Protein AF-0000000087288345 (afdb_homodimer)

Foldseek 3Di:
DVCVPVVLVVLLVLLCPLFDPLLVVLVVLLLQLLLLLLLLVLVLLVLQLQLVLLVVVVVVVVPDPVVVVVSVVSNVVSVVVVVVSVVVNVVSNVSNQVSLLVSLVVSLVSLLVLLVVLVVQAFLLVDVAPPADPVNSVCLNPVLSVLSSCCRNPLVSLLSNLLSLQVSLLVSLCVLPVVLSVVCVVVLCVLAVLLVVLVVVLVVLVVVLVVLVVVLVVLVVVCVVPVVVCVVVVCVVVSVVVSVVSVVVNVVSVVVNVVSVVVSVVSVVVLVVSLVVLVVVLVVCCVPVVRRPSSSVSSSVSNSSSSVSVSVNVVSVVSSSSSSVSSVVSVCSSPDDHPAGLADVQADADPDFQWKKWWAQFWADRPNGNVDILDGGDTDTFDRLDEDEDDDDVSNCQVVVVCVQLPSDDTPDTFMDGPRHGPSRHNNVNQVLQEFEQAPLLPAAQFFLLVRLCVNPVPDDPVLLCVLLVLLVLQVVQCVDPVRRRDGQGHSSPNDDLLNSLSSSSSSRLSSVHQEYEYYPSQPPDDPVSSVSRVSSVVSSSGRHRYYD/DVVVPVVLVVLLVLLCPQADPLLVVLVVLLLQLLLLLLLLVLVLLVLQLQLVLLVVVVVVVVPDPVVVVVSVVSNVVSVVVVVVSVVVNVVSNVSNQPSQLVSLVVSLVSLLVLLVVLVVQAFLLVDVAPPADPVNSVCLNPVLSVLSSCCRNPLVSLLSNLLSLQVSLLVSLCVLPVVLSVVCVVVLCVLAVLLVVLVVVLVVLVVVLVVLVVVLVVLVVVCVVPVVVCVVVVCVVVSVVVSVVSVVVNVVSVVVNVVSVVVSVVSVVVLVVSLVVLVVVLVVCCVPVVRRPSSSVSSSVSNSSSSVSVSVNVVSVVSSSSSSVSSVVSVCSSPDDHPAGLADVQADADPDFQWKKWWAQFWADRPNGNVDILDGGDTDTFDGLDEDEDDDDVSNCQVVVLCVQLPSDDTPDTAMDGPRHGPSRHNNVNQVLQEFEQEPLLPAAQFFLLVRLCVNPVPDDVVLLCVLLVLLVLQVVQCVDPVRRRDGQGHSSPNDDLLNSLSSSSSSRLSSVHQEYEYYPSQPPDDPVSSVSRVSSVVSSSGRHRYYD

Organism: Triticum turgidum subsp. durum (NCBI:txid4567)

Sequence (1098 aa):
MSTGGGGERRSIRGLFKFADRVDVVLMALGTLGAIGDGCSTNLLLIFASDVMNSLGRGHAQQQGSATSVHFMHDIEKSCLNFVYLAFAILVVASMEGYCWSRTSERQVLRIRHLYLEAILRQEVAFFDSQEATTSEIINSISKDASLIQEVLSEKVPLFLMHSTVFVSGLAFSTYFSWRLALVSYPLVLLLIIPGLIYGKYLLYLSRESRREYAKANSLVEQALGSIKTVYSFTAEKGIIQRYTAILDKTINLGIKQGIAKGLAVGFTGLSFAIWAFLAWYGSRLVMYHHESGGRIYASGISFVLGGLSLGMALPELKHFIEASVAATRILERINRVPQINDDDPKGLVLDQVRGEIEFESIHFAYPSRPNMTVLKDFNLQIPAGQTIALVGSSGSGKSTAIALVQRFYDSSEGTVKVDGFDIKKLNLKSIRSKMGLVSQDHALFGTSIKENILFGKPDATMDELYAAAMTANAHNFVMGLPEGYETKIGERGALLSGGQKQRIAIARAVLKNPAILLLDEATSALDSESEKLVQHALDQASMGRTTLSMSTGGGGERRSIRGLFKFADRVDVVLMALGTLGAIGDGCSTNLLLIFASDVMNSLGRGHAQQQGSATSVHFMHDIEKSCLNFVYLAFAILVVASMEGYCWSRTSERQVLRIRHLYLEAILRQEVAFFDSQEATTSEIINSISKDASLIQEVLSEKVPLFLMHSTVFVSGLAFSTYFSWRLALVSYPLVLLLIIPGLIYGKYLLYLSRESRREYAKANSLVEQALGSIKTVYSFTAEKGIIQRYTAILDKTINLGIKQGIAKGLAVGFTGLSFAIWAFLAWYGSRLVMYHHESGGRIYASGISFVLGGLSLGMALPELKHFIEASVAATRILERINRVPQINDDDPKGLVLDQVRGEIEFESIHFAYPSRPNMTVLKDFNLQIPAGQTIALVGSSGSGKSTAIALVQRFYDSSEGTVKVDGFDIKKLNLKSIRSKMGLVSQDHALFGTSIKENILFGKPDATMDELYAAAMTANAHNFVMGLPEGYETKIGERGALLSGGQKQRIAIARAVLKNPAILLLDEATSALDSESEKLVQHALDQASMGRTTLS

Secondary structure (DSSP, 8-state):
--THHHHHHHHHHGGGTT--HHHHHHHHHHHHHHHHHHHHHHHHHHHHHHHHHHHHHHTTT-S-HHHHHHHHHHHHHHHHHHHHHHHHHHHHHHHHHHHHHHHHHHHHHHHHHHHHHHHHTS-HHHHHSTTS-HHHHHHIIIIIHHHHHHIIIIIHHHHHHHHHHHHHHHHHHHHH-HHHHHHHHHHHHHHHHHHHHHHHHHHHHHHHHHHHHHHHHHHHHHHHHTHHHHHHTT-HHHHHHHHHHHHHHHHHHHHHHHHHHHHHHHTHHHHHHHHHHHHHHHHHHHHHH---HHHHHHHHHHHHHHHHHHHHHTTHHHHHHHHHHHHHHHHHHHHPPPSS-TT-TTSBPPS-----EEEEEEEEE-TT-TT-EEEEEEEEEE-TT-EE-----TTSSHHHHHHHHTTSS--SEEEEEETTEEGGGB-HHHHHHTEEEE-TT----SSBHHHHHHTT-TT--HHHHHHHHHHTT-HHHHHHSTTGGG-B--GGGTTS-HHHHHHHHHHHHHHT--SEEEESSTTTT--HHHHHHHHHHHHHHHTTSEEE-/--THHHHHHHHHHHTTTT--HHHHHHHHHHHHHHHHHHHHHHHHHHHHHHHHHHHHHHTTT-S-HHHHHHHHHHHHHHHHHHHHHHHHHHHHHHHHHHHHHHHHHHHHHHHHHHHHHHHHTS-HHHHHSTTS-HHHHHHIIIIIHHHHHHIIIIIHHHHHHHHHHHHHHHHHHHHH-HHHHHHHHHHHHHHHHHHHHHHHHHHHHHHHHHHHHHHHHHHHHHHHHTHHHHHHTT-HHHHHHHHHHHHHHHHHHHHHHHHHHHHHHHTHHHHHHHHHHHHHHHHHHHHHH---HHHHHHHHHHHHHHHHHHHHHTTHHHHHHHHHHHHHHHHHHHHPPPSS-TT-TTSBPPS-----EEEEEEEEE-TT-TT-EEEEEEEEEE-TT-EE-----TTSSHHHHHHHHTTSS--SEEEEEETTEEGGGB-HHHHHHTEEEE-TT----SSBHHHHHHTT-TT--HHHHHHHHHHTT-HHHHHHSTTGGG-B--GGGTTS-HHHHHHHHHHHHHHT--SEEEESSTTTT--HHHHHHHHHHHHHHHTTSEEE-

InterPro domains:
  IPR003439 ABC transporter-like, ATP-binding domain [PF00005] (375-524)
  IPR003439 ABC transporter-like, ATP-binding domain [PS50893] (357-549)
  IPR003593 AAA+ ATPase domain [SM00382] (384-548)
  IPR011527 ABC transporter type 1, transmembrane domain [PF00664] (29-302)
  IPR011527 ABC transporter type 1, transmembrane domain [PS50929] (28-322)
  IPR017871 ABC transporter-like, conserved site [PS00211] (496-510)
  IPR027417 P-loop containing nucleoside triphosphate hydrolase [G3DSA:3.40.50.300] (347-548)
  IPR027417 P-loop containing nucleoside triphosphate hydrolase [SSF52540] (347-548)
  IPR036640 ABC transporter type 1, transmembrane domain superfamily [G3DSA:1.20.1560.10] (15-346)
  IPR036640 ABC transporter type 1, transmembrane domain superfamily [SSF90123] (14-342)
  IPR039421 Type 1 protein exporter [PTHR24222] (10-548)

Structure (mmCIF, N/CA/C/O backbone):
data_AF-0000000087288345-model_v1
#
loop_
_entity.id
_entity.type
_entity.pdbx_description
1 polymer 'Uncharacterized protein'
#
loop_
_atom_site.group_PDB
_atom_site.id
_atom_site.type_symbol
_atom_site.label_atom_id
_atom_site.label_alt_id
_atom_site.label_comp_id
_atom_site.label_asym_id
_atom_site.label_entity_id
_atom_site.label_seq_id
_atom_site.pdbx_PDB_ins_code
_atom_site.Cartn_x
_atom_site.Cartn_y
_atom_site.Cartn_z
_atom_site.occupancy
_atom_site.B_iso_or_equiv
_atom_site.auth_seq_id
_atom_site.auth_comp_id
_atom_site.auth_asym_id
_atom_site.auth_atom_id
_atom_site.pdbx_PDB_model_num
ATOM 1 N N . MET A 1 1 ? -24.375 14.352 -17.234 1 22.89 1 MET A N 1
ATOM 2 C CA . MET A 1 1 ? -23.172 14.828 -16.547 1 22.89 1 MET A CA 1
ATOM 3 C C . MET A 1 1 ? -23.531 15.352 -15.156 1 22.89 1 MET A C 1
ATOM 5 O O . MET A 1 1 ? -22.641 15.672 -14.367 1 22.89 1 MET A O 1
ATOM 9 N N . SER A 1 2 ? -24.703 15.883 -15.094 1 29.23 2 SER A N 1
ATOM 10 C CA . SER A 1 2 ? -25.312 16.547 -13.945 1 29.23 2 SER A CA 1
ATOM 11 C C . SER A 1 2 ? -25.562 15.555 -12.812 1 29.23 2 SER A C 1
ATOM 13 O O . SER A 1 2 ? -26.094 15.922 -11.758 1 29.23 2 SER A O 1
ATOM 15 N N . THR A 1 3 ? -25.844 14.305 -13.305 1 33.81 3 THR A N 1
ATOM 16 C CA . THR A 1 3 ? -26.266 13.289 -12.352 1 33.81 3 THR A CA 1
ATOM 17 C C . THR A 1 3 ? -25.141 12.953 -11.375 1 33.81 3 THR A C 1
ATOM 19 O O . THR A 1 3 ? -25.234 12 -10.609 1 33.81 3 THR A O 1
ATOM 22 N N . GLY A 1 4 ? -23.984 13.641 -11.508 1 36.84 4 GLY A N 1
ATOM 23 C CA . GLY A 1 4 ? -22.766 13.508 -10.727 1 36.84 4 GLY A CA 1
ATOM 24 C C . GLY A 1 4 ? -22.938 13.922 -9.281 1 36.84 4 GLY A C 1
ATOM 25 O O . GLY A 1 4 ? -22.016 13.758 -8.469 1 36.84 4 GLY A O 1
ATOM 26 N N . GLY A 1 5 ? -23.734 14.875 -8.977 1 40.97 5 GLY A N 1
ATOM 27 C CA . GLY A 1 5 ? -23.953 15.469 -7.668 1 40.97 5 GLY A CA 1
ATOM 28 C C . GLY A 1 5 ? -24.656 14.539 -6.695 1 40.97 5 GLY A C 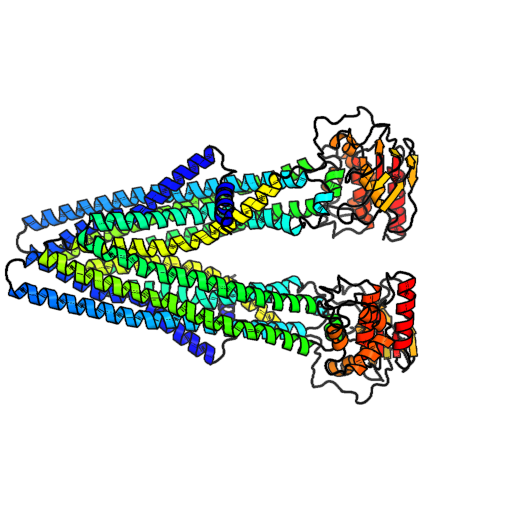1
ATOM 29 O O . GLY A 1 5 ? -24.422 14.602 -5.488 1 40.97 5 GLY A O 1
ATOM 30 N N . GLY A 1 6 ? -25.672 13.836 -7.047 1 43.62 6 GLY A N 1
ATOM 31 C CA . GLY A 1 6 ? -26.5 12.914 -6.277 1 43.62 6 GLY A CA 1
ATOM 32 C C . GLY A 1 6 ? -25.75 11.688 -5.812 1 43.62 6 GLY A C 1
ATOM 33 O O . GLY A 1 6 ? -26.062 11.109 -4.77 1 43.62 6 GLY A O 1
ATOM 34 N N . GLY A 1 7 ? -24.953 11.047 -6.625 1 44.56 7 GLY A N 1
ATOM 35 C CA . GLY A 1 7 ? -24.125 9.883 -6.367 1 44.56 7 GLY A CA 1
ATOM 36 C C . GLY A 1 7 ? -23.094 10.109 -5.285 1 44.56 7 GLY A C 1
ATOM 37 O O . GLY A 1 7 ? -22.828 9.227 -4.469 1 44.56 7 GLY A O 1
ATOM 38 N N . GLU A 1 8 ? -22.594 11.281 -5.32 1 48.5 8 GLU A N 1
ATOM 39 C CA . GLU A 1 8 ? -21.578 11.664 -4.34 1 48.5 8 GLU A CA 1
ATOM 40 C C . GLU A 1 8 ? -22.188 11.812 -2.947 1 48.5 8 GLU A C 1
ATOM 42 O O . GLU A 1 8 ? -21.578 11.391 -1.956 1 48.5 8 GLU A O 1
ATOM 47 N N . ARG A 1 9 ? -23.391 12.617 -2.844 1 47.38 9 ARG A N 1
ATOM 48 C CA . ARG A 1 9 ? -24.031 12.781 -1.548 1 47.38 9 ARG A CA 1
ATOM 49 C C . ARG A 1 9 ? -24.422 11.438 -0.954 1 47.38 9 ARG A C 1
ATOM 51 O O . ARG A 1 9 ? -24.312 11.227 0.256 1 47.38 9 ARG A O 1
ATOM 58 N N . ARG A 1 10 ? -25.016 10.656 -1.762 1 48.97 10 ARG A N 1
ATOM 59 C CA . ARG A 1 10 ? -25.375 9.312 -1.314 1 48.97 10 ARG A CA 1
ATOM 60 C C . ARG A 1 10 ? -24.156 8.555 -0.822 1 48.97 10 ARG A C 1
ATOM 62 O O . ARG A 1 10 ? -24.25 7.742 0.102 1 48.97 10 ARG A O 1
ATOM 69 N N . SER A 1 11 ? -23.031 8.992 -1.312 1 59.16 11 SER A N 1
ATOM 70 C CA . SER A 1 11 ? -21.75 8.336 -1.021 1 59.16 11 SER A CA 1
ATOM 71 C C . SER A 1 11 ? -21.219 8.75 0.35 1 59.16 11 SER A C 1
ATOM 73 O O . SER A 1 11 ? -20.781 7.906 1.133 1 59.16 11 SER A O 1
ATOM 75 N N . ILE A 1 12 ? -21.531 10.008 0.736 1 61.84 12 ILE A N 1
ATOM 76 C CA . ILE A 1 12 ? -21.031 10.445 2.033 1 61.84 12 ILE A CA 1
ATOM 77 C C . ILE A 1 12 ? -21.922 9.891 3.145 1 61.84 12 ILE A C 1
ATOM 79 O O . ILE A 1 12 ? -21.438 9.547 4.227 1 61.84 12 ILE A O 1
ATOM 83 N N . ARG A 1 13 ? -23.172 9.742 2.832 1 62.66 13 ARG A N 1
ATOM 84 C CA . ARG A 1 13 ? -24.109 9.156 3.783 1 62.66 13 ARG A CA 1
ATOM 85 C C . ARG A 1 13 ? -23.797 7.688 4.031 1 62.66 13 ARG A C 1
ATOM 87 O O . ARG A 1 13 ? -24.109 7.156 5.102 1 62.66 13 ARG A O 1
ATOM 94 N N . GLY A 1 14 ? -23.109 7.172 3.129 1 66.19 14 GLY A N 1
ATOM 95 C CA . GLY A 1 14 ? -22.734 5.77 3.262 1 66.19 14 GLY A CA 1
ATOM 96 C C . GLY A 1 14 ? -21.688 5.527 4.328 1 66.19 14 GLY A C 1
ATOM 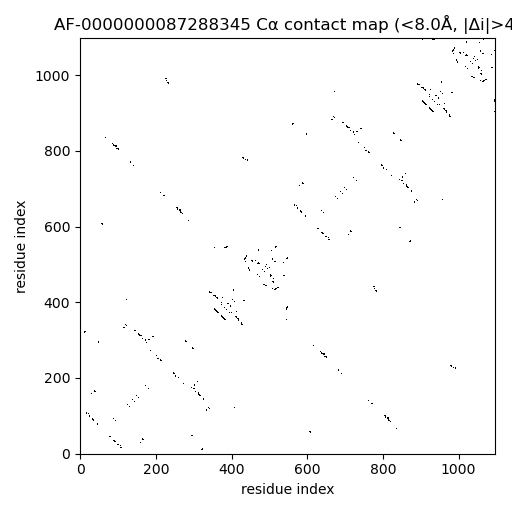97 O O . GLY A 1 14 ? -21.625 4.441 4.906 1 66.19 14 GLY A O 1
ATOM 98 N N . LEU A 1 15 ? -21.047 6.621 4.652 1 73.25 15 LEU A N 1
ATOM 99 C CA . LEU A 1 15 ? -19.969 6.512 5.629 1 73.25 15 LEU A CA 1
ATOM 100 C C . LEU A 1 15 ? -20.531 6.328 7.035 1 73.25 15 LEU A C 1
ATOM 102 O O . LEU A 1 15 ? -19.906 5.684 7.879 1 73.25 15 LEU A O 1
ATOM 106 N N . PHE A 1 16 ? -21.844 6.809 7.273 1 80 16 PHE A N 1
ATOM 107 C CA . PHE A 1 16 ? -22.391 6.797 8.625 1 80 16 PHE A CA 1
ATOM 108 C C . PHE A 1 16 ? -23.516 5.777 8.75 1 80 16 PHE A C 1
ATOM 110 O O . PHE A 1 16 ? -24.25 5.766 9.742 1 80 16 PHE A O 1
ATOM 117 N N . LYS A 1 17 ? -23.641 4.949 7.789 1 81.19 17 LYS A N 1
ATOM 118 C CA . LYS A 1 17 ? -24.719 3.963 7.777 1 81.19 17 LYS A CA 1
ATOM 119 C C . LYS A 1 17 ? -24.484 2.889 8.836 1 81.19 17 LYS A C 1
ATOM 121 O O . LYS A 1 17 ? -25.438 2.227 9.266 1 81.19 17 LYS A O 1
ATOM 126 N N . PHE A 1 18 ? -23.344 2.83 9.352 1 84.56 18 PHE A N 1
ATOM 127 C CA . PHE A 1 18 ? -23.031 1.752 10.281 1 84.56 18 PHE A CA 1
ATOM 128 C C . PHE A 1 18 ? -23.016 2.26 11.719 1 84.56 18 PHE A C 1
ATOM 130 O O . PHE A 1 18 ? -22.641 1.535 12.633 1 84.56 18 PHE A O 1
ATOM 137 N N . ALA A 1 19 ? -23.5 3.469 11.875 1 90.25 19 ALA A N 1
ATOM 138 C CA . ALA A 1 19 ? -23.484 4.094 13.195 1 90.25 19 ALA A CA 1
ATOM 139 C C . ALA A 1 19 ? -24.719 3.686 14 1 90.25 19 ALA A C 1
ATOM 141 O O . ALA A 1 19 ? -25.844 3.689 13.484 1 90.25 19 ALA A O 1
ATOM 142 N N . ASP A 1 20 ? -24.516 3.225 15.18 1 91.5 20 ASP A N 1
ATOM 143 C CA . ASP A 1 20 ? -25.609 2.93 16.094 1 91.5 20 ASP A CA 1
ATOM 144 C C . ASP A 1 20 ? -25.953 4.145 16.953 1 91.5 20 ASP A C 1
ATOM 146 O O . ASP A 1 20 ? -25.406 5.234 16.734 1 91.5 20 ASP A O 1
ATOM 150 N N . ARG A 1 21 ? -26.844 4.016 17.938 1 92.69 21 ARG A N 1
ATOM 151 C CA . ARG A 1 21 ? -27.297 5.113 18.781 1 92.69 21 ARG A CA 1
ATOM 152 C C . ARG A 1 21 ? -26.172 5.656 19.641 1 92.69 21 ARG A C 1
ATOM 154 O O . ARG A 1 21 ? -26.031 6.867 19.828 1 92.69 21 ARG A O 1
ATOM 161 N N . VAL A 1 22 ? -25.344 4.738 20.094 1 93.31 22 VAL A N 1
ATOM 162 C CA . VAL A 1 22 ? -24.219 5.148 20.906 1 93.31 22 VAL A CA 1
ATOM 163 C C . VAL A 1 22 ? -23.219 5.93 20.047 1 93.31 22 VAL A C 1
ATOM 165 O O . VAL A 1 22 ? -22.641 6.918 20.516 1 93.31 22 VAL A O 1
ATOM 168 N N . ASP A 1 23 ? -23.109 5.52 18.828 1 94.25 23 ASP A N 1
ATOM 169 C CA . ASP A 1 23 ? -22.203 6.207 17.922 1 94.25 23 ASP A CA 1
ATOM 170 C C . ASP A 1 23 ? -22.703 7.609 17.594 1 94.25 23 ASP A C 1
ATOM 172 O O . ASP A 1 23 ? -21.906 8.547 17.453 1 94.25 23 ASP A O 1
ATOM 176 N N . VAL A 1 24 ? -24.016 7.746 17.516 1 94.38 24 VAL A N 1
ATOM 177 C CA . VAL A 1 24 ? -24.578 9.055 17.203 1 94.38 24 VAL A CA 1
ATOM 178 C C . VAL A 1 24 ? -24.312 10.016 18.359 1 94.38 24 VAL A C 1
ATOM 180 O O . VAL A 1 24 ? -24 11.195 18.141 1 94.38 24 VAL A O 1
ATOM 183 N N . VAL A 1 25 ? -24.406 9.469 19.562 1 95.38 25 VAL A N 1
ATOM 184 C CA . VAL A 1 25 ? -24.141 10.297 20.734 1 95.38 25 VAL A CA 1
ATOM 185 C C . VAL A 1 25 ? -22.672 10.672 20.781 1 95.38 25 VAL A C 1
ATOM 187 O O . VAL A 1 25 ? -22.328 11.828 21.062 1 95.38 25 VAL A O 1
ATOM 190 N N . LEU A 1 26 ? -21.844 9.742 20.484 1 94.38 26 LEU A N 1
ATOM 191 C CA . LEU A 1 26 ? -20.406 10 20.484 1 94.38 26 LEU A CA 1
ATOM 192 C C . LEU A 1 26 ? -20.047 11.008 19.391 1 94.38 26 LEU A C 1
ATOM 194 O O . LEU A 1 26 ? -19.234 11.906 19.625 1 94.38 26 LEU A O 1
ATOM 198 N N . MET A 1 27 ? -20.656 10.859 18.266 1 94.75 27 MET A N 1
ATOM 199 C CA . MET A 1 27 ? -20.391 11.781 17.172 1 94.75 27 MET A CA 1
ATOM 200 C C . MET A 1 27 ? -20.891 13.188 17.5 1 94.75 27 MET A C 1
ATOM 202 O O . MET A 1 27 ? -20.234 14.18 17.172 1 94.75 27 MET A O 1
ATOM 206 N N . ALA A 1 28 ? -22.016 13.281 18.188 1 95.25 28 ALA A N 1
ATOM 207 C CA . ALA A 1 28 ? -22.547 14.578 18.578 1 95.25 28 ALA A CA 1
ATOM 208 C C . ALA A 1 28 ? -21.656 15.258 19.609 1 95.25 28 ALA A C 1
ATOM 210 O O . ALA A 1 28 ? -21.344 16.438 19.5 1 95.25 28 ALA A O 1
ATOM 211 N N . LEU A 1 29 ? -21.234 14.453 20.547 1 95.12 29 LEU A N 1
ATOM 212 C CA . LEU A 1 29 ? -20.344 14.984 21.578 1 95.12 29 LEU A CA 1
ATOM 213 C C . LEU A 1 29 ? -18.984 15.367 20.984 1 95.12 29 LEU A C 1
ATOM 215 O O . LEU A 1 29 ? -18.406 16.391 21.359 1 95.12 29 LEU A O 1
ATOM 219 N N . GLY A 1 30 ? -18.516 14.531 20.109 1 94.31 30 GLY A N 1
ATOM 220 C CA . GLY A 1 30 ? -17.266 14.859 19.422 1 94.31 30 GLY A CA 1
ATOM 221 C C . GLY A 1 30 ? -17.359 16.109 18.578 1 94.31 30 GLY A C 1
ATOM 222 O O . GLY A 1 30 ? -16.438 16.906 18.531 1 94.31 30 GLY A O 1
ATOM 223 N N . THR A 1 31 ? -18.516 16.266 17.953 1 95.25 31 THR A N 1
ATOM 224 C CA . THR A 1 31 ? -18.75 17.438 17.125 1 95.25 31 THR A CA 1
ATOM 225 C C . THR A 1 31 ? -18.844 18.688 17.984 1 95.25 31 THR A C 1
ATOM 227 O O . THR A 1 31 ? -18.312 19.75 17.625 1 95.25 31 THR A O 1
ATOM 230 N N . LEU A 1 32 ? -19.453 18.578 19.109 1 95.12 32 LEU A N 1
ATOM 231 C CA . LEU A 1 32 ? -19.516 19.688 20.062 1 95.12 32 LEU A CA 1
ATOM 232 C C . LEU A 1 32 ? -18.125 20.047 20.562 1 95.12 32 LEU A C 1
ATOM 234 O O . LEU A 1 32 ? -17.797 21.219 20.734 1 95.12 32 LEU A O 1
ATOM 238 N N . GLY A 1 33 ? -17.438 18.984 20.781 1 92.88 33 GLY A N 1
ATOM 239 C CA . GLY A 1 33 ? -16.047 19.203 21.172 1 92.88 33 GLY A CA 1
ATOM 240 C C . GLY A 1 33 ? -15.227 19.875 20.094 1 92.88 33 GLY A C 1
ATOM 241 O O . GLY A 1 33 ? -14.43 20.781 20.391 1 92.88 33 GLY A O 1
ATOM 242 N N . ALA A 1 34 ? -15.43 19.5 18.891 1 93.19 34 ALA A N 1
ATOM 243 C CA . ALA A 1 34 ? -14.688 20.078 17.766 1 93.19 34 ALA A CA 1
ATOM 244 C C . ALA A 1 34 ? -15.078 21.531 17.562 1 93.19 34 ALA A C 1
ATOM 246 O O . ALA A 1 34 ? -14.227 22.375 17.281 1 93.19 34 ALA A O 1
ATOM 247 N N . ILE A 1 35 ? -16.312 21.828 17.719 1 93.62 35 ILE A N 1
ATOM 248 C CA . ILE A 1 35 ? -16.797 23.203 17.594 1 93.62 35 ILE A CA 1
ATOM 249 C C . ILE A 1 35 ? -16.234 24.062 18.719 1 93.62 35 ILE A C 1
ATOM 251 O O . ILE A 1 35 ? -15.773 25.188 18.5 1 93.62 35 ILE A O 1
ATOM 255 N N . GLY A 1 36 ? -16.281 23.484 19.906 1 91.31 36 GLY A N 1
ATOM 256 C CA . GLY A 1 36 ? -15.672 24.188 21.031 1 91.31 36 GLY A CA 1
ATOM 257 C C . GLY A 1 36 ? -14.188 24.453 20.844 1 91.31 36 GLY A C 1
ATOM 258 O O . GLY A 1 36 ? -13.703 25.531 21.172 1 91.31 36 GLY A O 1
ATOM 259 N N . ASP A 1 37 ? -13.547 23.5 20.312 1 89 37 ASP A N 1
ATOM 260 C CA . ASP A 1 37 ? -12.117 23.625 20.031 1 89 37 ASP A CA 1
ATOM 261 C C . ASP A 1 37 ? -11.859 24.672 18.953 1 89 37 ASP A C 1
ATOM 263 O O . ASP A 1 37 ? -10.922 25.469 19.062 1 89 37 ASP A O 1
ATOM 267 N N . GLY A 1 38 ? -12.672 24.734 17.953 1 89.56 38 GLY A N 1
ATOM 268 C CA . GLY A 1 38 ? -12.531 25.688 16.875 1 89.56 38 GLY A CA 1
ATOM 269 C C . GLY A 1 38 ? -12.805 27.125 17.297 1 89.56 38 GLY A C 1
ATOM 270 O O . GLY A 1 38 ? -12.219 28.062 16.766 1 89.56 38 GLY A O 1
ATOM 271 N N . CYS A 1 39 ? -13.602 27.297 18.281 1 91.56 39 CYS A N 1
ATOM 272 C CA . CYS A 1 39 ? -13.945 28.625 18.766 1 91.56 39 CYS A CA 1
ATOM 273 C C . CYS A 1 39 ? -12.977 29.094 19.844 1 91.56 39 CYS A C 1
ATOM 275 O O . CYS A 1 39 ? -13 30.25 20.25 1 91.56 39 CYS A O 1
ATOM 277 N N . SER A 1 40 ? -12.164 28.219 20.234 1 88.19 40 SER A N 1
ATOM 278 C CA . SER A 1 40 ? -11.328 28.469 21.406 1 88.19 40 SER A CA 1
ATOM 279 C C . SER A 1 40 ? -10.383 29.641 21.172 1 88.19 40 SER A C 1
ATOM 281 O O . SER A 1 40 ? -10.273 30.547 22.016 1 88.19 40 SER A O 1
ATOM 283 N N . THR A 1 41 ? -9.766 29.688 20.016 1 83.81 41 THR A N 1
ATOM 284 C CA . THR A 1 41 ? -8.789 30.734 19.75 1 83.81 41 THR A CA 1
ATOM 285 C C . THR A 1 41 ? -9.461 32.094 19.656 1 83.81 41 THR A C 1
ATOM 287 O O . THR A 1 41 ? -8.938 33.094 20.141 1 83.81 41 THR A O 1
ATOM 290 N N . ASN A 1 42 ? -10.562 32.125 19.062 1 88.44 42 ASN A N 1
ATOM 291 C CA . ASN A 1 42 ? -11.281 33.406 18.938 1 88.44 42 ASN A CA 1
ATOM 292 C C . ASN A 1 42 ? -11.836 33.875 20.266 1 88.44 42 ASN A C 1
ATOM 294 O O . ASN A 1 42 ? -11.898 35.062 20.531 1 88.44 42 ASN A O 1
ATOM 298 N N . LEU A 1 43 ? -12.219 32.938 21.078 1 87.69 43 LEU A N 1
ATOM 299 C CA . LEU A 1 43 ? -12.648 33.312 22.422 1 87.69 43 LEU A CA 1
ATOM 300 C C . LEU A 1 43 ? -11.484 33.875 23.234 1 87.69 43 LEU A C 1
ATOM 302 O O . LEU A 1 43 ? -11.664 34.781 24.047 1 87.69 43 LEU A O 1
ATOM 306 N N . LEU A 1 44 ? -10.391 33.312 23 1 85.94 44 LEU A N 1
ATOM 307 C CA . LEU A 1 44 ? -9.188 33.812 23.672 1 85.94 44 LEU A CA 1
ATOM 308 C C . LEU A 1 44 ? -8.875 35.25 23.25 1 85.94 44 LEU A C 1
ATOM 310 O O . LEU A 1 44 ? -8.375 36.031 24.062 1 85.94 44 LEU A O 1
ATOM 314 N N . LEU A 1 45 ? -9.172 35.562 22.062 1 85.75 45 LEU A N 1
ATOM 315 C CA . LEU A 1 45 ? -8.859 36.875 21.531 1 85.75 45 LEU A CA 1
ATOM 316 C C . LEU A 1 45 ? -9.719 37.969 22.188 1 85.75 45 LEU A C 1
ATOM 318 O O . LEU A 1 45 ? -9.328 39.125 22.234 1 85.75 45 LEU A O 1
ATOM 322 N N . ILE A 1 46 ? -10.836 37.562 22.719 1 84.88 46 ILE A N 1
ATOM 323 C CA . ILE A 1 46 ? -11.656 38.531 23.453 1 84.88 46 ILE A CA 1
ATOM 324 C C . ILE A 1 46 ? -10.906 39 24.688 1 84.88 46 ILE A C 1
ATOM 326 O O . ILE A 1 46 ? -10.82 40.219 24.953 1 84.88 46 ILE A O 1
ATOM 330 N N . PHE A 1 47 ? -10.336 38.094 25.344 1 83.88 47 PHE A N 1
ATOM 331 C CA . PHE A 1 47 ? -9.617 38.438 26.578 1 83.88 47 PHE A CA 1
ATOM 332 C C . PHE A 1 47 ? -8.258 39.062 26.25 1 83.88 47 PHE A C 1
ATOM 334 O O . PHE A 1 47 ? -7.789 39.938 26.969 1 83.88 47 PHE A O 1
ATOM 341 N N . ALA A 1 48 ? -7.703 38.562 25.172 1 82.31 48 ALA A N 1
ATOM 342 C CA . ALA A 1 48 ? -6.414 39.125 24.75 1 82.31 48 ALA A CA 1
ATOM 343 C C . ALA A 1 48 ? -6.543 40.594 24.344 1 82.31 48 ALA A C 1
ATOM 345 O O . ALA A 1 48 ? -5.637 41.375 24.578 1 82.31 48 ALA A O 1
ATOM 346 N N . SER A 1 49 ? -7.598 40.906 23.688 1 83.06 49 SER A N 1
ATOM 347 C CA . SER A 1 49 ? -7.832 42.281 23.281 1 83.06 49 SER A CA 1
ATOM 348 C C . SER A 1 49 ? -7.938 43.188 24.5 1 83.06 49 SER A C 1
ATOM 350 O O . SER A 1 49 ? -7.434 44.312 24.469 1 83.06 49 SER A O 1
ATOM 352 N N . ASP A 1 50 ? -8.547 42.719 25.531 1 81.38 50 ASP A N 1
ATOM 353 C CA . ASP A 1 50 ? -8.672 43.5 26.75 1 81.38 50 ASP A CA 1
ATOM 354 C C . ASP A 1 50 ? -7.309 43.719 27.406 1 81.38 50 ASP A C 1
ATOM 356 O O . ASP A 1 50 ? -7.035 44.812 27.906 1 81.38 50 ASP A O 1
ATOM 360 N N . VAL A 1 51 ? -6.57 42.719 27.359 1 79.06 51 VAL A N 1
ATOM 361 C CA . VAL A 1 51 ? -5.234 42.844 27.938 1 79.06 51 VAL A CA 1
ATOM 362 C C . VAL A 1 51 ? -4.402 43.844 27.125 1 79.06 51 VAL A C 1
ATOM 364 O O . VAL A 1 51 ? -3.684 44.656 27.703 1 79.06 51 VAL A O 1
ATOM 367 N N . MET A 1 52 ? -4.535 43.781 25.875 1 78.44 52 MET A N 1
ATOM 368 C CA . MET A 1 52 ? -3.771 44.656 24.984 1 78.44 52 MET A CA 1
ATOM 369 C C . MET A 1 52 ? -4.207 46.125 25.172 1 78.44 52 MET A C 1
ATOM 371 O O . MET A 1 52 ? -3.373 47.031 25.156 1 78.44 52 MET A O 1
ATOM 375 N N . ASN A 1 53 ? -5.438 46.312 25.266 1 76.75 53 ASN A N 1
ATOM 376 C CA . ASN A 1 53 ? -5.941 47.656 25.5 1 76.75 53 ASN A CA 1
ATOM 377 C C . ASN A 1 53 ? -5.453 48.219 26.828 1 76.75 53 ASN A C 1
ATOM 379 O O . ASN A 1 53 ? -5.121 49.406 26.922 1 76.75 53 ASN A O 1
ATOM 383 N N . SER A 1 54 ? -5.449 47.344 27.766 1 74.44 54 SER A N 1
ATOM 384 C CA . SER A 1 54 ? -4.992 47.781 29.078 1 74.44 54 SER A CA 1
ATOM 385 C C . SER A 1 54 ? -3.498 48.094 29.078 1 74.44 54 SER A C 1
ATOM 387 O O . SER A 1 54 ? -3.049 49.031 29.734 1 74.44 54 SER A O 1
ATOM 389 N N . LEU A 1 55 ? -2.771 47.312 28.375 1 73 55 LEU A N 1
ATOM 390 C CA . LEU A 1 55 ? -1.332 47.531 28.266 1 73 55 LEU A CA 1
ATOM 391 C C . LEU A 1 55 ? -1.029 48.844 27.547 1 73 55 LEU A C 1
ATOM 393 O O . LEU A 1 55 ? -0.048 49.531 27.859 1 73 55 LEU A O 1
ATOM 397 N N . GLY A 1 56 ? -1.814 49.156 26.578 1 64.69 56 GLY A N 1
ATOM 398 C CA . GLY A 1 56 ? -1.645 50.406 25.844 1 64.69 56 GLY A CA 1
ATOM 399 C C . GLY A 1 56 ? -1.944 51.625 26.688 1 64.69 56 GLY A C 1
ATOM 400 O O . GLY A 1 56 ? -1.288 52.656 26.547 1 64.69 56 GLY A O 1
ATOM 401 N N . ARG A 1 57 ? -2.859 51.562 27.703 1 63.69 57 ARG A N 1
ATOM 402 C CA . ARG A 1 57 ? -3.238 52.656 28.578 1 63.69 57 ARG A CA 1
ATOM 403 C C . ARG A 1 57 ? -2.232 52.844 29.703 1 63.69 57 ARG A C 1
ATOM 405 O O . ARG A 1 57 ? -2.061 53.969 30.219 1 63.69 57 ARG A O 1
ATOM 412 N N . GLY A 1 58 ? -1.703 51.719 30.109 1 56.41 58 GLY A N 1
ATOM 413 C CA . GLY A 1 58 ? -0.777 51.781 31.219 1 56.41 58 GLY A CA 1
ATOM 414 C C . GLY A 1 58 ? 0.407 52.688 30.953 1 56.41 58 GLY A C 1
ATOM 415 O O . GLY A 1 58 ? 0.88 53.375 31.859 1 56.41 58 GLY A O 1
ATOM 416 N N . HIS A 1 59 ? 0.971 52.594 29.859 1 53.88 59 HIS A N 1
ATOM 417 C CA . HIS A 1 59 ? 2.096 53.5 29.594 1 53.88 59 HIS A CA 1
ATOM 418 C C . HIS A 1 59 ? 1.67 54.969 29.656 1 53.88 59 HIS A C 1
ATOM 420 O O . HIS A 1 59 ? 2.465 55.812 30.047 1 53.88 59 HIS A O 1
ATOM 426 N N . ALA A 1 60 ? 0.443 55.281 29.375 1 52.06 60 ALA A N 1
ATOM 427 C CA . ALA A 1 60 ? 0.001 56.688 29.375 1 52.06 60 ALA A CA 1
ATOM 428 C C . ALA A 1 60 ? -0.274 57.188 30.797 1 52.06 60 ALA A C 1
ATOM 430 O O . ALA A 1 60 ? -0.121 58.375 31.078 1 52.06 60 ALA A O 1
ATOM 431 N N . GLN A 1 61 ? -0.706 56.281 31.625 1 50.59 61 GLN A N 1
ATOM 432 C CA . GLN A 1 61 ? -1.111 56.75 32.938 1 50.59 61 GLN A CA 1
ATOM 433 C C . GLN A 1 61 ? 0.029 56.656 33.938 1 50.59 61 GLN A C 1
ATOM 435 O O . GLN A 1 61 ? -0.074 55.906 34.938 1 50.59 61 GLN A O 1
ATOM 440 N N . GLN A 1 62 ? 1.25 56.5 33.656 1 48.44 62 GLN A N 1
ATOM 441 C CA . GLN A 1 62 ? 2.344 56.406 34.625 1 48.44 62 GLN A CA 1
ATOM 442 C C . GLN A 1 62 ? 2.201 57.438 35.719 1 48.44 62 GLN A C 1
ATOM 444 O O . GLN A 1 62 ? 2.926 57.406 36.719 1 48.44 62 GLN A O 1
ATOM 449 N N . GLN A 1 63 ? 1.471 58.438 35.75 1 47.56 63 GLN A N 1
ATOM 450 C CA . GLN A 1 63 ? 1.787 59.469 36.719 1 47.56 63 GLN A CA 1
ATOM 451 C C . GLN A 1 63 ? 1.081 59.219 38.062 1 47.56 63 GLN A C 1
ATOM 453 O O . GLN A 1 63 ? 1.443 59.781 39.062 1 47.56 63 GLN A O 1
ATOM 458 N N . GLY A 1 64 ? -0.19 58.531 38.312 1 47.78 64 GLY A N 1
ATOM 459 C CA . GLY A 1 64 ? -0.729 58.562 39.656 1 47.78 64 GLY A CA 1
ATOM 460 C C . GLY A 1 64 ? -0.954 57.188 40.25 1 47.78 64 GLY A C 1
ATOM 461 O O . GLY A 1 64 ? -1.122 56.219 39.5 1 47.78 64 GLY A O 1
ATOM 462 N N . SER A 1 65 ? -0.417 56.688 41.562 1 51.47 65 SER A N 1
ATOM 463 C CA . SER A 1 65 ? -0.407 55.5 42.406 1 51.47 65 SER A CA 1
ATOM 464 C C . SER A 1 65 ? -1.723 54.719 42.281 1 51.47 65 SER A C 1
ATOM 466 O O . SER A 1 65 ? -1.729 53.5 42.25 1 51.47 65 SER A O 1
ATOM 468 N N . ALA A 1 66 ? -2.838 55.312 42.406 1 53.62 66 ALA A N 1
ATOM 469 C CA . ALA A 1 66 ? -4.16 54.688 42.469 1 53.62 66 ALA A CA 1
ATOM 470 C C . ALA A 1 66 ? -4.539 54.062 41.156 1 53.62 66 ALA A C 1
ATOM 472 O O . ALA A 1 66 ? -5.188 53.031 41.094 1 53.62 66 ALA A O 1
ATOM 473 N N . THR A 1 67 ? -4.059 54.469 40.125 1 59.31 67 THR A N 1
ATOM 474 C CA . THR A 1 67 ? -4.406 54.062 38.75 1 59.31 67 THR A CA 1
ATOM 475 C C . THR A 1 67 ? -3.652 52.812 38.344 1 59.31 67 THR A C 1
ATOM 477 O O . THR A 1 67 ? -4.195 51.938 37.656 1 59.31 67 THR A O 1
ATOM 480 N N . SER A 1 68 ? -2.584 52.594 39.062 1 65.12 68 SER A N 1
ATOM 481 C CA . SER A 1 68 ? -1.775 51.406 38.812 1 65.12 68 SER A CA 1
ATOM 482 C C . SER A 1 68 ? -2.434 50.156 39.406 1 65.12 68 SER A C 1
ATOM 484 O O . SER A 1 68 ? -2.418 49.094 38.781 1 65.12 68 SER A O 1
ATOM 486 N N . VAL A 1 69 ? -3.027 50.281 40.562 1 66.19 69 VAL A N 1
ATOM 487 C CA . VAL A 1 69 ? -3.658 49.156 41.219 1 66.19 69 VAL A CA 1
ATOM 488 C C . VAL A 1 69 ? -4.883 48.719 40.406 1 66.19 69 VAL A C 1
ATOM 490 O O . VAL A 1 69 ? -5.121 47.5 40.25 1 66.19 69 VAL A O 1
ATOM 493 N N . HIS A 1 70 ? -5.609 49.625 39.906 1 71.5 70 HIS A N 1
ATOM 494 C CA . HIS A 1 70 ? -6.789 49.281 39.125 1 71.5 70 HIS A CA 1
ATOM 495 C C . HIS A 1 70 ? -6.395 48.625 37.812 1 71.5 70 HIS A C 1
ATOM 497 O O . HIS A 1 70 ? -7.062 47.688 37.344 1 71.5 70 HIS A O 1
ATOM 503 N N . PHE A 1 71 ? -5.285 49.031 37.344 1 74 71 PHE A N 1
ATOM 504 C CA . PHE A 1 71 ? -4.727 48.469 36.125 1 74 71 PHE A CA 1
ATOM 505 C C . PHE A 1 71 ? -4.406 47 36.312 1 74 71 PHE A C 1
ATOM 507 O O . PHE A 1 71 ? -4.82 46.156 35.5 1 74 71 PHE A O 1
ATOM 514 N N . MET A 1 72 ? -3.744 46.688 37.406 1 78.44 72 MET A N 1
ATOM 515 C CA . MET A 1 72 ? -3.293 45.344 37.625 1 78.44 72 MET A CA 1
ATOM 516 C C . MET A 1 72 ? -4.469 44.406 37.969 1 78.44 72 MET A C 1
ATOM 518 O O . MET A 1 72 ? -4.473 43.25 37.594 1 78.44 72 MET A O 1
ATOM 522 N N . HIS A 1 73 ? -5.441 45 38.562 1 81.06 73 HIS A N 1
ATOM 523 C CA . HIS A 1 73 ? -6.617 44.188 38.906 1 81.06 73 HIS A CA 1
ATOM 524 C C . HIS A 1 73 ? -7.395 43.812 37.625 1 81.06 73 HIS A C 1
ATOM 526 O O . HIS A 1 73 ? -7.895 42.688 37.531 1 81.06 73 HIS A O 1
ATOM 532 N N . ASP A 1 74 ? -7.492 44.656 36.656 1 78.44 74 ASP A N 1
ATOM 533 C CA . ASP A 1 74 ? -8.18 44.375 35.406 1 78.44 74 ASP A CA 1
ATOM 534 C C . ASP A 1 74 ? -7.445 43.312 34.625 1 78.44 74 ASP A C 1
ATOM 536 O O . ASP A 1 74 ? -8.07 42.438 34 1 78.44 74 ASP A O 1
ATOM 540 N N . ILE A 1 75 ? -6.238 43.375 34.688 1 81.12 75 ILE A N 1
ATOM 541 C CA . ILE A 1 75 ? -5.418 42.406 33.938 1 81.12 75 ILE A CA 1
ATOM 542 C C . ILE A 1 75 ? -5.516 41.062 34.625 1 81.12 75 ILE A C 1
ATOM 544 O O . ILE A 1 75 ? -5.59 40.031 33.938 1 81.12 75 ILE A O 1
ATOM 548 N N . GLU A 1 76 ? -5.484 41.094 35.938 1 84.69 76 GLU A N 1
ATOM 549 C CA . GLU A 1 76 ? -5.59 39.812 36.688 1 84.69 76 GLU A CA 1
ATOM 550 C C . GLU A 1 76 ? -6.922 39.125 36.406 1 84.69 76 GLU A C 1
ATOM 552 O O . GLU A 1 76 ? -6.988 37.906 36.312 1 84.69 76 GLU A O 1
ATOM 557 N N . LYS A 1 77 ? -7.922 39.906 36.25 1 84.44 77 LYS A N 1
ATOM 558 C CA . LYS A 1 77 ? -9.227 39.344 35.906 1 84.44 77 LYS A CA 1
ATOM 559 C C . LYS A 1 77 ? -9.211 38.719 34.531 1 84.44 77 LYS A C 1
ATOM 561 O O . LYS A 1 77 ? -9.758 37.656 34.312 1 84.44 77 LYS A O 1
ATOM 566 N N . SER A 1 78 ? -8.633 39.406 33.594 1 82.31 78 SER A N 1
ATOM 567 C CA . SER A 1 78 ? -8.547 38.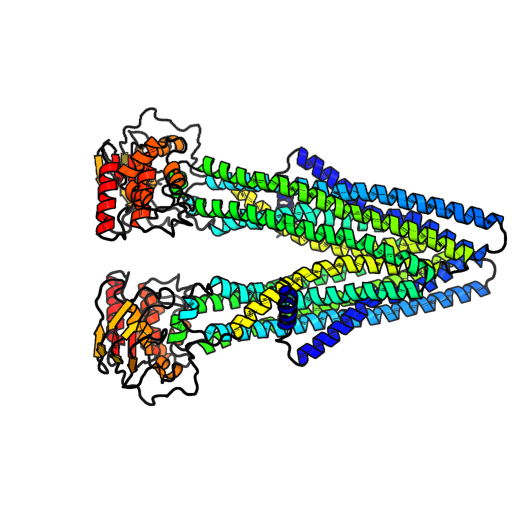906 32.25 1 82.31 78 SER A CA 1
ATOM 568 C C . SER A 1 78 ? -7.691 37.625 32.188 1 82.31 78 SER A C 1
ATOM 570 O O . SER A 1 78 ? -8.008 36.719 31.438 1 82.31 78 SER A O 1
ATOM 572 N N . CYS A 1 79 ? -6.68 37.594 32.938 1 84.44 79 CYS A N 1
ATOM 573 C CA . CYS A 1 79 ? -5.805 36.406 32.969 1 84.44 79 CYS A CA 1
ATOM 574 C C . CYS A 1 79 ? -6.504 35.219 33.594 1 84.44 79 CYS A C 1
ATOM 576 O O . CYS A 1 79 ? -6.297 34.094 33.188 1 84.44 79 CYS A O 1
ATOM 578 N N . LEU A 1 80 ? -7.273 35.469 34.625 1 85.75 80 LEU A N 1
ATOM 579 C CA . LEU A 1 80 ? -8.039 34.406 35.219 1 85.75 80 LEU A CA 1
ATOM 580 C C . LEU A 1 80 ? -9.047 33.812 34.25 1 85.75 80 LEU A C 1
ATOM 582 O O . LEU A 1 80 ? -9.297 32.625 34.219 1 85.75 80 LEU A O 1
ATOM 586 N N . ASN A 1 81 ? -9.617 34.688 33.406 1 85.81 81 ASN A N 1
ATOM 587 C CA . ASN A 1 81 ? -10.516 34.219 32.375 1 85.81 81 ASN A CA 1
ATOM 588 C C . ASN A 1 81 ? -9.789 33.312 31.359 1 85.81 81 ASN A C 1
ATOM 590 O O . ASN A 1 81 ? -10.367 32.375 30.812 1 85.81 81 ASN A O 1
ATOM 594 N N . PHE A 1 82 ? -8.539 33.594 31.125 1 85.25 82 PHE A N 1
ATOM 595 C CA . PHE A 1 82 ? -7.707 32.781 30.266 1 85.25 82 PHE A CA 1
ATOM 596 C C . PHE A 1 82 ? -7.574 31.359 30.844 1 85.25 82 PHE A C 1
ATOM 598 O O . PHE A 1 82 ? -7.645 30.375 30.109 1 85.25 82 PHE A O 1
ATOM 605 N N . VAL A 1 83 ? -7.414 31.328 32.125 1 86 83 VAL A N 1
ATOM 606 C CA . VAL A 1 83 ? -7.191 30.047 32.781 1 86 83 VAL A CA 1
ATOM 607 C C . VAL A 1 83 ? -8.469 29.219 32.75 1 86 83 VAL A C 1
ATOM 609 O O . VAL A 1 83 ? -8.43 28.016 32.5 1 86 83 VAL A O 1
ATOM 612 N N . TYR A 1 84 ? -9.594 29.922 32.969 1 89.19 84 TYR A N 1
ATOM 613 C CA . TYR A 1 84 ? -10.867 29.219 32.875 1 89.19 84 TYR A CA 1
ATOM 614 C C . TYR A 1 84 ? -11.109 28.719 31.469 1 89.19 84 TYR A C 1
ATOM 616 O O . TYR A 1 84 ? -11.617 27.609 31.281 1 89.19 84 TYR A O 1
ATOM 624 N N . LEU A 1 85 ? -10.758 29.484 30.531 1 88 85 LEU A N 1
ATOM 625 C CA . LEU A 1 85 ? -10.906 29.078 29.141 1 88 85 LEU A CA 1
ATOM 626 C C . LEU A 1 85 ? -9.992 27.906 28.812 1 88 85 LEU A C 1
ATOM 628 O O . LEU A 1 85 ? -10.375 27.016 28.062 1 88 85 LEU A O 1
ATOM 632 N N . ALA A 1 86 ? -8.828 27.938 29.391 1 88.19 86 ALA A N 1
ATOM 633 C CA . ALA A 1 86 ? -7.879 26.844 29.188 1 88.19 86 ALA A CA 1
ATOM 634 C C . ALA A 1 86 ? -8.445 25.516 29.688 1 88.19 86 ALA A C 1
ATOM 636 O O . ALA A 1 86 ? -8.312 24.484 29.016 1 88.19 86 ALA A O 1
ATOM 637 N N . PHE A 1 87 ? -9.047 25.594 30.797 1 89.94 87 PHE A N 1
ATOM 638 C CA . PHE A 1 87 ? -9.633 24.391 31.359 1 89.94 87 PHE A CA 1
ATOM 639 C C . PHE A 1 87 ? -10.82 23.922 30.531 1 89.94 87 PHE A C 1
ATOM 641 O O . PHE A 1 87 ? -11.008 22.719 30.328 1 89.94 87 PHE A O 1
ATOM 648 N N . ALA A 1 88 ? -11.633 24.812 30.094 1 90 88 ALA A N 1
ATOM 649 C CA . ALA A 1 88 ? -12.773 24.469 29.25 1 90 88 ALA A CA 1
ATOM 650 C C . ALA A 1 88 ? -12.32 23.828 27.938 1 90 88 ALA A C 1
ATOM 652 O O . ALA A 1 88 ? -12.922 22.859 27.469 1 90 88 ALA A O 1
ATOM 653 N N . ILE A 1 89 ? -11.297 24.312 27.422 1 88.38 89 ILE A N 1
ATOM 654 C CA . ILE A 1 89 ? -10.789 23.812 26.141 1 88.38 89 ILE A CA 1
ATOM 655 C C . ILE A 1 89 ? -10.18 22.422 26.344 1 88.38 89 ILE A C 1
ATOM 657 O O . ILE A 1 89 ? -10.281 21.562 25.469 1 88.38 89 ILE A O 1
ATOM 661 N N . LEU A 1 90 ? -9.5 22.297 27.469 1 88.06 90 LEU A N 1
ATOM 662 C CA . LEU A 1 90 ? -8.945 20.984 27.781 1 88.06 90 LEU A CA 1
ATOM 663 C C . LEU A 1 90 ? -10.031 19.922 27.75 1 88.06 90 LEU A C 1
ATOM 665 O O . LEU A 1 90 ? -9.828 18.844 27.203 1 88.06 90 LEU A O 1
ATOM 669 N N . VAL A 1 91 ? -11.141 20.266 28.25 1 90.38 91 VAL A N 1
ATOM 670 C CA . VAL A 1 91 ? -12.242 19.312 28.344 1 90.38 91 VAL A CA 1
ATOM 671 C C . VAL A 1 91 ? -12.867 19.109 26.969 1 90.38 91 VAL A C 1
ATOM 673 O O . VAL A 1 91 ? -13.062 17.969 26.547 1 90.38 91 VAL A O 1
ATOM 676 N N . VAL A 1 92 ? -13.125 20.141 26.297 1 90.44 92 VAL A N 1
ATOM 677 C CA . VAL A 1 92 ? -13.82 20.062 25.016 1 90.44 92 VAL A CA 1
ATOM 678 C C . VAL A 1 92 ? -12.914 19.406 23.984 1 90.44 92 VAL A C 1
ATOM 680 O O . VAL A 1 92 ? -13.383 18.609 23.172 1 90.44 92 VAL A O 1
ATOM 683 N N . ALA A 1 93 ? -11.703 19.766 24 1 88.25 93 ALA A N 1
ATOM 684 C CA . ALA A 1 93 ? -10.758 19.188 23.047 1 88.25 93 ALA A CA 1
ATOM 685 C C . ALA A 1 93 ? -10.547 17.703 23.328 1 88.25 93 ALA A C 1
ATOM 687 O O . ALA A 1 93 ? -10.406 16.906 22.391 1 88.25 93 ALA A O 1
ATOM 688 N N . SER A 1 94 ? -10.492 17.375 24.625 1 89.88 94 SER A N 1
ATOM 689 C CA . SER A 1 94 ? -10.359 15.969 24.984 1 89.88 94 SER A CA 1
ATOM 690 C C . SER A 1 94 ? -11.586 15.172 24.547 1 89.88 94 SER A C 1
ATOM 692 O O . SER A 1 94 ? -11.469 14.023 24.141 1 89.88 94 SER A O 1
ATOM 694 N N . MET A 1 95 ? -12.688 15.805 24.672 1 91.62 95 MET A N 1
ATOM 695 C CA . MET A 1 95 ? -13.93 15.164 24.25 1 91.62 95 MET A CA 1
ATOM 696 C C . MET A 1 95 ? -13.945 14.938 22.75 1 91.62 95 MET A C 1
ATOM 698 O O . MET A 1 95 ? -14.391 13.883 22.281 1 91.62 95 MET A O 1
ATOM 702 N N . GLU A 1 96 ? -13.469 15.859 22.047 1 92.19 96 GLU A N 1
ATOM 703 C CA . GLU A 1 96 ? -13.375 15.734 20.594 1 92.19 96 GLU A CA 1
ATOM 704 C C . GLU A 1 96 ? -12.492 14.555 20.203 1 92.19 96 GLU A C 1
ATOM 706 O O . GLU A 1 96 ? -12.898 13.703 19.422 1 92.19 96 GLU A O 1
ATOM 711 N N . GLY A 1 97 ? -11.344 14.508 20.812 1 88.56 97 GLY A N 1
ATOM 712 C CA . GLY A 1 97 ? -10.398 13.461 20.469 1 88.56 97 GLY A CA 1
ATOM 713 C C . GLY A 1 97 ? -10.875 12.07 20.859 1 88.56 97 GLY A C 1
ATOM 714 O O . GLY A 1 97 ? -10.797 11.141 20.062 1 88.56 97 GLY A O 1
ATOM 715 N N . TYR A 1 98 ? -11.438 11.977 21.984 1 91.25 98 TYR A N 1
ATOM 716 C CA . TYR A 1 98 ? -11.867 10.68 22.484 1 91.25 98 TYR A CA 1
ATOM 717 C C . TYR A 1 98 ? -13.109 10.188 21.766 1 91.25 98 TYR A C 1
ATOM 719 O O . TYR A 1 98 ? -13.148 9.039 21.297 1 91.25 98 TYR A O 1
ATOM 727 N N . CYS A 1 99 ? -14.102 11.008 21.609 1 94.44 99 CYS A N 1
ATOM 728 C CA . CYS A 1 99 ? -15.391 10.586 21.078 1 94.44 99 CYS A CA 1
ATOM 729 C C . CYS A 1 99 ? -15.266 10.164 19.625 1 94.44 99 CYS A C 1
ATOM 731 O O . CYS A 1 99 ? -15.805 9.133 19.219 1 94.44 99 CYS A O 1
ATOM 733 N N . TRP A 1 100 ? -14.539 10.891 18.844 1 92.94 100 TRP A N 1
ATOM 734 C CA . TRP A 1 100 ? -14.414 10.547 17.422 1 92.94 100 TRP A CA 1
ATOM 735 C C . TRP A 1 100 ? -13.539 9.312 17.25 1 92.94 100 TRP A C 1
ATOM 737 O O . TRP A 1 100 ? -13.773 8.508 16.344 1 92.94 100 TRP A O 1
ATOM 747 N N . SER A 1 101 ? -12.555 9.164 18.078 1 90.31 101 SER A N 1
ATOM 748 C CA . SER A 1 101 ? -11.719 7.969 18 1 90.31 101 SER A CA 1
ATOM 749 C C . SER A 1 101 ? -12.492 6.719 18.391 1 90.31 101 SER A C 1
ATOM 751 O O . SER A 1 101 ? -12.367 5.676 17.75 1 90.31 101 SER A O 1
ATOM 753 N N . ARG A 1 102 ? -13.312 6.887 19.438 1 92.12 102 ARG A N 1
ATOM 754 C CA . ARG A 1 102 ? -14.086 5.746 19.922 1 92.12 102 ARG A CA 1
ATOM 755 C C . ARG A 1 102 ? -15.141 5.332 18.891 1 92.12 102 ARG A C 1
ATOM 757 O O . ARG A 1 102 ? -15.328 4.141 18.641 1 92.12 102 ARG A O 1
ATOM 764 N N . THR A 1 103 ? -15.82 6.242 18.406 1 93.5 103 THR A N 1
ATOM 765 C CA . THR A 1 103 ? -16.859 5.91 17.438 1 93.5 103 THR A CA 1
ATOM 766 C C . THR A 1 103 ? -16.234 5.316 16.172 1 93.5 103 THR A C 1
ATOM 768 O O . THR A 1 103 ? -16.844 4.445 15.539 1 93.5 103 THR A O 1
ATOM 771 N N . SER A 1 104 ? -15.086 5.867 15.742 1 92.62 104 SER A N 1
ATOM 772 C CA . SER A 1 104 ? -14.406 5.336 14.57 1 92.62 104 SER A CA 1
ATOM 773 C C . SER A 1 104 ? -14.055 3.865 14.758 1 92.62 104 SER A C 1
ATOM 775 O O . SER A 1 104 ? -14.258 3.051 13.852 1 92.62 104 SER A O 1
ATOM 777 N N . GLU A 1 105 ? -13.586 3.562 15.922 1 90.25 105 GLU A N 1
ATOM 778 C CA . GLU A 1 105 ? -13.203 2.188 16.219 1 90.25 105 GLU A CA 1
ATOM 779 C C . GLU A 1 105 ? -14.414 1.262 16.234 1 90.25 105 GLU A C 1
ATOM 781 O O . GLU A 1 105 ? -14.359 0.156 15.688 1 90.25 105 GLU A O 1
ATOM 786 N N . ARG A 1 106 ? -15.445 1.695 16.828 1 91.88 106 ARG A N 1
ATOM 787 C CA . ARG A 1 106 ? -16.656 0.884 16.938 1 91.88 106 ARG A CA 1
ATOM 788 C C . ARG A 1 106 ? -17.266 0.638 15.562 1 91.88 106 ARG A C 1
ATOM 790 O O . ARG A 1 106 ? -17.656 -0.488 15.242 1 91.88 106 ARG A O 1
ATOM 797 N N . GLN A 1 107 ? -17.312 1.619 14.828 1 92.56 107 GLN A N 1
ATOM 798 C CA . GLN A 1 107 ? -17.938 1.501 13.516 1 92.56 107 GLN A CA 1
ATOM 799 C C . GLN A 1 107 ? -17.094 0.626 12.586 1 92.56 107 GLN A C 1
ATOM 801 O O . GLN A 1 107 ? -17.641 -0.183 11.836 1 92.56 107 GLN A O 1
ATOM 806 N N . VAL A 1 108 ? -15.797 0.812 12.609 1 92.12 108 VAL A N 1
ATOM 807 C CA . VAL A 1 108 ? -14.93 0.054 11.711 1 92.12 108 VAL A CA 1
ATOM 808 C C . VAL A 1 108 ? -14.961 -1.425 12.094 1 92.12 108 VAL A C 1
ATOM 810 O O . VAL A 1 108 ? -14.898 -2.297 11.227 1 92.12 108 VAL A O 1
ATOM 813 N N . LEU A 1 109 ? -15.031 -1.736 13.398 1 90.81 109 LEU A N 1
ATOM 814 C CA . LEU A 1 109 ? -15.156 -3.123 13.836 1 90.81 109 LEU A CA 1
ATOM 815 C C . LEU A 1 109 ? -16.453 -3.746 13.312 1 90.81 109 LEU A C 1
ATOM 817 O O . LEU A 1 109 ? -16.453 -4.898 12.867 1 90.81 109 LEU A O 1
ATOM 821 N N . ARG A 1 110 ? -17.422 -3.025 13.336 1 91.94 110 ARG A N 1
ATOM 822 C CA . ARG A 1 110 ? -18.703 -3.5 12.828 1 91.94 110 ARG A CA 1
ATOM 823 C C . ARG A 1 110 ? -18.656 -3.703 11.32 1 91.94 110 ARG A C 1
ATOM 825 O O . ARG A 1 110 ? -19.203 -4.68 10.797 1 91.94 110 ARG A O 1
ATOM 832 N N . ILE A 1 111 ? -18.031 -2.818 10.648 1 92.94 111 ILE A N 1
ATOM 833 C CA . ILE A 1 111 ? -17.906 -2.902 9.195 1 92.94 111 ILE A CA 1
ATOM 834 C C . ILE A 1 111 ? -17.125 -4.156 8.82 1 92.94 111 ILE A C 1
ATOM 836 O O . ILE A 1 111 ? -17.531 -4.91 7.93 1 92.94 111 ILE A O 1
ATOM 840 N N . ARG A 1 112 ? -16.047 -4.332 9.5 1 92.56 112 ARG A N 1
ATOM 841 C CA . ARG A 1 112 ? -15.211 -5.496 9.203 1 92.56 112 ARG A CA 1
ATOM 842 C C . ARG A 1 112 ? -15.977 -6.793 9.453 1 92.56 112 ARG A C 1
ATOM 844 O O . ARG A 1 112 ? -15.891 -7.73 8.664 1 92.56 112 ARG A O 1
ATOM 851 N N . HIS A 1 113 ? -16.688 -6.785 10.523 1 92 113 HIS A N 1
ATOM 852 C CA . HIS A 1 113 ? -17.469 -7.961 10.875 1 92 113 HIS A CA 1
ATOM 853 C C . HIS A 1 113 ? -18.547 -8.234 9.836 1 92 113 HIS A C 1
ATOM 855 O O . HIS A 1 113 ? -18.672 -9.352 9.336 1 92 113 HIS A O 1
ATOM 861 N N . LEU A 1 114 ? -19.328 -7.277 9.531 1 92.75 114 LEU A N 1
ATOM 862 C CA . LEU A 1 114 ? -20.422 -7.426 8.586 1 92.75 114 LEU A CA 1
ATOM 863 C C . LEU A 1 114 ? -19.906 -7.746 7.188 1 92.75 114 LEU A C 1
ATOM 865 O O . LEU A 1 114 ? -20.531 -8.508 6.445 1 92.75 114 LEU A O 1
ATOM 869 N N . TYR A 1 115 ? -18.812 -7.117 6.887 1 93.44 115 TYR A N 1
ATOM 870 C CA . TYR A 1 115 ? -18.219 -7.34 5.574 1 93.44 115 TYR A CA 1
ATOM 871 C C . TYR A 1 115 ? -17.781 -8.797 5.414 1 93.44 115 TYR A C 1
ATOM 873 O O . TYR A 1 115 ? -18.094 -9.43 4.406 1 93.44 115 TYR A O 1
ATOM 881 N N . L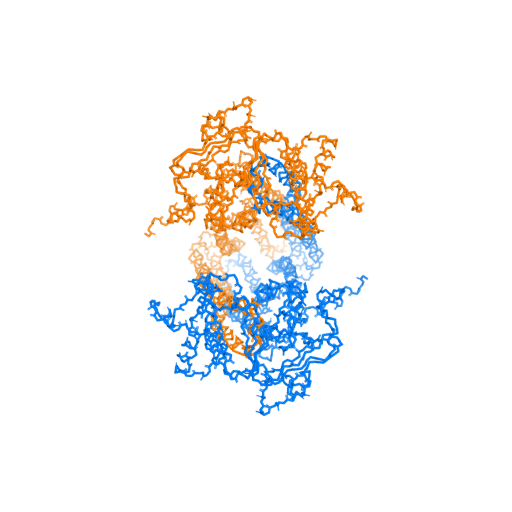EU A 1 116 ? -17.094 -9.266 6.395 1 93.5 116 LEU A N 1
ATOM 882 C CA . LEU A 1 116 ? -16.625 -10.648 6.312 1 93.5 116 LEU A CA 1
ATOM 883 C C . LEU A 1 116 ? -17.812 -11.609 6.301 1 93.5 116 LEU A C 1
ATOM 885 O O . LEU A 1 116 ? -17.812 -12.602 5.562 1 93.5 116 LEU A O 1
ATOM 889 N N . GLU A 1 117 ? -18.75 -11.367 7.082 1 92.75 117 GLU A N 1
ATOM 890 C CA . GLU A 1 117 ? -19.953 -12.195 7.129 1 92.75 117 GLU A CA 1
ATOM 891 C C . GLU A 1 117 ? -20.656 -12.234 5.773 1 92.75 117 GLU A C 1
ATOM 893 O O . GLU A 1 117 ? -21.078 -13.297 5.316 1 92.75 117 GLU A O 1
ATOM 898 N N . ALA A 1 118 ? -20.734 -11.094 5.195 1 92.31 118 ALA A N 1
ATOM 899 C CA . ALA A 1 118 ? -21.391 -11 3.887 1 92.31 118 ALA A CA 1
ATOM 900 C C . ALA A 1 118 ? -20.578 -11.742 2.826 1 92.31 118 ALA A C 1
ATOM 902 O O . ALA A 1 118 ? -21.141 -12.391 1.941 1 92.31 118 ALA A O 1
ATOM 903 N N . ILE A 1 119 ? -19.297 -11.641 2.893 1 92.19 119 ILE A N 1
ATOM 904 C CA . ILE A 1 119 ? -18.422 -12.273 1.908 1 92.19 119 ILE A CA 1
ATOM 905 C C . ILE A 1 119 ? -18.5 -13.797 2.043 1 92.19 119 ILE A C 1
ATOM 907 O O . ILE A 1 119 ? -18.547 -14.508 1.039 1 92.19 119 ILE A O 1
ATOM 911 N N . LEU A 1 120 ? -18.562 -14.297 3.273 1 91.69 120 LEU A N 1
ATOM 912 C CA . LEU A 1 120 ? -18.578 -15.734 3.506 1 91.69 120 LEU A CA 1
ATOM 913 C C . LEU A 1 120 ? -19.953 -16.328 3.188 1 91.69 120 LEU A C 1
ATOM 915 O O . LEU A 1 120 ? -20.094 -17.547 3.076 1 91.69 120 LEU A O 1
ATOM 919 N N . ARG A 1 121 ? -20.875 -15.492 2.941 1 89.88 121 ARG A N 1
ATOM 920 C CA . ARG A 1 121 ? -22.219 -15.953 2.596 1 89.88 121 ARG A CA 1
ATOM 921 C C . ARG A 1 121 ? -22.406 -15.992 1.083 1 89.88 121 ARG A C 1
ATOM 923 O O . ARG A 1 121 ? -23.391 -16.562 0.589 1 89.88 121 ARG A O 1
ATOM 930 N N . GLN A 1 122 ? -21.469 -15.539 0.419 1 89.44 122 GLN A N 1
ATOM 931 C CA . GLN A 1 122 ? -21.578 -15.5 -1.035 1 89.44 122 GLN A CA 1
ATOM 932 C C . GLN A 1 122 ? -21.375 -16.891 -1.638 1 89.44 122 GLN A C 1
ATOM 934 O O . GLN A 1 122 ? -20.906 -17.812 -0.954 1 89.44 122 GLN A O 1
ATOM 939 N N . GLU A 1 123 ? -21.797 -17.031 -2.883 1 89.44 123 GLU A N 1
ATOM 940 C CA . GLU A 1 123 ? -21.641 -18.312 -3.578 1 89.44 123 GLU A CA 1
ATOM 941 C C . GLU A 1 123 ? -20.266 -18.422 -4.227 1 89.44 123 GLU A C 1
ATOM 943 O O . GLU A 1 123 ? -19.578 -17.422 -4.391 1 89.44 123 GLU A O 1
ATOM 948 N N . VAL A 1 124 ? -19.906 -19.578 -4.547 1 87 124 VAL A N 1
ATOM 949 C CA . VAL A 1 124 ? -18.594 -19.859 -5.109 1 87 124 VAL A CA 1
ATOM 950 C C . VAL A 1 124 ? -18.422 -19.125 -6.438 1 87 124 VAL A C 1
ATOM 952 O O . VAL A 1 124 ? -17.328 -18.656 -6.773 1 87 124 VAL A O 1
ATOM 955 N N . ALA A 1 125 ? -19.5 -18.984 -7.195 1 86.12 125 ALA A N 1
ATOM 956 C CA . ALA A 1 125 ? -19.469 -18.312 -8.492 1 86.12 125 ALA A CA 1
ATOM 957 C C . ALA A 1 125 ? -19.016 -16.875 -8.359 1 86.12 125 ALA A C 1
ATOM 959 O O . ALA A 1 125 ? -18.406 -16.312 -9.273 1 86.12 125 ALA A O 1
ATOM 960 N N . PHE A 1 126 ? -19.297 -16.328 -7.25 1 86.19 126 PHE A N 1
ATOM 961 C CA . PHE A 1 126 ? -18.891 -14.969 -6.949 1 86.19 126 PHE A CA 1
ATOM 962 C C . PHE A 1 126 ? -17.375 -14.836 -6.941 1 86.19 126 PHE A C 1
ATOM 964 O O . PHE A 1 126 ? -16.828 -13.852 -7.441 1 86.19 126 PHE A O 1
ATOM 971 N N . PHE A 1 127 ? -16.688 -15.781 -6.418 1 83.62 127 PHE A N 1
ATOM 972 C CA . PHE A 1 127 ? -15.227 -15.75 -6.273 1 83.62 127 PHE A CA 1
ATOM 973 C C . PHE A 1 127 ? -14.547 -16.109 -7.59 1 83.62 127 PHE A C 1
ATOM 975 O O . PHE A 1 127 ? -13.398 -15.734 -7.824 1 83.62 127 PHE A O 1
ATOM 982 N N . ASP A 1 128 ? -15.242 -16.875 -8.352 1 77.12 128 ASP A N 1
ATOM 983 C CA . ASP A 1 128 ? -14.703 -17.25 -9.656 1 77.12 128 ASP A CA 1
ATOM 984 C C . ASP A 1 128 ? -14.852 -16.125 -10.664 1 77.12 128 ASP A C 1
ATOM 986 O O . ASP A 1 128 ? -14.078 -16.031 -11.625 1 77.12 128 ASP A O 1
ATOM 990 N N . SER A 1 129 ? -15.844 -15.398 -10.289 1 70.56 129 SER A N 1
ATOM 991 C CA . SER A 1 129 ? -16.109 -14.312 -11.234 1 70.56 129 SER A CA 1
ATOM 992 C C . SER A 1 129 ? -15.094 -13.18 -11.07 1 70.56 129 SER A C 1
ATOM 994 O O . SER A 1 129 ? -14.5 -13.023 -10 1 70.56 129 SER A O 1
ATOM 996 N N . GLN A 1 130 ? -14.375 -12.789 -12.125 1 59.19 130 GLN A N 1
ATOM 997 C CA . GLN A 1 130 ? -13.422 -11.68 -12.133 1 59.19 130 GLN A CA 1
ATOM 998 C C . GLN A 1 130 ? -14.031 -10.438 -11.492 1 59.19 130 GLN A C 1
ATOM 1000 O O . GLN A 1 130 ? -13.43 -9.359 -11.523 1 59.19 130 GLN A O 1
ATOM 1005 N N . GLU A 1 131 ? -15.195 -10.664 -10.914 1 59.31 131 GLU A N 1
ATOM 1006 C CA . GLU A 1 131 ? -15.805 -9.484 -10.312 1 59.31 131 GLU A CA 1
ATOM 1007 C C . GLU A 1 131 ? -15.039 -9.055 -9.062 1 59.31 131 GLU A C 1
ATOM 1009 O O . GLU A 1 131 ? -14.859 -7.859 -8.82 1 59.31 131 GLU A O 1
ATOM 1014 N N . ALA A 1 132 ? -14.695 -10.023 -8.273 1 64.81 132 ALA A N 1
ATOM 1015 C CA . ALA A 1 132 ? -13.938 -9.672 -7.074 1 64.81 132 ALA A CA 1
ATOM 1016 C C . ALA A 1 132 ? -12.758 -10.617 -6.867 1 64.81 132 ALA A C 1
ATOM 1018 O O . ALA A 1 132 ? -12.945 -11.805 -6.59 1 64.81 132 ALA A O 1
ATOM 1019 N N . THR A 1 133 ? -11.664 -10.102 -7.055 1 72.94 133 THR A N 1
ATOM 1020 C CA . THR A 1 133 ? -10.461 -10.875 -6.793 1 72.94 133 THR A CA 1
ATOM 1021 C C . THR A 1 133 ? -10.195 -10.984 -5.293 1 72.94 133 THR A C 1
ATOM 1023 O O . THR A 1 133 ? -10.672 -10.156 -4.516 1 72.94 133 THR A O 1
ATOM 1026 N N . THR A 1 134 ? -9.688 -12.125 -4.902 1 77.19 134 THR A N 1
ATOM 1027 C CA . THR A 1 134 ? -9.312 -12.328 -3.506 1 77.19 134 THR A CA 1
ATOM 1028 C C . THR A 1 134 ? -8.531 -11.133 -2.969 1 77.19 134 THR A C 1
ATOM 1030 O O . THR A 1 134 ? -8.758 -10.703 -1.837 1 77.19 134 THR A O 1
ATOM 1033 N N . SER A 1 135 ? -7.809 -10.586 -3.822 1 74.56 135 SER A N 1
ATOM 1034 C CA . SER A 1 135 ? -6.992 -9.438 -3.426 1 74.56 135 SER A CA 1
ATOM 1035 C C . SER A 1 135 ? -7.859 -8.211 -3.158 1 74.56 135 SER A C 1
ATOM 1037 O O . SER A 1 135 ? -7.578 -7.438 -2.24 1 74.56 135 SER A O 1
ATOM 1039 N N . GLU A 1 136 ? -8.859 -8.062 -3.924 1 80.62 136 GLU A N 1
ATOM 1040 C CA . GLU A 1 136 ? -9.75 -6.922 -3.748 1 80.62 136 GLU A CA 1
ATOM 1041 C C . GLU A 1 136 ? -10.523 -7.023 -2.436 1 80.62 136 GLU A C 1
ATOM 1043 O O . GLU A 1 136 ? -10.758 -6.016 -1.767 1 80.62 136 GLU A O 1
ATOM 1048 N N . ILE A 1 137 ? -10.906 -8.219 -2.172 1 86.88 137 ILE A N 1
ATOM 1049 C CA . ILE A 1 137 ? -11.641 -8.445 -0.935 1 86.88 137 ILE A CA 1
ATOM 1050 C C . ILE A 1 137 ? -10.742 -8.164 0.266 1 86.88 137 ILE A C 1
ATOM 1052 O O . ILE A 1 137 ? -11.156 -7.504 1.222 1 86.88 137 ILE A O 1
ATOM 1056 N N . ILE A 1 138 ? -9.586 -8.633 0.122 1 85.25 138 ILE A N 1
ATOM 1057 C CA . ILE A 1 138 ? -8.625 -8.43 1.201 1 85.25 138 ILE A CA 1
ATOM 1058 C C . ILE A 1 138 ? -8.305 -6.941 1.328 1 85.25 138 ILE A C 1
ATOM 1060 O O . ILE A 1 138 ? -8.203 -6.414 2.438 1 85.25 138 ILE A O 1
ATOM 1064 N N . ASN A 1 139 ? -8.172 -6.234 0.281 1 82.44 139 ASN A N 1
ATOM 1065 C CA . ASN A 1 139 ? -7.898 -4.805 0.278 1 82.44 139 ASN A CA 1
ATOM 1066 C C . ASN A 1 139 ? -9.055 -4.008 0.88 1 82.44 139 ASN A C 1
ATOM 1068 O O . ASN A 1 139 ? -8.836 -3.004 1.558 1 82.44 139 ASN A O 1
ATOM 1072 N N . SER A 1 140 ? -10.141 -4.445 0.63 1 87.56 140 SER A N 1
ATOM 1073 C CA . SER A 1 140 ? -11.312 -3.746 1.16 1 87.56 140 SER A CA 1
ATOM 1074 C C . SER A 1 140 ? -11.383 -3.859 2.68 1 87.56 140 SER A C 1
ATOM 1076 O O . SER A 1 140 ? -11.641 -2.871 3.369 1 87.56 140 SER A O 1
ATOM 1078 N N . ILE A 1 141 ? -11.102 -5 3.131 1 88.44 141 ILE A N 1
ATOM 1079 C CA . ILE A 1 141 ? -11.234 -5.238 4.562 1 88.44 141 ILE A CA 1
ATOM 1080 C C . ILE A 1 141 ? -10.055 -4.613 5.305 1 88.44 141 ILE A C 1
ATOM 1082 O O . ILE A 1 141 ? -10.18 -4.223 6.465 1 88.44 141 ILE A O 1
ATOM 1086 N N . SER A 1 142 ? -9 -4.469 4.613 1 87.31 142 SER A N 1
ATOM 1087 C CA . SER A 1 142 ? -7.805 -3.949 5.273 1 87.31 142 SER A CA 1
ATOM 1088 C C . SER A 1 142 ? -7.602 -2.469 4.973 1 87.31 142 SER A C 1
ATOM 1090 O O . SER A 1 142 ? -7.875 -1.614 5.816 1 87.31 142 SER A O 1
ATOM 1092 N N . LYS A 1 143 ? -7.43 -2.176 3.756 1 84 143 LYS A N 1
ATOM 1093 C CA . LYS A 1 143 ? -7.062 -0.817 3.367 1 84 143 LYS A CA 1
ATOM 1094 C C . LYS A 1 143 ? -8.273 0.114 3.402 1 84 143 LYS A C 1
ATOM 1096 O O . LYS A 1 143 ? -8.203 1.209 3.965 1 84 143 LYS A O 1
ATOM 1101 N N . ASP A 1 144 ? -9.312 -0.312 2.789 1 89 144 ASP A N 1
ATOM 1102 C CA . ASP A 1 144 ? -10.5 0.532 2.74 1 89 144 ASP A CA 1
ATOM 1103 C C . ASP A 1 144 ? -11.047 0.788 4.141 1 89 144 ASP A C 1
ATOM 1105 O O . ASP A 1 144 ? -11.438 1.913 4.465 1 89 144 ASP A O 1
ATOM 1109 N N . ALA A 1 145 ? -11.094 -0.241 4.906 1 90.38 145 ALA A N 1
ATOM 1110 C CA . ALA A 1 145 ? -11.578 -0.088 6.273 1 90.38 145 ALA A CA 1
ATOM 1111 C C . ALA A 1 145 ? -10.672 0.844 7.074 1 90.38 145 ALA A C 1
ATOM 1113 O O . ALA A 1 145 ? -11.156 1.656 7.867 1 90.38 145 ALA A O 1
ATOM 1114 N N . SER A 1 146 ? -9.453 0.74 6.848 1 88.62 146 SER A N 1
ATOM 1115 C CA . SER A 1 146 ? -8.5 1.605 7.535 1 88.62 146 SER A CA 1
ATOM 1116 C C . SER A 1 146 ? -8.664 3.061 7.109 1 88.62 146 SER A C 1
ATOM 1118 O O . SER A 1 146 ? -8.492 3.975 7.918 1 88.62 146 SER A O 1
ATOM 1120 N N . LEU A 1 147 ? -8.922 3.207 5.91 1 88.62 147 LEU A N 1
ATOM 1121 C CA . LEU A 1 147 ? -9.172 4.551 5.398 1 88.62 147 LEU A CA 1
ATOM 1122 C C . LEU A 1 147 ? -10.391 5.172 6.066 1 88.62 147 LEU A C 1
ATOM 1124 O O . LEU A 1 147 ? -10.359 6.336 6.469 1 88.62 147 LEU A O 1
ATOM 1128 N N . ILE A 1 148 ? -11.406 4.434 6.203 1 91.31 148 ILE A N 1
ATOM 1129 C CA . ILE A 1 148 ? -12.625 4.91 6.855 1 91.31 148 ILE A CA 1
ATOM 1130 C C . ILE A 1 148 ? -12.328 5.238 8.32 1 91.31 148 ILE A C 1
ATOM 1132 O O . ILE A 1 148 ? -12.812 6.246 8.844 1 91.31 148 ILE A O 1
ATOM 1136 N N . GLN A 1 149 ? -11.547 4.422 8.906 1 90.81 149 GLN A N 1
ATOM 1137 C CA . GLN A 1 149 ? -11.156 4.645 10.289 1 90.81 149 GLN A CA 1
ATOM 1138 C C . GLN A 1 149 ? -10.391 5.957 10.445 1 90.81 149 GLN A C 1
ATOM 1140 O O . GLN A 1 149 ? -10.664 6.734 11.367 1 90.81 149 GLN A O 1
ATOM 1145 N N . GLU A 1 150 ? -9.523 6.203 9.617 1 87.38 150 GLU A N 1
ATOM 1146 C CA . GLU A 1 150 ? -8.711 7.414 9.664 1 87.38 150 GLU A CA 1
ATOM 1147 C C . GLU A 1 150 ? -9.555 8.664 9.43 1 87.38 150 GLU A C 1
ATOM 1149 O O . GLU A 1 150 ? -9.367 9.68 10.102 1 87.38 150 GLU A O 1
ATOM 1154 N N . VAL A 1 151 ? -10.438 8.578 8.492 1 90.5 151 VAL A N 1
ATOM 1155 C CA . VAL A 1 151 ? -11.273 9.727 8.164 1 90.5 151 VAL A CA 1
ATOM 1156 C C . VAL A 1 151 ? -12.195 10.055 9.344 1 90.5 151 VAL A C 1
ATOM 1158 O O . VAL A 1 151 ? -12.305 11.211 9.742 1 90.5 151 VAL A O 1
ATOM 1161 N N . LEU A 1 152 ? -12.742 9.07 9.977 1 90.94 152 LEU A N 1
ATOM 1162 C CA . LEU A 1 152 ? -13.672 9.297 11.07 1 90.94 152 LEU A CA 1
ATOM 1163 C C . LEU A 1 152 ? -12.93 9.727 12.336 1 90.94 152 LEU A C 1
ATOM 1165 O O . LEU A 1 152 ? -13.414 10.578 13.078 1 90.94 152 LEU A O 1
ATOM 1169 N N . SER A 1 153 ? -11.797 9.156 12.516 1 89.19 153 SER A N 1
ATOM 1170 C CA . SER A 1 153 ? -11.086 9.406 13.766 1 89.19 153 SER A CA 1
ATOM 1171 C C . SER A 1 153 ? -10.305 10.711 13.711 1 89.19 153 SER A C 1
ATOM 1173 O O . SER A 1 153 ? -10.133 11.383 14.734 1 89.19 153 SER A O 1
ATOM 1175 N N . GLU A 1 154 ? -9.812 11.07 12.531 1 88.06 154 GLU A N 1
ATOM 1176 C CA . GLU A 1 154 ? -8.875 12.188 12.492 1 88.06 154 GLU A CA 1
ATOM 1177 C C . GLU A 1 154 ? -9.359 13.281 11.539 1 88.06 154 GLU A C 1
ATOM 1179 O O . GLU A 1 154 ? -9.383 14.461 11.898 1 88.06 154 GLU A O 1
ATOM 1184 N N . LYS A 1 155 ? -9.75 12.906 10.383 1 89 155 LYS A N 1
ATOM 1185 C CA . LYS A 1 155 ? -9.992 13.898 9.344 1 89 155 LYS A CA 1
ATOM 1186 C C . LYS A 1 155 ? -11.305 14.641 9.586 1 89 155 LYS A C 1
ATOM 1188 O O . LYS A 1 155 ? -11.383 15.852 9.375 1 89 155 LYS A O 1
ATOM 1193 N N . VAL A 1 156 ? -12.32 13.953 10.055 1 90.81 156 VAL A N 1
ATOM 1194 C CA . VAL A 1 156 ? -13.617 14.586 10.289 1 90.81 156 VAL A CA 1
ATOM 1195 C C . VAL A 1 156 ? -13.492 15.625 11.398 1 90.81 156 VAL A C 1
ATOM 1197 O O . VAL A 1 156 ? -13.883 16.781 11.227 1 90.81 156 VAL A O 1
ATOM 1200 N N . PRO A 1 157 ? -12.945 15.18 12.539 1 91.19 157 PRO A N 1
ATOM 1201 C CA . PRO A 1 157 ? -12.805 16.188 13.586 1 91.19 157 PRO A CA 1
ATOM 1202 C C . PRO A 1 157 ? -11.93 17.359 13.164 1 91.19 157 PRO A C 1
ATOM 1204 O O . PRO A 1 157 ? -12.211 18.516 13.523 1 91.19 157 PRO A O 1
ATOM 1207 N N . LEU A 1 158 ? -10.891 17.141 12.422 1 89 158 LEU A N 1
ATOM 1208 C CA . LEU A 1 158 ? -10.023 18.219 11.953 1 89 158 LEU A CA 1
ATOM 1209 C C . LEU A 1 158 ? -10.773 19.141 11.008 1 89 158 LEU A C 1
ATOM 1211 O O . LEU A 1 158 ? -10.602 20.359 11.07 1 89 158 LEU A O 1
ATOM 1215 N N . PHE A 1 159 ? -11.57 18.594 10.203 1 90.81 159 PHE A N 1
ATOM 1216 C CA . PHE A 1 159 ? -12.367 19.391 9.266 1 90.81 159 PHE A CA 1
ATOM 1217 C C . PHE A 1 159 ? -13.367 20.266 10.016 1 90.81 159 PHE A C 1
ATOM 1219 O O . PHE A 1 159 ? -13.523 21.438 9.695 1 90.81 159 PHE A O 1
ATOM 1226 N N . LEU A 1 160 ? -14.008 19.703 10.953 1 93.06 160 LEU A N 1
ATOM 1227 C CA . LEU A 1 160 ? -15 20.422 11.742 1 93.06 160 LEU A CA 1
ATOM 1228 C C . LEU A 1 160 ? -14.344 21.531 12.555 1 93.06 160 LEU A C 1
ATOM 1230 O O . LEU A 1 160 ? -14.867 22.641 12.633 1 93.06 160 LEU A O 1
ATOM 1234 N N . MET A 1 161 ? -13.242 21.156 13.094 1 92.62 161 MET A N 1
ATOM 1235 C CA . MET A 1 161 ? -12.523 22.141 13.898 1 92.62 161 MET A CA 1
ATOM 1236 C C . MET A 1 161 ? -12.062 23.312 13.031 1 92.62 161 MET A C 1
ATOM 1238 O O . MET A 1 161 ? -12.312 24.469 13.367 1 92.62 161 MET A O 1
ATOM 1242 N N . HIS A 1 162 ? -11.453 23.078 11.906 1 90.69 162 HIS A N 1
ATOM 1243 C CA . HIS A 1 162 ? -10.945 24.141 11.047 1 90.69 162 HIS A CA 1
ATOM 1244 C C . HIS A 1 162 ? -12.094 24.938 10.422 1 90.69 162 HIS A C 1
ATOM 1246 O O . HIS A 1 162 ? -11.977 26.156 10.227 1 90.69 162 HIS A O 1
ATOM 1252 N N . SER A 1 163 ? -13.148 24.281 10.109 1 92.69 163 SER A N 1
ATOM 1253 C CA . SER A 1 163 ? -14.32 24.984 9.594 1 92.69 163 SER A CA 1
ATOM 1254 C C . SER A 1 163 ? -14.906 25.922 10.633 1 92.69 163 SER A C 1
ATOM 1256 O O . SER A 1 163 ? -15.336 27.031 10.312 1 92.69 163 SER A O 1
ATOM 1258 N N . THR A 1 164 ? -14.883 25.422 11.812 1 94.25 164 THR A N 1
ATOM 1259 C CA . THR A 1 164 ? -15.398 26.25 12.898 1 94.25 164 THR A CA 1
ATOM 1260 C C . THR A 1 164 ? -14.477 27.438 13.148 1 94.25 164 THR A C 1
ATOM 1262 O O . THR A 1 164 ? -14.938 28.547 13.453 1 94.25 164 THR A O 1
ATOM 1265 N N . VAL A 1 165 ? -13.156 27.203 13.078 1 93.06 165 VAL A N 1
ATOM 1266 C CA . VAL A 1 165 ? -12.211 28.297 13.227 1 93.06 165 VAL A CA 1
ATOM 1267 C C . VAL A 1 165 ? -12.477 29.359 12.148 1 93.06 165 VAL A C 1
ATOM 1269 O O . VAL A 1 165 ? -12.414 30.562 12.422 1 93.06 165 VAL A O 1
ATOM 1272 N N . PHE A 1 166 ? -12.812 28.938 11.062 1 91.19 166 PHE A N 1
ATOM 1273 C CA . PHE A 1 166 ? -13.078 29.844 9.945 1 91.19 166 PHE A CA 1
ATOM 1274 C C . PHE A 1 166 ? -14.336 30.656 10.203 1 91.19 166 PHE A C 1
ATOM 1276 O O . PHE A 1 166 ? -14.297 31.891 10.141 1 91.19 166 PHE A O 1
ATOM 1283 N N . VAL A 1 167 ? -15.383 29.984 10.469 1 93.44 167 VAL A N 1
ATOM 1284 C CA . VAL A 1 167 ? -16.672 30.656 10.672 1 93.44 167 VAL A CA 1
ATOM 1285 C C . VAL A 1 167 ? -16.594 31.578 11.891 1 93.44 167 VAL A C 1
ATOM 1287 O O . VAL A 1 167 ? -17.031 32.719 11.836 1 93.44 167 VAL A O 1
ATOM 1290 N N . SER A 1 168 ? -16.031 31.016 12.906 1 94.12 168 SER A N 1
ATOM 1291 C CA . SER A 1 168 ? -15.906 31.844 14.109 1 94.12 168 SER A CA 1
ATOM 1292 C C . SER A 1 168 ? -14.938 33 13.883 1 94.12 168 SER A C 1
ATOM 1294 O O . SER A 1 168 ? -15.133 34.094 14.422 1 94.12 168 SER A O 1
ATOM 1296 N N . GLY A 1 169 ? -13.867 32.688 13.125 1 92.56 169 GLY A N 1
ATOM 1297 C CA . GLY A 1 169 ? -12.93 33.781 12.805 1 92.56 169 GLY A CA 1
ATOM 1298 C C . GLY A 1 169 ? -13.586 34.938 12.094 1 92.56 169 GLY A C 1
ATOM 1299 O O . GLY A 1 169 ? -13.328 36.094 12.422 1 92.56 169 GLY A O 1
ATOM 1300 N N . LEU A 1 170 ? -14.438 34.688 11.227 1 91.5 170 LEU A N 1
ATOM 1301 C CA . LEU A 1 170 ? -15.148 35.719 10.508 1 91.5 170 LEU A CA 1
ATOM 1302 C C . LEU A 1 170 ? -16.141 36.438 11.43 1 91.5 170 LEU A C 1
ATOM 1304 O O . LEU A 1 170 ? -16.266 37.656 11.398 1 91.5 170 LEU A O 1
ATOM 1308 N N . ALA A 1 171 ? -16.812 35.656 12.227 1 93.75 171 ALA A N 1
ATOM 1309 C CA . ALA A 1 171 ? -17.812 36.219 13.141 1 93.75 171 ALA A CA 1
ATOM 1310 C C . ALA A 1 171 ? -17.156 37.125 14.172 1 93.75 171 ALA A C 1
ATOM 1312 O O . ALA A 1 171 ? -17.641 38.25 14.43 1 93.75 171 ALA A O 1
ATOM 1313 N N . PHE A 1 172 ? -16.047 36.719 14.703 1 93.75 172 PHE A N 1
ATOM 1314 C CA . PHE A 1 172 ? -15.391 37.469 15.742 1 93.75 172 PHE A CA 1
ATOM 1315 C C . PHE A 1 172 ? -14.672 38.688 15.148 1 93.75 172 PHE A C 1
ATOM 1317 O O . PHE A 1 172 ? -14.578 39.75 15.781 1 93.75 172 PHE A O 1
ATOM 1324 N N . SER A 1 173 ? -14.141 38.5 13.953 1 93 173 SER A N 1
ATOM 1325 C CA . SER A 1 173 ? -13.555 39.656 13.289 1 93 173 SER A CA 1
ATOM 1326 C C . SER A 1 173 ? -14.578 40.781 13.125 1 93 173 SER A C 1
ATOM 1328 O O . SER A 1 173 ? -14.258 41.938 13.344 1 93 173 SER A O 1
ATOM 1330 N N . THR A 1 174 ? -15.805 40.438 12.836 1 93.19 174 THR A N 1
ATOM 1331 C CA . THR A 1 174 ? -16.875 41.438 12.695 1 93.19 174 THR A CA 1
ATOM 1332 C C . THR A 1 174 ? -17.297 41.969 14.055 1 93.19 174 THR A C 1
ATOM 1334 O O . THR A 1 174 ? -17.625 43.156 14.172 1 93.19 174 THR A O 1
ATOM 1337 N N . TYR A 1 175 ? -17.25 41.125 15.023 1 92.38 175 TYR A N 1
ATOM 1338 C CA . TYR A 1 175 ? -17.625 41.5 16.375 1 92.38 175 TYR A CA 1
ATOM 1339 C C . TYR A 1 175 ? -16.641 42.562 16.906 1 92.38 175 TYR A C 1
ATOM 1341 O O . TYR A 1 175 ? -17.062 43.531 17.547 1 92.38 175 TYR A O 1
ATOM 1349 N N . PHE A 1 176 ? -15.359 42.469 16.672 1 91.56 176 PHE A N 1
ATOM 1350 C CA . PHE A 1 176 ? -14.359 43.406 17.172 1 91.56 176 PHE A CA 1
ATOM 1351 C C . PHE A 1 176 ? -14.414 44.719 16.406 1 91.56 176 PHE A C 1
ATOM 1353 O O . PHE A 1 176 ? -14.406 45.781 17.016 1 91.56 176 PHE A O 1
ATOM 1360 N N . SER A 1 177 ? -14.398 44.656 15.094 1 92.62 177 SER A N 1
ATOM 1361 C CA . SER A 1 177 ? -14.516 45.844 14.25 1 92.62 177 SER A CA 1
ATOM 1362 C C . SER A 1 177 ? -15.211 45.531 12.93 1 92.62 177 SER A C 1
ATOM 1364 O O . SER A 1 177 ? -14.594 44.969 12.023 1 92.62 177 SER A O 1
ATOM 1366 N N . TRP A 1 178 ? -16.422 45.906 12.797 1 91.5 178 TRP A N 1
ATOM 1367 C CA . TRP A 1 178 ? -17.188 45.562 11.594 1 91.5 178 TRP A CA 1
ATOM 1368 C C . TRP A 1 178 ? -16.656 46.312 10.383 1 91.5 178 TRP A C 1
ATOM 1370 O O . TRP A 1 178 ? -16.75 45.844 9.25 1 91.5 178 TRP A O 1
ATOM 1380 N N . ARG A 1 179 ? -15.992 47.5 10.609 1 93 179 ARG A N 1
ATOM 1381 C CA . ARG A 1 179 ? -15.445 48.281 9.508 1 93 179 ARG A CA 1
ATOM 1382 C C . ARG A 1 179 ? -14.234 47.594 8.891 1 93 179 ARG A C 1
ATOM 1384 O O . ARG A 1 179 ? -14.109 47.531 7.664 1 93 179 ARG A O 1
ATOM 1391 N N . LEU A 1 180 ? -13.422 47.094 9.797 1 92.38 180 LEU A N 1
ATOM 1392 C CA . LEU A 1 180 ? -12.25 46.344 9.305 1 92.38 180 LEU A CA 1
ATOM 1393 C C . LEU A 1 180 ? -12.672 45.031 8.641 1 92.38 180 LEU A C 1
ATOM 1395 O O . LEU A 1 180 ? -12.078 44.625 7.637 1 92.38 180 LEU A O 1
ATOM 1399 N N . ALA A 1 181 ? -13.648 44.375 9.18 1 92.38 181 ALA A N 1
ATOM 1400 C CA . ALA A 1 181 ? -14.125 43.094 8.664 1 92.38 181 ALA A CA 1
ATOM 1401 C C . ALA A 1 181 ? -14.664 43.25 7.242 1 92.38 181 ALA A C 1
ATOM 1403 O O . ALA A 1 181 ? -14.438 42.375 6.395 1 92.38 181 ALA A O 1
ATOM 1404 N N . LEU A 1 182 ? -15.305 44.312 6.98 1 91.25 182 LEU A N 1
ATOM 1405 C CA . LEU A 1 182 ? -15.898 44.531 5.672 1 91.25 182 LEU A CA 1
ATOM 1406 C C . LEU A 1 182 ? -14.828 44.656 4.598 1 91.25 182 LEU A C 1
ATOM 1408 O O . LEU A 1 182 ? -15.008 44.188 3.471 1 91.25 182 LEU A O 1
ATOM 1412 N N . VAL A 1 183 ? -13.758 45.219 4.953 1 90.25 183 VAL A N 1
ATOM 1413 C CA . VAL A 1 183 ? -12.68 45.438 3.99 1 90.25 183 VAL A CA 1
ATOM 1414 C C . VAL A 1 183 ? -11.867 44.156 3.852 1 90.25 183 VAL A C 1
ATOM 1416 O O . VAL A 1 183 ? -11.281 43.875 2.799 1 90.25 183 VAL A O 1
ATOM 1419 N N . SER A 1 184 ? -11.891 43.344 4.91 1 90.56 184 SER A N 1
ATOM 1420 C CA . SER A 1 184 ? -11.055 42.156 4.934 1 90.56 184 SER A CA 1
ATOM 1421 C C . SER A 1 184 ? -11.734 41 4.219 1 90.56 184 SER A C 1
ATOM 1423 O O . SER A 1 184 ? -11.062 40.094 3.715 1 90.56 184 SER A O 1
ATOM 1425 N N . TYR A 1 185 ? -12.984 40.938 4.051 1 88.94 185 TYR A N 1
ATOM 1426 C CA . TYR A 1 185 ? -13.727 39.781 3.553 1 88.94 185 TYR A CA 1
ATOM 1427 C C . TYR A 1 185 ? -13.328 39.438 2.117 1 88.94 185 TYR A C 1
ATOM 1429 O O . TYR A 1 185 ? -13.062 38.281 1.787 1 88.94 185 TYR A O 1
ATOM 1437 N N . PRO A 1 186 ? -13.133 40.438 1.268 1 87.81 186 PRO A N 1
ATOM 1438 C CA . PRO A 1 186 ? -12.695 40.094 -0.089 1 87.81 186 PRO A CA 1
ATOM 1439 C C . PRO A 1 186 ? -11.289 39.5 -0.125 1 87.81 186 PRO A C 1
ATOM 1441 O O . PRO A 1 186 ? -10.945 38.781 -1.055 1 87.81 186 PRO A O 1
ATOM 1444 N N . LEU A 1 187 ? -10.516 39.844 0.877 1 88 187 LEU A N 1
ATOM 1445 C CA . LEU A 1 187 ? -9.133 39.375 0.921 1 88 187 LEU A CA 1
ATOM 1446 C C . LEU A 1 187 ? -9.07 37.906 1.267 1 88 187 LEU A C 1
ATOM 1448 O O . LEU A 1 187 ? -8.055 37.219 1.012 1 88 187 LEU A O 1
ATOM 1452 N N . VAL A 1 188 ? -10.172 37.438 1.81 1 83.62 188 VAL A N 1
ATOM 1453 C CA . VAL A 1 188 ? -10.25 36 2.092 1 83.62 188 VAL A CA 1
ATOM 1454 C C . VAL A 1 188 ? -10.164 35.219 0.788 1 83.62 188 VAL A C 1
ATOM 1456 O O . VAL A 1 188 ? -9.523 34.156 0.73 1 83.62 188 VAL A O 1
ATOM 1459 N N . LEU A 1 189 ? -10.75 35.656 -0.233 1 81.69 189 LEU A N 1
ATOM 1460 C CA . LEU A 1 189 ? -10.727 35.031 -1.541 1 81.69 189 LEU A CA 1
ATOM 1461 C C . LEU A 1 189 ? -9.312 34.969 -2.098 1 81.69 189 LEU A C 1
ATOM 1463 O O . LEU A 1 189 ? -8.922 34 -2.742 1 81.69 189 LEU A O 1
ATOM 1467 N N . LEU A 1 190 ? -8.602 36.031 -1.775 1 81.12 190 LEU A N 1
ATOM 1468 C CA . LEU A 1 190 ? -7.223 36.094 -2.25 1 81.12 190 LEU A CA 1
ATOM 1469 C C . LEU A 1 190 ? -6.34 35.094 -1.505 1 81.12 190 LEU A C 1
ATOM 1471 O O . LEU A 1 190 ? -5.312 34.656 -2.027 1 81.12 190 LEU A O 1
ATOM 1475 N N . LEU A 1 191 ? -6.793 34.75 -0.347 1 77.5 191 LEU A N 1
ATOM 1476 C CA . LEU A 1 191 ? -6.027 33.812 0.454 1 77.5 191 LEU A CA 1
ATOM 1477 C C . LEU A 1 191 ? -6.363 32.375 0.064 1 77.5 191 LEU A C 1
ATOM 1479 O O . LEU A 1 191 ? -5.488 31.5 0.081 1 77.5 191 LEU A O 1
ATOM 1483 N N . ILE A 1 192 ? -7.543 32.094 -0.421 1 75.94 192 ILE A N 1
ATOM 1484 C CA . ILE A 1 192 ? -8.031 30.719 -0.597 1 75.94 192 ILE A CA 1
ATOM 1485 C C . ILE A 1 192 ? -7.84 30.297 -2.049 1 75.94 192 ILE A C 1
ATOM 1487 O O . ILE A 1 192 ? -7.484 29.141 -2.316 1 75.94 192 ILE A O 1
ATOM 1491 N N . ILE A 1 193 ? -8 31.156 -2.988 1 77 193 ILE A N 1
ATOM 1492 C CA . ILE A 1 193 ? -8.07 30.828 -4.406 1 77 193 ILE A CA 1
ATOM 1493 C C . ILE A 1 193 ? -6.734 30.25 -4.875 1 77 193 ILE A C 1
ATOM 1495 O O . ILE A 1 193 ? -6.688 29.203 -5.508 1 77 193 ILE A O 1
ATOM 1499 N N . PRO A 1 194 ? -5.645 30.891 -4.477 1 75.56 194 PRO A N 1
ATOM 1500 C CA . PRO A 1 194 ? -4.383 30.297 -4.91 1 75.56 194 PRO A CA 1
ATOM 1501 C C . PRO A 1 194 ? -4.168 28.891 -4.336 1 75.56 194 PRO A C 1
ATOM 1503 O O . PRO A 1 194 ? -3.645 28.016 -5.023 1 75.56 194 PRO A O 1
ATOM 1506 N N . GLY A 1 195 ? -4.582 28.672 -3.139 1 73.75 195 GLY A N 1
ATOM 1507 C CA . GLY A 1 195 ? -4.469 27.359 -2.533 1 73.75 195 GLY A CA 1
ATOM 1508 C C . GLY A 1 195 ? -5.312 26.312 -3.229 1 73.75 195 GLY A C 1
ATOM 1509 O O . GLY A 1 195 ? -4.859 25.188 -3.434 1 73.75 195 GLY A O 1
ATOM 1510 N N . LEU A 1 196 ? -6.441 26.719 -3.689 1 75.06 196 LEU A N 1
ATOM 1511 C CA . LEU A 1 196 ? -7.34 25.797 -4.371 1 75.06 196 LEU A CA 1
ATOM 1512 C C . LEU A 1 196 ? -6.816 25.453 -5.766 1 75.06 196 LEU A C 1
ATOM 1514 O O . LEU A 1 196 ? -6.875 24.297 -6.195 1 75.06 196 LEU A O 1
ATOM 1518 N N . ILE A 1 197 ? -6.281 26.422 -6.367 1 77.62 197 ILE A N 1
ATOM 1519 C CA . ILE A 1 197 ? -5.746 26.234 -7.711 1 77.62 197 ILE A CA 1
ATOM 1520 C C . ILE A 1 197 ? -4.516 25.328 -7.652 1 77.62 197 ILE A C 1
ATOM 1522 O O . ILE A 1 197 ? -4.383 24.406 -8.453 1 77.62 197 ILE A O 1
ATOM 1526 N N . TYR A 1 198 ? -3.746 25.547 -6.691 1 79.19 198 TYR A N 1
ATOM 1527 C CA . TYR A 1 198 ? -2.566 24.719 -6.516 1 79.19 198 TYR A CA 1
ATOM 1528 C C . TYR A 1 198 ? -2.963 23.281 -6.191 1 79.19 198 TYR A C 1
ATOM 1530 O O . TYR A 1 198 ? -2.412 22.328 -6.766 1 79.19 198 TYR A O 1
ATOM 1538 N N . GLY A 1 199 ? -3.887 23.188 -5.316 1 75.62 199 GLY A N 1
ATOM 1539 C CA . GLY A 1 199 ? -4.324 21.844 -4.938 1 75.62 199 GLY A CA 1
ATOM 1540 C C . GLY A 1 199 ? -4.848 21.031 -6.109 1 75.62 199 GLY A C 1
ATOM 1541 O O . GLY A 1 199 ? -4.473 19.875 -6.285 1 75.62 199 GLY A O 1
ATOM 1542 N N . LYS A 1 200 ? -5.562 21.641 -6.945 1 79.31 200 LYS A N 1
ATOM 1543 C CA . LYS A 1 200 ? -6.129 20.969 -8.109 1 79.31 200 LYS A CA 1
ATOM 1544 C C . LYS A 1 200 ? -5.043 20.641 -9.133 1 79.31 200 LYS A C 1
ATOM 1546 O O . LYS A 1 200 ? -5.039 19.547 -9.711 1 79.31 200 LYS A O 1
ATOM 1551 N N . TYR A 1 201 ? -4.203 21.594 -9.305 1 83.62 201 TYR A N 1
ATOM 1552 C CA . TYR A 1 201 ? -3.125 21.391 -10.266 1 83.62 201 TYR A CA 1
ATOM 1553 C C . TYR A 1 201 ? -2.148 20.328 -9.773 1 83.62 201 TYR A C 1
ATOM 1555 O O . TYR A 1 201 ? -1.664 19.516 -10.57 1 83.62 201 TYR A O 1
ATOM 1563 N N . LEU A 1 202 ? -1.882 20.328 -8.586 1 79.5 202 LEU A N 1
ATOM 1564 C CA . LEU A 1 202 ? -0.982 19.328 -8.016 1 79.5 202 LEU A CA 1
ATOM 1565 C C . LEU A 1 202 ? -1.568 17.922 -8.141 1 79.5 202 LEU A C 1
ATOM 1567 O O . LEU A 1 202 ? -0.843 16.969 -8.414 1 79.5 202 LEU A O 1
ATOM 1571 N N . LEU A 1 203 ? -2.812 17.828 -7.977 1 76.69 203 LEU A N 1
ATOM 1572 C CA . LEU A 1 203 ? -3.469 16.531 -8.109 1 76.69 203 LEU A CA 1
ATOM 1573 C C . LEU A 1 203 ? -3.373 16.016 -9.539 1 76.69 203 LEU A C 1
ATOM 1575 O O . LEU A 1 203 ? -3.16 14.828 -9.766 1 76.69 203 LEU A O 1
ATOM 1579 N N . TYR A 1 204 ? -3.57 16.969 -10.43 1 84.31 204 TYR A N 1
ATOM 1580 C CA . TYR A 1 204 ? -3.453 16.609 -11.844 1 84.31 204 TYR A CA 1
ATOM 1581 C C . TYR A 1 204 ? -2.045 16.125 -12.164 1 84.31 204 TYR A C 1
ATOM 1583 O O . TYR A 1 204 ? -1.874 15.062 -12.766 1 84.31 204 TYR A O 1
ATOM 1591 N N . LEU A 1 205 ? -1.043 16.844 -11.75 1 84.62 205 LEU A N 1
ATOM 1592 C CA . LEU A 1 205 ? 0.343 16.5 -12.039 1 84.62 205 LEU A CA 1
ATOM 1593 C C . LEU A 1 205 ? 0.73 15.195 -11.336 1 84.62 205 LEU A C 1
ATOM 1595 O O . LEU A 1 205 ? 1.475 14.383 -11.898 1 84.62 205 LEU A O 1
ATOM 1599 N N . SER A 1 206 ? 0.224 14.984 -10.188 1 80.5 206 SER A N 1
ATOM 1600 C CA . SER A 1 206 ? 0.515 13.766 -9.43 1 80.5 206 SER A CA 1
ATOM 1601 C C . SER A 1 206 ? -0.093 12.539 -10.102 1 80.5 206 SER A C 1
ATOM 1603 O O . SER A 1 206 ? 0.521 11.469 -10.125 1 80.5 206 SER A O 1
ATOM 1605 N N . ARG A 1 207 ? -1.257 12.711 -10.641 1 81.94 207 ARG A N 1
ATOM 1606 C CA . ARG A 1 207 ? -1.909 11.609 -11.344 1 81.94 207 ARG A CA 1
ATOM 1607 C C . ARG A 1 207 ? -1.136 11.227 -12.602 1 81.94 207 ARG A C 1
ATOM 1609 O O . ARG A 1 207 ? -0.963 10.039 -12.898 1 81.94 207 ARG A O 1
ATOM 1616 N N . GLU A 1 208 ? -0.746 12.242 -13.258 1 87.88 208 GLU A N 1
ATOM 1617 C CA . GLU A 1 208 ? 0.031 12 -14.469 1 87.88 208 GLU A CA 1
ATOM 1618 C C . GLU A 1 208 ? 1.358 11.32 -14.141 1 87.88 208 GLU A C 1
ATOM 1620 O O . GLU A 1 208 ? 1.791 10.414 -14.859 1 87.88 208 GLU A O 1
ATOM 1625 N N . SER A 1 209 ? 2.004 11.75 -13.117 1 86.12 209 SER A N 1
ATOM 1626 C CA . SER A 1 209 ? 3.264 11.148 -12.688 1 86.12 209 SER A CA 1
ATOM 1627 C C . SER A 1 209 ? 3.066 9.695 -12.266 1 86.12 209 SER A C 1
ATOM 1629 O O . SER A 1 209 ? 3.873 8.828 -12.609 1 86.12 209 SER A O 1
ATOM 1631 N N . ARG A 1 210 ? 2.018 9.461 -11.609 1 82.06 210 ARG A N 1
ATOM 1632 C CA . ARG A 1 210 ? 1.729 8.102 -11.156 1 82.06 210 ARG A CA 1
ATOM 1633 C C . ARG A 1 210 ? 1.47 7.176 -12.336 1 82.06 210 ARG A C 1
ATOM 1635 O O . ARG A 1 210 ? 1.857 6.004 -12.312 1 82.06 210 ARG A O 1
ATOM 1642 N N . ARG A 1 211 ? 0.834 7.672 -13.273 1 87 211 ARG A N 1
ATOM 1643 C CA . ARG A 1 211 ? 0.571 6.883 -14.477 1 87 211 ARG A CA 1
ATOM 1644 C C . ARG A 1 211 ? 1.871 6.496 -15.172 1 87 211 ARG A C 1
ATOM 1646 O O . ARG A 1 211 ? 2.035 5.355 -15.602 1 87 211 ARG A O 1
ATOM 1653 N N . GLU A 1 212 ? 2.689 7.445 -15.266 1 89.25 212 GLU A N 1
ATOM 1654 C CA . GLU A 1 212 ? 3.971 7.176 -15.914 1 89.25 212 GLU A CA 1
ATOM 1655 C C . GLU A 1 212 ? 4.809 6.203 -15.094 1 89.25 212 GLU A C 1
ATOM 1657 O O . GLU A 1 212 ? 5.457 5.312 -15.648 1 89.25 212 GLU A O 1
ATOM 1662 N N . TYR A 1 213 ? 4.781 6.32 -13.844 1 85.88 213 TYR A N 1
ATOM 1663 C CA . TYR A 1 213 ? 5.527 5.406 -12.984 1 85.88 213 TYR A CA 1
ATOM 1664 C C . TYR A 1 213 ? 4.926 4.008 -13.023 1 85.88 213 TYR A C 1
ATOM 1666 O O . TYR A 1 213 ? 5.645 3.01 -12.914 1 85.88 213 TYR A O 1
ATOM 1674 N N . ALA A 1 214 ? 3.67 3.992 -13.164 1 83.25 214 ALA A N 1
ATOM 1675 C CA . ALA A 1 214 ? 3.012 2.693 -13.289 1 83.25 214 ALA A CA 1
ATOM 1676 C C . ALA A 1 214 ? 3.514 1.938 -14.516 1 83.25 214 ALA A C 1
ATOM 1678 O O . ALA A 1 214 ? 3.703 0.72 -14.469 1 83.25 214 ALA A O 1
ATOM 1679 N N . LYS A 1 215 ? 3.678 2.658 -15.602 1 87.5 215 LYS A N 1
ATOM 1680 C CA . LYS A 1 215 ? 4.238 2.051 -16.797 1 87.5 215 LYS A CA 1
ATOM 1681 C C . LYS A 1 215 ? 5.652 1.538 -16.547 1 87.5 215 LYS A C 1
ATOM 1683 O O . LYS A 1 215 ? 6.012 0.445 -17 1 87.5 215 LYS A O 1
ATOM 1688 N N . ALA A 1 216 ? 6.398 2.357 -15.898 1 89.69 216 ALA A N 1
ATOM 1689 C CA . ALA A 1 216 ? 7.77 1.971 -15.578 1 89.69 216 ALA A CA 1
ATOM 1690 C C . ALA A 1 216 ? 7.797 0.733 -14.688 1 89.69 216 ALA A C 1
ATOM 1692 O O . ALA A 1 216 ? 8.609 -0.175 -14.898 1 89.69 216 ALA A O 1
ATOM 1693 N N . ASN A 1 217 ? 6.93 0.738 -13.742 1 86.81 217 ASN A N 1
ATOM 1694 C CA . ASN A 1 217 ? 6.859 -0.395 -12.828 1 86.81 217 ASN A CA 1
ATOM 1695 C C . ASN A 1 217 ? 6.422 -1.669 -13.547 1 86.81 217 ASN A C 1
ATOM 1697 O O . ASN A 1 217 ? 6.898 -2.76 -13.227 1 86.81 217 ASN A O 1
ATOM 1701 N N . SER A 1 218 ? 5.57 -1.533 -14.438 1 85.25 218 SER A N 1
ATOM 1702 C CA . SER A 1 218 ? 5.125 -2.682 -15.219 1 85.25 218 SER A CA 1
ATOM 1703 C C . SER A 1 218 ? 6.27 -3.268 -16.047 1 85.25 218 SER A C 1
ATOM 1705 O O . SER A 1 218 ? 6.391 -4.488 -16.156 1 85.25 218 SER A O 1
ATOM 1707 N N . LEU A 1 219 ? 7.023 -2.449 -16.594 1 87.75 219 LEU A N 1
ATOM 1708 C CA . LEU A 1 219 ? 8.188 -2.887 -17.359 1 87.75 219 LEU A CA 1
ATOM 1709 C C . LEU A 1 219 ? 9.156 -3.668 -16.484 1 87.75 219 LEU A C 1
ATOM 1711 O O . LEU A 1 219 ? 9.672 -4.707 -16.891 1 87.75 219 LEU A O 1
ATOM 1715 N N . VAL A 1 220 ? 9.367 -3.188 -15.328 1 89.81 220 VAL A N 1
ATOM 1716 C CA . VAL A 1 220 ? 10.281 -3.842 -14.398 1 89.81 220 VAL A CA 1
ATOM 1717 C C . VAL A 1 220 ? 9.703 -5.188 -13.969 1 89.81 220 VAL A C 1
ATOM 1719 O O . VAL A 1 220 ? 10.43 -6.18 -13.859 1 89.81 220 VAL A O 1
ATOM 1722 N N . GLU A 1 221 ? 8.461 -5.188 -13.68 1 87.25 221 GLU A N 1
ATOM 1723 C CA . GLU A 1 221 ? 7.793 -6.422 -13.281 1 87.25 221 GLU A CA 1
ATOM 1724 C C . GLU A 1 221 ? 7.902 -7.488 -14.359 1 87.25 221 GLU A C 1
ATOM 1726 O O . GLU A 1 221 ? 8.156 -8.656 -14.07 1 87.25 221 GLU A O 1
ATOM 1731 N N . GLN A 1 222 ? 7.762 -7.109 -15.57 1 84.12 222 GLN A N 1
ATOM 1732 C CA . GLN A 1 222 ? 7.875 -8.031 -16.688 1 84.12 222 GLN A CA 1
ATOM 1733 C C . GLN A 1 222 ? 9.312 -8.516 -16.859 1 84.12 222 GLN A C 1
ATOM 1735 O O . GLN A 1 222 ? 9.547 -9.703 -17.125 1 84.12 222 GLN A O 1
ATOM 1740 N N . ALA A 1 223 ? 10.211 -7.633 -16.781 1 88.25 223 ALA A N 1
ATOM 1741 C CA . ALA A 1 223 ? 11.625 -7.98 -16.922 1 88.25 223 ALA A CA 1
ATOM 1742 C C . ALA A 1 223 ? 12.07 -8.945 -15.836 1 88.25 223 ALA A C 1
ATOM 1744 O O . ALA A 1 223 ? 12.766 -9.93 -16.109 1 88.25 223 ALA A O 1
ATOM 1745 N N . LEU A 1 224 ? 11.602 -8.703 -14.672 1 87.31 224 LEU A N 1
ATOM 1746 C CA . LEU A 1 224 ? 12.016 -9.547 -13.555 1 87.31 224 LEU A CA 1
ATOM 1747 C C . LEU A 1 224 ? 11.289 -10.891 -13.594 1 87.31 224 LEU A C 1
ATOM 1749 O O . LEU A 1 224 ? 11.844 -11.914 -13.172 1 87.31 224 LEU A O 1
ATOM 1753 N N . GLY A 1 225 ? 10.141 -10.836 -14.055 1 82.25 225 GLY A N 1
ATOM 1754 C CA . GLY A 1 225 ? 9.406 -12.086 -14.211 1 82.25 225 GLY A CA 1
ATOM 1755 C C . GLY A 1 225 ? 10.031 -13.016 -15.234 1 82.25 225 GLY A C 1
ATOM 1756 O O . GLY A 1 225 ? 9.859 -14.234 -15.156 1 82.25 225 GLY A O 1
ATOM 1757 N N . SER A 1 226 ? 10.695 -12.391 -16.172 1 85.19 226 SER A N 1
ATOM 1758 C CA . SER A 1 226 ? 11.391 -13.156 -17.203 1 85.19 226 SER A CA 1
ATOM 1759 C C . SER A 1 226 ? 12.883 -12.852 -17.219 1 85.19 226 SER A C 1
ATOM 1761 O O . SER A 1 226 ? 13.469 -12.594 -18.266 1 85.19 226 SER A O 1
ATOM 1763 N N . ILE A 1 227 ? 13.492 -12.945 -16.109 1 87.25 227 ILE A N 1
ATOM 1764 C CA . ILE A 1 227 ? 14.867 -12.484 -15.953 1 87.25 227 ILE A CA 1
ATOM 1765 C C . ILE A 1 227 ? 15.812 -13.406 -16.734 1 87.25 227 ILE A C 1
ATOM 1767 O O . ILE A 1 227 ? 16.797 -12.945 -17.297 1 87.25 227 ILE A O 1
ATOM 1771 N N . LYS A 1 228 ? 15.555 -14.727 -16.734 1 87.31 228 LYS A N 1
ATOM 1772 C CA . LYS A 1 228 ? 16.391 -15.664 -17.453 1 87.31 228 LYS A CA 1
ATOM 1773 C C . LYS A 1 228 ? 16.375 -15.375 -18.953 1 87.31 228 LYS A C 1
ATOM 1775 O O . LYS A 1 228 ? 17.422 -15.461 -19.625 1 87.31 228 LYS A O 1
ATOM 1780 N N . THR A 1 229 ? 15.211 -15.016 -19.391 1 87.31 229 THR A N 1
ATOM 1781 C CA . THR A 1 229 ? 15.086 -14.664 -20.797 1 87.31 229 THR A CA 1
ATOM 1782 C C . THR A 1 229 ? 15.836 -13.367 -21.094 1 87.31 229 THR A C 1
ATOM 1784 O O . THR A 1 229 ? 16.469 -13.234 -22.156 1 87.31 229 THR A O 1
ATOM 1787 N N . VAL A 1 230 ? 15.781 -12.484 -20.25 1 89.38 230 VAL A N 1
ATOM 1788 C CA . VAL A 1 230 ? 16.453 -11.203 -20.422 1 89.38 230 VAL A CA 1
ATOM 1789 C C . VAL A 1 230 ? 17.969 -11.422 -20.516 1 89.38 230 VAL A C 1
ATOM 1791 O O . VAL A 1 230 ? 18.625 -10.836 -21.375 1 89.38 230 VAL A O 1
ATOM 1794 N N . TYR A 1 231 ? 18.469 -12.32 -19.719 1 89.62 231 TYR A N 1
ATOM 1795 C CA . TYR A 1 231 ? 19.891 -12.609 -19.734 1 89.62 231 TYR A CA 1
ATOM 1796 C C . TYR A 1 231 ? 20.281 -13.391 -20.984 1 89.62 231 TYR A C 1
ATOM 1798 O O . TYR A 1 231 ? 21.328 -13.125 -21.594 1 89.62 231 TYR A O 1
ATOM 1806 N N . SER A 1 232 ? 19.469 -14.305 -21.281 1 88.94 232 SER A N 1
ATOM 1807 C CA . SER A 1 232 ? 19.766 -15.164 -22.422 1 88.94 232 SER A CA 1
ATOM 1808 C C . SER A 1 232 ? 19.828 -14.359 -23.703 1 88.94 232 SER A C 1
ATOM 1810 O O . SER A 1 232 ? 20.562 -14.727 -24.641 1 88.94 232 SER A O 1
ATOM 1812 N N . PHE A 1 233 ? 19.141 -13.258 -23.703 1 87.62 233 PHE A N 1
ATOM 1813 C CA . PHE A 1 233 ? 19.125 -12.461 -24.922 1 87.62 233 PHE A CA 1
ATOM 1814 C C . PHE A 1 233 ? 19.922 -11.172 -24.734 1 87.62 233 PHE A C 1
ATOM 1816 O O . PHE A 1 233 ? 19.891 -10.289 -25.594 1 87.62 233 PHE A O 1
ATOM 1823 N N . THR A 1 234 ? 20.578 -11.016 -23.641 1 86.5 234 THR A N 1
ATOM 1824 C CA . THR A 1 234 ? 21.422 -9.859 -23.344 1 86.5 234 THR A CA 1
ATOM 1825 C C . THR A 1 234 ? 20.641 -8.562 -23.562 1 86.5 234 THR A C 1
ATOM 1827 O O . THR A 1 234 ? 21.125 -7.645 -24.219 1 86.5 234 THR A O 1
ATOM 1830 N N . ALA A 1 235 ? 19.422 -8.586 -23.078 1 86.81 235 ALA A N 1
ATOM 1831 C CA . ALA A 1 235 ? 18.516 -7.465 -23.344 1 86.81 235 ALA A CA 1
ATOM 1832 C C . ALA A 1 235 ? 18.547 -6.465 -22.188 1 86.81 235 ALA A C 1
ATOM 1834 O O . ALA A 1 235 ? 17.688 -5.578 -22.109 1 86.81 235 ALA A O 1
ATOM 1835 N N . GLU A 1 236 ? 19.484 -6.551 -21.328 1 89.69 236 GLU A N 1
ATOM 1836 C CA . GLU A 1 236 ? 19.547 -5.695 -20.141 1 89.69 236 GLU A CA 1
ATOM 1837 C C . GLU A 1 236 ? 19.625 -4.223 -20.531 1 89.69 236 GLU A C 1
ATOM 1839 O O . GLU A 1 236 ? 18.875 -3.393 -20.016 1 89.69 236 GLU A O 1
ATOM 1844 N N . LYS A 1 237 ? 20.484 -3.9 -21.469 1 88.06 237 LYS A N 1
ATOM 1845 C CA . LYS A 1 237 ? 20.672 -2.514 -21.875 1 88.06 237 LYS A CA 1
ATOM 1846 C C . LYS A 1 237 ? 19.422 -1.951 -22.531 1 88.06 237 LYS A C 1
ATOM 1848 O O . LYS A 1 237 ? 19.078 -0.784 -22.328 1 88.06 237 LYS A O 1
ATOM 1853 N N . GLY A 1 238 ? 18.781 -2.791 -23.281 1 87.69 238 GLY A N 1
ATOM 1854 C CA . GLY A 1 238 ? 17.531 -2.354 -23.906 1 87.69 238 GLY A CA 1
ATOM 1855 C C . GLY A 1 238 ? 16.453 -2.029 -22.906 1 87.69 238 GLY A C 1
ATOM 1856 O O . GLY A 1 238 ? 15.711 -1.052 -23.062 1 87.69 238 GLY A O 1
ATOM 1857 N N . ILE A 1 239 ? 16.359 -2.84 -21.953 1 90.25 239 ILE A N 1
ATOM 1858 C CA . ILE A 1 239 ? 15.352 -2.641 -20.922 1 90.25 239 ILE A CA 1
ATOM 1859 C C . ILE A 1 239 ? 15.656 -1.366 -20.141 1 90.25 239 ILE A C 1
ATOM 1861 O O . ILE A 1 239 ? 14.758 -0.583 -19.844 1 90.25 239 ILE A O 1
ATOM 1865 N N . ILE A 1 240 ? 16.922 -1.138 -19.859 1 92.12 240 ILE A N 1
ATOM 1866 C CA . ILE A 1 240 ? 17.328 0.056 -19.125 1 92.12 240 ILE A CA 1
ATOM 1867 C C . ILE A 1 240 ? 17.031 1.301 -19.969 1 92.12 240 ILE A C 1
ATOM 1869 O O . ILE A 1 240 ? 16.594 2.32 -19.422 1 92.12 240 ILE A O 1
ATOM 1873 N N . GLN A 1 241 ? 17.25 1.203 -21.219 1 91.25 241 GLN A N 1
ATOM 1874 C CA . GLN A 1 241 ? 17 2.338 -22.094 1 91.25 241 GLN A CA 1
ATOM 1875 C C . GLN A 1 241 ? 15.5 2.645 -22.172 1 91.25 241 GLN A C 1
ATOM 1877 O O . GLN A 1 241 ? 15.102 3.809 -22.141 1 91.25 241 GLN A O 1
ATOM 1882 N N . ARG A 1 242 ? 14.75 1.637 -22.25 1 88.94 242 ARG A N 1
ATOM 1883 C CA . ARG A 1 242 ? 13.305 1.832 -22.266 1 88.94 242 ARG A CA 1
ATOM 1884 C C . ARG A 1 242 ? 12.805 2.406 -20.938 1 88.94 242 ARG A C 1
ATOM 1886 O O . ARG A 1 242 ? 11.922 3.266 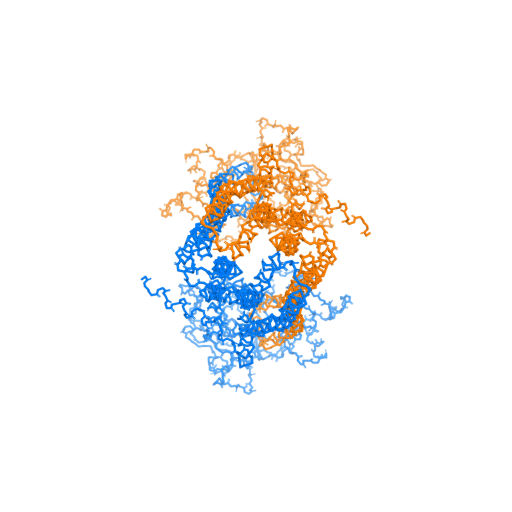-20.922 1 88.94 242 ARG A O 1
ATOM 1893 N N . TYR A 1 243 ? 13.375 1.925 -19.906 1 92.44 243 TYR A N 1
ATOM 1894 C CA . TYR A 1 243 ? 13.031 2.418 -18.578 1 92.44 243 TYR A CA 1
ATOM 1895 C C . TYR A 1 243 ? 13.398 3.889 -18.422 1 92.44 243 TYR A C 1
ATOM 1897 O O . TYR A 1 243 ? 12.609 4.684 -17.922 1 92.44 243 TYR A O 1
ATOM 1905 N N . THR A 1 244 ? 14.547 4.227 -18.891 1 91.38 244 THR A N 1
ATOM 1906 C CA . THR A 1 244 ? 15.023 5.598 -18.812 1 91.38 244 THR A CA 1
ATOM 1907 C C . THR A 1 244 ? 14.172 6.527 -19.672 1 91.38 244 THR A C 1
ATOM 1909 O O . THR A 1 244 ? 13.938 7.68 -19.312 1 91.38 244 THR A O 1
ATOM 1912 N N . ALA A 1 245 ? 13.742 5.977 -20.719 1 91 245 ALA A N 1
ATOM 1913 C CA . ALA A 1 245 ? 12.891 6.773 -21.594 1 91 245 ALA A CA 1
ATOM 1914 C C . ALA A 1 245 ? 11.57 7.109 -20.906 1 91 245 ALA A C 1
ATOM 1916 O O . ALA A 1 245 ? 11.047 8.219 -21.062 1 91 245 ALA A O 1
ATOM 1917 N N . ILE A 1 246 ? 11.078 6.238 -20.156 1 90.12 246 ILE A N 1
ATOM 1918 C CA . ILE A 1 246 ? 9.836 6.473 -19.422 1 90.12 246 ILE A CA 1
ATOM 1919 C C . ILE A 1 246 ? 10.094 7.477 -18.297 1 90.12 246 ILE A C 1
ATOM 1921 O O . ILE A 1 246 ? 9.281 8.383 -18.078 1 90.12 246 ILE A O 1
ATOM 1925 N N . LEU A 1 247 ? 11.227 7.316 -17.688 1 89.81 247 LEU A N 1
ATOM 1926 C CA . LEU A 1 247 ? 11.57 8.203 -16.578 1 89.81 247 LEU A CA 1
ATOM 1927 C C . LEU A 1 247 ? 11.789 9.633 -17.078 1 89.81 247 LEU A C 1
ATOM 1929 O O . LEU A 1 247 ? 11.508 10.586 -16.359 1 89.81 247 LEU A O 1
ATOM 1933 N N . ASP A 1 248 ? 12.266 9.742 -18.281 1 90.31 248 ASP A N 1
ATOM 1934 C CA . ASP A 1 248 ? 12.516 11.062 -18.844 1 90.31 248 ASP A CA 1
ATOM 1935 C C . ASP A 1 248 ? 11.219 11.844 -19.016 1 90.31 248 ASP A C 1
ATOM 1937 O O . ASP A 1 248 ? 11.203 13.07 -18.875 1 90.31 248 ASP A O 1
ATOM 1941 N N . LYS A 1 249 ? 10.188 11.172 -19.234 1 88.81 249 LYS A N 1
ATOM 1942 C CA . LYS A 1 249 ? 8.891 11.844 -19.344 1 88.81 249 LYS A CA 1
ATOM 1943 C C . LYS A 1 249 ? 8.43 12.391 -18 1 88.81 249 LYS A C 1
ATOM 1945 O O . LYS A 1 249 ? 7.68 13.359 -17.938 1 88.81 249 LYS A O 1
ATOM 1950 N N . THR A 1 250 ? 8.906 11.836 -16.953 1 87.88 250 THR A N 1
ATOM 1951 C CA . THR A 1 250 ? 8.5 12.258 -15.617 1 87.88 250 THR A CA 1
ATOM 1952 C C . THR A 1 250 ? 9.273 13.508 -15.18 1 87.88 250 THR A C 1
ATOM 1954 O O . THR A 1 250 ? 8.828 14.242 -14.297 1 87.88 250 THR A O 1
ATOM 1957 N N . ILE A 1 251 ? 10.367 13.789 -15.922 1 88.19 251 ILE A N 1
ATOM 1958 C CA . ILE A 1 251 ? 11.18 14.945 -15.57 1 88.19 251 ILE A CA 1
ATOM 1959 C C . ILE A 1 251 ? 10.391 16.234 -15.797 1 88.19 251 ILE A C 1
ATOM 1961 O O . ILE A 1 251 ? 10.367 17.109 -14.93 1 88.19 251 ILE A O 1
ATOM 1965 N N . ASN A 1 252 ? 9.727 16.312 -16.844 1 88.88 252 ASN A N 1
ATOM 1966 C CA . ASN A 1 252 ? 8.953 17.516 -17.141 1 88.88 252 ASN A CA 1
ATOM 1967 C C . ASN A 1 252 ? 7.809 17.688 -16.156 1 88.88 252 ASN A C 1
ATOM 1969 O O . ASN A 1 252 ? 7.5 18.828 -15.758 1 88.88 252 ASN A O 1
ATOM 1973 N N . LEU A 1 253 ? 7.25 16.641 -15.789 1 87.62 253 LEU A N 1
ATOM 1974 C CA . LEU A 1 253 ? 6.18 16.688 -14.797 1 87.62 253 LEU A CA 1
ATOM 1975 C C . LEU A 1 253 ? 6.723 17.125 -13.438 1 87.62 253 LEU A C 1
ATOM 1977 O O . LEU A 1 253 ? 6.07 17.875 -12.719 1 87.62 253 LEU A O 1
ATOM 1981 N N . GLY A 1 254 ? 7.887 16.688 -13.18 1 85 254 GLY A N 1
ATOM 1982 C CA . GLY A 1 254 ? 8.531 17.062 -11.938 1 85 254 GLY A CA 1
ATOM 1983 C C . GLY A 1 254 ? 8.883 18.531 -11.859 1 85 254 GLY A C 1
ATOM 1984 O O . GLY A 1 254 ? 8.711 19.172 -10.82 1 85 254 GLY A O 1
ATOM 1985 N N . ILE A 1 255 ? 9.289 19.078 -12.953 1 88.19 255 ILE A N 1
ATOM 1986 C CA . ILE A 1 255 ? 9.617 20.5 -13.016 1 88.19 255 ILE A CA 1
ATOM 1987 C C . ILE A 1 255 ? 8.359 21.328 -12.812 1 88.19 255 ILE A C 1
ATOM 1989 O O . ILE A 1 255 ? 8.352 22.297 -12.047 1 88.19 255 ILE A O 1
ATOM 1993 N N . LYS A 1 256 ? 7.336 20.922 -13.453 1 89.81 256 LYS A N 1
ATOM 1994 C CA . LYS A 1 256 ? 6.07 21.625 -13.305 1 89.81 256 LYS A CA 1
ATOM 1995 C C . LYS A 1 256 ? 5.559 21.531 -11.867 1 89.81 256 LYS A C 1
ATOM 1997 O O . LYS A 1 256 ? 5.027 22.516 -11.336 1 89.81 256 LYS A O 1
ATOM 2002 N N . GLN A 1 257 ? 5.773 20.422 -11.281 1 85.69 257 GLN A N 1
ATOM 2003 C CA . GLN A 1 257 ? 5.375 20.25 -9.883 1 85.69 257 GLN A CA 1
ATOM 2004 C C . GLN A 1 257 ? 6.199 21.141 -8.961 1 85.69 257 GLN A C 1
ATOM 2006 O O . GLN A 1 257 ? 5.668 21.688 -7.996 1 85.69 257 GLN A O 1
ATOM 2011 N N . GLY A 1 258 ? 7.484 21.203 -9.328 1 84.69 258 GLY A N 1
ATOM 2012 C CA . GLY A 1 258 ? 8.344 22.062 -8.531 1 84.69 258 GLY A CA 1
ATOM 2013 C C . GLY A 1 258 ? 7.977 23.531 -8.625 1 84.69 258 GLY A C 1
ATOM 2014 O O . GLY A 1 258 ? 7.926 24.234 -7.605 1 84.69 258 GLY A O 1
ATOM 2015 N N . ILE A 1 259 ? 7.629 23.984 -9.742 1 87.5 259 ILE A N 1
ATOM 2016 C CA . ILE A 1 259 ? 7.234 25.375 -9.953 1 87.5 259 ILE A CA 1
ATOM 2017 C C . ILE A 1 259 ? 5.906 25.641 -9.242 1 87.5 259 ILE A C 1
ATOM 2019 O O . ILE A 1 259 ? 5.754 26.672 -8.57 1 87.5 259 ILE A O 1
ATOM 2023 N N . ALA A 1 260 ? 5.055 24.719 -9.414 1 85.19 260 ALA A N 1
ATOM 2024 C CA . ALA A 1 260 ? 3.754 24.875 -8.766 1 85.19 260 ALA A CA 1
ATOM 2025 C C . ALA A 1 260 ? 3.898 24.922 -7.246 1 85.19 260 ALA A C 1
ATOM 2027 O O . ALA A 1 260 ? 3.264 25.734 -6.578 1 85.19 260 ALA A O 1
ATOM 2028 N N . LYS A 1 261 ? 4.684 24.062 -6.754 1 82.81 261 LYS A N 1
ATOM 2029 C CA . LYS A 1 261 ? 4.91 24.047 -5.312 1 82.81 261 LYS A CA 1
ATOM 2030 C C . LYS A 1 261 ? 5.602 25.312 -4.844 1 82.81 261 LYS A C 1
ATOM 2032 O O . LYS A 1 261 ? 5.246 25.875 -3.807 1 82.81 261 LYS A O 1
ATOM 2037 N N . GLY A 1 262 ? 6.602 25.703 -5.594 1 83.12 262 GLY A N 1
ATOM 2038 C CA . GLY A 1 262 ? 7.281 26.938 -5.262 1 83.12 262 GLY A CA 1
ATOM 2039 C C . GLY A 1 262 ? 6.348 28.141 -5.227 1 83.12 262 GLY A C 1
ATOM 2040 O O . GLY A 1 262 ? 6.398 28.938 -4.293 1 83.12 262 GLY A O 1
ATOM 2041 N N . LEU A 1 263 ? 5.434 28.219 -6.125 1 82.62 263 LEU A N 1
ATOM 2042 C CA . LEU A 1 263 ? 4.48 29.312 -6.176 1 82.62 263 LEU A CA 1
ATOM 2043 C C . LEU A 1 263 ? 3.477 29.219 -5.031 1 82.62 263 LEU A C 1
ATOM 2045 O O . LEU A 1 263 ? 3.068 30.25 -4.473 1 82.62 263 LEU A O 1
ATOM 2049 N N . ALA A 1 264 ? 3.104 28.031 -4.758 1 79.88 264 ALA A N 1
ATOM 2050 C CA . ALA A 1 264 ? 2.152 27.844 -3.666 1 79.88 264 ALA A CA 1
ATOM 2051 C C . ALA A 1 264 ? 2.748 28.281 -2.332 1 79.88 264 ALA A C 1
ATOM 2053 O O . ALA A 1 264 ? 2.094 28.984 -1.553 1 79.88 264 ALA A O 1
ATOM 2054 N N . VAL A 1 265 ? 3.951 27.891 -2.119 1 77.88 265 VAL A N 1
ATOM 2055 C CA . VAL A 1 265 ? 4.625 28.266 -0.879 1 77.88 265 VAL A CA 1
ATOM 2056 C C . VAL A 1 265 ? 4.918 29.766 -0.882 1 77.88 265 VAL A C 1
ATOM 2058 O O . VAL A 1 265 ? 4.793 30.438 0.148 1 77.88 265 VAL A O 1
ATOM 2061 N N . GLY A 1 266 ? 5.23 30.297 -2.082 1 77.75 266 GLY A N 1
ATOM 2062 C CA . GLY A 1 266 ? 5.465 31.719 -2.215 1 77.75 266 GLY A CA 1
ATOM 2063 C C . GLY A 1 266 ? 4.23 32.562 -1.943 1 77.75 266 GLY A C 1
ATOM 2064 O O . GLY A 1 266 ? 4.328 33.656 -1.411 1 77.75 266 GLY A O 1
ATOM 2065 N N . PHE A 1 267 ? 3.078 32.062 -2.127 1 77.62 267 PHE A N 1
ATOM 2066 C CA . PHE A 1 267 ? 1.827 32.781 -1.918 1 77.62 267 PHE A CA 1
ATOM 2067 C C . PHE A 1 267 ? 1.582 33 -0.433 1 77.62 267 PHE A C 1
ATOM 2069 O O . PHE A 1 267 ? 0.755 33.844 -0.062 1 77.62 267 PHE A O 1
ATOM 2076 N N . THR A 1 268 ? 2.359 32.344 0.338 1 75 268 THR A N 1
ATOM 2077 C CA . THR A 1 268 ? 2.299 32.688 1.757 1 75 268 THR A CA 1
ATOM 2078 C C . THR A 1 268 ? 2.73 34.125 1.988 1 75 268 THR A C 1
ATOM 2080 O O . THR A 1 268 ? 2.289 34.75 2.945 1 75 268 THR A O 1
ATOM 2083 N N . GLY A 1 269 ? 3.529 34.656 1.025 1 76.88 269 GLY A N 1
ATOM 2084 C CA . GLY A 1 269 ? 3.906 36.062 1.084 1 76.88 269 GLY A CA 1
ATOM 2085 C C . GLY A 1 269 ? 2.725 37 0.953 1 76.88 269 GLY A C 1
ATOM 2086 O O . GLY A 1 269 ? 2.73 38.094 1.524 1 76.88 269 GLY A O 1
ATOM 2087 N N . LEU A 1 270 ? 1.706 36.531 0.336 1 80.06 270 LEU A N 1
ATOM 2088 C CA . LEU A 1 270 ? 0.498 37.344 0.175 1 80.06 270 LEU A CA 1
ATOM 2089 C C . LEU A 1 270 ? -0.191 37.562 1.518 1 80.06 270 LEU A C 1
ATOM 2091 O O . LEU A 1 270 ? -0.81 38.594 1.739 1 80.06 270 LEU A O 1
ATOM 2095 N N . SER A 1 271 ? -0.063 36.625 2.426 1 79.81 271 SER A N 1
ATOM 2096 C CA . SER A 1 271 ? -0.638 36.781 3.758 1 79.81 271 SER A CA 1
ATOM 2097 C C . SER A 1 271 ? 0.003 37.969 4.5 1 79.81 271 SER A C 1
ATOM 2099 O O . SER A 1 271 ? -0.672 38.656 5.246 1 79.81 271 SER A O 1
ATOM 2101 N N . PHE A 1 272 ? 1.254 38.219 4.223 1 81.5 272 PHE A N 1
ATOM 2102 C CA . PHE A 1 272 ? 1.948 39.312 4.871 1 81.5 272 PHE A CA 1
ATOM 2103 C C . PHE A 1 272 ? 1.493 40.656 4.293 1 81.5 272 PHE A C 1
ATOM 2105 O O . PHE A 1 272 ? 1.382 41.656 5.02 1 81.5 272 PHE A O 1
ATOM 2112 N N . ALA A 1 273 ? 1.224 40.562 2.988 1 83.62 273 ALA A N 1
ATOM 2113 C CA . ALA A 1 273 ? 0.696 41.781 2.365 1 83.62 273 ALA A CA 1
ATOM 2114 C C . ALA A 1 273 ? -0.695 42.125 2.9 1 83.62 273 ALA A C 1
ATOM 2116 O O . ALA A 1 273 ? -1.024 43.281 3.109 1 83.62 273 ALA A O 1
ATOM 2117 N N . ILE A 1 274 ? -1.405 41.125 3.127 1 85.62 274 ILE A N 1
ATOM 2118 C CA . ILE A 1 274 ? -2.744 41.312 3.672 1 85.62 274 ILE A CA 1
ATOM 2119 C C . ILE A 1 274 ? -2.648 41.844 5.105 1 85.62 274 ILE A C 1
ATOM 2121 O O . ILE A 1 274 ? -3.391 42.75 5.492 1 85.62 274 ILE A O 1
ATOM 2125 N N . TRP A 1 275 ? -1.703 41.375 5.852 1 83.62 275 TRP A N 1
ATOM 2126 C CA . TRP A 1 275 ? -1.482 41.844 7.211 1 83.62 275 TRP A CA 1
ATOM 2127 C C . TRP A 1 275 ? -1.101 43.312 7.211 1 83.62 275 TRP A C 1
ATOM 2129 O O . TRP A 1 275 ? -1.539 44.094 8.078 1 83.62 275 TRP A O 1
ATOM 2139 N N . ALA A 1 276 ? -0.283 43.625 6.23 1 84.56 276 ALA A N 1
ATOM 2140 C CA . ALA A 1 276 ? 0.138 45.031 6.117 1 84.56 276 ALA A CA 1
ATOM 2141 C C . ALA A 1 276 ? -1.053 45.938 5.828 1 84.56 276 ALA A C 1
ATOM 2143 O O . ALA A 1 276 ? -1.172 47.031 6.41 1 84.56 276 ALA A O 1
ATOM 2144 N N . PHE A 1 277 ? -1.818 45.469 4.992 1 88.94 277 PHE A N 1
ATOM 2145 C CA . PHE A 1 277 ? -2.994 46.25 4.621 1 88.94 277 PHE A CA 1
ATOM 2146 C C . PHE A 1 277 ? -3.949 46.406 5.801 1 88.94 277 PHE A C 1
ATOM 2148 O O . PHE A 1 277 ? -4.477 47.469 6.055 1 88.94 277 PHE A O 1
ATOM 2155 N N . LEU A 1 278 ? -4.184 45.344 6.516 1 88.44 278 LEU A N 1
ATOM 2156 C CA . LEU A 1 278 ? -5.086 45.375 7.66 1 88.44 278 LEU A CA 1
ATOM 2157 C C . LEU A 1 278 ? -4.543 46.281 8.766 1 88.44 278 LEU A C 1
ATOM 2159 O O . LEU A 1 278 ? -5.305 46.969 9.438 1 88.44 278 LEU A O 1
ATOM 2163 N N . ALA A 1 279 ? -3.238 46.188 8.938 1 85.69 279 ALA A N 1
ATOM 2164 C CA . ALA A 1 279 ? -2.617 47.031 9.953 1 85.69 279 ALA A CA 1
ATOM 2165 C C . ALA A 1 279 ? -2.734 48.5 9.586 1 85.69 279 ALA A C 1
ATOM 2167 O O . ALA A 1 279 ? -3.008 49.344 10.445 1 85.69 279 ALA A O 1
ATOM 2168 N N . TRP A 1 280 ? -2.514 48.781 8.289 1 86.94 280 TRP A N 1
ATOM 2169 C CA . TRP A 1 280 ? -2.604 50.156 7.812 1 86.94 280 TRP A CA 1
ATOM 2170 C C . TRP A 1 280 ? -4.023 50.688 7.957 1 86.94 280 TRP A C 1
ATOM 2172 O O . TRP A 1 280 ? -4.234 51.75 8.523 1 86.94 280 TRP A O 1
ATOM 2182 N N . TYR A 1 281 ? -4.938 49.938 7.469 1 88.88 281 TYR A N 1
ATOM 2183 C CA . TYR A 1 281 ? -6.328 50.375 7.543 1 88.88 281 TYR A CA 1
ATOM 2184 C C . TYR A 1 281 ? -6.816 50.375 8.984 1 88.88 281 TYR A C 1
ATOM 2186 O O . TYR A 1 281 ? -7.602 51.25 9.375 1 88.88 281 TYR A O 1
ATOM 2194 N N . GLY A 1 282 ? -6.457 49.406 9.75 1 87.19 282 GLY A N 1
ATOM 2195 C CA . GLY A 1 282 ? -6.82 49.375 11.156 1 87.19 282 GLY A CA 1
ATOM 2196 C C . GLY A 1 282 ? -6.316 50.594 11.922 1 87.19 282 GLY A C 1
ATOM 2197 O O . GLY A 1 282 ? -7.02 51.125 12.781 1 87.19 282 GLY A O 1
ATOM 2198 N N . SER A 1 283 ? -5.125 51.062 11.602 1 84.75 283 SER A N 1
ATOM 2199 C CA . SER A 1 283 ? -4.566 52.25 12.25 1 84.75 283 SER A CA 1
ATOM 2200 C C . SER A 1 283 ? -5.352 53.5 11.883 1 84.75 283 SER A C 1
ATOM 2202 O O . SER A 1 283 ? -5.504 54.406 12.703 1 84.75 283 SER A O 1
ATOM 2204 N N . ARG A 1 284 ? -5.824 53.5 10.68 1 85.12 284 ARG A N 1
ATOM 2205 C CA . ARG A 1 284 ? -6.648 54.625 10.266 1 85.12 284 ARG A CA 1
ATOM 2206 C C . ARG A 1 284 ? -7.969 54.656 11.031 1 85.12 284 ARG A C 1
ATOM 2208 O O . ARG A 1 284 ? -8.5 55.719 11.336 1 85.12 284 ARG A O 1
ATOM 2215 N N . LEU A 1 285 ? -8.453 53.531 11.328 1 87.19 285 LEU A N 1
ATOM 2216 C CA . LEU A 1 285 ? -9.711 53.438 12.07 1 87.19 285 LEU A CA 1
ATOM 2217 C C . LEU A 1 285 ? -9.516 53.875 13.523 1 87.19 285 LEU A C 1
ATOM 2219 O O . LEU A 1 285 ? -10.414 54.438 14.133 1 87.19 285 LEU A O 1
ATOM 2223 N N . VAL A 1 286 ? -8.398 53.594 14.086 1 82.5 286 VAL A N 1
ATOM 2224 C CA . VAL A 1 286 ? -8.102 53.969 15.461 1 82.5 286 VAL A CA 1
ATOM 2225 C C . VAL A 1 286 ? -7.945 55.5 15.539 1 82.5 286 VAL A C 1
ATOM 2227 O O . VAL A 1 286 ? -8.422 56.125 16.484 1 82.5 286 VAL A O 1
ATOM 2230 N N . MET A 1 287 ? -7.359 56.062 14.547 1 79.38 287 MET A N 1
ATOM 2231 C CA . MET A 1 287 ? -7.059 57.5 14.562 1 79.38 287 MET A CA 1
ATOM 2232 C C . MET A 1 287 ? -8.297 58.312 14.242 1 79.38 287 MET A C 1
ATOM 2234 O O . MET A 1 287 ? -8.578 59.312 14.906 1 79.38 287 MET A O 1
ATOM 2238 N N . TYR A 1 288 ? -9 57.812 13.266 1 80 288 TYR A N 1
ATOM 2239 C CA . TYR A 1 288 ? -10.078 58.688 12.781 1 80 288 TYR A CA 1
ATOM 2240 C C . TYR A 1 288 ? -11.422 58.25 13.352 1 80 288 TYR A C 1
ATOM 2242 O O . TYR A 1 288 ? -12.344 59.062 13.469 1 80 288 TYR A O 1
ATOM 2250 N N . HIS A 1 289 ? -11.594 57.062 13.758 1 82.38 289 HIS A N 1
ATOM 2251 C CA . HIS A 1 289 ? -12.898 56.594 14.211 1 82.38 289 HIS A CA 1
ATOM 2252 C C . HIS A 1 289 ? -12.859 56.188 15.672 1 82.38 289 HIS A C 1
ATOM 2254 O O . HIS A 1 289 ? -13.797 55.531 16.172 1 82.38 289 HIS A O 1
ATOM 2260 N N . HIS A 1 290 ? -11.883 56.375 16.406 1 79.31 290 HIS A N 1
ATOM 2261 C CA . HIS A 1 290 ? -11.703 56.188 17.844 1 79.31 290 HIS A CA 1
ATOM 2262 C C . HIS A 1 290 ? -11.938 54.719 18.234 1 79.31 290 HIS A C 1
ATOM 2264 O O . HIS A 1 290 ? -12.609 54.438 19.234 1 79.31 290 HIS A O 1
ATOM 2270 N N . GLU A 1 291 ? -11.555 53.844 17.344 1 82.81 291 GLU A N 1
ATOM 2271 C CA . GLU A 1 291 ? -11.609 52.438 17.719 1 82.81 291 GLU A CA 1
ATOM 2272 C C . GLU A 1 291 ? -10.406 52.031 18.578 1 82.81 291 GLU A C 1
ATOM 2274 O O . GLU A 1 291 ? -9.383 52.719 18.562 1 82.81 291 GLU A O 1
ATOM 2279 N N . SER A 1 292 ? -10.656 51.031 19.469 1 82.69 292 SER A N 1
ATOM 2280 C CA . SER A 1 292 ? -9.586 50.594 20.344 1 82.69 292 SER A CA 1
ATOM 2281 C C . SER A 1 292 ? -8.539 49.781 19.578 1 82.69 292 SER A C 1
ATOM 2283 O O . SER A 1 292 ? -8.883 49.031 18.672 1 82.69 292 SER A O 1
ATOM 2285 N N . GLY A 1 293 ? -7.258 50.094 19.844 1 78.88 293 GLY A N 1
ATOM 2286 C CA . GLY A 1 293 ? -6.168 49.375 19.203 1 78.88 293 GLY A CA 1
ATOM 2287 C C . GLY A 1 293 ? -6.227 47.875 19.438 1 78.88 293 GLY A C 1
ATOM 2288 O O . GLY A 1 293 ? -5.988 47.094 18.516 1 78.88 293 GLY A O 1
ATOM 2289 N N . GLY A 1 294 ? -6.582 47.469 20.672 1 80.31 294 GLY A N 1
ATOM 2290 C CA . GLY A 1 294 ? -6.68 46.062 20.984 1 80.31 294 GLY A CA 1
ATOM 2291 C C . GLY A 1 294 ? -7.75 45.344 20.188 1 80.31 294 GLY A C 1
ATOM 2292 O O . GLY A 1 294 ? -7.539 44.219 19.719 1 80.31 294 GLY A O 1
ATOM 2293 N N . ARG A 1 295 ? -8.812 45.969 19.938 1 85.88 295 ARG A N 1
ATOM 2294 C CA . ARG A 1 295 ? -9.906 45.375 19.188 1 85.88 295 ARG A CA 1
ATOM 2295 C C . ARG A 1 295 ? -9.539 45.25 17.703 1 85.88 295 ARG A C 1
ATOM 2297 O O . ARG A 1 295 ? -9.906 44.25 17.062 1 85.88 295 ARG A O 1
ATOM 2304 N N . ILE A 1 296 ? -8.875 46.188 17.203 1 86.5 296 ILE A N 1
ATOM 2305 C CA . ILE A 1 296 ? -8.461 46.156 15.812 1 86.5 296 ILE A CA 1
ATOM 2306 C C . ILE A 1 296 ? -7.461 45.031 15.602 1 86.5 296 ILE A C 1
ATOM 2308 O O . ILE A 1 296 ? -7.551 44.281 14.617 1 86.5 296 ILE A O 1
ATOM 2312 N N . TYR A 1 297 ? -6.57 44.844 16.531 1 83.25 297 TYR A N 1
ATOM 2313 C CA . TYR A 1 297 ? -5.602 43.75 16.453 1 83.25 297 TYR A CA 1
ATOM 2314 C C . TYR A 1 297 ? -6.293 42.406 16.531 1 83.25 297 TYR A C 1
ATOM 2316 O O . TYR A 1 297 ? -5.98 41.5 15.758 1 83.25 297 TYR A O 1
ATOM 2324 N N . ALA A 1 298 ? -7.16 42.312 17.422 1 86.88 298 ALA A N 1
ATOM 2325 C CA . ALA A 1 298 ? -7.898 41.062 17.578 1 86.88 298 ALA A CA 1
ATOM 2326 C C . ALA A 1 298 ? -8.711 40.75 16.328 1 86.88 298 ALA A C 1
ATOM 2328 O O . ALA A 1 298 ? -8.805 39.594 15.922 1 86.88 298 ALA A O 1
ATOM 2329 N N . SER A 1 299 ? -9.297 41.781 15.805 1 89.69 299 SER A N 1
ATOM 2330 C CA . SER A 1 299 ? -10.055 41.594 14.57 1 89.69 299 SER A CA 1
ATOM 2331 C C . SER A 1 299 ? -9.164 41.125 13.438 1 89.69 299 SER A C 1
ATOM 2333 O O . SER A 1 299 ? -9.539 40.219 12.688 1 89.69 299 SER A O 1
ATOM 2335 N N . GLY A 1 300 ? -7.996 41.656 13.352 1 85.88 300 GLY A N 1
ATOM 2336 C CA . GLY A 1 300 ? -7.059 41.25 12.32 1 85.88 300 GLY A CA 1
ATOM 2337 C C . GLY A 1 300 ? -6.574 39.844 12.469 1 85.88 300 GLY A C 1
ATOM 2338 O O . GLY A 1 300 ? -6.566 39.062 11.5 1 85.88 300 GLY A O 1
ATOM 2339 N N . ILE A 1 301 ? -6.238 39.406 13.633 1 84.5 301 ILE A N 1
ATOM 2340 C CA . ILE A 1 301 ? -5.738 38.062 13.898 1 84.5 301 ILE A CA 1
ATOM 2341 C C . ILE A 1 301 ? -6.848 37.062 13.656 1 84.5 301 ILE A C 1
ATOM 2343 O O . ILE A 1 301 ? -6.609 36 13.047 1 84.5 301 ILE A O 1
ATOM 2347 N N . SER A 1 302 ? -7.988 37.406 14.141 1 89.94 302 SER A N 1
ATOM 2348 C CA . SER A 1 302 ? -9.125 36.5 13.93 1 89.94 302 SER A CA 1
ATOM 2349 C C . SER A 1 302 ? -9.375 36.281 12.445 1 89.94 302 SER A C 1
ATOM 2351 O O . SER A 1 302 ? -9.68 35.156 12.039 1 89.94 302 SER A O 1
ATOM 2353 N N . PHE A 1 303 ? -9.211 37.281 11.703 1 88.88 303 PHE A N 1
ATOM 2354 C CA . PHE A 1 303 ? -9.438 37.188 10.266 1 88.88 303 PHE A CA 1
ATOM 2355 C C . PHE A 1 303 ? -8.367 36.312 9.609 1 88.88 303 PHE A C 1
ATOM 2357 O O . PHE A 1 303 ? -8.695 35.406 8.82 1 88.88 303 PHE A O 1
ATOM 2364 N N . VAL A 1 304 ? -7.215 36.562 9.945 1 81.06 304 VAL A N 1
ATOM 2365 C CA . VAL A 1 304 ? -6.113 35.844 9.312 1 81.06 304 VAL A CA 1
ATOM 2366 C C . VAL A 1 304 ? -6.156 34.375 9.711 1 81.06 304 VAL A C 1
ATOM 2368 O O . VAL A 1 304 ? -6.023 33.5 8.859 1 81.06 304 VAL A O 1
ATOM 2371 N N . LEU A 1 305 ? -6.32 34.125 10.953 1 83.06 305 LEU A N 1
ATOM 2372 C CA . LEU A 1 305 ? -6.395 32.75 11.43 1 83.06 305 LEU A CA 1
ATOM 2373 C C . LEU A 1 305 ? -7.582 32 10.805 1 83.06 305 LEU A C 1
ATOM 2375 O O . LEU A 1 305 ? -7.477 30.828 10.445 1 83.06 305 LEU A O 1
ATOM 2379 N N . GLY A 1 306 ? -8.703 32.75 10.719 1 84.69 306 GLY A N 1
ATOM 2380 C CA . GLY A 1 306 ? -9.859 32.156 10.039 1 84.69 306 GLY A CA 1
ATOM 2381 C C . GLY A 1 306 ? -9.586 31.828 8.586 1 84.69 306 GLY A C 1
ATOM 2382 O O . GLY A 1 306 ? -9.938 30.75 8.117 1 84.69 306 GLY A O 1
ATOM 2383 N N . GLY A 1 307 ? -8.961 32.719 7.93 1 79.31 307 GLY A N 1
ATOM 2384 C CA . GLY A 1 307 ? -8.625 32.469 6.535 1 79.31 307 GLY A CA 1
ATOM 2385 C C . GLY A 1 307 ? -7.676 31.312 6.336 1 79.31 307 GLY A C 1
ATOM 2386 O O . GLY A 1 307 ? -7.859 30.5 5.43 1 79.31 307 GLY A O 1
ATOM 2387 N N . LEU A 1 308 ? -6.691 31.141 7.172 1 75.56 308 LEU A N 1
ATOM 2388 C CA . LEU A 1 308 ? -5.719 30.062 7.086 1 75.56 308 LEU A CA 1
ATOM 2389 C C . LEU A 1 308 ? -6.375 28.719 7.398 1 75.56 308 LEU A C 1
ATOM 2391 O O . LEU A 1 308 ? -6.016 27.688 6.809 1 75.56 308 LEU A O 1
ATOM 2395 N N . SER A 1 309 ? -7.277 28.766 8.297 1 85.25 309 SER A N 1
ATOM 2396 C CA . SER A 1 309 ? -7.965 27.547 8.695 1 85.25 309 SER A CA 1
ATOM 2397 C C . SER A 1 309 ? -8.742 26.953 7.531 1 85.25 309 SER A C 1
ATOM 2399 O O . SER A 1 309 ? -8.867 25.719 7.426 1 85.25 309 SER A O 1
ATOM 2401 N N . LEU A 1 310 ? -9.266 27.797 6.738 1 80.38 310 LEU A N 1
ATOM 2402 C CA . LEU A 1 310 ? -9.977 27.297 5.57 1 80.38 310 LEU A CA 1
ATOM 2403 C C . LEU A 1 310 ? -9.031 26.547 4.641 1 80.38 310 LEU A C 1
ATOM 2405 O O . LEU A 1 310 ? -9.422 25.547 4.031 1 80.38 310 LEU A O 1
ATOM 2409 N N . GLY A 1 311 ? -7.844 27.016 4.484 1 73.31 311 GLY A N 1
ATOM 2410 C CA . GLY A 1 311 ? -6.836 26.344 3.686 1 73.31 311 GLY A CA 1
ATOM 2411 C C . GLY A 1 311 ? -6.484 24.969 4.219 1 73.31 311 GLY A C 1
ATOM 2412 O O . GLY A 1 311 ? -6.133 24.062 3.447 1 73.31 311 GLY A O 1
ATOM 2413 N N . MET A 1 312 ? -6.617 24.766 5.461 1 77.56 312 MET A N 1
ATOM 2414 C CA . MET A 1 312 ? -6.305 23.484 6.086 1 77.56 312 MET A CA 1
ATOM 2415 C C . MET A 1 312 ? -7.516 22.562 6.055 1 77.56 312 MET A C 1
ATOM 2417 O O . MET A 1 312 ? -7.371 21.344 6.156 1 77.56 312 MET A O 1
ATOM 2421 N N . ALA A 1 313 ? -8.688 23.125 5.926 1 82.25 313 ALA A N 1
ATOM 2422 C CA . ALA A 1 313 ? -9.922 22.344 5.945 1 82.25 313 ALA A CA 1
ATOM 2423 C C . ALA A 1 313 ? -10.211 21.734 4.574 1 82.25 313 ALA A C 1
ATOM 2425 O O . ALA A 1 313 ? -10.617 20.578 4.477 1 82.25 313 ALA A O 1
ATOM 2426 N N . LEU A 1 314 ? -9.844 22.391 3.58 1 74.44 314 LEU A N 1
ATOM 2427 C CA . LEU A 1 314 ? -10.289 22.031 2.234 1 74.44 314 LEU A CA 1
ATOM 2428 C C . LEU A 1 314 ? -9.594 20.766 1.751 1 74.44 314 LEU A C 1
ATOM 2430 O O . LEU A 1 314 ? -10.234 19.906 1.138 1 74.44 314 LEU A O 1
ATOM 2434 N N . PRO A 1 315 ? -8.312 20.641 2.057 1 71.38 315 PRO A N 1
ATOM 2435 C CA . PRO A 1 315 ? -7.66 19.406 1.611 1 71.38 315 PRO A CA 1
ATOM 2436 C C . PRO A 1 315 ? -8.266 18.156 2.24 1 71.38 315 PRO A C 1
ATOM 2438 O O . PRO A 1 315 ? -8.164 17.062 1.674 1 71.38 315 PRO A O 1
ATOM 2441 N N . GLU A 1 316 ? -8.898 18.266 3.373 1 78.88 316 GLU A N 1
ATOM 2442 C CA . GLU A 1 316 ? -9.492 17.125 4.055 1 78.88 316 GLU A CA 1
ATOM 2443 C C . GLU A 1 316 ? -10.672 16.562 3.268 1 78.88 316 GLU A C 1
ATOM 2445 O O . GLU A 1 316 ? -11.055 15.406 3.455 1 78.88 316 GLU A O 1
ATOM 2450 N N . LEU A 1 317 ? -11.18 17.359 2.346 1 78 317 LEU A N 1
ATOM 2451 C CA . LEU A 1 317 ? -12.328 16.922 1.557 1 78 317 LEU A CA 1
ATOM 2452 C C . LEU A 1 317 ? -11.945 15.789 0.617 1 78 317 LEU A C 1
ATOM 2454 O O . LEU A 1 317 ? -12.773 14.922 0.319 1 78 317 LEU A O 1
ATOM 2458 N N . LYS A 1 318 ? -10.727 15.781 0.237 1 74.62 318 LYS A N 1
ATOM 2459 C CA . LYS A 1 318 ? -10.242 14.695 -0.614 1 74.62 318 LYS A CA 1
ATOM 2460 C C . LYS A 1 318 ? -10.328 13.352 0.104 1 74.62 318 LYS A C 1
ATOM 2462 O O . LYS A 1 318 ? -10.734 12.352 -0.488 1 74.62 318 LYS A O 1
ATOM 2467 N N . HIS A 1 319 ? -10 13.344 1.323 1 81.5 319 HIS A N 1
ATOM 2468 C CA . HIS A 1 319 ? -10.047 12.117 2.115 1 81.5 319 HIS A CA 1
ATOM 2469 C C . HIS A 1 319 ? -11.484 11.641 2.309 1 81.5 319 HIS A C 1
ATOM 2471 O O . HIS A 1 319 ? -11.75 10.438 2.354 1 81.5 319 HIS A O 1
ATOM 2477 N N . PHE A 1 320 ? -12.383 12.617 2.33 1 84.06 320 PHE A N 1
ATOM 2478 C CA . PHE A 1 320 ? -13.789 12.266 2.465 1 84.06 320 PHE A CA 1
ATOM 2479 C C . PHE A 1 320 ? -14.297 11.57 1.207 1 84.06 320 PHE A C 1
ATOM 2481 O O . PHE A 1 320 ? -15.047 10.594 1.29 1 84.06 320 PHE A O 1
ATOM 2488 N N . ILE A 1 321 ? -13.867 12.039 0.169 1 80.38 321 ILE A N 1
ATOM 2489 C CA . ILE A 1 321 ? -14.297 11.469 -1.102 1 80.38 321 ILE A CA 1
ATOM 2490 C C . ILE A 1 321 ? -13.742 10.055 -1.241 1 80.38 321 ILE A C 1
ATOM 2492 O O . ILE A 1 321 ? -14.477 9.125 -1.594 1 80.38 321 ILE A O 1
ATOM 2496 N N . GLU A 1 322 ? -12.523 9.914 -0.912 1 82 322 GLU A N 1
ATOM 2497 C CA . GLU A 1 322 ? -11.898 8.602 -0.995 1 82 322 GLU A CA 1
ATOM 2498 C C . GLU A 1 322 ? -12.578 7.605 -0.055 1 82 322 GLU A C 1
ATOM 2500 O O . GLU A 1 322 ? -12.812 6.453 -0.426 1 82 322 GLU A O 1
ATOM 2505 N N . ALA A 1 323 ? -12.82 8.062 1.105 1 87.06 323 ALA A N 1
ATOM 2506 C CA . ALA A 1 323 ? -13.477 7.211 2.088 1 87.06 323 ALA A CA 1
ATOM 2507 C C . ALA A 1 323 ? -14.906 6.875 1.657 1 87.06 323 ALA A C 1
ATOM 2509 O O . ALA A 1 323 ? -15.398 5.773 1.921 1 87.06 323 ALA A O 1
ATOM 2510 N N . SER A 1 324 ? -15.586 7.789 1.011 1 86.25 324 SER A N 1
ATOM 2511 C CA . SER A 1 324 ? -16.938 7.562 0.539 1 86.25 324 SER A CA 1
ATOM 2512 C C . SER A 1 324 ? -16.984 6.508 -0.562 1 86.25 324 SER A C 1
ATOM 2514 O O . SER A 1 324 ? -17.891 5.684 -0.611 1 86.25 324 SER A O 1
ATOM 2516 N N . VAL A 1 325 ? -16.062 6.555 -1.405 1 83.62 325 VAL A N 1
ATOM 2517 C CA . VAL A 1 325 ? -15.961 5.555 -2.463 1 83.62 325 VAL A CA 1
ATOM 2518 C C . VAL A 1 325 ? -15.703 4.18 -1.851 1 83.62 325 VAL A C 1
ATOM 2520 O O . VAL A 1 325 ? -16.328 3.193 -2.236 1 83.62 325 VAL A O 1
ATOM 2523 N N . ALA A 1 326 ? -14.75 4.152 -0.946 1 87.38 326 ALA A N 1
ATOM 2524 C CA . ALA A 1 326 ? -14.445 2.898 -0.257 1 87.38 326 ALA A CA 1
ATOM 2525 C C . ALA A 1 326 ? -15.672 2.365 0.477 1 87.38 326 ALA A C 1
ATOM 2527 O O . ALA A 1 326 ? -15.961 1.167 0.428 1 87.38 326 ALA A O 1
ATOM 2528 N N . ALA A 1 327 ? -16.375 3.238 1.13 1 89 327 ALA A N 1
ATOM 2529 C CA . ALA A 1 327 ? -17.562 2.852 1.887 1 89 327 ALA A CA 1
ATOM 2530 C C . ALA A 1 327 ? -18.641 2.32 0.962 1 89 327 ALA A C 1
ATOM 2532 O O . ALA A 1 327 ? -19.344 1.362 1.301 1 89 327 ALA A O 1
ATOM 2533 N N . THR A 1 328 ? -18.812 2.896 -0.133 1 86.56 328 THR A N 1
ATOM 2534 C CA . THR A 1 328 ? -19.828 2.455 -1.094 1 86.56 328 THR A CA 1
ATOM 2535 C C . THR A 1 328 ? -19.5 1.056 -1.609 1 86.56 328 THR A C 1
ATOM 2537 O O . THR A 1 328 ? -20.406 0.223 -1.759 1 86.56 328 THR A O 1
ATOM 2540 N N . ARG A 1 329 ? -18.266 0.862 -1.863 1 87 329 ARG A N 1
ATOM 2541 C CA . ARG A 1 329 ? -17.844 -0.462 -2.312 1 87 329 ARG A CA 1
ATOM 2542 C C . ARG A 1 329 ? -18.125 -1.516 -1.245 1 87 329 ARG A C 1
ATOM 2544 O O . ARG A 1 329 ? -18.594 -2.609 -1.557 1 87 329 ARG A O 1
ATOM 2551 N N . ILE A 1 330 ? -17.797 -1.225 -0.111 1 90.56 330 ILE A N 1
ATOM 2552 C CA . ILE A 1 330 ? -18 -2.145 1.003 1 90.56 330 ILE A CA 1
ATOM 2553 C C . ILE A 1 330 ? -19.5 -2.404 1.188 1 90.56 330 ILE A C 1
ATOM 2555 O O . ILE A 1 330 ? -19.922 -3.551 1.354 1 90.56 330 ILE A O 1
ATOM 2559 N N . LEU A 1 331 ? -20.312 -1.345 1.137 1 90.12 331 LEU A N 1
ATOM 2560 C CA . LEU A 1 331 ? -21.75 -1.465 1.327 1 90.12 331 LEU A CA 1
ATOM 2561 C C . LEU A 1 331 ? -22.375 -2.279 0.202 1 90.12 331 LEU A C 1
ATOM 2563 O O . LEU A 1 331 ? -23.328 -3.033 0.431 1 90.12 331 LEU A O 1
ATOM 2567 N N . GLU A 1 332 ? -21.891 -2.08 -0.948 1 88.75 332 GLU A N 1
ATOM 2568 C CA . GLU A 1 332 ? -22.391 -2.857 -2.078 1 88.75 332 GLU A CA 1
ATOM 2569 C C . GLU A 1 332 ? -22.141 -4.348 -1.876 1 88.75 332 GLU A C 1
ATOM 2571 O O . GLU A 1 332 ? -22.984 -5.176 -2.209 1 88.75 332 GLU A O 1
ATOM 2576 N N . ARG A 1 333 ? -21.047 -4.629 -1.357 1 89.44 333 ARG A N 1
ATOM 2577 C CA . ARG A 1 333 ? -20.719 -6.027 -1.109 1 89.44 333 ARG A CA 1
ATOM 2578 C C . ARG A 1 333 ? -21.531 -6.586 0.057 1 89.44 333 ARG A C 1
ATOM 2580 O O . ARG A 1 333 ? -21.938 -7.746 0.032 1 89.44 333 ARG A O 1
ATOM 2587 N N . ILE A 1 334 ? -21.75 -5.828 1.037 1 91.19 334 ILE A N 1
ATOM 2588 C CA . ILE A 1 334 ? -22.531 -6.254 2.203 1 91.19 334 ILE A CA 1
ATOM 2589 C C . ILE A 1 334 ? -23.984 -6.465 1.813 1 91.19 334 ILE A C 1
ATOM 2591 O O . ILE A 1 334 ? -24.625 -7.414 2.275 1 91.19 334 ILE A O 1
ATOM 2595 N N . ASN A 1 335 ? -24.438 -5.633 0.885 1 90.69 335 ASN A N 1
ATOM 2596 C CA . ASN A 1 335 ? -25.844 -5.68 0.525 1 90.69 335 ASN A CA 1
ATOM 2597 C C . ASN A 1 335 ? -26.094 -6.648 -0.628 1 90.69 335 ASN A C 1
ATOM 2599 O O . ASN A 1 335 ? -27.25 -6.879 -1.011 1 90.69 335 ASN A O 1
ATOM 2603 N N . ARG A 1 336 ? -25.094 -7.223 -1.108 1 89.31 336 ARG A N 1
ATOM 2604 C CA . ARG A 1 336 ? -25.266 -8.18 -2.195 1 89.31 336 ARG A CA 1
ATOM 2605 C C . ARG A 1 336 ? -25.953 -9.445 -1.699 1 89.31 336 ARG A C 1
ATOM 2607 O O . ARG A 1 336 ? -25.547 -10.031 -0.698 1 89.31 336 ARG A O 1
ATOM 2614 N N . VAL A 1 337 ? -26.969 -9.766 -2.373 1 90 337 VAL A N 1
ATOM 2615 C CA . VAL A 1 337 ? -27.688 -10.992 -2.027 1 90 337 VAL A CA 1
ATOM 2616 C C . VAL A 1 337 ? -27.125 -12.164 -2.83 1 90 337 VAL A C 1
ATOM 2618 O O . VAL A 1 337 ? -27.031 -12.102 -4.059 1 90 337 VAL A O 1
ATOM 2621 N N . PRO A 1 338 ? -26.609 -13.133 -2.082 1 90.38 338 PRO A N 1
ATOM 2622 C CA . PRO A 1 338 ? -26.062 -14.289 -2.795 1 90.38 338 PRO A CA 1
ATOM 2623 C C . PRO A 1 338 ? -27.109 -15 -3.652 1 90.38 338 PRO A C 1
ATOM 2625 O O . PRO A 1 338 ? -28.297 -15.031 -3.291 1 90.38 338 PRO A O 1
ATOM 2628 N N . GLN A 1 339 ? -26.688 -15.586 -4.766 1 88.31 339 GLN A N 1
ATOM 2629 C CA . GLN A 1 339 ? -27.578 -16.328 -5.645 1 88.31 339 GLN A CA 1
ATOM 2630 C C . GLN A 1 339 ? -27.953 -17.688 -5.031 1 88.31 339 GLN A C 1
ATOM 2632 O O . GLN A 1 339 ? -29.047 -18.203 -5.273 1 88.31 339 GLN A O 1
ATOM 2637 N N . ILE A 1 340 ? -27.016 -18.203 -4.32 1 90.81 340 ILE A N 1
ATOM 2638 C CA . ILE A 1 340 ? -27.219 -19.453 -3.584 1 90.81 340 ILE A CA 1
ATOM 2639 C C . ILE A 1 340 ? -27.094 -19.188 -2.086 1 90.81 340 ILE A C 1
ATOM 2641 O O . ILE A 1 340 ? -26.031 -18.797 -1.604 1 90.81 340 ILE A O 1
ATOM 2645 N N . ASN A 1 341 ? -28.141 -19.297 -1.426 1 84.75 341 ASN A N 1
ATOM 2646 C CA . ASN A 1 341 ? -28.156 -19.031 0.01 1 84.75 341 ASN A CA 1
ATOM 2647 C C . ASN A 1 341 ? -28.016 -20.328 0.811 1 84.75 341 ASN A C 1
ATOM 2649 O O . ASN A 1 341 ? -28.859 -21.219 0.693 1 84.75 341 ASN A O 1
ATOM 2653 N N . ASP A 1 342 ? -27 -20.328 1.591 1 79.19 342 ASP A N 1
ATOM 2654 C CA . ASP A 1 342 ? -26.719 -21.531 2.357 1 79.19 342 ASP A CA 1
ATOM 2655 C C . ASP A 1 342 ? -27.641 -21.641 3.574 1 79.19 342 ASP A C 1
ATOM 2657 O O . ASP A 1 342 ? -27.844 -22.719 4.117 1 79.19 342 ASP A O 1
ATOM 2661 N N . ASP A 1 343 ? -28.156 -20.531 4.012 1 75.81 343 ASP A N 1
ATOM 2662 C CA . ASP A 1 343 ? -28.953 -20.547 5.238 1 75.81 343 ASP A CA 1
ATOM 2663 C C . ASP A 1 343 ? -30.406 -20.188 4.957 1 75.81 343 ASP A C 1
ATOM 2665 O O . ASP A 1 343 ? -31.047 -19.5 5.766 1 75.81 343 ASP A O 1
ATOM 2669 N N . ASP A 1 344 ? -30.812 -20.688 3.857 1 78.19 344 ASP A N 1
ATOM 2670 C CA . ASP A 1 344 ? -32.219 -20.453 3.566 1 78.19 344 ASP A CA 1
ATOM 2671 C C . ASP A 1 344 ? -33.125 -21.234 4.516 1 78.19 344 ASP A C 1
ATOM 2673 O O . ASP A 1 344 ? -33.094 -22.469 4.539 1 78.19 344 ASP A O 1
ATOM 2677 N N . PRO A 1 345 ? -33.844 -20.562 5.336 1 81 345 PRO A N 1
ATOM 2678 C CA . PRO A 1 345 ? -34.719 -21.266 6.297 1 81 345 PRO A CA 1
ATOM 2679 C C . PRO A 1 345 ? -35.812 -22.062 5.621 1 81 345 PRO A C 1
ATOM 2681 O O . PRO A 1 345 ? -36.406 -22.969 6.238 1 81 345 PRO A O 1
ATOM 2684 N N . LYS A 1 346 ? -36.094 -21.828 4.363 1 85.25 346 LYS A N 1
ATOM 2685 C CA . LYS A 1 346 ? -37.188 -22.5 3.652 1 85.25 346 LYS A CA 1
ATOM 2686 C C . LYS A 1 346 ? -36.719 -23.844 3.088 1 85.25 346 LYS A C 1
ATOM 2688 O O . LYS A 1 346 ? -37.531 -24.641 2.625 1 85.25 346 LYS A O 1
ATOM 2693 N N . GLY A 1 347 ? -35.406 -24.094 3.221 1 88.88 347 GLY A N 1
ATOM 2694 C CA . GLY A 1 347 ? -34.875 -25.344 2.684 1 88.88 347 GLY A CA 1
ATOM 2695 C C . GLY A 1 347 ? -35.281 -26.562 3.484 1 88.88 347 GLY A C 1
ATOM 2696 O O . GLY A 1 347 ? -35.406 -26.5 4.707 1 88.88 347 GLY A O 1
ATOM 2697 N N . LEU A 1 348 ? -35.438 -27.641 2.766 1 91.81 348 LEU A N 1
ATOM 2698 C CA . LEU A 1 348 ? -35.844 -28.891 3.381 1 91.81 348 LEU A CA 1
ATOM 2699 C C . LEU A 1 348 ? -34.656 -29.578 4.062 1 91.81 348 LEU A C 1
ATOM 2701 O O . LEU A 1 348 ? -33.562 -29.625 3.508 1 91.81 348 LEU A O 1
ATOM 2705 N N . VAL A 1 349 ? -34.906 -29.984 5.344 1 92.69 349 VAL A N 1
ATOM 2706 C CA . VAL A 1 349 ? -33.906 -30.734 6.086 1 92.69 349 VAL A CA 1
ATOM 2707 C C . VAL A 1 349 ? -34.25 -32.219 6.109 1 92.69 349 VAL A C 1
ATOM 2709 O O . VAL A 1 349 ? -35.344 -32.594 6.559 1 92.69 349 VAL A O 1
ATOM 2712 N N . LEU A 1 350 ? -33.344 -32.969 5.602 1 90.94 350 LEU A N 1
ATOM 2713 C CA . LEU A 1 350 ? -33.562 -34.406 5.598 1 90.94 350 LEU A CA 1
ATOM 2714 C C . LEU A 1 350 ? -33.125 -35.031 6.926 1 90.94 350 LEU A C 1
ATOM 2716 O O . LEU A 1 350 ? -32.094 -34.688 7.465 1 90.94 350 LEU A O 1
ATOM 2720 N N . ASP A 1 351 ? -34 -35.75 7.551 1 85.62 351 ASP A N 1
ATOM 2721 C CA . ASP A 1 351 ? -33.688 -36.375 8.828 1 85.62 351 ASP A CA 1
ATOM 2722 C C . ASP A 1 351 ? -32.562 -37.406 8.672 1 85.62 351 ASP A C 1
ATOM 2724 O O . ASP A 1 351 ? -31.656 -37.469 9.5 1 85.62 351 ASP A O 1
ATOM 2728 N N . GLN A 1 352 ? -32.719 -38.25 7.609 1 88.94 352 GLN A N 1
ATOM 2729 C CA . GLN A 1 352 ? -31.703 -39.25 7.316 1 88.94 352 GLN A CA 1
ATOM 2730 C C . GLN A 1 352 ? -31.297 -39.188 5.848 1 88.94 352 GLN A C 1
ATOM 2732 O O . GLN A 1 352 ? -32.125 -39.094 4.961 1 88.94 352 GLN A O 1
ATOM 2737 N N . VAL A 1 353 ? -30.016 -39.156 5.68 1 93.06 353 VAL A N 1
ATOM 2738 C CA . VAL A 1 353 ? -29.484 -39.125 4.324 1 93.06 353 VAL A CA 1
ATOM 2739 C C . VAL A 1 353 ? -28.875 -40.469 3.986 1 93.06 353 VAL A C 1
ATOM 2741 O O . VAL A 1 353 ? -27.891 -40.906 4.617 1 93.06 353 VAL A O 1
ATOM 2744 N N . ARG A 1 354 ? -29.406 -41.188 3.025 1 93 354 ARG A N 1
ATOM 2745 C CA . ARG A 1 354 ? -28.891 -42.469 2.574 1 93 354 ARG A CA 1
ATOM 2746 C C . ARG A 1 354 ? -27.672 -42.281 1.67 1 93 354 ARG A C 1
ATOM 2748 O O . ARG A 1 354 ? -26.75 -43.094 1.682 1 93 354 ARG A O 1
ATOM 2755 N N . GLY A 1 355 ? -27.641 -41.188 0.925 1 94.5 355 GLY A N 1
ATOM 2756 C CA . GLY A 1 355 ? -26.484 -40.875 0.117 1 94.5 355 GLY A CA 1
ATOM 2757 C C . GLY A 1 355 ? -26.672 -41.188 -1.352 1 94.5 355 GLY A C 1
ATOM 2758 O O . GLY A 1 355 ? -25.688 -41.344 -2.084 1 94.5 355 GLY A O 1
ATOM 2759 N N . GLU A 1 356 ? -27.891 -41.438 -1.861 1 96.19 356 GLU A N 1
ATOM 2760 C CA . GLU A 1 356 ? -28.156 -41.625 -3.283 1 96.19 356 GLU A CA 1
ATOM 2761 C C . GLU A 1 356 ? -28.031 -40.312 -4.059 1 96.19 356 GLU A C 1
ATOM 2763 O O . GLU A 1 356 ? -28.562 -39.281 -3.633 1 96.19 356 GLU A O 1
ATOM 2768 N N . ILE A 1 357 ? -27.297 -40.344 -5.145 1 96.75 357 ILE A N 1
ATOM 2769 C CA . ILE A 1 357 ? -27.109 -39.156 -5.977 1 96.75 357 ILE A CA 1
ATOM 2770 C C . ILE A 1 357 ? -27.578 -39.438 -7.398 1 96.75 357 ILE A C 1
ATOM 2772 O O . ILE A 1 357 ? -27.328 -40.5 -7.945 1 96.75 357 ILE A O 1
ATOM 2776 N N . GLU A 1 358 ? -28.281 -38.469 -7.977 1 97.19 358 GLU A N 1
ATOM 2777 C CA . GLU A 1 358 ? -28.797 -38.625 -9.336 1 97.19 358 GLU A CA 1
ATOM 2778 C C . GLU A 1 358 ? -28.625 -37.344 -10.141 1 97.19 358 GLU A C 1
ATOM 2780 O O . GLU A 1 358 ? -29 -36.281 -9.664 1 97.19 358 GLU A O 1
ATOM 2785 N N . PHE A 1 359 ? -28 -37.469 -11.234 1 96.88 359 PHE A N 1
ATOM 2786 C CA . PHE A 1 359 ? -27.922 -36.406 -12.227 1 96.88 359 PHE A CA 1
ATOM 2787 C C . PHE A 1 359 ? -28.922 -36.656 -13.359 1 96.88 359 PHE A C 1
ATOM 2789 O O . PHE A 1 359 ? -28.891 -37.719 -14 1 96.88 359 PHE A O 1
ATOM 2796 N N . GLU A 1 360 ? -29.75 -35.656 -13.586 1 96.81 360 GLU A N 1
ATOM 2797 C CA . GLU A 1 360 ? -30.766 -35.781 -14.633 1 96.81 360 GLU A CA 1
ATOM 2798 C C . GLU A 1 360 ? -30.594 -34.688 -15.695 1 96.81 360 GLU A C 1
ATOM 2800 O O . GLU A 1 360 ? -31 -33.562 -15.484 1 96.81 360 GLU A O 1
ATOM 2805 N N . SER A 1 361 ? -30.141 -35.062 -16.875 1 95.81 361 SER A N 1
ATOM 2806 C CA . SER A 1 361 ? -30.016 -34.188 -18.047 1 95.81 361 SER A CA 1
ATOM 2807 C C . SER A 1 361 ? -29.391 -32.844 -17.703 1 95.81 361 SER A C 1
ATOM 2809 O O . SER A 1 361 ? -29.969 -31.797 -17.984 1 95.81 361 SER A O 1
ATOM 2811 N N . ILE A 1 362 ? -28.266 -32.969 -17.125 1 95.69 362 ILE A N 1
ATOM 2812 C CA . ILE A 1 362 ? -27.594 -31.781 -16.625 1 95.69 362 ILE A CA 1
ATOM 2813 C C . ILE A 1 362 ? -26.891 -31.062 -17.781 1 95.69 362 ILE A C 1
ATOM 2815 O O . ILE A 1 362 ? -26.172 -31.703 -18.562 1 95.69 362 ILE A O 1
ATOM 2819 N N . HIS A 1 363 ? -27.172 -29.781 -17.953 1 95.19 363 HIS A N 1
ATOM 2820 C CA . HIS A 1 363 ? -26.422 -28.844 -18.797 1 95.19 363 HIS A CA 1
ATOM 2821 C C . HIS A 1 363 ? -25.797 -27.734 -17.969 1 95.19 363 HIS A C 1
ATOM 2823 O O . HIS A 1 363 ? -26.5 -27 -17.281 1 95.19 363 HIS A O 1
ATOM 2829 N N . PHE A 1 364 ? -24.484 -27.672 -18.062 1 93.94 364 PHE A N 1
ATOM 2830 C CA . PHE A 1 364 ? -23.828 -26.719 -17.172 1 93.94 364 PHE A CA 1
ATOM 2831 C C . PHE A 1 364 ? -22.703 -26 -17.891 1 93.94 364 PHE A C 1
ATOM 2833 O O . PHE A 1 364 ? -21.938 -26.609 -18.625 1 93.94 364 PHE A O 1
ATOM 2840 N N . ALA A 1 365 ? -22.703 -24.703 -17.672 1 90.31 365 ALA A N 1
ATOM 2841 C CA . ALA A 1 365 ? -21.609 -23.828 -18.062 1 90.31 365 ALA A CA 1
ATOM 2842 C C . ALA A 1 365 ? -21.219 -22.891 -16.922 1 90.31 365 ALA A C 1
ATOM 2844 O O . ALA A 1 365 ? -22.078 -22.391 -16.188 1 90.31 365 ALA A O 1
ATOM 2845 N N . TYR A 1 366 ? -19.953 -22.859 -16.703 1 85.88 366 TYR A N 1
ATOM 2846 C CA . TYR A 1 366 ? -19.5 -21.969 -15.641 1 85.88 366 TYR A CA 1
ATOM 2847 C C . TYR A 1 366 ? -19.922 -20.531 -15.93 1 85.88 366 TYR A C 1
ATOM 2849 O O . TYR A 1 366 ? -19.875 -20.078 -17.078 1 85.88 366 TYR A O 1
ATOM 2857 N N . PRO A 1 367 ? -20.281 -19.844 -14.891 1 82.06 367 PRO A N 1
ATOM 2858 C CA . PRO A 1 367 ? -20.672 -18.438 -15.094 1 82.06 367 PRO A CA 1
ATOM 2859 C C . PRO A 1 367 ? -19.531 -17.578 -15.656 1 82.06 367 PRO A C 1
ATOM 2861 O O . PRO A 1 367 ? -19.781 -16.594 -16.344 1 82.06 367 PRO A O 1
ATOM 2864 N N . SER A 1 368 ? -18.359 -17.969 -15.359 1 74.19 368 SER A N 1
ATOM 2865 C CA . SER A 1 368 ? -17.203 -17.234 -15.867 1 74.19 368 SER A CA 1
ATOM 2866 C C . SER A 1 368 ? -17 -17.469 -17.359 1 74.19 368 SER A C 1
ATOM 2868 O O . SER A 1 368 ? -16.422 -16.641 -18.062 1 74.19 368 SER A O 1
ATOM 2870 N N . ARG A 1 369 ? -17.438 -18.578 -17.859 1 78.75 369 ARG A N 1
ATOM 2871 C CA . ARG A 1 369 ? -17.391 -18.938 -19.281 1 78.75 369 ARG A CA 1
ATOM 2872 C C . ARG A 1 369 ? -18.734 -19.5 -19.75 1 78.75 369 ARG A C 1
ATOM 2874 O O . ARG A 1 369 ? -18.828 -20.656 -20.109 1 78.75 369 ARG A O 1
ATOM 2881 N N . PRO A 1 370 ? -19.625 -18.625 -19.984 1 80.38 370 PRO A N 1
ATOM 2882 C CA . PRO A 1 370 ? -20.969 -19.094 -20.297 1 80.38 370 PRO A CA 1
ATOM 2883 C C . PRO A 1 370 ? -21.078 -19.719 -21.672 1 80.38 370 PRO A C 1
ATOM 2885 O O . PRO A 1 370 ? -21.984 -20.516 -21.922 1 80.38 370 PRO A O 1
ATOM 2888 N N . ASN A 1 371 ? -20.125 -19.375 -22.453 1 78.38 371 ASN A N 1
ATOM 2889 C CA . ASN A 1 371 ? -20.203 -19.859 -23.828 1 78.38 371 ASN A CA 1
ATOM 2890 C C . ASN A 1 371 ? -19.562 -21.234 -23.969 1 78.38 371 ASN A C 1
ATOM 2892 O O . ASN A 1 371 ? -19.625 -21.844 -25.047 1 78.38 371 ASN A O 1
ATOM 2896 N N . MET A 1 372 ? -19.031 -21.719 -22.875 1 77.44 372 MET A N 1
ATOM 2897 C CA . MET A 1 372 ? -18.391 -23.031 -22.906 1 77.44 372 MET A CA 1
ATOM 2898 C C . MET A 1 372 ? -19.141 -24.016 -22.031 1 77.44 372 MET A C 1
ATOM 2900 O O . MET A 1 372 ? -18.938 -24.047 -20.812 1 77.44 372 MET A O 1
ATOM 2904 N N . THR A 1 373 ? -19.891 -24.844 -22.781 1 87.19 373 THR A N 1
ATOM 2905 C CA . THR A 1 373 ? -20.625 -25.859 -22.031 1 87.19 373 THR A CA 1
ATOM 2906 C C . THR A 1 373 ? -19.688 -26.984 -21.594 1 87.19 373 THR A C 1
ATOM 2908 O O . THR A 1 373 ? -18.969 -27.562 -22.422 1 87.19 373 THR A O 1
ATOM 2911 N N . VAL A 1 374 ? -19.641 -27.234 -20.328 1 87.69 374 VAL A N 1
ATOM 2912 C CA . VAL A 1 374 ? -18.75 -28.25 -19.781 1 87.69 374 VAL A CA 1
ATOM 2913 C C . VAL A 1 374 ? -19.469 -29.594 -19.719 1 87.69 374 VAL A C 1
ATOM 2915 O O . VAL A 1 374 ? -18.891 -30.625 -20.094 1 87.69 374 VAL A O 1
ATOM 2918 N N . LEU A 1 375 ? -20.703 -29.594 -19.234 1 91.5 375 LEU A N 1
ATOM 2919 C CA . LEU A 1 375 ? -21.531 -30.797 -19.203 1 91.5 375 LEU A CA 1
ATOM 2920 C C . LEU A 1 375 ? -22.734 -30.641 -20.125 1 91.5 375 LEU A C 1
ATOM 2922 O O . LEU A 1 375 ? -23.469 -29.656 -20.031 1 91.5 375 LEU A O 1
ATOM 2926 N N . LYS A 1 376 ? -22.891 -31.641 -21.016 1 92.5 376 LYS A N 1
ATOM 2927 C CA . LYS A 1 376 ? -24 -31.641 -21.969 1 92.5 376 LYS A CA 1
ATOM 2928 C C . LYS A 1 376 ? -24.875 -32.875 -21.781 1 92.5 376 LYS A C 1
ATOM 2930 O O . LYS A 1 376 ? -24.5 -33.969 -22.172 1 92.5 376 LYS A O 1
ATOM 2935 N N . ASP A 1 377 ? -26.031 -32.688 -21.359 1 93.5 377 ASP A N 1
ATOM 2936 C CA . ASP A 1 377 ? -27.016 -33.75 -21.125 1 93.5 377 ASP A CA 1
ATOM 2937 C C . ASP A 1 377 ? -26.406 -34.906 -20.328 1 93.5 377 ASP A C 1
ATOM 2939 O O . ASP A 1 377 ? -26.438 -36.031 -20.766 1 93.5 377 ASP A O 1
ATOM 2943 N N . PHE A 1 378 ? -25.828 -34.531 -19.234 1 94.56 378 PHE A N 1
ATOM 2944 C CA . PHE A 1 378 ? -25.125 -35.5 -18.375 1 94.56 378 PHE A CA 1
ATOM 2945 C C . PHE A 1 378 ? -26.109 -36.219 -17.469 1 94.56 378 PHE A C 1
ATOM 2947 O O . PHE A 1 378 ? -26.891 -35.594 -16.766 1 94.56 378 PHE A O 1
ATOM 2954 N N . ASN A 1 379 ? -26.125 -37.594 -17.562 1 95.69 379 ASN A N 1
ATOM 2955 C CA . ASN A 1 379 ? -26.969 -38.438 -16.75 1 95.69 379 ASN A CA 1
ATOM 2956 C C . ASN A 1 379 ? -26.141 -39.469 -15.977 1 95.69 379 ASN A C 1
ATOM 2958 O O . ASN A 1 379 ? -25.234 -40.094 -16.547 1 95.69 379 ASN A O 1
ATOM 2962 N N . LEU A 1 380 ? -26.375 -39.5 -14.648 1 95.25 380 LEU A N 1
ATOM 2963 C CA . LEU A 1 380 ? -25.641 -40.469 -13.805 1 95.25 380 LEU A CA 1
ATOM 2964 C C . LEU A 1 380 ? -26.438 -40.781 -12.539 1 95.25 380 LEU A C 1
ATOM 2966 O O . LEU A 1 380 ? -27.031 -39.875 -11.93 1 95.25 380 LEU A O 1
ATOM 2970 N N . GLN A 1 381 ? -26.547 -42.031 -12.266 1 95.56 381 GLN A N 1
ATOM 2971 C CA . GLN A 1 381 ? -27.172 -42.469 -11.023 1 95.56 381 GLN A CA 1
ATOM 2972 C C . GLN A 1 381 ? -26.172 -43.25 -10.148 1 95.56 381 GLN A C 1
ATOM 2974 O O . GLN A 1 381 ? -25.547 -44.188 -10.602 1 95.56 381 GLN A O 1
ATOM 2979 N N . ILE A 1 382 ? -26.062 -42.781 -8.922 1 95.81 382 ILE A N 1
ATOM 2980 C CA . ILE A 1 382 ? -25.172 -43.438 -7.949 1 95.81 382 ILE A CA 1
ATOM 2981 C C . ILE A 1 382 ? -26 -43.938 -6.773 1 95.81 382 ILE A C 1
ATOM 2983 O O . ILE A 1 382 ? -26.406 -43.188 -5.898 1 95.81 382 ILE A O 1
ATOM 2987 N N . PRO A 1 383 ? -26.141 -45.281 -6.715 1 95.06 383 PRO A N 1
ATOM 2988 C CA . PRO A 1 383 ? -26.891 -45.844 -5.586 1 95.06 383 PRO A CA 1
ATOM 2989 C C . PRO A 1 383 ? -26.188 -45.625 -4.246 1 95.06 383 PRO A C 1
ATOM 2991 O O . PRO A 1 383 ? -24.969 -45.469 -4.203 1 95.06 383 PRO A O 1
ATOM 2994 N N . ALA A 1 384 ? -27 -45.688 -3.154 1 95.06 384 ALA A N 1
ATOM 2995 C CA . ALA A 1 384 ? -26.469 -45.469 -1.81 1 95.06 384 ALA A CA 1
ATOM 2996 C C . ALA A 1 384 ? -25.438 -46.531 -1.449 1 95.06 384 ALA A C 1
ATOM 2998 O O . ALA A 1 384 ? -25.625 -47.719 -1.725 1 95.06 384 ALA A O 1
ATOM 2999 N N . GLY A 1 385 ? -24.266 -46.062 -1.006 1 92.31 385 GLY A N 1
ATOM 3000 C CA . GLY A 1 385 ? -23.25 -46.969 -0.487 1 92.31 385 GLY A CA 1
ATOM 3001 C C . GLY A 1 385 ? -22.281 -47.438 -1.55 1 92.31 385 GLY A C 1
ATOM 3002 O O . GLY A 1 385 ? -21.328 -48.156 -1.248 1 92.31 385 GLY A O 1
ATOM 3003 N N . GLN A 1 386 ? -22.453 -47.031 -2.754 1 93.44 386 GLN A N 1
ATOM 3004 C CA . GLN A 1 386 ? -21.594 -47.5 -3.838 1 93.44 386 GLN A CA 1
ATOM 3005 C C . GLN A 1 386 ? -20.516 -46.438 -4.164 1 93.44 386 GLN A C 1
ATOM 3007 O O . GLN A 1 386 ? -20.703 -45.25 -3.904 1 93.44 386 GLN A O 1
ATOM 3012 N N . THR A 1 387 ? -19.469 -46.938 -4.637 1 91.88 387 THR A N 1
ATOM 3013 C CA . THR A 1 387 ? -18.375 -46.094 -5.082 1 91.88 387 THR A CA 1
ATOM 3014 C C . THR A 1 387 ? -18.328 -46.031 -6.605 1 91.88 387 THR A C 1
ATOM 3016 O O . THR A 1 387 ? -18.234 -47.062 -7.273 1 91.88 387 THR A O 1
ATOM 3019 N N . ILE A 1 388 ? -18.422 -44.812 -7.137 1 92 388 ILE A N 1
ATOM 3020 C CA . ILE A 1 388 ? -18.328 -44.625 -8.578 1 92 388 ILE A CA 1
ATOM 3021 C C . ILE A 1 388 ? -17.156 -43.688 -8.891 1 92 388 ILE A C 1
ATOM 3023 O O . ILE A 1 388 ? -17.031 -42.625 -8.273 1 92 388 ILE A O 1
ATOM 3027 N N . ALA A 1 389 ? -16.297 -44.062 -9.758 1 89.19 389 ALA A N 1
ATOM 3028 C CA . ALA A 1 389 ? -15.18 -43.25 -10.203 1 89.19 389 ALA A CA 1
ATOM 3029 C C . ALA A 1 389 ? -15.43 -42.688 -11.602 1 89.19 389 ALA A C 1
ATOM 3031 O O . ALA A 1 389 ? -15.789 -43.438 -12.516 1 89.19 389 ALA A O 1
ATOM 3032 N N . LEU A 1 390 ? -15.312 -41.438 -11.727 1 87.62 390 LEU A N 1
ATOM 3033 C CA . LEU A 1 390 ? -15.43 -40.781 -13.031 1 87.62 390 LEU A CA 1
ATOM 3034 C C . LEU A 1 390 ? -14.086 -40.781 -13.758 1 87.62 390 LEU A C 1
ATOM 3036 O O . LEU A 1 390 ? -13.07 -40.375 -13.188 1 87.62 390 LEU A O 1
ATOM 3040 N N . VAL A 1 391 ? -14.023 -41.344 -14.945 1 83.12 391 VAL A N 1
ATOM 3041 C CA . VAL A 1 391 ? -12.797 -41.375 -15.734 1 83.12 391 VAL A CA 1
ATOM 3042 C C . VAL A 1 391 ? -12.984 -40.594 -17.031 1 83.12 391 VAL A C 1
ATOM 3044 O O . VAL A 1 391 ? -14.055 -40.625 -17.641 1 83.12 391 VAL A O 1
ATOM 3047 N N . GLY A 1 392 ? -12.211 -39.719 -17.25 1 74.44 392 GLY A N 1
ATOM 3048 C CA . GLY A 1 392 ? -12.258 -38.906 -18.453 1 74.44 392 GLY A CA 1
ATOM 3049 C C . GLY A 1 392 ? -11.047 -38 -18.594 1 74.44 392 GLY A C 1
ATOM 3050 O O . GLY A 1 392 ? -10.227 -37.906 -17.688 1 74.44 392 GLY A O 1
ATOM 3051 N N . SER A 1 393 ? -10.992 -37.469 -19.734 1 69.81 393 SER A N 1
ATOM 3052 C CA . SER A 1 393 ? -9.883 -36.562 -20.016 1 69.81 393 SER A CA 1
ATOM 3053 C C . SER A 1 393 ? -9.969 -35.312 -19.188 1 69.81 393 SER A C 1
ATOM 3055 O O . SER A 1 393 ? -11.023 -35 -18.609 1 69.81 393 SER A O 1
ATOM 3057 N N . SER A 1 394 ? -8.828 -34.688 -19 1 66.81 394 SER A N 1
ATOM 3058 C CA . SER A 1 394 ? -8.828 -33.406 -18.312 1 66.81 394 SER A CA 1
ATOM 3059 C C . SER A 1 394 ? -9.812 -32.438 -18.938 1 66.81 394 SER A C 1
ATOM 3061 O O . SER A 1 394 ? -9.891 -32.344 -20.172 1 66.81 394 SER A O 1
ATOM 3063 N N . GLY A 1 395 ? -10.656 -31.891 -18.156 1 68.88 395 GLY A N 1
ATOM 3064 C CA . GLY A 1 395 ? -11.625 -30.922 -18.656 1 68.88 395 GLY A CA 1
ATOM 3065 C C . GLY A 1 395 ? -12.953 -31.562 -19.031 1 68.88 395 GLY A C 1
ATOM 3066 O O . GLY A 1 395 ? -13.859 -30.875 -19.516 1 68.88 395 GLY A O 1
ATOM 3067 N N . SER A 1 396 ? -13.016 -32.812 -18.797 1 75.69 396 SER A N 1
ATOM 3068 C CA . SER A 1 396 ? -14.227 -33.531 -19.203 1 75.69 396 SER A CA 1
ATOM 3069 C C . SER A 1 396 ? -15.391 -33.219 -18.281 1 75.69 396 SER A C 1
ATOM 3071 O O . SER A 1 396 ? -16.547 -33.531 -18.578 1 75.69 396 SER A O 1
ATOM 3073 N N . GLY A 1 397 ? -15.094 -32.562 -17.172 1 83.62 397 GLY A N 1
ATOM 3074 C CA . GLY A 1 397 ? -16.172 -32.156 -16.281 1 83.62 397 GLY A CA 1
ATOM 3075 C C . GLY A 1 397 ? -16.219 -32.938 -14.992 1 83.62 397 GLY A C 1
ATOM 3076 O O . GLY A 1 397 ? -17.203 -32.875 -14.25 1 83.62 397 GLY A O 1
ATOM 3077 N N . LYS A 1 398 ? -15.273 -33.719 -14.719 1 85.44 398 LYS A N 1
ATOM 3078 C CA . LYS A 1 398 ? -15.25 -34.531 -13.508 1 85.44 398 LYS A CA 1
ATOM 3079 C C . LYS A 1 398 ? -15.375 -33.688 -12.258 1 85.44 398 LYS A C 1
ATOM 3081 O O . LYS A 1 398 ? -16.234 -33.938 -11.406 1 85.44 398 LYS A O 1
ATOM 3086 N N . SER A 1 399 ? -14.555 -32.656 -12.18 1 87.62 399 SER A N 1
ATOM 3087 C CA . SER A 1 399 ? -14.586 -31.766 -11.023 1 87.62 399 SER A CA 1
ATOM 3088 C C . SER A 1 399 ? -15.883 -30.969 -10.977 1 87.62 399 SER A C 1
ATOM 3090 O O . SER A 1 399 ? -16.359 -30.625 -9.891 1 87.62 399 SER A O 1
ATOM 3092 N N . THR A 1 400 ? -16.469 -30.75 -12.094 1 91 400 THR A N 1
ATOM 3093 C CA . THR A 1 400 ? -17.719 -30.016 -12.18 1 91 400 THR A CA 1
ATOM 3094 C C . THR A 1 400 ? -18.859 -30.828 -11.562 1 91 400 THR A C 1
ATOM 3096 O O . THR A 1 400 ? -19.734 -30.266 -10.891 1 91 400 THR A O 1
ATOM 3099 N N . ALA A 1 401 ? -18.812 -32.094 -11.828 1 92.94 401 ALA A N 1
ATOM 3100 C CA . ALA A 1 401 ? -19.844 -32.969 -11.25 1 92.94 401 ALA A CA 1
ATOM 3101 C C . ALA A 1 401 ? -19.828 -32.906 -9.727 1 92.94 401 ALA A C 1
ATOM 3103 O O . ALA A 1 401 ? -20.875 -32.812 -9.086 1 92.94 401 ALA A O 1
ATOM 3104 N N . ILE A 1 402 ? -18.656 -32.938 -9.188 1 92.44 402 ILE A N 1
ATOM 3105 C CA . ILE A 1 402 ? -18.5 -32.844 -7.738 1 92.44 402 ILE A CA 1
ATOM 3106 C C . ILE A 1 402 ? -18.969 -31.484 -7.234 1 92.44 402 ILE A C 1
ATOM 3108 O O . ILE A 1 402 ? -19.641 -31.391 -6.203 1 92.44 402 ILE A O 1
ATOM 3112 N N . ALA A 1 403 ? -18.672 -30.469 -7.949 1 92.69 403 ALA A N 1
ATOM 3113 C CA . ALA A 1 403 ? -19.047 -29.109 -7.578 1 92.69 403 ALA A CA 1
ATOM 3114 C C . ALA A 1 403 ? -20.562 -28.953 -7.574 1 92.69 403 ALA A C 1
ATOM 3116 O O . ALA A 1 403 ? -21.109 -28.219 -6.746 1 92.69 403 ALA A O 1
ATOM 3117 N N . LEU A 1 404 ? -21.203 -29.609 -8.461 1 94.62 404 LEU A N 1
ATOM 3118 C CA . LEU A 1 404 ? -22.656 -29.516 -8.57 1 94.62 404 LEU A CA 1
ATOM 3119 C C . LEU A 1 404 ? -23.344 -30.266 -7.426 1 94.62 404 LEU A C 1
ATOM 3121 O O . LEU A 1 404 ? -24.391 -29.844 -6.934 1 94.62 404 LEU A O 1
ATOM 3125 N N . VAL A 1 405 ? -22.703 -31.375 -7.027 1 94.81 405 VAL A N 1
ATOM 3126 C CA . VAL A 1 405 ? -23.25 -32.125 -5.91 1 94.81 405 VAL A CA 1
ATOM 3127 C C . VAL A 1 405 ? -23.172 -31.297 -4.633 1 94.81 405 VAL A C 1
ATOM 3129 O O . VAL A 1 405 ? -24.078 -31.344 -3.799 1 94.81 405 VAL A O 1
ATOM 3132 N N . GLN A 1 406 ? -22.109 -30.516 -4.531 1 94 406 GLN A N 1
ATOM 3133 C CA . GLN A 1 406 ? -21.938 -29.625 -3.396 1 94 406 GLN A CA 1
ATOM 3134 C C . GLN A 1 406 ? -22.734 -28.344 -3.576 1 94 406 GLN A C 1
ATOM 3136 O O . GLN A 1 406 ? -22.766 -27.484 -2.691 1 94 406 GLN A O 1
ATOM 3141 N N . ARG A 1 407 ? -23.359 -28.172 -4.68 1 94.38 407 ARG A N 1
ATOM 3142 C CA . ARG A 1 407 ? -24.125 -27 -5.102 1 94.38 407 ARG A CA 1
ATOM 3143 C C . ARG A 1 407 ? -23.297 -25.734 -4.969 1 94.38 407 ARG A C 1
ATOM 3145 O O . ARG A 1 407 ? -23.766 -24.734 -4.41 1 94.38 407 ARG A O 1
ATOM 3152 N N . PHE A 1 408 ? -22.094 -25.875 -5.316 1 92.12 408 PHE A N 1
ATOM 3153 C CA . PHE A 1 408 ? -21.297 -24.656 -5.484 1 92.12 408 PHE A CA 1
ATOM 3154 C C . PHE A 1 408 ? -21.859 -23.797 -6.613 1 92.12 408 PHE A C 1
ATOM 3156 O O . PHE A 1 408 ? -21.734 -22.562 -6.59 1 92.12 408 PHE A O 1
ATOM 3163 N N . TYR A 1 409 ? -22.391 -24.531 -7.562 1 92.56 409 TYR A N 1
ATOM 3164 C CA . TYR A 1 409 ? -23.047 -23.938 -8.719 1 92.56 409 TYR A CA 1
ATOM 3165 C C . TYR A 1 409 ? -24.422 -24.578 -8.953 1 92.56 409 TYR A C 1
ATOM 3167 O O . TYR A 1 409 ? -24.656 -25.719 -8.547 1 92.56 409 TYR A O 1
ATOM 3175 N N . ASP A 1 410 ? -25.219 -23.781 -9.555 1 93.06 410 ASP A N 1
ATOM 3176 C CA . ASP A 1 410 ? -26.5 -24.328 -10 1 93.06 410 ASP A CA 1
ATOM 3177 C C . ASP A 1 410 ? -26.5 -24.562 -11.508 1 93.06 410 ASP A C 1
ATOM 3179 O O . ASP A 1 410 ? -25.969 -23.766 -12.273 1 93.06 410 ASP A O 1
ATOM 3183 N N . SER A 1 411 ? -26.953 -25.688 -11.844 1 92.44 411 SER A N 1
ATOM 3184 C CA . SER A 1 411 ? -27.031 -26 -13.273 1 92.44 411 SER A CA 1
ATOM 3185 C C . SER A 1 411 ? -28.156 -25.203 -13.938 1 92.44 411 SER A C 1
ATOM 3187 O O . SER A 1 411 ? -29.172 -24.906 -13.312 1 92.44 411 SER A O 1
ATOM 3189 N N . SER A 1 412 ? -27.953 -24.844 -15.18 1 89.31 412 SER A N 1
ATOM 3190 C CA . SER A 1 412 ? -28.938 -24.094 -15.945 1 89.31 412 SER A CA 1
ATOM 3191 C C . SER A 1 412 ? -30.125 -24.969 -16.344 1 89.31 412 SER A C 1
ATOM 3193 O O . SER A 1 412 ? -31.266 -24.531 -16.281 1 89.31 412 SER A O 1
ATOM 3195 N N . GLU A 1 413 ? -29.812 -26.125 -16.766 1 92.62 413 GLU A N 1
ATOM 3196 C CA . GLU A 1 413 ? -30.828 -27.109 -17.125 1 92.62 413 GLU A CA 1
ATOM 3197 C C . GLU A 1 413 ? -30.562 -28.438 -16.422 1 92.62 413 GLU A C 1
ATOM 3199 O O . GLU A 1 413 ? -29.422 -28.734 -16.062 1 92.62 413 GLU A O 1
ATOM 3204 N N . GLY A 1 414 ? -31.609 -29.062 -16.125 1 94.19 414 GLY A N 1
ATOM 3205 C CA . GLY A 1 414 ? -31.484 -30.344 -15.445 1 94.19 414 GLY A CA 1
ATOM 3206 C C . GLY A 1 414 ? -31.547 -30.219 -13.93 1 94.19 414 GLY A C 1
ATOM 3207 O O . GLY A 1 414 ? -31.75 -29.125 -13.398 1 94.19 414 GLY A O 1
ATOM 3208 N N . THR A 1 415 ? -31.469 -31.406 -13.281 1 95.44 415 THR A N 1
ATOM 3209 C CA . THR A 1 415 ? -31.578 -31.391 -11.828 1 95.44 415 THR A CA 1
ATOM 3210 C C . THR A 1 415 ? -30.625 -32.375 -11.195 1 95.44 415 THR A C 1
ATOM 3212 O O . THR A 1 415 ? -30.406 -33.469 -11.742 1 95.44 415 THR A O 1
ATOM 3215 N N . VAL A 1 416 ? -30.016 -31.984 -10.18 1 96.12 416 VAL A N 1
ATOM 3216 C CA . VAL A 1 416 ? -29.25 -32.875 -9.32 1 96.12 416 VAL A CA 1
ATOM 3217 C C . VAL A 1 416 ? -30.062 -33.25 -8.094 1 96.12 416 VAL A C 1
ATOM 3219 O O . VAL A 1 416 ? -30.578 -32.375 -7.395 1 96.12 416 VAL A O 1
ATOM 3222 N N . LYS A 1 417 ? -30.172 -34.531 -7.871 1 96.81 417 LYS A N 1
ATOM 3223 C CA . LYS A 1 417 ? -31 -35 -6.754 1 96.81 417 LYS A CA 1
ATOM 3224 C C . LYS A 1 417 ? -30.156 -35.781 -5.75 1 96.81 417 LYS A C 1
ATOM 3226 O O . LYS A 1 417 ? -29.219 -36.5 -6.133 1 96.81 417 LYS A O 1
ATOM 3231 N N . VAL A 1 418 ? -30.516 -35.625 -4.523 1 95.94 418 VAL A N 1
ATOM 3232 C CA . VAL A 1 418 ? -29.984 -36.406 -3.432 1 95.94 418 VAL A CA 1
ATOM 3233 C C . VAL A 1 418 ? -31.125 -37.125 -2.711 1 95.94 418 VAL A C 1
ATOM 3235 O O . VAL A 1 418 ? -32.031 -36.5 -2.195 1 95.94 418 VAL A O 1
ATOM 3238 N N . ASP A 1 419 ? -31.062 -38.375 -2.693 1 95.88 419 ASP A N 1
ATOM 3239 C CA . ASP A 1 419 ? -32.125 -39.219 -2.117 1 95.88 419 ASP A CA 1
ATOM 3240 C C . ASP A 1 419 ? -33.469 -38.844 -2.682 1 95.88 419 ASP A C 1
ATOM 3242 O O . ASP A 1 419 ? -34.469 -38.719 -1.937 1 95.88 419 ASP A O 1
ATOM 3246 N N . GLY A 1 420 ? -33.469 -38.438 -3.914 1 93.75 420 GLY A N 1
ATOM 3247 C CA . GLY A 1 420 ? -34.719 -38.219 -4.621 1 93.75 420 GLY A CA 1
ATOM 3248 C C . GLY A 1 420 ? -35.156 -36.75 -4.559 1 93.75 420 GLY A C 1
ATOM 3249 O O . GLY A 1 420 ? -36.094 -36.375 -5.242 1 93.75 420 GLY A O 1
ATOM 3250 N N . PHE A 1 421 ? -34.5 -35.969 -3.805 1 95.19 421 PHE A N 1
ATOM 3251 C CA . PHE A 1 421 ? -34.906 -34.562 -3.664 1 95.19 421 PHE A CA 1
ATOM 3252 C C . PHE A 1 421 ? -33.938 -33.656 -4.438 1 95.19 421 PHE A C 1
ATOM 3254 O O . PHE A 1 421 ? -32.719 -33.906 -4.445 1 95.19 421 PHE A O 1
ATOM 3261 N N . ASP A 1 422 ? -34.531 -32.688 -5.027 1 95 422 ASP A N 1
ATOM 3262 C CA . ASP A 1 422 ? -33.719 -31.688 -5.715 1 95 422 ASP A CA 1
ATOM 3263 C C . ASP A 1 422 ? -32.844 -30.922 -4.73 1 95 422 ASP A C 1
ATOM 3265 O O . ASP A 1 422 ? -33.312 -30.422 -3.713 1 95 422 ASP A O 1
ATOM 3269 N N . ILE A 1 423 ? -31.594 -30.859 -5.043 1 93.94 423 ILE A N 1
ATOM 3270 C CA . ILE A 1 423 ? -30.625 -30.234 -4.152 1 93.94 423 ILE A CA 1
ATOM 3271 C C . ILE A 1 423 ? -30.953 -28.75 -3.969 1 93.94 423 ILE A C 1
ATOM 3273 O O . ILE A 1 423 ? -30.625 -28.156 -2.939 1 93.94 423 ILE A O 1
ATOM 3277 N N . LYS A 1 424 ? -31.688 -28.141 -4.926 1 92.75 424 LYS A N 1
ATOM 3278 C CA . LYS A 1 424 ? -32.062 -26.734 -4.867 1 92.75 424 LYS A CA 1
ATOM 3279 C C . LYS A 1 424 ? -33.125 -26.484 -3.783 1 92.75 424 LYS A C 1
ATOM 3281 O O . LYS A 1 424 ? -33.25 -25.375 -3.285 1 92.75 424 LYS A O 1
ATOM 3286 N N . LYS A 1 425 ? -33.75 -27.516 -3.383 1 92.56 425 LYS A N 1
ATOM 3287 C CA . LYS A 1 425 ? -34.812 -27.406 -2.4 1 92.56 425 LYS A CA 1
ATOM 3288 C C . LYS A 1 425 ? -34.344 -27.797 -1.008 1 92.56 425 LYS A C 1
ATOM 3290 O O . LYS A 1 425 ? -35.062 -27.609 -0.022 1 92.56 425 LYS A O 1
ATOM 3295 N N . LEU A 1 426 ? -33.188 -28.25 -0.925 1 92.19 426 LEU A N 1
ATOM 3296 C CA . LEU A 1 426 ? -32.625 -28.703 0.35 1 92.19 426 LEU A CA 1
ATOM 3297 C C . LEU A 1 426 ? -31.891 -27.578 1.056 1 92.19 426 LEU A C 1
ATOM 3299 O O . LEU A 1 426 ? -31.422 -26.641 0.41 1 92.19 426 LEU A O 1
ATOM 3303 N N . ASN A 1 427 ? -31.922 -27.734 2.379 1 92.31 427 ASN A N 1
ATOM 3304 C CA . ASN A 1 427 ? -31.062 -26.828 3.15 1 92.31 427 ASN A CA 1
ATOM 3305 C C . ASN A 1 427 ? -29.578 -27.156 2.951 1 92.31 427 ASN A C 1
ATOM 3307 O O . ASN A 1 427 ? -29.125 -28.25 3.312 1 92.31 427 ASN A O 1
ATOM 3311 N N . LEU A 1 428 ? -28.859 -26.281 2.482 1 91 428 LEU A N 1
ATOM 3312 C CA . LEU A 1 428 ? -27.5 -26.531 2.021 1 91 428 LEU A CA 1
ATOM 3313 C C . LEU A 1 428 ? -26.578 -26.844 3.197 1 91 428 LEU A C 1
ATOM 3315 O O . LEU A 1 428 ? -25.688 -27.688 3.09 1 91 428 LEU A O 1
ATOM 3319 N N . LYS A 1 429 ? -26.75 -26.172 4.242 1 89.25 429 LYS A N 1
ATOM 3320 C CA . LYS A 1 429 ? -25.922 -26.422 5.418 1 89.25 429 LYS A CA 1
ATOM 3321 C C . LYS A 1 429 ? -26.125 -27.844 5.938 1 89.25 429 LYS A C 1
ATOM 3323 O O . LYS A 1 429 ? -25.156 -28.516 6.309 1 89.25 429 LYS A O 1
ATOM 3328 N N . SER A 1 430 ? -27.328 -28.219 5.863 1 89.81 430 SER A N 1
ATOM 3329 C CA . SER A 1 430 ? -27.656 -29.547 6.355 1 89.81 430 SER A CA 1
ATOM 3330 C C . SER A 1 430 ? -27.109 -30.641 5.438 1 89.81 430 SER A C 1
ATOM 3332 O O . SER A 1 430 ? -26.516 -31.609 5.906 1 89.81 430 SER A O 1
ATOM 3334 N N . ILE A 1 431 ? -27.281 -30.438 4.207 1 92.38 431 ILE A N 1
ATOM 3335 C CA . ILE A 1 431 ? -26.859 -31.469 3.273 1 92.38 431 ILE A CA 1
ATOM 3336 C C . ILE A 1 431 ? -25.328 -31.5 3.199 1 92.38 431 ILE A C 1
ATOM 3338 O O . ILE A 1 431 ? -24.734 -32.562 3.096 1 92.38 431 ILE A O 1
ATOM 3342 N N . ARG A 1 432 ? -24.703 -30.391 3.252 1 92.12 432 ARG A N 1
ATOM 3343 C CA . ARG A 1 432 ? -23.234 -30.344 3.195 1 92.12 432 ARG A CA 1
ATOM 3344 C C . ARG A 1 432 ? -22.625 -30.969 4.445 1 92.12 432 ARG A C 1
ATOM 3346 O O . ARG A 1 432 ? -21.516 -31.516 4.395 1 92.12 432 ARG A O 1
ATOM 3353 N N . SER A 1 433 ? -23.359 -30.828 5.535 1 90 433 SER A N 1
ATOM 3354 C CA . SER A 1 433 ? -22.859 -31.438 6.766 1 90 433 SER A CA 1
ATOM 3355 C C . SER A 1 433 ? -22.797 -32.969 6.656 1 90 433 SER A C 1
ATOM 3357 O O . SER A 1 433 ? -22.062 -33.625 7.395 1 90 433 SER A O 1
ATOM 3359 N N . LYS A 1 434 ? -23.5 -33.469 5.68 1 92.75 434 LYS A N 1
ATOM 3360 C CA . LYS A 1 434 ? -23.547 -34.906 5.473 1 92.75 434 LYS A CA 1
ATOM 3361 C C . LYS A 1 434 ? -22.641 -35.312 4.316 1 92.75 434 LYS A C 1
ATOM 3363 O O . LYS A 1 434 ? -22.656 -36.469 3.904 1 92.75 434 LYS A O 1
ATOM 3368 N N . MET A 1 435 ? -21.953 -34.344 3.867 1 93.62 435 MET A N 1
ATOM 3369 C CA . MET A 1 435 ? -21.016 -34.625 2.773 1 93.62 435 MET A CA 1
ATOM 3370 C C . MET A 1 435 ? -19.578 -34.344 3.199 1 93.62 435 MET A C 1
ATOM 3372 O O . MET A 1 435 ? -19.344 -33.469 4.031 1 93.62 435 MET A O 1
ATOM 3376 N N . GLY A 1 436 ? -18.656 -35.125 2.75 1 91.81 436 GLY A N 1
ATOM 3377 C CA . GLY A 1 436 ? -17.234 -34.875 2.904 1 91.81 436 GLY A CA 1
ATOM 3378 C C . GLY A 1 436 ? -16.516 -34.688 1.583 1 91.81 436 GLY A C 1
ATOM 3379 O O . GLY A 1 436 ? -16.828 -35.344 0.592 1 91.81 436 GLY A O 1
ATOM 3380 N N . LEU A 1 437 ? -15.688 -33.656 1.581 1 91.44 437 LEU A N 1
ATOM 3381 C CA . LEU A 1 437 ? -14.977 -33.344 0.344 1 91.44 437 LEU A CA 1
ATOM 3382 C C . LEU A 1 437 ? -13.469 -33.438 0.549 1 91.44 437 LEU A C 1
ATOM 3384 O O . LEU A 1 437 ? -12.938 -32.906 1.529 1 91.44 437 LEU A O 1
ATOM 3388 N N . VAL A 1 438 ? -12.836 -34.188 -0.29 1 88.94 438 VAL A N 1
ATOM 3389 C CA . VAL A 1 438 ? -11.383 -34.188 -0.395 1 88.94 438 VAL A CA 1
ATOM 3390 C C . VAL A 1 438 ? -10.953 -33.594 -1.738 1 88.94 438 VAL A C 1
ATOM 3392 O O . VAL A 1 438 ? -11.125 -34.25 -2.781 1 88.94 438 VAL A O 1
ATOM 3395 N N . SER A 1 439 ? -10.461 -32.406 -1.661 1 84.56 439 SER A N 1
ATOM 3396 C CA . SER A 1 439 ? -10.133 -31.688 -2.879 1 84.56 439 SER A CA 1
ATOM 3397 C C . SER A 1 439 ? -8.68 -31.891 -3.283 1 84.56 439 SER A C 1
ATOM 3399 O O . SER A 1 439 ? -7.879 -32.406 -2.496 1 84.56 439 SER A O 1
ATOM 3401 N N . GLN A 1 440 ? -8.406 -31.406 -4.535 1 73.25 440 GLN A N 1
ATOM 3402 C CA . GLN A 1 440 ? -7.066 -31.516 -5.105 1 73.25 440 GLN A CA 1
ATOM 3403 C C . GLN A 1 440 ? -6.09 -30.578 -4.391 1 73.25 440 GLN A C 1
ATOM 3405 O O . GLN A 1 440 ? -4.922 -30.922 -4.203 1 73.25 440 GLN A O 1
ATOM 3410 N N . ASP A 1 441 ? -6.5 -29.406 -4 1 72.75 441 ASP A N 1
ATOM 3411 C CA . ASP A 1 441 ? -5.625 -28.406 -3.398 1 72.75 441 ASP A CA 1
ATOM 3412 C C . ASP A 1 441 ? -5.539 -28.594 -1.886 1 72.75 441 ASP A C 1
ATOM 3414 O O . ASP A 1 441 ? -4.895 -27.797 -1.193 1 72.75 441 ASP A O 1
ATOM 3418 N N . HIS A 1 442 ? -5.738 -29.688 -1.286 1 74.75 442 HIS A N 1
ATOM 3419 C CA . HIS A 1 442 ? -5.676 -30.141 0.104 1 74.75 442 HIS A CA 1
ATOM 3420 C C . HIS A 1 442 ? -6.297 -29.094 1.036 1 74.75 442 HIS A C 1
ATOM 3422 O O . HIS A 1 442 ? -6.855 -29.453 2.078 1 74.75 442 HIS A O 1
ATOM 3428 N N . ALA A 1 443 ? -6.188 -27.719 0.644 1 78.75 443 ALA A N 1
ATOM 3429 C CA . ALA A 1 443 ? -6.801 -26.578 1.316 1 78.75 443 ALA A CA 1
ATOM 3430 C C . ALA A 1 443 ? -6.547 -26.625 2.82 1 78.75 443 ALA A C 1
ATOM 3432 O O . ALA A 1 443 ? -7.488 -26.594 3.617 1 78.75 443 ALA A O 1
ATOM 3433 N N . LEU A 1 444 ? -5.371 -26.703 3.297 1 83.31 444 LEU A N 1
ATOM 3434 C CA . LEU A 1 444 ? -5.023 -26.703 4.711 1 83.31 444 LEU A CA 1
ATOM 3435 C C . LEU A 1 444 ? -4.812 -25.281 5.227 1 83.31 444 LEU A C 1
ATOM 3437 O O . LEU A 1 444 ? -4.387 -24.406 4.477 1 83.31 444 LEU A O 1
ATOM 3441 N N . PHE A 1 445 ? -5.18 -25.094 6.465 1 82.75 445 PHE A N 1
ATOM 3442 C CA . PHE A 1 445 ? -5.027 -23.797 7.117 1 82.75 445 PHE A CA 1
ATOM 3443 C C . PHE A 1 445 ? -3.723 -23.734 7.902 1 82.75 445 PHE A C 1
ATOM 3445 O O . PHE A 1 445 ? -3.193 -24.781 8.312 1 82.75 445 PHE A O 1
ATOM 3452 N N . GLY A 1 446 ? -3.174 -22.547 8.039 1 79.56 446 GLY A N 1
ATOM 3453 C CA . GLY A 1 446 ? -1.913 -22.359 8.742 1 79.56 446 GLY A CA 1
ATOM 3454 C C . GLY A 1 446 ? -2.041 -22.531 10.242 1 79.56 446 GLY A C 1
ATOM 3455 O O . GLY A 1 446 ? -1.571 -21.672 11 1 79.56 446 GLY A O 1
ATOM 3456 N N . THR A 1 447 ? -2.729 -23.484 10.664 1 84.38 447 THR A N 1
ATOM 3457 C CA . THR A 1 447 ? -2.9 -23.797 12.078 1 84.38 447 THR A CA 1
ATOM 3458 C C . THR A 1 447 ? -2.316 -25.172 12.398 1 84.38 447 THR A C 1
ATOM 3460 O O . THR A 1 447 ? -1.54 -25.719 11.609 1 84.38 447 THR A O 1
ATOM 3463 N N . SER A 1 448 ? -2.631 -25.688 13.57 1 90.31 448 SER A N 1
ATOM 3464 C CA . SER A 1 448 ? -2.117 -27 13.969 1 90.31 448 SER A CA 1
ATOM 3465 C C . SER A 1 448 ? -2.811 -28.125 13.211 1 90.31 448 SER A C 1
ATOM 3467 O O . SER A 1 448 ? -3.877 -27.922 12.625 1 90.31 448 SER A O 1
ATOM 3469 N N . ILE A 1 449 ? -2.18 -29.266 13.211 1 93.44 449 ILE A N 1
ATOM 3470 C CA . ILE A 1 449 ? -2.771 -30.438 12.578 1 93.44 449 ILE A CA 1
ATOM 3471 C C . ILE A 1 449 ? -4.102 -30.766 13.258 1 93.44 449 ILE A C 1
ATOM 3473 O O . ILE A 1 449 ? -5.082 -31.094 12.578 1 93.44 449 ILE A O 1
ATOM 3477 N N . LYS A 1 450 ? -4.086 -30.609 14.523 1 94.44 450 LYS A N 1
ATOM 3478 C CA . LYS A 1 450 ? -5.297 -30.844 15.305 1 94.44 450 LYS A CA 1
ATOM 3479 C C . LYS A 1 450 ? -6.438 -29.953 14.836 1 94.44 450 LYS A C 1
ATOM 3481 O O . LYS A 1 450 ? -7.535 -30.438 14.555 1 94.44 450 LYS A O 1
ATOM 3486 N N . GLU A 1 451 ? -6.191 -28.75 14.695 1 89.69 451 GLU A N 1
ATOM 3487 C CA . GLU A 1 451 ? -7.215 -27.781 14.305 1 89.69 451 GLU A CA 1
ATOM 3488 C C . GLU A 1 451 ? -7.688 -28.016 12.875 1 89.69 451 GLU A C 1
ATOM 3490 O O . GLU A 1 451 ? -8.859 -27.797 12.555 1 89.69 451 GLU A O 1
ATOM 3495 N N . ASN A 1 452 ? -6.777 -28.422 12.062 1 91.56 452 ASN A N 1
ATOM 3496 C CA . ASN A 1 452 ? -7.137 -28.703 10.68 1 91.56 452 ASN A CA 1
ATOM 3497 C C . ASN A 1 452 ? -8.086 -29.906 10.586 1 91.56 452 ASN A C 1
ATOM 3499 O O . ASN A 1 452 ? -9.023 -29.891 9.789 1 91.56 452 ASN A O 1
ATOM 3503 N N . ILE A 1 453 ? -7.793 -30.859 11.414 1 93.06 453 ILE A N 1
ATOM 3504 C CA . ILE A 1 453 ? -8.641 -32.031 11.406 1 93.06 453 ILE A CA 1
ATOM 3505 C C . ILE A 1 453 ? -9.984 -31.719 12.055 1 93.06 453 ILE A C 1
ATOM 3507 O O . ILE A 1 453 ? -11.039 -32.125 11.555 1 93.06 453 ILE A O 1
ATOM 3511 N N . LEU A 1 454 ? -9.93 -30.906 13.078 1 91.19 454 LEU A N 1
ATOM 3512 C CA . LEU A 1 454 ? -11.133 -30.562 13.82 1 91.19 454 LEU A CA 1
ATOM 3513 C C . LEU A 1 454 ? -12.031 -29.641 13 1 91.19 454 LEU A C 1
ATOM 3515 O O . LEU A 1 454 ? -13.203 -29.453 13.336 1 91.19 454 LEU A O 1
ATOM 3519 N N . PHE A 1 455 ? -11.492 -29.203 11.938 1 86.06 455 PHE A N 1
ATOM 3520 C CA . PHE A 1 455 ? -12.273 -28.359 11.031 1 86.06 455 PHE A CA 1
ATOM 3521 C C . PHE A 1 455 ? -13.484 -29.109 10.508 1 86.06 455 PHE A C 1
ATOM 3523 O O . PHE A 1 455 ? -14.508 -28.5 10.172 1 86.06 455 PHE A O 1
ATOM 3530 N N . GLY A 1 456 ? -13.414 -30.344 10.43 1 84.06 456 GLY A N 1
ATOM 3531 C CA . GLY A 1 456 ? -14.516 -31.188 9.984 1 84.06 456 GLY A CA 1
ATOM 3532 C C . GLY A 1 456 ? -15.641 -31.281 11 1 84.06 456 GLY A C 1
ATOM 3533 O O . GLY A 1 456 ? -16.812 -31.344 10.633 1 84.06 456 GLY A O 1
ATOM 3534 N N . LYS A 1 457 ? -15.312 -31.375 12.188 1 89.69 457 LYS A N 1
ATOM 3535 C CA . LYS A 1 457 ? -16.203 -31.453 13.336 1 89.69 457 LYS A CA 1
ATOM 3536 C C . LYS A 1 457 ? -15.594 -30.797 14.562 1 89.69 457 LYS A C 1
ATOM 3538 O O . LYS A 1 457 ? -14.93 -31.453 15.367 1 89.69 457 LYS A O 1
ATOM 3543 N N . PRO A 1 458 ? -16 -29.547 14.805 1 86.19 458 PRO A N 1
ATOM 3544 C CA . PRO A 1 458 ? -15.328 -28.781 15.859 1 86.19 458 PRO A CA 1
ATOM 3545 C C . PRO A 1 458 ? -15.562 -29.359 17.25 1 86.19 458 PRO A C 1
ATOM 3547 O O . PRO A 1 458 ? -14.727 -29.188 18.141 1 86.19 458 PRO A O 1
ATOM 3550 N N . ASP A 1 459 ? -16.594 -30.062 17.453 1 88.19 459 ASP A N 1
ATOM 3551 C CA . ASP A 1 459 ? -16.938 -30.578 18.781 1 88.19 459 ASP A CA 1
ATOM 3552 C C . ASP A 1 459 ? -16.516 -32.031 18.922 1 88.19 459 ASP A C 1
ATOM 3554 O O . ASP A 1 459 ? -16.922 -32.719 19.859 1 88.19 459 ASP A O 1
ATOM 3558 N N . ALA A 1 460 ? -15.672 -32.469 18 1 92.75 460 ALA A N 1
ATOM 3559 C CA . ALA A 1 460 ? -15.25 -33.875 18.062 1 92.75 460 ALA A CA 1
ATOM 3560 C C . ALA A 1 460 ? -14.328 -34.125 19.25 1 92.75 460 ALA A C 1
ATOM 3562 O O . ALA A 1 460 ? -13.586 -33.219 19.656 1 92.75 460 ALA A O 1
ATOM 3563 N N . THR A 1 461 ? -14.391 -35.281 19.812 1 94.94 461 THR A N 1
ATOM 3564 C CA . THR A 1 461 ? -13.516 -35.688 20.906 1 94.94 461 THR A CA 1
ATOM 3565 C C . THR A 1 461 ? -12.148 -36.125 20.375 1 94.94 461 THR A C 1
ATOM 3567 O O . THR A 1 461 ? -11.992 -36.375 19.172 1 94.94 461 THR A O 1
ATOM 3570 N N . MET A 1 462 ? -11.227 -36.219 21.266 1 94.62 462 MET A N 1
ATOM 3571 C CA . MET A 1 462 ? -9.867 -36.625 20.875 1 94.62 462 MET A CA 1
ATOM 3572 C C . MET A 1 462 ? -9.836 -38.062 20.375 1 94.62 462 MET A C 1
ATOM 3574 O O . MET A 1 462 ? -9.055 -38.375 19.469 1 94.62 462 MET A O 1
ATOM 3578 N N . ASP A 1 463 ? -10.711 -38.781 20.891 1 94.94 463 ASP A N 1
ATOM 3579 C CA . ASP A 1 463 ? -10.781 -40.156 20.438 1 94.94 463 ASP A CA 1
ATOM 3580 C C . ASP A 1 463 ? -11.266 -40.25 19 1 94.94 463 ASP A C 1
ATOM 3582 O O . ASP A 1 463 ? -10.742 -41.031 18.203 1 94.94 463 ASP A O 1
ATOM 3586 N N . GLU A 1 464 ? -12.211 -39.469 18.719 1 95.19 464 GLU A N 1
ATOM 3587 C CA . GLU A 1 464 ? -12.711 -39.406 17.359 1 95.19 464 GLU A CA 1
ATOM 3588 C C . GLU A 1 464 ? -11.648 -38.906 16.391 1 95.19 464 GLU A C 1
ATOM 3590 O O . GLU A 1 464 ? -11.531 -39.375 15.266 1 95.19 464 GLU A O 1
ATOM 3595 N N . LEU A 1 465 ? -10.938 -37.969 16.891 1 96.06 465 LEU A N 1
ATOM 3596 C CA . LEU A 1 465 ? -9.867 -37.375 16.078 1 96.06 465 LEU A CA 1
ATOM 3597 C C . LEU A 1 465 ? -8.781 -38.406 15.789 1 96.06 465 LEU A C 1
ATOM 3599 O O . LEU A 1 465 ? -8.32 -38.531 14.648 1 96.06 465 LEU A O 1
ATOM 3603 N N . TYR A 1 466 ? -8.43 -39.219 16.781 1 96.06 466 TYR A N 1
ATOM 3604 C CA . TYR A 1 466 ? -7.414 -40.25 16.594 1 96.06 466 TYR A CA 1
ATOM 3605 C C . TYR A 1 466 ? -7.895 -41.312 15.617 1 96.06 466 TYR A C 1
ATOM 3607 O O . TYR A 1 466 ? -7.129 -41.781 14.766 1 96.06 466 TYR A O 1
ATOM 3615 N N . ALA A 1 467 ? -9.094 -41.625 15.75 1 95 467 ALA A N 1
ATOM 3616 C CA . ALA A 1 467 ? -9.664 -42.656 14.875 1 95 467 ALA A CA 1
ATOM 3617 C C . ALA A 1 467 ? -9.672 -42.188 13.422 1 95 467 ALA A C 1
ATOM 3619 O O . ALA A 1 467 ? -9.352 -42.969 12.516 1 95 467 ALA A O 1
ATOM 3620 N N . ALA A 1 468 ? -10.078 -40.969 13.242 1 95.19 468 ALA A N 1
ATOM 3621 C CA . ALA A 1 468 ? -10.102 -40.438 11.891 1 95.19 468 ALA A CA 1
ATOM 3622 C C . ALA A 1 468 ? -8.695 -40.344 11.305 1 95.19 468 ALA A C 1
ATOM 3624 O O . ALA A 1 468 ? -8.492 -40.656 10.125 1 95.19 468 ALA A O 1
ATOM 3625 N N . ALA A 1 469 ? -7.75 -40 12.125 1 96.38 469 ALA A N 1
ATOM 3626 C CA . ALA A 1 469 ? -6.363 -39.875 11.68 1 96.38 469 ALA A CA 1
ATOM 3627 C C . ALA A 1 469 ? -5.805 -41.25 11.328 1 96.38 469 ALA A C 1
ATOM 3629 O O . ALA A 1 469 ? -5.031 -41.406 10.375 1 96.38 469 ALA A O 1
ATOM 3630 N N . MET A 1 470 ? -6.176 -42.219 12.078 1 95.25 470 MET A N 1
ATOM 3631 C CA . MET A 1 470 ? -5.73 -43.562 11.812 1 95.25 470 MET A CA 1
ATOM 3632 C C . MET A 1 470 ? -6.336 -44.094 10.516 1 95.25 470 MET A C 1
ATOM 3634 O O . MET A 1 470 ? -5.645 -44.719 9.719 1 95.25 470 MET A O 1
ATOM 3638 N N . THR A 1 471 ? -7.57 -43.812 10.359 1 93.31 471 THR A N 1
ATOM 3639 C CA . THR A 1 471 ? -8.258 -44.219 9.141 1 93.31 471 THR A CA 1
ATOM 3640 C C . THR A 1 471 ? -7.594 -43.594 7.91 1 93.31 471 THR A C 1
ATOM 3642 O O . THR A 1 471 ? -7.492 -44.25 6.863 1 93.31 471 THR A O 1
ATOM 3645 N N . ALA A 1 472 ? -7.164 -42.406 8.078 1 94.44 472 ALA A N 1
ATOM 3646 C CA . ALA A 1 472 ? -6.551 -41.688 6.969 1 94.44 472 ALA A CA 1
ATOM 3647 C C . ALA A 1 472 ? -5.051 -41.969 6.891 1 94.44 472 ALA A C 1
ATOM 3649 O O . ALA A 1 472 ? -4.336 -41.375 6.098 1 94.44 472 ALA A O 1
ATOM 3650 N N . ASN A 1 473 ? -4.535 -42.812 7.738 1 93.62 473 ASN A N 1
ATOM 3651 C CA . ASN A 1 473 ? -3.115 -43.156 7.801 1 93.62 473 ASN A CA 1
ATOM 3652 C C . ASN A 1 473 ? -2.266 -41.938 8.117 1 93.62 473 ASN A C 1
ATOM 3654 O O . ASN A 1 473 ? -1.179 -41.75 7.555 1 93.62 473 ASN A O 1
ATOM 3658 N N . ALA A 1 474 ? -2.836 -41.062 8.836 1 93.75 474 ALA A N 1
ATOM 3659 C CA . ALA A 1 474 ? -2.119 -39.812 9.156 1 93.75 474 ALA A CA 1
ATOM 3660 C C . ALA A 1 474 ? -1.555 -39.875 10.578 1 93.75 474 ALA A C 1
ATOM 3662 O O . ALA A 1 474 ? -0.613 -39.156 10.898 1 93.75 474 ALA A O 1
ATOM 3663 N N . HIS A 1 475 ? -2 -40.781 11.398 1 94.56 475 HIS A N 1
ATOM 3664 C CA . HIS A 1 475 ? -1.667 -40.812 12.812 1 94.56 475 HIS A CA 1
ATOM 3665 C C . HIS A 1 475 ? -0.172 -41.031 13.023 1 94.56 475 HIS A C 1
ATOM 3667 O O . HIS A 1 475 ? 0.458 -40.312 13.812 1 94.56 475 HIS A O 1
ATOM 3673 N N . ASN A 1 476 ? 0.346 -41.938 12.336 1 91.06 476 ASN A N 1
ATOM 3674 C CA . ASN A 1 476 ? 1.74 -42.312 12.547 1 91.06 476 ASN A CA 1
ATOM 3675 C C . ASN A 1 476 ? 2.689 -41.156 12.203 1 91.06 476 ASN A C 1
ATOM 3677 O O . ASN A 1 476 ? 3.604 -40.875 12.969 1 91.06 476 ASN A O 1
ATOM 3681 N N . PHE A 1 477 ? 2.453 -40.562 11.055 1 90.12 477 PHE A N 1
ATOM 3682 C CA . PHE A 1 477 ? 3.395 -39.5 10.695 1 90.12 477 PHE A CA 1
ATOM 3683 C C . PHE A 1 477 ? 3.209 -38.281 11.602 1 90.12 477 PHE A C 1
ATOM 3685 O O . PHE A 1 477 ? 4.168 -37.562 11.875 1 90.12 477 PHE A O 1
ATOM 3692 N N . VAL A 1 478 ? 2.01 -38.062 12.109 1 93.88 478 VAL A N 1
ATOM 3693 C CA . VAL A 1 478 ? 1.743 -36.938 12.992 1 93.88 478 VAL A CA 1
ATOM 3694 C C . VAL A 1 478 ? 2.469 -37.125 14.32 1 93.88 478 VAL A C 1
ATOM 3696 O O . VAL A 1 478 ? 3.055 -36.188 14.867 1 93.88 478 VAL A O 1
ATOM 3699 N N . MET A 1 479 ? 2.412 -38.312 14.766 1 91.31 479 MET A N 1
ATOM 3700 C CA . MET A 1 479 ? 3.059 -38.656 16.031 1 91.31 479 MET A CA 1
ATOM 3701 C C . MET A 1 479 ? 4.578 -38.594 15.898 1 91.31 479 MET A C 1
ATOM 3703 O O . MET A 1 479 ? 5.289 -38.469 16.891 1 91.31 479 MET A O 1
ATOM 3707 N N . GLY A 1 480 ? 5.031 -38.719 14.734 1 89.06 480 GLY A N 1
ATOM 3708 C CA . GLY A 1 480 ? 6.461 -38.625 14.469 1 89.06 480 GLY A CA 1
ATOM 3709 C C . GLY A 1 480 ? 6.98 -37.188 14.484 1 89.06 480 GLY A C 1
ATOM 3710 O O . GLY A 1 480 ? 8.18 -36.969 14.617 1 89.06 480 GLY A O 1
ATOM 3711 N N . LEU A 1 481 ? 6.098 -36.312 14.398 1 89.25 481 LEU A N 1
ATOM 3712 C CA . LEU A 1 481 ? 6.488 -34.906 14.461 1 89.25 481 LEU A CA 1
ATOM 3713 C C . LEU A 1 481 ? 6.742 -34.469 15.906 1 89.25 481 LEU A C 1
ATOM 3715 O O . LEU A 1 481 ? 6.113 -34.969 16.828 1 89.25 481 LEU A O 1
ATOM 3719 N N . PRO A 1 482 ? 7.594 -33.531 16.141 1 85.88 482 PRO A N 1
ATOM 3720 C CA . PRO A 1 482 ? 7.988 -33.125 17.484 1 85.88 482 PRO A CA 1
ATOM 3721 C C . PRO A 1 482 ? 6.801 -32.656 18.344 1 85.88 482 PRO A C 1
ATOM 3723 O O . PRO A 1 482 ? 6.742 -32.969 19.531 1 85.88 482 PRO A O 1
ATOM 3726 N N . GLU A 1 483 ? 5.836 -32 17.812 1 92.31 483 GLU A N 1
ATOM 3727 C CA . GLU A 1 483 ? 4.707 -31.5 18.578 1 92.31 483 GLU A CA 1
ATOM 3728 C C . GLU A 1 483 ? 3.438 -32.312 18.297 1 92.31 483 GLU A C 1
ATOM 3730 O O . GLU A 1 483 ? 2.338 -31.875 18.656 1 92.31 483 GLU A O 1
ATOM 3735 N N . GLY A 1 484 ? 3.607 -33.344 17.594 1 92.69 484 GLY A N 1
ATOM 3736 C CA . GLY A 1 484 ? 2.463 -34.188 17.312 1 92.69 484 GLY A CA 1
ATOM 3737 C C . GLY A 1 484 ? 1.328 -33.469 16.625 1 92.69 484 GLY A C 1
ATOM 3738 O O . GLY A 1 484 ? 1.544 -32.781 15.633 1 92.69 484 GLY A O 1
ATOM 3739 N N . TYR A 1 485 ? 0.162 -33.562 17.266 1 94 485 TYR A N 1
ATOM 3740 C CA . TYR A 1 485 ? -1.038 -32.969 16.688 1 94 485 TYR A CA 1
ATOM 3741 C C . TYR A 1 485 ? -1.038 -31.453 16.844 1 94 485 TYR A C 1
ATOM 3743 O O . TYR A 1 485 ? -1.774 -30.75 16.156 1 94 485 TYR A O 1
ATOM 3751 N N . GLU A 1 486 ? -0.194 -31.016 17.656 1 92.62 486 GLU A N 1
ATOM 3752 C CA . GLU A 1 486 ? -0.148 -29.578 17.891 1 92.62 486 GLU A CA 1
ATOM 3753 C C . GLU A 1 486 ? 0.865 -28.891 16.984 1 92.62 486 GLU A C 1
ATOM 3755 O O . GLU A 1 486 ? 1.042 -27.672 17.047 1 92.62 486 GLU A O 1
ATOM 3760 N N . THR A 1 487 ? 1.388 -29.641 16.062 1 88.81 487 THR A N 1
ATOM 3761 C CA . THR A 1 487 ? 2.379 -29.094 15.148 1 88.81 487 THR A CA 1
ATOM 3762 C C . THR A 1 487 ? 1.746 -28.047 14.227 1 88.81 487 THR A C 1
ATOM 3764 O O . THR A 1 487 ? 0.74 -28.328 13.57 1 88.81 487 THR A O 1
ATOM 3767 N N . LYS A 1 488 ? 2.291 -26.953 14.172 1 86.94 488 LYS A N 1
ATOM 3768 C CA . LYS A 1 488 ? 1.85 -25.906 13.25 1 86.94 488 LYS A CA 1
ATOM 3769 C C . LYS A 1 488 ? 2.406 -26.141 11.844 1 86.94 488 LYS A C 1
ATOM 3771 O O . LYS A 1 488 ? 3.621 -26.281 11.672 1 86.94 488 LYS A O 1
ATOM 3776 N N . ILE A 1 489 ? 1.597 -26.188 10.852 1 82.88 489 ILE A N 1
ATOM 3777 C CA . ILE A 1 489 ? 2.023 -26.656 9.539 1 82.88 489 ILE A CA 1
ATOM 3778 C C . ILE A 1 489 ? 2.26 -25.469 8.609 1 82.88 489 ILE A C 1
ATOM 3780 O O . ILE A 1 489 ? 2.709 -25.625 7.477 1 82.88 489 ILE A O 1
ATOM 3784 N N . GLY A 1 490 ? 2.1 -24.312 9.047 1 74.31 490 GLY A N 1
ATOM 3785 C CA . GLY A 1 490 ? 2.346 -23.125 8.227 1 74.31 490 GLY A CA 1
ATOM 3786 C C . GLY A 1 490 ? 1.231 -22.859 7.234 1 74.31 490 GLY A C 1
ATOM 3787 O O . GLY A 1 490 ? 0.256 -23.609 7.16 1 74.31 490 GLY A O 1
ATOM 3788 N N . GLU A 1 491 ? 1.496 -21.875 6.352 1 72.75 491 GLU A N 1
ATOM 3789 C CA . GLU A 1 491 ? 0.487 -21.484 5.371 1 72.75 491 GLU A CA 1
ATOM 3790 C C . GLU A 1 491 ? 0.333 -22.547 4.281 1 72.75 491 GLU A C 1
ATOM 3792 O O . GLU A 1 491 ? 1.325 -23.016 3.725 1 72.75 491 GLU A O 1
ATOM 3797 N N . ARG A 1 492 ? -0.841 -22.984 4.082 1 71.75 492 ARG A N 1
ATOM 3798 C CA . ARG A 1 492 ? -1.205 -23.984 3.086 1 71.75 492 ARG A CA 1
ATOM 3799 C C . ARG A 1 492 ? -0.405 -25.266 3.281 1 71.75 492 ARG A C 1
ATOM 3801 O O . ARG A 1 492 ? -0.049 -25.938 2.311 1 71.75 492 ARG A O 1
ATOM 3808 N N . GLY A 1 493 ? -0.015 -25.5 4.52 1 75.12 493 GLY A N 1
ATOM 3809 C CA . GLY A 1 493 ? 0.711 -26.719 4.82 1 75.12 493 GLY A CA 1
ATOM 3810 C C . GLY A 1 493 ? 2.098 -26.766 4.207 1 75.12 493 GLY A C 1
ATOM 3811 O O . GLY A 1 493 ? 2.566 -27.812 3.781 1 75.12 493 GLY A O 1
ATOM 3812 N N . ALA A 1 494 ? 2.682 -25.656 4.148 1 67.44 494 ALA A N 1
ATOM 3813 C CA . ALA A 1 494 ? 3.961 -25.531 3.457 1 67.44 494 ALA A CA 1
ATOM 3814 C C . ALA A 1 494 ? 5.008 -26.453 4.062 1 67.44 494 ALA A C 1
ATOM 3816 O O . ALA A 1 494 ? 5.953 -26.875 3.381 1 67.44 494 ALA A O 1
ATOM 3817 N N . LEU A 1 495 ? 4.84 -26.969 5.234 1 70.75 495 LEU A N 1
ATOM 3818 C CA . LEU A 1 495 ? 5.848 -27.75 5.945 1 70.75 495 LEU A CA 1
ATOM 3819 C C . LEU A 1 495 ? 5.613 -29.25 5.762 1 70.75 495 LEU A C 1
ATOM 3821 O O . LEU A 1 495 ? 6.395 -30.062 6.246 1 70.75 495 LEU A O 1
ATOM 3825 N N . LEU A 1 496 ? 4.523 -29.609 5.074 1 79.81 496 LEU A N 1
ATOM 3826 C CA . LEU A 1 496 ? 4.156 -31 4.887 1 79.81 496 LEU A CA 1
ATOM 3827 C C . LEU A 1 496 ? 4.316 -31.422 3.43 1 79.81 496 LEU A C 1
ATOM 3829 O O . LEU A 1 496 ? 4.293 -30.562 2.533 1 79.81 496 LEU A O 1
ATOM 3833 N N . SER A 1 497 ? 4.555 -32.656 3.258 1 77.06 497 SER A N 1
ATOM 3834 C CA . SER A 1 497 ? 4.586 -33.188 1.903 1 77.06 497 SER A CA 1
ATOM 3835 C C . SER A 1 497 ? 3.184 -33.312 1.313 1 77.06 497 SER A C 1
ATOM 3837 O O . SER A 1 497 ? 2.191 -33.219 2.041 1 77.06 497 SER A O 1
ATOM 3839 N N . GLY A 1 498 ? 3.094 -33.344 0.002 1 80 498 GLY A N 1
ATOM 3840 C CA . GLY A 1 498 ? 1.805 -33.469 -0.66 1 80 498 GLY A CA 1
ATOM 3841 C C . GLY A 1 498 ? 0.974 -34.625 -0.133 1 80 498 GLY A C 1
ATOM 3842 O O . GLY A 1 498 ? -0.23 -34.5 0.088 1 80 498 GLY A O 1
ATOM 3843 N N . GLY A 1 499 ? 1.626 -35.75 0.078 1 84.38 499 GLY A N 1
ATOM 3844 C CA . GLY A 1 499 ? 0.937 -36.906 0.607 1 84.38 499 GLY A CA 1
ATOM 3845 C C . GLY A 1 499 ? 0.439 -36.719 2.027 1 84.38 499 GLY A C 1
ATOM 3846 O O . GLY A 1 499 ? -0.649 -37.188 2.377 1 84.38 499 GLY A O 1
ATOM 3847 N N . GLN A 1 500 ? 1.253 -36.125 2.84 1 86.31 500 GLN A N 1
ATOM 3848 C CA . GLN A 1 500 ? 0.86 -35.844 4.215 1 86.31 500 GLN A CA 1
ATOM 3849 C C . GLN A 1 500 ? -0.334 -34.875 4.254 1 86.31 500 GLN A C 1
ATOM 3851 O O . GLN A 1 500 ? -1.261 -35.062 5.043 1 86.31 500 GLN A O 1
ATOM 3856 N N . LYS A 1 501 ? -0.331 -33.938 3.389 1 89.44 501 LYS A N 1
ATOM 3857 C CA . LYS A 1 501 ? -1.435 -33 3.316 1 89.44 501 LYS A CA 1
ATOM 3858 C C . LYS A 1 501 ? -2.742 -33.688 2.955 1 89.44 501 LYS A C 1
ATOM 3860 O O . LYS A 1 501 ? -3.787 -33.406 3.543 1 89.44 501 LYS A O 1
ATOM 3865 N N . GLN A 1 502 ? -2.588 -34.531 2.012 1 89.69 502 GLN A N 1
ATOM 3866 C CA . GLN A 1 502 ? -3.771 -35.25 1.554 1 89.69 502 GLN A CA 1
ATOM 3867 C C . GLN A 1 502 ? -4.344 -36.125 2.66 1 89.69 502 GLN A C 1
ATOM 3869 O O . GLN A 1 502 ? -5.562 -36.219 2.812 1 89.69 502 GLN A O 1
ATOM 3874 N N . ARG A 1 503 ? -3.512 -36.75 3.389 1 91.5 503 ARG A N 1
ATOM 3875 C CA . ARG A 1 503 ? -3.961 -37.656 4.461 1 91.5 503 ARG A CA 1
ATOM 3876 C C . ARG A 1 503 ? -4.633 -36.844 5.578 1 91.5 503 ARG A C 1
ATOM 3878 O O . ARG A 1 503 ? -5.586 -37.344 6.195 1 91.5 503 ARG A O 1
ATOM 3885 N N . ILE A 1 504 ? -4.172 -35.688 5.824 1 92.25 504 ILE A N 1
ATOM 3886 C CA . ILE A 1 504 ? -4.824 -34.812 6.797 1 92.25 504 ILE A CA 1
ATOM 3887 C C . ILE A 1 504 ? -6.191 -34.375 6.273 1 92.25 504 ILE A C 1
ATOM 3889 O O . ILE A 1 504 ? -7.164 -34.344 7.027 1 92.25 504 ILE A O 1
ATOM 3893 N N . ALA A 1 505 ? -6.242 -34.062 4.996 1 92 505 ALA A N 1
ATOM 3894 C CA . ALA A 1 505 ? -7.512 -33.688 4.379 1 92 505 ALA A CA 1
ATOM 3895 C C . ALA A 1 505 ? -8.516 -34.844 4.457 1 92 505 ALA A C 1
ATOM 3897 O O . ALA A 1 505 ? -9.711 -34.594 4.684 1 92 505 ALA A O 1
ATOM 3898 N N . ILE A 1 506 ? -8 -36.031 4.262 1 92.69 506 ILE A N 1
ATOM 3899 C CA . ILE A 1 506 ? -8.859 -37.188 4.352 1 92.69 506 ILE A CA 1
ATOM 3900 C C . ILE A 1 506 ? -9.359 -37.344 5.785 1 92.69 506 ILE A C 1
ATOM 3902 O O . ILE A 1 506 ? -10.531 -37.656 6.016 1 92.69 506 ILE A O 1
ATOM 3906 N N . ALA A 1 507 ? -8.445 -37.219 6.727 1 94.38 507 ALA A N 1
ATOM 3907 C CA . ALA A 1 507 ? -8.82 -37.312 8.133 1 94.38 507 ALA A CA 1
ATOM 3908 C C . ALA A 1 507 ? -9.93 -36.312 8.477 1 94.38 507 ALA A C 1
ATOM 3910 O O . ALA A 1 507 ? -10.867 -36.656 9.211 1 94.38 507 ALA A O 1
ATOM 3911 N N . ARG A 1 508 ? -9.812 -35.156 7.992 1 93.19 508 ARG A N 1
ATOM 3912 C CA . ARG A 1 508 ? -10.812 -34.125 8.203 1 93.19 508 ARG A CA 1
ATOM 3913 C C . ARG A 1 508 ? -12.164 -34.562 7.648 1 93.19 508 ARG A C 1
ATOM 3915 O O . ARG A 1 508 ? -13.195 -34.375 8.305 1 93.19 508 ARG A O 1
ATOM 3922 N N . ALA A 1 509 ? -12.164 -35.062 6.457 1 92.12 509 ALA A N 1
ATOM 3923 C CA . ALA A 1 509 ? -13.398 -35.5 5.809 1 92.12 509 ALA A CA 1
ATOM 3924 C C . ALA A 1 509 ? -14.031 -36.656 6.562 1 92.12 509 ALA A C 1
ATOM 3926 O O . ALA A 1 509 ? -15.258 -36.719 6.719 1 92.12 509 ALA A O 1
ATOM 3927 N N . VAL A 1 510 ? -13.219 -37.594 7.035 1 93.06 510 VAL A N 1
ATOM 3928 C CA . VAL A 1 510 ? -13.695 -38.781 7.719 1 93.06 510 VAL A CA 1
ATOM 3929 C C . VAL A 1 510 ? -14.273 -38.406 9.078 1 93.06 510 VAL A C 1
ATOM 3931 O O . VAL A 1 510 ? -15.258 -39 9.531 1 93.06 510 VAL A O 1
ATOM 3934 N N . LEU A 1 511 ? -13.602 -37.469 9.703 1 93.88 511 LEU A N 1
ATOM 3935 C CA . LEU A 1 511 ? -14.031 -37.031 11.031 1 93.88 511 LEU A CA 1
ATOM 3936 C C . LEU A 1 511 ? -15.477 -36.562 11.008 1 93.88 511 LEU A C 1
ATOM 3938 O O . LEU A 1 511 ? -16.219 -36.781 11.984 1 93.88 511 LEU A O 1
ATOM 3942 N N . LYS A 1 512 ? -15.852 -36 9.961 1 91.19 512 LYS A N 1
ATOM 3943 C CA . LYS A 1 512 ? -17.203 -35.5 9.781 1 91.19 512 LYS A CA 1
ATOM 3944 C C . LYS A 1 512 ? -18.219 -36.625 9.703 1 91.19 512 LYS A C 1
ATOM 3946 O O . LYS A 1 512 ? -19.422 -36.406 9.922 1 91.19 512 LYS A O 1
ATOM 3951 N N . ASN A 1 513 ? -17.781 -37.812 9.477 1 89.19 513 ASN A N 1
ATOM 3952 C CA . ASN A 1 513 ? -18.625 -39 9.305 1 89.19 513 ASN A CA 1
ATOM 3953 C C . ASN A 1 513 ? -19.734 -38.75 8.289 1 89.19 513 ASN A C 1
ATOM 3955 O O . ASN A 1 513 ? -20.906 -38.938 8.602 1 89.19 513 ASN A O 1
ATOM 3959 N N . PRO A 1 514 ? -19.406 -38.469 7.082 1 93.12 514 PRO A N 1
ATOM 3960 C CA . PRO A 1 514 ? -20.391 -38.125 6.047 1 93.12 514 PRO A CA 1
ATOM 3961 C C . PRO A 1 514 ? -21.047 -39.375 5.449 1 93.12 514 PRO A C 1
ATOM 3963 O O . PRO A 1 514 ? -20.484 -40.469 5.496 1 93.12 514 PRO A O 1
ATOM 3966 N N . ALA A 1 515 ? -22.203 -39.188 4.879 1 94.81 515 ALA A N 1
ATOM 3967 C CA . ALA A 1 515 ? -22.891 -40.25 4.133 1 94.81 515 ALA A CA 1
ATOM 3968 C C . ALA A 1 515 ? -22.391 -40.312 2.689 1 94.81 515 ALA A C 1
ATOM 3970 O O . ALA A 1 515 ? -22.453 -41.375 2.053 1 94.81 515 ALA A O 1
ATOM 3971 N N . ILE A 1 516 ? -21.938 -39.188 2.266 1 95.56 516 ILE A N 1
ATOM 3972 C CA . ILE A 1 516 ? -21.453 -39.062 0.898 1 95.56 516 ILE A CA 1
ATOM 3973 C C . ILE A 1 516 ? -20.016 -38.531 0.913 1 95.56 516 ILE A C 1
ATOM 3975 O O . ILE A 1 516 ? -19.719 -37.5 1.533 1 95.56 516 ILE A O 1
ATOM 3979 N N . LEU A 1 517 ? -19.156 -39.25 0.317 1 94.94 517 LEU A N 1
ATOM 3980 C CA . LEU A 1 517 ? -17.75 -38.844 0.218 1 94.94 517 LEU A CA 1
ATOM 3981 C C . LEU A 1 517 ? -17.406 -38.469 -1.214 1 94.94 517 LEU A C 1
ATOM 3983 O O . LEU A 1 517 ? -17.625 -39.25 -2.145 1 94.94 517 LEU A O 1
ATOM 3987 N N . LEU A 1 518 ? -16.969 -37.25 -1.405 1 94.62 518 LEU A N 1
ATOM 3988 C CA . LEU A 1 518 ? -16.594 -36.719 -2.709 1 94.62 518 LEU A CA 1
ATOM 3989 C C . LEU A 1 518 ? -15.078 -36.594 -2.814 1 94.62 518 LEU A C 1
ATOM 3991 O O . LEU A 1 518 ? -14.453 -35.875 -2.016 1 94.62 518 LEU A O 1
ATOM 3995 N N . LEU A 1 519 ? -14.492 -37.25 -3.779 1 91.12 519 LEU A N 1
ATOM 3996 C CA . LEU A 1 519 ? -13.047 -37.25 -3.99 1 91.12 519 LEU A CA 1
ATOM 3997 C C . LEU A 1 519 ? -12.695 -36.562 -5.316 1 91.12 519 LEU A C 1
ATOM 3999 O O . LEU A 1 519 ? -13.008 -37.094 -6.383 1 91.12 519 LEU A O 1
ATOM 4003 N N . ASP A 1 520 ? -12.086 -35.406 -5.289 1 87.5 520 ASP A N 1
ATOM 4004 C CA . ASP A 1 520 ? -11.695 -34.688 -6.492 1 87.5 520 ASP A CA 1
ATOM 4005 C C . ASP A 1 520 ? -10.211 -34.875 -6.785 1 87.5 520 ASP A C 1
ATOM 4007 O O . ASP A 1 520 ? -9.383 -34.094 -6.297 1 87.5 520 ASP A O 1
ATOM 4011 N N . GLU A 1 521 ? -9.844 -35.719 -7.711 1 75.5 521 GLU A N 1
ATOM 4012 C CA . GLU A 1 521 ? -8.477 -36.062 -8.109 1 75.5 521 GLU A CA 1
ATOM 4013 C C . GLU A 1 521 ? -7.551 -36.125 -6.898 1 75.5 521 GLU A C 1
ATOM 4015 O O . GLU A 1 521 ? -6.473 -35.531 -6.895 1 75.5 521 GLU A O 1
ATOM 4020 N N . ALA A 1 522 ? -7.789 -36.938 -5.945 1 69.81 522 ALA A N 1
ATOM 4021 C CA . ALA A 1 522 ? -7.152 -36.969 -4.633 1 69.81 522 ALA A CA 1
ATOM 4022 C C . ALA A 1 522 ? -5.777 -37.625 -4.699 1 69.81 522 ALA A C 1
ATOM 4024 O O . ALA A 1 522 ? -4.973 -37.469 -3.777 1 69.81 522 ALA A O 1
ATOM 4025 N N . THR A 1 523 ? -5.512 -38.219 -5.781 1 67.62 523 THR A N 1
ATOM 4026 C CA . THR A 1 523 ? -4.234 -38.938 -5.836 1 67.62 523 THR A CA 1
ATOM 4027 C C . THR A 1 523 ? -3.338 -38.344 -6.922 1 67.62 523 THR A C 1
ATOM 4029 O O . THR A 1 523 ? -2.291 -38.906 -7.238 1 67.62 523 THR A O 1
ATOM 4032 N N . SER A 1 524 ? -3.758 -37.156 -7.332 1 61.81 524 SER A N 1
ATOM 4033 C CA . SER A 1 524 ? -2.969 -36.594 -8.422 1 61.81 524 SER A CA 1
ATOM 4034 C C . SER A 1 524 ? -1.677 -35.969 -7.902 1 61.81 524 SER A C 1
ATOM 4036 O O . SER A 1 524 ? -1.609 -35.531 -6.754 1 61.81 524 SER A O 1
ATOM 4038 N N . ALA A 1 525 ? -0.559 -36.219 -8.609 1 60.09 525 ALA A N 1
ATOM 4039 C CA . ALA A 1 525 ? 0.722 -35.531 -8.43 1 60.09 525 ALA A CA 1
ATOM 4040 C C . ALA A 1 525 ? 1.494 -36.125 -7.254 1 60.09 525 ALA A C 1
ATOM 4042 O O . ALA A 1 525 ? 2.322 -35.438 -6.641 1 60.09 525 ALA A O 1
ATOM 4043 N N . LEU A 1 526 ? 1.104 -37.312 -6.777 1 67.06 526 LEU A N 1
ATOM 4044 C CA . LEU A 1 526 ? 1.791 -37.938 -5.648 1 67.06 526 LEU A CA 1
ATOM 4045 C C . LEU A 1 526 ? 2.809 -38.969 -6.129 1 67.06 526 LEU A C 1
ATOM 4047 O O . LEU A 1 526 ? 2.66 -39.531 -7.215 1 67.06 526 LEU A O 1
ATOM 4051 N N . ASP A 1 527 ? 3.873 -39.062 -5.336 1 66.88 527 ASP A N 1
ATOM 4052 C CA . ASP A 1 527 ? 4.812 -40.156 -5.59 1 66.88 527 ASP A CA 1
ATOM 4053 C C . ASP A 1 527 ? 4.172 -41.531 -5.293 1 66.88 527 ASP A C 1
ATOM 4055 O O . ASP A 1 527 ? 3.15 -41.594 -4.609 1 66.88 527 ASP A O 1
ATOM 4059 N N . SER A 1 528 ? 4.816 -42.562 -5.836 1 73.94 528 SER A N 1
ATOM 4060 C CA . SER A 1 528 ? 4.238 -43.906 -5.797 1 73.94 528 SER A CA 1
ATOM 4061 C C . SER A 1 528 ? 4.008 -44.375 -4.363 1 73.94 528 SER A C 1
ATOM 4063 O O . SER A 1 528 ? 2.977 -44.969 -4.059 1 73.94 528 SER A O 1
ATOM 4065 N N . GLU A 1 529 ? 4.93 -44.094 -3.527 1 76.25 529 GLU A N 1
ATOM 4066 C CA . GLU A 1 529 ? 4.773 -44.531 -2.143 1 76.25 529 GLU A CA 1
ATOM 4067 C C . GLU A 1 529 ? 3.641 -43.781 -1.452 1 76.25 529 GLU A C 1
ATOM 4069 O O . GLU A 1 529 ? 2.811 -44.375 -0.769 1 76.25 529 GLU A O 1
ATOM 4074 N N . SER A 1 530 ? 3.662 -42.594 -1.59 1 79.75 530 SER A N 1
ATOM 4075 C CA . SER A 1 530 ? 2.611 -41.75 -1.009 1 79.75 530 SER A CA 1
ATOM 4076 C C . SER A 1 530 ? 1.25 -42.094 -1.609 1 79.75 530 SER A C 1
ATOM 4078 O O . SER A 1 530 ? 0.234 -42.062 -0.912 1 79.75 530 SER A O 1
ATOM 4080 N N . GLU A 1 531 ? 1.333 -42.406 -2.883 1 85.62 531 GLU A N 1
ATOM 4081 C CA . GLU A 1 531 ? 0.093 -42.75 -3.57 1 85.62 531 GLU A CA 1
ATOM 4082 C C . GLU A 1 531 ? -0.559 -44 -2.949 1 85.62 531 GLU A C 1
ATOM 4084 O O . GLU A 1 531 ? -1.781 -44.031 -2.803 1 85.62 531 GLU A O 1
ATOM 4089 N N . LYS A 1 532 ? 0.216 -44.938 -2.598 1 87.44 532 LYS A N 1
ATOM 4090 C CA . LYS A 1 532 ? -0.312 -46.156 -1.998 1 87.44 532 LYS A CA 1
ATOM 4091 C C . LYS A 1 532 ? -0.947 -45.875 -0.64 1 87.44 532 LYS A C 1
ATOM 4093 O O . LYS A 1 532 ? -2.029 -46.375 -0.337 1 87.44 532 LYS A O 1
ATOM 4098 N N . LEU A 1 533 ? -0.28 -45.125 0.146 1 87.38 533 LEU A N 1
ATOM 4099 C CA . LEU A 1 533 ? -0.783 -44.75 1.472 1 87.38 533 LEU A CA 1
ATOM 4100 C C . LEU A 1 533 ? -2.088 -43.969 1.371 1 87.38 533 LEU A C 1
ATOM 4102 O O . LEU A 1 533 ? -3.025 -44.219 2.135 1 87.38 533 LEU A O 1
ATOM 4106 N N . VAL A 1 534 ? -2.105 -43.125 0.469 1 89.06 534 VAL A N 1
ATOM 4107 C CA . VAL A 1 534 ? -3.283 -42.281 0.28 1 89.06 534 VAL A CA 1
ATOM 4108 C C . VAL A 1 534 ? -4.438 -43.125 -0.264 1 89.06 534 VAL A C 1
ATOM 4110 O O . VAL A 1 534 ? -5.586 -42.938 0.152 1 89.06 534 VAL A O 1
ATOM 4113 N N . GLN A 1 535 ? -4.078 -43.969 -1.187 1 89.19 535 GLN A N 1
ATOM 4114 C CA . GLN A 1 535 ? -5.113 -44.844 -1.751 1 89.19 535 GLN A CA 1
ATOM 4115 C C . GLN A 1 535 ? -5.727 -45.75 -0.681 1 89.19 535 GLN A C 1
ATOM 4117 O O . GLN A 1 535 ? -6.941 -45.938 -0.655 1 89.19 535 GLN A O 1
ATOM 4122 N N . HIS A 1 536 ? -4.922 -46.25 0.118 1 90.31 536 HIS A N 1
ATOM 4123 C CA . HIS A 1 536 ? -5.418 -47.062 1.215 1 90.31 536 HIS A CA 1
ATOM 4124 C C . HIS A 1 536 ? -6.34 -46.281 2.131 1 90.31 536 HIS A C 1
ATOM 4126 O O . HIS A 1 536 ? -7.371 -46.781 2.574 1 90.31 536 HIS A O 1
ATOM 4132 N N . ALA A 1 537 ? -5.895 -45.125 2.449 1 90.44 537 ALA A N 1
ATOM 4133 C CA . ALA A 1 537 ? -6.703 -44.25 3.285 1 90.44 537 ALA A CA 1
ATOM 4134 C C . ALA A 1 537 ? -8.055 -43.969 2.635 1 90.44 537 ALA A C 1
ATOM 4136 O O . ALA A 1 537 ? -9.086 -43.938 3.312 1 90.44 537 ALA A O 1
ATOM 4137 N N . LEU A 1 538 ? -8.062 -43.75 1.379 1 90.56 538 LEU A N 1
ATOM 4138 C CA . LEU A 1 538 ? -9.289 -43.469 0.642 1 90.56 538 LEU A CA 1
ATOM 4139 C C . LEU A 1 538 ? -10.219 -44.688 0.627 1 90.56 538 LEU A C 1
ATOM 4141 O O . LEU A 1 538 ? -11.438 -44.531 0.75 1 90.56 538 LEU A O 1
ATOM 4145 N N . ASP A 1 539 ? -9.602 -45.812 0.469 1 90.75 539 ASP A N 1
ATOM 4146 C CA . ASP A 1 539 ? -10.383 -47.062 0.477 1 90.75 539 ASP A CA 1
ATOM 4147 C C . ASP A 1 539 ? -11.07 -47.25 1.827 1 90.75 539 ASP A C 1
ATOM 4149 O O . ASP A 1 539 ? -12.242 -47.625 1.884 1 90.75 539 ASP A O 1
ATOM 4153 N N . GLN A 1 540 ? -10.312 -47 2.801 1 91.06 540 GLN A N 1
ATOM 4154 C CA . GLN A 1 540 ? -10.875 -47.125 4.145 1 91.06 540 GLN A CA 1
ATOM 4155 C C . GLN A 1 540 ? -11.969 -46.094 4.383 1 91.06 540 GLN A C 1
ATOM 4157 O O . GLN A 1 540 ? -13 -46.406 4.984 1 91.06 540 GLN A O 1
ATOM 4162 N N . ALA A 1 541 ? -11.711 -44.906 3.955 1 90.12 541 ALA A N 1
ATOM 4163 C CA . ALA A 1 541 ? -12.648 -43.812 4.16 1 90.12 541 ALA A CA 1
ATOM 4164 C C . ALA A 1 541 ? -13.945 -44.031 3.391 1 90.12 541 ALA A C 1
ATOM 4166 O O . ALA A 1 541 ? -15.016 -43.594 3.807 1 90.12 541 ALA A O 1
ATOM 4167 N N . SER A 1 542 ? -13.867 -44.719 2.297 1 91.69 542 SER A N 1
ATOM 4168 C CA . SER A 1 542 ? -15.008 -44.906 1.413 1 91.69 542 SER A CA 1
ATOM 4169 C C . SER A 1 542 ? -15.898 -46.031 1.902 1 91.69 542 SER A C 1
ATOM 4171 O O . SER A 1 542 ? -17.047 -46.156 1.469 1 91.69 542 SER A O 1
ATOM 4173 N N . MET A 1 543 ? -15.391 -46.812 2.779 1 88.88 543 MET A N 1
ATOM 4174 C CA . MET A 1 543 ? -16.156 -48 3.23 1 88.88 543 MET A CA 1
ATOM 4175 C C . MET A 1 543 ? -17.469 -47.562 3.881 1 88.88 543 MET A C 1
ATOM 4177 O O . MET A 1 543 ? -17.469 -46.781 4.832 1 88.88 543 MET A O 1
ATOM 4181 N N . GLY A 1 544 ? -18.562 -48.062 3.355 1 87.31 544 GLY A N 1
ATOM 4182 C CA . GLY A 1 544 ? -19.875 -47.844 3.941 1 87.31 544 GLY A CA 1
ATOM 4183 C C . GLY A 1 544 ? -20.484 -46.5 3.527 1 87.31 544 GLY A C 1
ATOM 4184 O O . GLY A 1 544 ? -21.484 -46.094 4.098 1 87.31 544 GLY A O 1
ATOM 4185 N N . ARG A 1 545 ? -19.906 -45.812 2.678 1 93.12 545 ARG A N 1
ATOM 4186 C CA . ARG A 1 545 ? -20.375 -44.5 2.25 1 93.12 545 ARG A CA 1
ATOM 4187 C C . ARG A 1 545 ? -20.562 -44.469 0.737 1 93.12 545 ARG A C 1
ATOM 4189 O O . ARG A 1 545 ? -19.969 -45.25 0.007 1 93.12 545 ARG A O 1
ATOM 4196 N N . THR A 1 546 ? -21.469 -43.625 0.277 1 94.75 546 THR A N 1
ATOM 4197 C CA . THR A 1 546 ? -21.531 -43.312 -1.146 1 94.75 546 THR A CA 1
ATOM 4198 C C . THR A 1 546 ? -20.344 -42.438 -1.57 1 94.75 546 THR A C 1
ATOM 4200 O O . THR A 1 546 ? -20.109 -41.375 -0.996 1 94.75 546 THR A O 1
ATOM 4203 N N . THR A 1 547 ? -19.609 -42.938 -2.465 1 94.5 547 THR A N 1
ATOM 4204 C CA . THR A 1 547 ? -18.375 -42.25 -2.82 1 94.5 547 THR A CA 1
ATOM 4205 C C . THR A 1 547 ? -18.344 -41.906 -4.312 1 94.5 547 THR A C 1
ATOM 4207 O O . THR A 1 547 ? -18.594 -42.781 -5.145 1 94.5 547 THR A O 1
ATOM 4210 N N . LEU A 1 548 ? -18.188 -40.688 -4.594 1 92.88 548 LEU A N 1
ATOM 4211 C CA . LEU A 1 548 ? -17.953 -40.219 -5.953 1 92.88 548 LEU A CA 1
ATOM 4212 C C . LEU A 1 548 ? -16.516 -39.719 -6.121 1 92.88 548 LEU A C 1
ATOM 4214 O O . LEU A 1 548 ? -16.094 -38.812 -5.418 1 92.88 548 LEU A O 1
ATOM 4218 N N . SER A 1 549 ? -15.812 -40.375 -6.996 1 89.31 549 SER A N 1
ATOM 4219 C CA . SER A 1 549 ? -14.406 -40.062 -7.199 1 89.31 549 SER A CA 1
ATOM 4220 C C . SER A 1 549 ? -14.133 -39.656 -8.648 1 89.31 549 SER A C 1
ATOM 4222 O O . SER A 1 549 ? -14.672 -40.281 -9.57 1 89.31 549 SER A O 1
ATOM 4224 N N . MET B 1 1 ? 24.203 -2.621 22.547 1 22.84 1 MET B N 1
ATOM 4225 C CA . MET B 1 1 ? 23.016 -1.771 22.516 1 22.84 1 MET B CA 1
ATOM 4226 C C . MET B 1 1 ? 23.359 -0.369 22.031 1 22.84 1 MET B C 1
ATOM 4228 O O . MET B 1 1 ? 22.469 0.431 21.734 1 22.84 1 MET B O 1
ATOM 4232 N N . SER B 1 2 ? 24.531 0.028 22.422 1 29.25 2 SER B N 1
ATOM 4233 C CA . SER B 1 2 ? 25.109 1.345 22.188 1 29.25 2 SER B CA 1
ATOM 4234 C C . SER B 1 2 ? 25.391 1.567 20.703 1 29.25 2 SER B C 1
ATOM 4236 O O . SER B 1 2 ? 25.875 2.625 20.297 1 29.25 2 SER B O 1
ATOM 4238 N N . THR B 1 3 ? 25.719 0.396 20.078 1 33.25 3 THR B N 1
ATOM 4239 C CA . THR B 1 3 ? 26.172 0.475 18.688 1 33.25 3 THR B CA 1
ATOM 4240 C C . THR B 1 3 ? 25.047 0.942 17.781 1 33.25 3 THR B C 1
ATOM 4242 O O . THR B 1 3 ? 25.188 0.897 16.547 1 33.25 3 THR B O 1
ATOM 4245 N N . GLY B 1 4 ? 23.859 1.228 18.359 1 36.44 4 GLY B N 1
ATOM 4246 C CA . GLY B 1 4 ? 22.641 1.667 17.703 1 36.44 4 GLY B CA 1
ATOM 4247 C C . GLY B 1 4 ? 22.75 3.049 17.094 1 36.44 4 GLY B C 1
ATOM 4248 O O . GLY B 1 4 ? 21.844 3.5 16.391 1 36.44 4 GLY B O 1
ATOM 4249 N N . GLY B 1 5 ? 23.484 3.936 17.656 1 41 5 GLY B N 1
ATOM 4250 C CA . GLY B 1 5 ? 23.641 5.336 17.281 1 41 5 GLY B CA 1
ATOM 4251 C C . GLY B 1 5 ? 24.359 5.531 15.969 1 41 5 GLY B C 1
ATOM 4252 O O . GLY B 1 5 ? 24.094 6.488 15.242 1 41 5 GLY B O 1
ATOM 4253 N N . GLY B 1 6 ? 25.438 4.887 15.688 1 43.47 6 GLY B N 1
ATOM 4254 C CA . GLY B 1 6 ? 26.297 4.941 14.516 1 43.47 6 GLY B CA 1
ATOM 4255 C C . GLY B 1 6 ? 25.609 4.465 13.242 1 43.47 6 GLY B C 1
ATOM 4256 O O . GLY B 1 6 ? 25.953 4.906 12.148 1 43.47 6 GLY B O 1
ATOM 4257 N N . GLY B 1 7 ? 24.875 3.395 13.258 1 44.53 7 GLY B N 1
ATOM 4258 C CA . GLY B 1 7 ? 24.125 2.797 12.172 1 44.53 7 GLY B CA 1
ATOM 4259 C C . GLY B 1 7 ? 23.031 3.707 11.625 1 44.53 7 GLY B C 1
ATOM 4260 O O . GLY B 1 7 ? 22.812 3.75 10.414 1 44.53 7 GLY B O 1
ATOM 4261 N N . GLU B 1 8 ? 22.453 4.395 12.523 1 48.38 8 GLU B N 1
ATOM 4262 C CA . GLU B 1 8 ? 21.391 5.328 12.164 1 48.38 8 GLU B CA 1
ATOM 4263 C C . GLU B 1 8 ? 21.953 6.527 11.398 1 48.38 8 GLU B C 1
ATOM 4265 O O . GLU B 1 8 ? 21.344 6.984 10.422 1 48.38 8 GLU B O 1
ATOM 4270 N N . ARG B 1 9 ? 23.109 7.203 11.984 1 47.31 9 ARG B N 1
ATOM 4271 C CA . ARG B 1 9 ? 23.703 8.344 11.305 1 47.31 9 ARG B CA 1
ATOM 4272 C C . ARG B 1 9 ? 24.172 7.961 9.898 1 47.31 9 ARG B C 1
ATOM 4274 O O . ARG B 1 9 ? 24.031 8.758 8.969 1 47.31 9 ARG B O 1
ATOM 4281 N N . ARG B 1 10 ? 24.812 6.891 9.836 1 49.12 10 ARG B N 1
ATOM 4282 C CA . ARG B 1 10 ? 25.25 6.402 8.531 1 49.12 10 ARG B CA 1
ATOM 4283 C C . ARG B 1 10 ? 24.062 6.219 7.594 1 49.12 10 ARG B C 1
ATOM 4285 O O . ARG B 1 10 ? 24.188 6.418 6.383 1 49.12 10 ARG B O 1
ATOM 4292 N N . SER B 1 11 ? 22.938 6.051 8.211 1 58.84 11 SER B N 1
ATOM 4293 C CA . SER B 1 11 ? 21.703 5.785 7.48 1 58.84 11 SER B CA 1
ATOM 4294 C C . SER B 1 11 ? 21.109 7.07 6.906 1 58.84 11 SER B C 1
ATOM 4296 O O . SER B 1 11 ? 20.719 7.109 5.738 1 58.84 11 SER B O 1
ATOM 4298 N N . ILE B 1 12 ? 21.328 8.188 7.637 1 61.72 12 ILE B N 1
ATOM 4299 C CA . ILE B 1 12 ? 20.766 9.43 7.125 1 61.72 12 ILE B CA 1
ATOM 4300 C C . ILE B 1 12 ? 21.672 9.984 6.02 1 61.72 12 ILE B C 1
ATOM 4302 O O . ILE B 1 12 ? 21.188 10.562 5.047 1 61.72 12 ILE B O 1
ATOM 4306 N N . ARG B 1 13 ? 22.906 9.711 6.145 1 62.53 13 ARG B N 1
ATOM 4307 C CA . ARG B 1 13 ? 23.859 10.117 5.117 1 62.53 13 ARG B CA 1
ATOM 4308 C C . ARG B 1 13 ? 23.625 9.352 3.816 1 62.53 13 ARG B C 1
ATOM 4310 O O . ARG B 1 13 ? 23.938 9.852 2.732 1 62.53 13 ARG B O 1
ATOM 4317 N N . GLY B 1 14 ? 23 8.297 3.996 1 66.25 14 GLY B N 1
ATOM 4318 C CA . GLY B 1 14 ? 22.719 7.48 2.824 1 66.25 14 GLY B CA 1
ATOM 4319 C C . GLY B 1 14 ? 21.656 8.086 1.925 1 66.25 14 GLY B C 1
ATOM 4320 O O . GLY B 1 14 ? 21.641 7.84 0.717 1 66.25 14 GLY B O 1
ATOM 4321 N N . LEU B 1 15 ? 20.953 8.992 2.535 1 72.94 15 LEU B N 1
ATOM 4322 C CA . LEU B 1 15 ? 19.859 9.609 1.794 1 72.94 15 LEU B CA 1
ATOM 4323 C C . LEU B 1 15 ? 20.391 10.609 0.771 1 72.94 15 LEU B C 1
ATOM 4325 O O . LEU B 1 15 ? 19.781 10.812 -0.282 1 72.94 15 LEU B O 1
ATOM 4329 N N . PHE B 1 16 ? 21.656 11.172 1.031 1 79.88 16 PHE B N 1
ATOM 4330 C CA . PHE B 1 16 ? 22.172 12.234 0.171 1 79.88 16 PHE B CA 1
ATOM 4331 C C . PHE B 1 16 ? 23.344 11.734 -0.665 1 79.88 16 PHE B C 1
ATOM 4333 O O . PHE B 1 16 ? 24.047 12.531 -1.294 1 79.88 16 PHE B O 1
ATOM 4340 N N . LYS B 1 17 ? 23.531 10.477 -0.704 1 81.19 17 LYS B N 1
ATOM 4341 C CA . LYS B 1 17 ? 24.656 9.891 -1.431 1 81.19 17 LYS B CA 1
ATOM 4342 C C . LYS B 1 17 ? 24.453 10.008 -2.939 1 81.19 17 LYS B C 1
ATOM 4344 O O . LYS B 1 17 ? 25.422 9.961 -3.707 1 81.19 17 LYS B O 1
ATOM 4349 N N . PHE B 1 18 ? 23.312 10.305 -3.324 1 84.44 18 PHE B N 1
ATOM 4350 C CA . PHE B 1 18 ? 23.016 10.312 -4.754 1 84.44 18 PHE B CA 1
ATOM 4351 C C . PHE B 1 18 ? 22.938 11.734 -5.289 1 84.44 18 PHE B C 1
ATOM 4353 O O . PHE B 1 18 ? 22.578 11.953 -6.441 1 84.44 18 PHE B O 1
ATOM 4360 N N . ALA B 1 19 ? 23.359 12.664 -4.457 1 90.25 19 ALA B N 1
ATOM 4361 C CA . ALA B 1 19 ? 23.281 14.07 -4.828 1 90.25 19 ALA B CA 1
ATOM 4362 C C . ALA B 1 19 ? 24.5 14.5 -5.625 1 90.25 19 ALA B C 1
ATOM 4364 O O . ALA B 1 19 ? 25.641 14.164 -5.258 1 90.25 19 ALA B O 1
ATOM 4365 N N . ASP B 1 20 ? 24.297 15.086 -6.742 1 91.5 20 ASP B N 1
ATOM 4366 C CA . ASP B 1 20 ? 25.391 15.664 -7.527 1 91.5 20 ASP B CA 1
ATOM 4367 C C . ASP B 1 20 ? 25.641 17.125 -7.141 1 91.5 20 ASP B C 1
ATOM 4369 O O . ASP B 1 20 ? 25.047 17.625 -6.184 1 91.5 20 ASP B O 1
ATOM 4373 N N . ARG B 1 21 ? 26.516 17.844 -7.848 1 92.75 21 ARG B N 1
ATOM 4374 C CA . ARG B 1 21 ? 26.891 19.219 -7.535 1 92.75 21 ARG B CA 1
ATOM 4375 C C . ARG B 1 21 ? 25.703 20.156 -7.703 1 92.75 21 ARG B C 1
ATOM 4377 O O . ARG B 1 21 ? 25.5 21.062 -6.895 1 92.75 21 ARG B O 1
ATOM 4384 N N . VAL B 1 22 ? 24.922 19.875 -8.727 1 93.38 22 VAL B N 1
ATOM 4385 C CA . VAL B 1 22 ? 23.75 20.703 -8.969 1 93.38 22 VAL B CA 1
ATOM 4386 C C . VAL B 1 22 ? 22.734 20.484 -7.84 1 93.38 22 VAL B C 1
ATOM 4388 O O . VAL B 1 22 ? 22.094 21.438 -7.391 1 93.38 22 VAL B O 1
ATOM 4391 N N . ASP B 1 23 ? 22.672 19.281 -7.367 1 94.25 23 ASP B N 1
ATOM 4392 C CA . ASP B 1 23 ? 21.75 18.969 -6.281 1 94.25 23 ASP B CA 1
ATOM 4393 C C . ASP B 1 23 ? 22.188 19.656 -4.98 1 94.25 23 ASP B C 1
ATOM 4395 O O . ASP B 1 23 ? 21.359 20.109 -4.199 1 94.25 23 ASP B O 1
ATOM 4399 N N . VAL B 1 24 ? 23.484 19.734 -4.797 1 94.44 24 VAL B N 1
ATOM 4400 C CA . VAL B 1 24 ? 23.984 20.375 -3.58 1 94.44 24 VAL B CA 1
ATOM 4401 C C . VAL B 1 24 ? 23.641 21.859 -3.59 1 94.44 24 VAL B C 1
ATOM 4403 O O . VAL B 1 24 ? 23.281 22.422 -2.559 1 94.44 24 VAL B O 1
ATOM 4406 N N . VAL B 1 25 ? 23.75 22.438 -4.777 1 95.38 25 VAL B N 1
ATOM 4407 C CA . VAL B 1 25 ? 23.422 23.859 -4.906 1 95.38 25 VAL B CA 1
ATOM 4408 C C . VAL B 1 25 ? 21.922 24.047 -4.68 1 95.38 25 VAL B C 1
ATOM 4410 O O . VAL B 1 25 ? 21.5 24.984 -3.986 1 95.38 25 VAL B O 1
ATOM 4413 N N . LEU B 1 26 ? 21.156 23.188 -5.219 1 94.44 26 LEU B N 1
ATOM 4414 C CA . LEU B 1 26 ? 19.719 23.266 -5.055 1 94.44 26 LEU B CA 1
ATOM 4415 C C . LEU B 1 26 ? 19.312 23.062 -3.594 1 94.44 26 LEU B C 1
ATOM 4417 O O . LEU B 1 26 ? 18.453 23.766 -3.074 1 94.44 26 LEU B O 1
ATOM 4421 N N . MET B 1 27 ? 19.953 22.141 -2.977 1 94.75 27 MET B N 1
ATOM 4422 C CA . MET B 1 27 ? 19.656 21.875 -1.572 1 94.75 27 MET B CA 1
ATOM 4423 C C . MET B 1 27 ? 20.078 23.047 -0.698 1 94.75 27 MET B C 1
ATOM 4425 O O . MET B 1 27 ? 19.375 23.406 0.252 1 94.75 27 MET B O 1
ATOM 4429 N N . ALA B 1 28 ? 21.172 23.703 -1.03 1 95.25 28 ALA B N 1
ATOM 4430 C CA . ALA B 1 28 ? 21.625 24.859 -0.277 1 95.25 28 ALA B CA 1
ATOM 4431 C C . ALA B 1 28 ? 20.672 26.031 -0.445 1 95.25 28 ALA B C 1
ATOM 4433 O O . ALA B 1 28 ? 20.297 26.688 0.534 1 95.25 28 ALA B O 1
ATOM 4434 N N . LEU B 1 29 ? 20.266 26.203 -1.676 1 95.06 29 LEU B N 1
ATOM 4435 C CA . LEU B 1 29 ? 19.328 27.281 -1.95 1 95.06 29 LEU B CA 1
ATOM 4436 C C . LEU B 1 29 ? 17.984 27 -1.307 1 95.06 29 LEU B C 1
ATOM 4438 O O . LEU B 1 29 ? 17.328 27.922 -0.789 1 95.06 29 LEU B O 1
ATOM 4442 N N . GLY B 1 30 ? 17.562 25.766 -1.397 1 94.38 30 GLY B N 1
ATOM 4443 C CA . GLY B 1 30 ? 16.328 25.406 -0.742 1 94.38 30 GLY B CA 1
ATOM 4444 C C . GLY B 1 30 ? 16.375 25.547 0.767 1 94.38 30 GLY B C 1
ATOM 4445 O O . GLY B 1 30 ? 15.398 25.984 1.386 1 94.38 30 GLY B O 1
ATOM 4446 N N . THR B 1 31 ? 17.531 25.234 1.308 1 95.25 31 THR B N 1
ATOM 4447 C CA . THR B 1 31 ? 17.719 25.375 2.748 1 95.25 31 THR B CA 1
ATOM 4448 C C . THR B 1 31 ? 17.719 26.844 3.156 1 95.25 31 THR B C 1
ATOM 4450 O O . THR B 1 31 ? 17.141 27.203 4.18 1 95.25 31 THR B O 1
ATOM 4453 N N . LEU B 1 32 ? 18.312 27.656 2.365 1 95.12 32 LEU B N 1
ATOM 4454 C CA . LEU B 1 32 ? 18.281 29.094 2.605 1 95.12 32 LEU B CA 1
ATOM 4455 C C . LEU B 1 32 ? 16.859 29.625 2.516 1 95.12 32 LEU B C 1
ATOM 4457 O O . LEU B 1 32 ? 16.469 30.5 3.297 1 95.12 32 LEU B O 1
ATOM 4461 N N . GLY B 1 33 ? 16.219 29.062 1.55 1 92.88 33 GLY B N 1
ATOM 4462 C CA . GLY B 1 33 ? 14.82 29.438 1.431 1 92.88 33 GLY B CA 1
ATOM 4463 C C . GLY B 1 33 ? 13.984 29 2.617 1 92.88 33 GLY B C 1
ATOM 4464 O O . GLY B 1 33 ? 13.141 29.766 3.096 1 92.88 33 GLY B O 1
ATOM 4465 N N . ALA B 1 34 ? 14.242 27.859 3.102 1 93.12 34 ALA B N 1
ATOM 4466 C CA . ALA B 1 34 ? 13.5 27.328 4.246 1 93.12 34 ALA B CA 1
ATOM 4467 C C . ALA B 1 34 ? 13.812 28.125 5.512 1 93.12 34 ALA B C 1
ATOM 4469 O O . ALA B 1 34 ? 12.922 28.406 6.316 1 93.12 34 ALA B O 1
ATOM 4470 N N . ILE B 1 35 ? 15.023 28.5 5.668 1 93.69 35 ILE B N 1
ATOM 4471 C CA . ILE B 1 35 ? 15.438 29.312 6.809 1 93.69 35 ILE B CA 1
ATOM 4472 C C . ILE B 1 35 ? 14.789 30.688 6.723 1 93.69 35 ILE B C 1
ATOM 4474 O O . ILE B 1 35 ? 14.281 31.219 7.723 1 93.69 35 ILE B O 1
ATOM 4478 N N . GLY B 1 36 ? 14.844 31.234 5.531 1 91.38 36 GLY B N 1
ATOM 4479 C CA . GLY B 1 36 ? 14.172 32.5 5.324 1 91.38 36 GLY B CA 1
ATOM 4480 C C . GLY B 1 36 ? 12.68 32.469 5.609 1 91.38 36 GLY B C 1
ATOM 4481 O O . GLY B 1 36 ? 12.125 33.375 6.219 1 91.38 36 GLY B O 1
ATOM 4482 N N . ASP B 1 37 ? 12.109 31.391 5.219 1 89.06 37 ASP B N 1
ATOM 4483 C CA . ASP B 1 37 ? 10.688 31.188 5.457 1 89.06 37 ASP B CA 1
ATOM 4484 C C . ASP B 1 37 ? 10.398 31.016 6.945 1 89.06 37 ASP B C 1
ATOM 4486 O O . ASP B 1 37 ? 9.414 31.547 7.457 1 89.06 37 ASP B O 1
ATOM 4490 N N . GLY B 1 38 ? 11.227 30.328 7.633 1 89.62 38 GLY B N 1
ATOM 4491 C CA . GLY B 1 38 ? 11.055 30.109 9.062 1 89.62 38 GLY B CA 1
ATOM 4492 C C . GLY B 1 38 ? 11.242 31.375 9.883 1 89.62 38 GLY B C 1
ATOM 4493 O O . GLY B 1 38 ? 10.617 31.531 10.93 1 89.62 38 GLY B O 1
ATOM 4494 N N . CYS B 1 39 ? 12 32.281 9.414 1 91.62 39 CYS B N 1
ATOM 4495 C CA . CYS B 1 39 ? 12.25 33.531 10.141 1 91.62 39 CYS B CA 1
ATOM 4496 C C . CYS B 1 39 ? 11.234 34.594 9.766 1 91.62 39 CYS B C 1
ATOM 4498 O O . CYS B 1 39 ? 11.188 35.656 10.391 1 91.62 39 CYS B O 1
ATOM 4500 N N . SER B 1 40 ? 10.461 34.281 8.828 1 88.25 40 SER B N 1
ATOM 4501 C CA . SER B 1 40 ? 9.594 35.312 8.242 1 88.25 40 SER B CA 1
ATOM 4502 C C . SER B 1 40 ? 8.586 35.844 9.266 1 88.25 40 SER B C 1
ATOM 4504 O O . SER B 1 40 ? 8.414 37.031 9.398 1 88.25 40 SER B O 1
ATOM 4506 N N . THR B 1 41 ? 7.984 34.938 10.023 1 83.94 41 THR B N 1
ATOM 4507 C CA . THR B 1 41 ? 6.957 35.344 10.969 1 83.94 41 THR B CA 1
ATOM 4508 C C . THR B 1 41 ? 7.562 36.188 12.086 1 83.94 41 THR B C 1
ATOM 4510 O O . THR B 1 41 ? 6.965 37.188 12.523 1 83.94 41 THR B O 1
ATOM 4513 N N . ASN B 1 42 ? 8.68 35.844 12.523 1 88.62 42 ASN B N 1
ATOM 4514 C CA . ASN B 1 42 ? 9.328 36.594 13.594 1 88.62 42 ASN B CA 1
ATOM 4515 C C . ASN B 1 42 ? 9.828 37.938 13.109 1 88.62 42 ASN B C 1
ATOM 4517 O O . ASN B 1 42 ? 9.812 38.906 13.859 1 88.62 42 ASN B O 1
ATOM 4521 N N . LEU B 1 43 ? 10.234 38 11.898 1 87.94 43 LEU B N 1
ATOM 4522 C CA . LEU B 1 43 ? 10.617 39.281 11.32 1 87.94 43 LEU B CA 1
ATOM 4523 C C . LEU B 1 43 ? 9.406 40.188 11.188 1 87.94 43 LEU B C 1
ATOM 4525 O O . LEU B 1 43 ? 9.516 41.406 11.375 1 87.94 43 LEU B O 1
ATOM 4529 N N . LEU B 1 44 ? 8.344 39.594 10.898 1 86.12 44 LEU B N 1
ATOM 4530 C CA . LEU B 1 44 ? 7.098 40.344 10.812 1 86.12 44 LEU B CA 1
ATOM 4531 C C . LEU B 1 44 ? 6.719 40.938 12.164 1 86.12 44 LEU B C 1
ATOM 4533 O O . LEU B 1 44 ? 6.168 42.031 12.242 1 86.12 44 LEU B O 1
ATOM 4537 N N . LEU B 1 45 ? 7.027 40.25 13.18 1 86 45 LEU B N 1
ATOM 4538 C CA . LEU B 1 45 ? 6.656 40.656 14.523 1 86 45 LEU B CA 1
ATOM 4539 C C . LEU B 1 45 ? 7.441 41.906 14.945 1 86 45 LEU B C 1
ATOM 4541 O O . LEU B 1 45 ? 6.988 42.688 15.789 1 86 45 LEU B O 1
ATOM 4545 N N . ILE B 1 46 ? 8.57 42.125 14.344 1 85.12 46 ILE B N 1
ATOM 4546 C CA . ILE B 1 46 ? 9.32 43.344 14.625 1 85.12 46 ILE B CA 1
ATOM 4547 C C . ILE B 1 46 ? 8.516 44.562 14.172 1 85.12 46 ILE B C 1
ATOM 4549 O O . ILE B 1 46 ? 8.359 45.531 14.93 1 85.12 46 ILE B O 1
ATOM 4553 N N . PHE B 1 47 ? 7.977 44.469 13.039 1 84.06 47 PHE B N 1
ATOM 4554 C CA . PHE B 1 47 ? 7.211 45.562 12.492 1 84.06 47 PHE B CA 1
ATOM 4555 C C . PHE B 1 47 ? 5.836 45.656 13.141 1 84.06 47 PHE B C 1
ATOM 4557 O O . PHE B 1 47 ? 5.301 46.75 13.344 1 84.06 47 PHE B O 1
ATOM 4564 N N . ALA B 1 48 ? 5.332 44.469 13.445 1 82.56 48 ALA B N 1
ATOM 4565 C CA . ALA B 1 48 ? 4.023 44.438 14.094 1 82.56 48 ALA B CA 1
ATOM 4566 C C . ALA B 1 48 ? 4.082 45.062 15.484 1 82.56 48 ALA B C 1
ATOM 4568 O O . ALA B 1 48 ? 3.129 45.719 15.922 1 82.56 48 ALA B O 1
ATOM 4569 N N . SER B 1 49 ? 5.133 44.844 16.156 1 83.25 49 SER B N 1
ATOM 4570 C CA . SER B 1 49 ? 5.301 45.406 17.484 1 83.25 49 SER B CA 1
ATOM 4571 C C . SER B 1 49 ? 5.324 46.938 17.422 1 83.25 49 SER B C 1
ATOM 4573 O O . SER B 1 49 ? 4.758 47.625 18.281 1 83.25 49 SER B O 1
ATOM 4575 N N . ASP B 1 50 ? 5.934 47.469 16.406 1 81.62 50 ASP B N 1
ATOM 4576 C CA . ASP B 1 50 ? 5.984 48.906 16.219 1 81.62 50 ASP B CA 1
ATOM 4577 C C . ASP B 1 50 ? 4.594 49.469 15.945 1 81.62 50 ASP B C 1
ATOM 4579 O O . ASP B 1 50 ? 4.246 50.531 16.438 1 81.62 50 ASP B O 1
ATOM 4583 N N . VAL B 1 51 ? 3.914 48.75 15.188 1 79.25 51 VAL B N 1
ATOM 4584 C CA . VAL B 1 51 ? 2.562 49.188 14.867 1 79.25 51 VAL B CA 1
ATOM 4585 C C . VAL B 1 51 ? 1.693 49.156 16.125 1 79.25 51 VAL B C 1
ATOM 4587 O O . VAL B 1 51 ? 0.917 50.094 16.375 1 79.25 51 VAL B O 1
ATOM 4590 N N . MET B 1 52 ? 1.857 48.188 16.891 1 78.56 52 MET B N 1
ATOM 4591 C CA . MET B 1 52 ? 1.069 48.031 18.109 1 78.56 52 MET B CA 1
ATOM 4592 C C . MET B 1 52 ? 1.416 49.125 19.125 1 78.56 52 MET B C 1
ATOM 4594 O O . MET B 1 52 ? 0.533 49.656 19.797 1 78.56 52 MET B O 1
ATOM 4598 N N . ASN B 1 53 ? 2.621 49.406 19.25 1 76.94 53 ASN B N 1
ATOM 4599 C CA . ASN B 1 53 ? 3.041 50.469 20.156 1 76.94 53 ASN B CA 1
ATOM 4600 C C . ASN B 1 53 ? 2.486 51.812 19.719 1 76.94 53 ASN B C 1
ATOM 4602 O O . ASN B 1 53 ? 2.09 52.625 20.547 1 76.94 53 ASN B O 1
ATOM 4606 N N . SER B 1 54 ? 2.516 51.969 18.422 1 74.5 54 SER B N 1
ATOM 4607 C CA . SER B 1 54 ? 1.998 53.219 17.906 1 74.5 54 SER B CA 1
ATOM 4608 C C . SER B 1 54 ? 0.49 53.344 18.109 1 74.5 54 SER B C 1
ATOM 4610 O O . SER B 1 54 ? -0.029 54.406 18.391 1 74.5 54 SER B O 1
ATOM 4612 N N . LEU B 1 55 ? -0.165 52.25 17.953 1 72.94 55 LEU B N 1
ATOM 4613 C CA . LEU B 1 55 ? -1.61 52.219 18.156 1 72.94 55 LEU B CA 1
ATOM 4614 C C . LEU B 1 55 ? -1.966 52.5 19.609 1 72.94 55 LEU B C 1
ATOM 4616 O O . LEU B 1 55 ? -2.988 53.125 19.906 1 72.94 55 LEU B O 1
ATOM 4620 N N . GLY B 1 56 ? -1.169 52 20.484 1 64.5 56 GLY B N 1
ATOM 4621 C CA . GLY B 1 56 ? -1.39 52.219 21.906 1 64.5 56 GLY B CA 1
ATOM 4622 C C . GLY B 1 56 ? -1.181 53.656 22.312 1 64.5 56 GLY B C 1
ATOM 4623 O O . GLY B 1 56 ? -1.895 54.188 23.188 1 64.5 56 GLY B O 1
ATOM 4624 N N . ARG B 1 57 ? -0.301 54.438 21.609 1 63.59 57 ARG B N 1
ATOM 4625 C CA . ARG B 1 57 ? -0.007 55.812 21.922 1 63.59 57 ARG B CA 1
ATOM 4626 C C . ARG B 1 57 ? -1.051 56.75 21.312 1 63.59 57 ARG B C 1
ATOM 4628 O O . ARG B 1 57 ? -1.298 57.844 21.828 1 63.59 57 ARG B O 1
ATOM 4635 N N . GLY B 1 58 ? -1.529 56.312 20.172 1 56.44 58 GLY B N 1
ATOM 4636 C CA . GLY B 1 58 ? -2.492 57.156 19.484 1 56.44 58 GLY B CA 1
ATOM 4637 C C . GLY B 1 58 ? -3.719 57.469 20.328 1 56.44 58 GLY B C 1
ATOM 4638 O O . GLY B 1 58 ? -4.258 58.562 20.266 1 56.44 58 GLY B O 1
ATOM 4639 N N . HIS B 1 59 ? -4.238 56.531 20.969 1 53.84 59 HIS B N 1
ATOM 4640 C CA . HIS B 1 59 ? -5.398 56.812 21.812 1 53.84 59 HIS B CA 1
ATOM 4641 C C . HIS B 1 59 ? -5.047 57.844 22.891 1 53.84 59 HIS B C 1
ATOM 4643 O O . HIS B 1 59 ? -5.902 58.625 23.312 1 53.84 59 HIS B O 1
ATOM 4649 N N . ALA B 1 60 ? -3.828 57.906 23.359 1 50.78 60 ALA B N 1
ATOM 4650 C CA . ALA B 1 60 ? -3.463 58.812 24.438 1 50.78 60 ALA B CA 1
ATOM 4651 C C . ALA B 1 60 ? -3.256 60.25 23.922 1 50.78 60 ALA B C 1
ATOM 4653 O O . ALA B 1 60 ? -3.475 61.219 24.641 1 50.78 60 ALA B O 1
ATOM 4654 N N . GLN B 1 61 ? -2.809 60.312 22.688 1 50.66 61 GLN B N 1
ATOM 4655 C CA . GLN B 1 61 ? -2.473 61.688 22.234 1 50.66 61 GLN B CA 1
ATOM 4656 C C . GLN B 1 61 ? -3.633 62.312 21.469 1 50.66 61 GLN B C 1
ATOM 4658 O O . GLN B 1 61 ? -3.516 62.594 20.266 1 50.66 61 GLN B O 1
ATOM 4663 N N . GLN B 1 62 ? -4.836 61.938 21.5 1 48.19 62 GLN B N 1
ATOM 4664 C CA . GLN B 1 62 ? -5.945 62.531 20.766 1 48.19 62 GLN B CA 1
ATOM 4665 C C . GLN B 1 62 ? -5.891 64.062 20.859 1 48.19 62 GLN B C 1
ATOM 4667 O O . GLN B 1 62 ? -6.648 64.75 20.172 1 48.19 62 GLN B O 1
ATOM 4672 N N . GLN B 1 63 ? -5.195 64.75 21.594 1 47.69 63 GLN B N 1
ATOM 4673 C CA . GLN B 1 63 ? -5.602 66.125 21.734 1 47.69 63 GLN B CA 1
ATOM 4674 C C . GLN B 1 63 ? -4.934 67 20.688 1 47.69 63 GLN B C 1
ATOM 4676 O O . GLN B 1 63 ? -5.367 68.188 20.453 1 47.69 63 GLN B O 1
ATOM 4681 N N . GLY B 1 64 ? -3.631 66.938 20.047 1 47.75 64 GLY B N 1
ATOM 4682 C CA . GLY B 1 64 ? -3.152 68 19.219 1 47.75 64 GLY B CA 1
ATOM 4683 C C . GLY B 1 64 ? -2.871 67.562 17.781 1 47.75 64 GLY B C 1
ATOM 4684 O O . GLY B 1 64 ? -2.635 66.375 17.516 1 47.75 64 GLY B O 1
ATOM 4685 N N . SER B 1 65 ? -3.396 68.188 16.547 1 51.34 65 SER B N 1
ATOM 4686 C CA . SER B 1 65 ? -3.363 68.125 15.086 1 51.34 65 SER B CA 1
ATOM 4687 C C . SER B 1 65 ? -2.01 67.625 14.602 1 51.34 65 SER B C 1
ATOM 4689 O O . SER B 1 65 ? -1.94 66.75 13.695 1 51.34 65 SER B O 1
ATOM 4691 N N . ALA B 1 66 ? -0.92 68.125 15.008 1 54.41 66 ALA B N 1
ATOM 4692 C CA . ALA B 1 66 ? 0.434 67.812 14.539 1 54.41 66 ALA B CA 1
ATOM 4693 C C . ALA B 1 66 ? 0.883 66.438 14.938 1 54.41 66 ALA B C 1
ATOM 4695 O O . ALA B 1 66 ? 1.58 65.75 14.172 1 54.41 66 ALA B O 1
ATOM 4696 N N . THR B 1 67 ? 0.406 65.875 15.891 1 59.25 67 THR B N 1
ATOM 4697 C CA . THR B 1 67 ? 0.809 64.625 16.469 1 59.25 67 THR B CA 1
ATOM 4698 C C . THR B 1 67 ? 0.138 63.469 15.742 1 59.25 67 THR B C 1
ATOM 4700 O O . THR B 1 67 ? 0.742 62.406 15.57 1 59.25 67 THR B O 1
ATOM 4703 N N . SER B 1 68 ? -0.929 63.812 15.07 1 65.31 68 SER B N 1
ATOM 4704 C CA . SER B 1 68 ? -1.663 62.812 14.305 1 65.31 68 SER B CA 1
ATOM 4705 C C . SER B 1 68 ? -0.948 62.469 13 1 65.31 68 SER B C 1
ATOM 4707 O O . SER B 1 68 ? -0.89 61.312 12.594 1 65.31 68 SER B O 1
ATOM 4709 N N . VAL B 1 69 ? -0.405 63.5 12.391 1 66.12 69 VAL B N 1
ATOM 4710 C CA . VAL B 1 69 ? 0.275 63.281 11.117 1 66.12 69 VAL B CA 1
ATOM 4711 C C . VAL B 1 69 ? 1.54 62.469 11.328 1 66.12 69 VAL B C 1
ATOM 4713 O O . VAL B 1 69 ? 1.854 61.594 10.531 1 66.12 69 VAL B O 1
ATOM 4716 N N . HIS B 1 70 ? 2.219 62.719 12.359 1 71.31 70 HIS B N 1
ATOM 4717 C CA . HIS B 1 70 ? 3.434 61.938 12.641 1 71.31 70 HIS B CA 1
ATOM 4718 C C . HIS B 1 70 ? 3.111 60.5 12.984 1 71.31 70 HIS B C 1
ATOM 4720 O O . HIS B 1 70 ? 3.846 59.594 12.594 1 71.31 70 HIS B O 1
ATOM 4726 N N . PHE B 1 71 ? 2.008 60.344 13.586 1 74.06 71 PHE B N 1
ATOM 4727 C CA . PHE B 1 71 ? 1.513 59.031 13.922 1 74.06 71 PHE B CA 1
ATOM 4728 C C . PHE B 1 71 ? 1.271 58.188 12.664 1 74.06 71 PHE B C 1
ATOM 4730 O O . PHE B 1 71 ? 1.754 57.062 12.555 1 74.06 71 PHE B O 1
ATOM 4737 N N . MET B 1 72 ? 0.607 58.812 11.719 1 78.38 72 MET B N 1
ATOM 4738 C CA . MET B 1 72 ? 0.232 58.094 10.516 1 78.38 72 MET B CA 1
ATOM 4739 C C . MET B 1 72 ? 1.45 57.812 9.633 1 78.38 72 MET B C 1
ATOM 4741 O O . MET B 1 72 ? 1.529 56.781 8.977 1 78.38 72 MET B O 1
ATOM 4745 N N . HIS B 1 73 ? 2.369 58.719 9.695 1 81.12 73 HIS B N 1
ATOM 4746 C CA . HIS B 1 73 ? 3.576 58.5 8.906 1 81.12 73 HIS B CA 1
ATOM 4747 C C . HIS B 1 73 ? 4.406 57.344 9.445 1 81.12 73 HIS B C 1
ATOM 4749 O O . HIS B 1 73 ? 4.973 56.562 8.672 1 81.12 73 HIS B O 1
ATOM 4755 N N . ASP B 1 74 ? 4.477 57.156 10.719 1 78.56 74 ASP B N 1
ATOM 4756 C CA . ASP B 1 74 ? 5.215 56.062 11.328 1 78.56 74 ASP B CA 1
ATOM 4757 C C . ASP B 1 74 ? 4.559 54.719 11.008 1 78.56 74 ASP B C 1
ATOM 4759 O O . ASP B 1 74 ? 5.25 53.719 10.742 1 78.56 74 ASP B O 1
ATOM 4763 N N . ILE B 1 75 ? 3.344 54.75 11.008 1 81.12 75 ILE B N 1
ATOM 4764 C CA . ILE B 1 75 ? 2.602 53.531 10.719 1 81.12 75 ILE B CA 1
ATOM 4765 C C . ILE B 1 75 ? 2.756 53.188 9.242 1 81.12 75 ILE B C 1
ATOM 4767 O O . ILE B 1 75 ? 2.904 52 8.891 1 81.12 75 ILE B O 1
ATOM 4771 N N . GLU B 1 76 ? 2.684 54.188 8.414 1 84.75 76 GLU B N 1
ATOM 4772 C CA . GLU B 1 76 ? 2.838 53.969 6.98 1 84.75 76 GLU B CA 1
ATOM 4773 C C . GLU B 1 76 ? 4.215 53.375 6.664 1 84.75 76 GLU B C 1
ATOM 4775 O O . GLU B 1 76 ? 4.352 52.531 5.781 1 84.75 76 GLU B O 1
ATOM 4780 N N . LYS B 1 77 ? 5.176 53.812 7.387 1 84.5 77 LYS B N 1
ATOM 4781 C CA . LYS B 1 77 ? 6.512 53.281 7.195 1 84.5 77 LYS B CA 1
ATOM 4782 C C . LYS B 1 77 ? 6.57 51.812 7.617 1 84.5 77 LYS B C 1
ATOM 4784 O O . LYS B 1 77 ? 7.184 50.969 6.938 1 84.5 77 LYS B O 1
ATOM 4789 N N . SER B 1 78 ? 5.98 51.5 8.727 1 82.62 78 SER B N 1
ATOM 4790 C CA . SER B 1 78 ? 5.953 50.125 9.195 1 82.62 78 SER B CA 1
ATOM 4791 C C . SER B 1 78 ? 5.176 49.25 8.242 1 82.62 78 SER B C 1
ATOM 4793 O O . SER B 1 78 ? 5.559 48.094 8.008 1 82.62 78 SER B O 1
ATOM 4795 N N . CYS B 1 79 ? 4.152 49.719 7.695 1 84.5 79 CYS B N 1
ATOM 4796 C CA . CYS B 1 79 ? 3.344 48.938 6.762 1 84.5 79 CYS B CA 1
ATOM 4797 C C . CYS B 1 79 ? 4.09 48.719 5.457 1 84.5 79 CYS B C 1
ATOM 4799 O O . CYS B 1 79 ? 3.951 47.656 4.84 1 84.5 79 CYS B O 1
ATOM 4801 N N . LEU B 1 80 ? 4.82 49.688 5.008 1 85.81 80 LEU B N 1
ATOM 4802 C CA . LEU B 1 80 ? 5.633 49.5 3.812 1 85.81 80 LEU B CA 1
ATOM 4803 C C . LEU B 1 80 ? 6.691 48.438 4.035 1 85.81 80 LEU B C 1
ATOM 4805 O O . LEU B 1 80 ? 7.008 47.656 3.121 1 85.81 80 LEU B O 1
ATOM 4809 N N . ASN B 1 81 ? 7.227 48.375 5.246 1 86.06 81 ASN B N 1
ATOM 4810 C CA . ASN B 1 81 ? 8.18 47.312 5.574 1 86.06 81 ASN B CA 1
ATOM 4811 C C . ASN B 1 81 ? 7.523 45.938 5.527 1 86.06 81 ASN B C 1
ATOM 4813 O O . ASN B 1 81 ? 8.164 44.969 5.164 1 86.06 81 ASN B O 1
ATOM 4817 N N . PHE B 1 82 ? 6.27 45.906 5.852 1 85.62 82 PHE B N 1
ATOM 4818 C CA . PHE B 1 82 ? 5.508 44.656 5.738 1 85.62 82 PHE B CA 1
ATOM 4819 C C . PHE B 1 82 ? 5.441 44.188 4.289 1 85.62 82 PHE B C 1
ATOM 4821 O O . PHE B 1 82 ? 5.582 43 4.008 1 85.62 82 PHE B O 1
ATOM 4828 N N . VAL B 1 83 ? 5.238 45.156 3.432 1 86.25 83 VAL B N 1
ATOM 4829 C CA . VAL B 1 83 ? 5.078 44.812 2.02 1 86.25 83 VAL B CA 1
ATOM 4830 C C . VAL B 1 83 ? 6.402 44.312 1.449 1 86.25 83 VAL B C 1
ATOM 4832 O O . VAL B 1 83 ? 6.434 43.344 0.681 1 86.25 83 VAL B O 1
ATOM 4835 N N . TYR B 1 84 ? 7.48 45 1.875 1 89.44 84 TYR B N 1
ATOM 4836 C CA . TYR B 1 84 ? 8.789 44.562 1.427 1 89.44 84 TYR B CA 1
ATOM 4837 C C . TYR B 1 84 ? 9.094 43.156 1.959 1 89.44 84 TYR B C 1
ATOM 4839 O O . TYR B 1 84 ? 9.672 42.312 1.249 1 89.44 84 TYR B O 1
ATOM 4847 N N . LEU B 1 85 ? 8.727 42.906 3.139 1 88.06 85 LEU B N 1
ATOM 4848 C CA . LEU B 1 85 ? 8.93 41.594 3.73 1 88.06 85 LEU B CA 1
ATOM 4849 C C . LEU B 1 85 ? 8.094 40.531 3.016 1 88.06 85 LEU B C 1
ATOM 4851 O O . LEU B 1 85 ? 8.539 39.406 2.828 1 88.06 85 LEU B O 1
ATOM 4855 N N . ALA B 1 86 ? 6.914 40.938 2.635 1 88.25 86 ALA B N 1
ATOM 4856 C CA . ALA B 1 86 ? 6.031 40.031 1.91 1 88.25 86 ALA B CA 1
ATOM 4857 C C . ALA B 1 86 ? 6.66 39.594 0.588 1 88.25 86 ALA B C 1
ATOM 4859 O O . ALA B 1 86 ? 6.605 38.438 0.227 1 88.25 86 ALA B O 1
ATOM 4860 N N . PHE B 1 87 ? 7.234 40.531 -0.052 1 90 87 PHE B N 1
ATOM 4861 C CA . PHE B 1 87 ? 7.875 40.219 -1.324 1 90 87 PHE B CA 1
ATOM 4862 C C . PHE B 1 87 ? 9.109 39.344 -1.113 1 90 87 PHE B C 1
ATOM 4864 O O . PHE B 1 87 ? 9.367 38.438 -1.898 1 90 87 PHE B O 1
ATOM 4871 N N . ALA B 1 88 ? 9.867 39.625 -0.118 1 90.06 88 ALA B N 1
ATOM 4872 C CA . ALA B 1 88 ? 11.055 38.844 0.19 1 90.06 88 ALA B CA 1
ATOM 4873 C C . ALA B 1 88 ? 10.672 37.406 0.53 1 90.06 88 ALA B C 1
ATOM 4875 O O . ALA B 1 88 ? 11.344 36.469 0.106 1 90.06 88 ALA B O 1
ATOM 4876 N N . ILE B 1 89 ? 9.641 37.25 1.205 1 88.38 89 ILE B N 1
ATOM 4877 C CA . ILE B 1 89 ? 9.195 35.938 1.624 1 88.38 89 ILE B CA 1
ATOM 4878 C C . ILE B 1 89 ? 8.656 35.156 0.419 1 88.38 89 ILE B C 1
ATOM 4880 O O . ILE B 1 89 ? 8.836 33.938 0.319 1 88.38 89 ILE B O 1
ATOM 4884 N N . LEU B 1 90 ? 7.957 35.906 -0.417 1 88.12 90 LEU B N 1
ATOM 4885 C CA . LEU B 1 90 ? 7.469 35.281 -1.639 1 88.12 90 LEU B CA 1
ATOM 4886 C C . LEU B 1 90 ? 8.617 34.625 -2.412 1 88.12 90 LEU B C 1
ATOM 4888 O O . LEU B 1 90 ? 8.492 33.5 -2.887 1 88.12 90 LEU B O 1
ATOM 4892 N N . VAL B 1 91 ? 9.695 35.281 -2.443 1 90.31 91 VAL B N 1
ATOM 4893 C CA . VAL B 1 91 ? 10.844 34.812 -3.203 1 90.31 91 VAL B CA 1
ATOM 4894 C C . VAL B 1 91 ? 11.516 33.656 -2.459 1 90.31 91 VAL B C 1
ATOM 4896 O O . VAL B 1 91 ? 11.797 32.625 -3.047 1 90.31 91 VAL B O 1
ATOM 4899 N N . VAL B 1 92 ? 11.719 33.844 -1.217 1 90.5 92 VAL B N 1
ATOM 4900 C CA . VAL B 1 92 ? 12.453 32.844 -0.436 1 90.5 92 VAL B CA 1
ATOM 4901 C C . VAL B 1 92 ? 11.609 31.578 -0.298 1 90.5 92 VAL B C 1
ATOM 4903 O O . VAL B 1 92 ? 12.141 30.469 -0.379 1 90.5 92 VAL B O 1
ATOM 4906 N N . ALA B 1 93 ? 10.375 31.75 -0.082 1 88.25 93 ALA B N 1
ATOM 4907 C CA . ALA B 1 93 ? 9.492 30.594 0.061 1 88.25 93 ALA B CA 1
ATOM 4908 C C . ALA B 1 93 ? 9.359 29.844 -1.258 1 88.25 93 ALA B C 1
ATOM 4910 O O . ALA B 1 93 ? 9.281 28.609 -1.272 1 88.25 93 ALA B O 1
ATOM 4911 N N . SER B 1 94 ? 9.289 30.641 -2.34 1 89.81 94 SER B N 1
ATOM 4912 C CA . SER B 1 94 ? 9.227 30 -3.652 1 89.81 94 SER B CA 1
ATOM 4913 C C . SER B 1 94 ? 10.5 29.219 -3.951 1 89.81 94 SER B C 1
ATOM 4915 O O . SER B 1 94 ? 10.461 28.156 -4.57 1 89.81 94 SER B O 1
ATOM 4917 N N . MET B 1 95 ? 11.57 29.781 -3.512 1 91.62 95 MET B N 1
ATOM 4918 C CA . MET B 1 95 ? 12.859 29.109 -3.699 1 91.62 95 MET B CA 1
ATOM 4919 C C . MET B 1 95 ? 12.914 27.812 -2.906 1 91.62 95 MET B C 1
ATOM 4921 O O . MET B 1 95 ? 13.43 26.812 -3.395 1 91.62 95 MET B O 1
ATOM 4925 N N . GLU B 1 96 ? 12.414 27.844 -1.768 1 92.25 96 GLU B N 1
ATOM 4926 C CA . GLU B 1 96 ? 12.352 26.656 -0.934 1 92.25 96 GLU B CA 1
ATOM 4927 C C . GLU B 1 96 ? 11.547 25.547 -1.608 1 92.25 96 GLU B C 1
ATOM 4929 O O . GLU B 1 96 ? 12.023 24.422 -1.744 1 92.25 96 GLU B O 1
ATOM 4934 N N . GLY B 1 97 ? 10.391 25.922 -2.064 1 88.62 97 GLY B N 1
ATOM 4935 C CA . GLY B 1 97 ? 9.508 24.938 -2.678 1 88.62 97 GLY B CA 1
ATOM 4936 C C . GLY B 1 97 ? 10.055 24.375 -3.973 1 88.62 97 GLY B C 1
ATOM 4937 O O . GLY B 1 97 ? 10.047 23.156 -4.176 1 88.62 97 GLY B O 1
ATOM 4938 N N . TYR B 1 98 ? 10.602 25.203 -4.75 1 91.19 98 TYR B N 1
ATOM 4939 C CA . TYR B 1 98 ? 11.086 24.781 -6.062 1 91.19 98 TYR B CA 1
ATOM 4940 C C . TYR B 1 98 ? 12.375 23.969 -5.938 1 91.19 98 TYR B C 1
ATOM 4942 O O . TYR B 1 98 ? 12.484 22.891 -6.52 1 91.19 98 TYR B O 1
ATOM 4950 N N . CYS B 1 99 ? 13.32 24.438 -5.184 1 94.5 99 CYS B N 1
ATOM 4951 C CA . CYS B 1 99 ? 14.641 23.828 -5.133 1 94.5 99 CYS B CA 1
ATOM 4952 C C . CYS B 1 99 ? 14.578 22.438 -4.516 1 94.5 99 CYS B C 1
ATOM 4954 O O . CYS B 1 99 ? 15.18 21.5 -5.035 1 94.5 99 CYS B O 1
ATOM 4956 N N . TRP B 1 100 ? 13.828 22.266 -3.486 1 93.06 100 TRP B N 1
ATOM 4957 C CA . TRP B 1 100 ? 13.75 20.953 -2.844 1 93.06 100 TRP B CA 1
ATOM 4958 C C . TRP B 1 100 ? 12.953 19.984 -3.693 1 93.06 100 TRP B C 1
ATOM 4960 O O . TRP B 1 100 ? 13.25 18.781 -3.727 1 93.06 100 TRP B O 1
ATOM 4970 N N . SER B 1 101 ? 11.961 20.469 -4.375 1 90.38 101 SER B N 1
ATOM 4971 C CA . SER B 1 101 ? 11.195 19.594 -5.258 1 90.38 101 SER B CA 1
ATOM 4972 C C . SER B 1 101 ? 12.031 19.141 -6.445 1 90.38 101 SER B C 1
ATOM 4974 O O . SER B 1 101 ? 11.977 17.969 -6.832 1 90.38 101 SER B O 1
ATOM 4976 N N . ARG B 1 102 ? 12.812 20.094 -6.961 1 92.12 102 ARG B N 1
ATOM 4977 C CA . ARG B 1 102 ? 13.641 19.766 -8.125 1 92.12 102 ARG B CA 1
ATOM 4978 C C . ARG B 1 102 ? 14.742 18.781 -7.758 1 92.12 102 ARG B C 1
ATOM 4980 O O . ARG B 1 102 ? 15.008 17.844 -8.5 1 92.12 102 ARG B O 1
ATOM 4987 N N . THR B 1 103 ? 15.383 19.031 -6.723 1 93.56 103 THR B N 1
ATOM 4988 C CA . THR B 1 103 ? 16.453 18.125 -6.32 1 93.56 103 THR B CA 1
ATOM 4989 C C . THR B 1 103 ? 15.906 16.75 -5.984 1 93.56 103 THR B C 1
ATOM 4991 O O . THR B 1 103 ? 16.578 15.734 -6.219 1 93.56 103 THR B O 1
ATOM 4994 N N . SER B 1 104 ? 14.734 16.703 -5.32 1 92.75 104 SER B N 1
ATOM 4995 C CA . SER B 1 104 ? 14.117 15.422 -4.988 1 92.75 104 SER B CA 1
ATOM 4996 C C . SER B 1 104 ? 13.844 14.609 -6.246 1 92.75 104 SER B C 1
ATOM 4998 O O . SER B 1 104 ? 14.117 13.406 -6.285 1 92.75 104 SER B O 1
ATOM 5000 N N . GLU B 1 105 ? 13.359 15.281 -7.234 1 90.44 105 GLU B N 1
ATOM 5001 C CA . GLU B 1 105 ? 13.039 14.609 -8.492 1 90.44 105 GLU B CA 1
ATOM 5002 C C . GLU B 1 105 ? 14.305 14.086 -9.172 1 90.44 105 GLU B C 1
ATOM 5004 O O . GLU B 1 105 ? 14.32 12.961 -9.68 1 90.44 105 GLU B O 1
ATOM 5009 N N . ARG B 1 106 ? 15.297 14.875 -9.203 1 92 106 ARG B N 1
ATOM 5010 C CA . ARG B 1 106 ? 16.547 14.508 -9.859 1 92 106 ARG B CA 1
ATOM 5011 C C . ARG B 1 106 ? 17.219 13.328 -9.156 1 92 106 ARG B C 1
ATOM 5013 O O . ARG B 1 106 ? 17.672 12.383 -9.805 1 92 106 ARG B O 1
ATOM 5020 N N . GLN B 1 107 ? 17.219 13.406 -7.938 1 92.62 107 GLN B N 1
ATOM 5021 C CA . GLN B 1 107 ? 17.875 12.359 -7.168 1 92.62 107 GLN B CA 1
ATOM 5022 C C . GLN B 1 107 ? 17.125 11.039 -7.266 1 92.62 107 GLN B C 1
ATOM 5024 O O . GLN B 1 107 ? 17.719 9.977 -7.391 1 92.62 107 GLN B O 1
ATOM 5029 N N . VAL B 1 108 ? 15.805 11.102 -7.168 1 92.12 108 VAL B N 1
ATOM 5030 C CA . VAL B 1 108 ? 15 9.883 -7.195 1 92.12 108 VAL B CA 1
ATOM 5031 C C . VAL B 1 108 ? 15.102 9.227 -8.57 1 92.12 108 VAL B C 1
ATOM 5033 O O . VAL B 1 108 ? 15.117 8 -8.688 1 92.12 108 VAL B O 1
ATOM 5036 N N . LEU B 1 109 ? 15.164 10.031 -9.648 1 90.94 109 LEU B N 1
ATOM 5037 C CA . LEU B 1 109 ? 15.352 9.492 -10.992 1 90.94 109 LEU B CA 1
ATOM 5038 C C . LEU B 1 109 ? 16.688 8.758 -11.102 1 90.94 109 LEU B C 1
ATOM 5040 O O . LEU B 1 109 ? 16.766 7.684 -11.703 1 90.94 109 LEU B O 1
ATOM 5044 N N . ARG B 1 110 ? 17.625 9.297 -10.539 1 92 110 ARG B N 1
ATOM 5045 C CA . ARG B 1 110 ? 18.953 8.672 -10.539 1 92 110 ARG B CA 1
ATOM 5046 C C . ARG B 1 110 ? 18.953 7.383 -9.727 1 92 110 ARG B C 1
ATOM 5048 O O . ARG B 1 110 ? 19.562 6.391 -10.133 1 92 110 ARG B O 1
ATOM 5055 N N . ILE B 1 111 ? 18.281 7.398 -8.641 1 92.94 111 ILE B N 1
ATOM 5056 C CA . ILE B 1 111 ? 18.203 6.227 -7.777 1 92.94 111 ILE B CA 1
ATOM 5057 C C . ILE B 1 111 ? 17.5 5.09 -8.516 1 92.94 111 ILE B C 1
ATOM 5059 O O . ILE B 1 111 ? 17.969 3.949 -8.508 1 92.94 111 ILE B O 1
ATOM 5063 N N . ARG B 1 112 ? 16.406 5.438 -9.109 1 92.62 112 ARG B N 1
ATOM 5064 C CA . ARG B 1 112 ? 15.648 4.422 -9.828 1 92.62 112 ARG B CA 1
ATOM 5065 C C . ARG B 1 112 ? 16.469 3.824 -10.961 1 92.62 112 ARG B C 1
ATOM 5067 O O . ARG B 1 112 ? 16.469 2.609 -11.172 1 92.62 112 ARG B O 1
ATOM 5074 N N . HIS B 1 113 ? 17.156 4.688 -11.633 1 92 113 HIS B N 1
ATOM 5075 C CA . HIS B 1 113 ? 18 4.242 -12.734 1 92 113 HIS B CA 1
ATOM 5076 C C . HIS B 1 113 ? 19.109 3.334 -12.25 1 92 113 HIS B C 1
ATOM 5078 O O . HIS B 1 113 ? 19.312 2.238 -12.781 1 92 113 HIS B O 1
ATOM 5084 N N . LEU B 1 114 ? 19.844 3.752 -11.297 1 92.81 114 LEU B N 1
ATOM 5085 C CA . LEU B 1 114 ? 20.969 2.992 -10.781 1 92.81 114 LEU B CA 1
ATOM 5086 C C . LEU B 1 114 ? 20.516 1.689 -10.141 1 92.81 114 LEU B C 1
ATOM 5088 O O . LEU B 1 114 ? 21.188 0.667 -10.227 1 92.81 114 LEU B O 1
ATOM 5092 N N . TYR B 1 115 ? 19.391 1.8 -9.492 1 93.5 115 TYR B N 1
ATOM 5093 C CA . TYR B 1 115 ? 18.844 0.617 -8.836 1 93.5 115 TYR B CA 1
ATOM 5094 C C . TYR B 1 115 ? 18.484 -0.46 -9.859 1 93.5 115 TYR B C 1
ATOM 5096 O O . TYR B 1 115 ? 18.859 -1.624 -9.695 1 93.5 115 TYR B O 1
ATOM 5104 N N . LEU B 1 116 ? 17.797 -0.053 -10.867 1 93.56 116 LEU B N 1
ATOM 5105 C CA . LEU B 1 116 ? 17.422 -1.029 -11.883 1 93.56 116 LEU B CA 1
ATOM 5106 C C . LEU B 1 116 ? 18.656 -1.59 -12.578 1 93.56 116 LEU B C 1
ATOM 5108 O O . LEU B 1 116 ? 18.734 -2.789 -12.859 1 93.56 116 LEU B O 1
ATOM 5112 N N . GLU B 1 117 ? 19.562 -0.775 -12.875 1 92.81 117 GLU B N 1
ATOM 5113 C CA . GLU B 1 117 ? 20.812 -1.204 -13.508 1 92.81 117 GLU B CA 1
ATOM 5114 C C . GLU B 1 117 ? 21.547 -2.229 -12.648 1 92.81 117 GLU B C 1
ATOM 5116 O O . GLU B 1 117 ? 22.047 -3.234 -13.156 1 92.81 117 GLU B O 1
ATOM 5121 N N . ALA B 1 118 ? 21.578 -1.932 -11.398 1 92.31 118 ALA B N 1
ATOM 5122 C CA . ALA B 1 118 ? 22.25 -2.838 -10.469 1 92.31 118 ALA B CA 1
ATOM 5123 C C . ALA B 1 118 ? 21.516 -4.172 -10.375 1 92.31 118 ALA B C 1
ATOM 5125 O O . ALA B 1 118 ? 22.141 -5.23 -10.281 1 92.31 118 ALA B O 1
ATOM 5126 N N . ILE B 1 119 ? 20.219 -4.133 -10.383 1 92.19 119 ILE B N 1
ATOM 5127 C CA . ILE B 1 119 ? 19.422 -5.34 -10.258 1 92.19 119 ILE B CA 1
ATOM 5128 C C . ILE B 1 119 ? 19.578 -6.203 -11.508 1 92.19 119 ILE B C 1
ATOM 5130 O O . ILE B 1 119 ? 19.688 -7.426 -11.406 1 92.19 119 ILE B O 1
ATOM 5134 N N . LEU B 1 120 ? 19.625 -5.578 -12.68 1 91.69 120 LEU B N 1
ATOM 5135 C CA . LEU B 1 120 ? 19.719 -6.32 -13.93 1 91.69 120 LEU B CA 1
ATOM 5136 C C . LEU B 1 120 ? 21.125 -6.863 -14.141 1 91.69 120 LEU B C 1
ATOM 5138 O O . LEU B 1 120 ? 21.344 -7.719 -15 1 91.69 120 LEU B O 1
ATOM 5142 N N . ARG B 1 121 ? 22.016 -6.461 -13.328 1 89.94 121 ARG B N 1
ATOM 5143 C CA . ARG B 1 121 ? 23.391 -6.949 -13.43 1 89.94 121 ARG B CA 1
ATOM 5144 C C . ARG B 1 121 ? 23.625 -8.125 -12.484 1 89.94 121 ARG B C 1
ATOM 5146 O O . ARG B 1 121 ? 24.641 -8.82 -12.594 1 89.94 121 ARG B O 1
ATOM 5153 N N . GLN B 1 122 ? 22.672 -8.398 -11.727 1 89.5 122 GLN B N 1
ATOM 5154 C CA . GLN B 1 122 ? 22.812 -9.492 -10.766 1 89.5 122 GLN B CA 1
ATOM 5155 C C . GLN B 1 122 ? 22.703 -10.852 -11.453 1 89.5 122 GLN B C 1
ATOM 5157 O O . GLN B 1 122 ? 22.297 -10.93 -12.617 1 89.5 122 GLN B O 1
ATOM 5162 N N . GLU B 1 123 ? 23.156 -11.883 -10.75 1 89.44 123 GLU B N 1
ATOM 5163 C CA . GLU B 1 123 ? 23.094 -13.234 -11.289 1 89.44 123 GLU B CA 1
ATOM 5164 C C . GLU B 1 123 ? 21.75 -13.883 -10.984 1 89.44 123 GLU B C 1
ATOM 5166 O O . GLU B 1 123 ? 21 -13.406 -10.125 1 89.44 123 GLU B O 1
ATOM 5171 N N . VAL B 1 124 ? 21.469 -14.883 -11.68 1 87.06 124 VAL B N 1
ATOM 5172 C CA . VAL B 1 124 ? 20.172 -15.57 -11.555 1 87.06 124 VAL B CA 1
ATOM 5173 C C . VAL B 1 124 ? 20.016 -16.125 -10.141 1 87.06 124 VAL B C 1
ATOM 5175 O O . VAL B 1 124 ? 18.906 -16.156 -9.602 1 87.06 124 VAL B O 1
ATOM 5178 N N . ALA B 1 125 ? 21.109 -16.562 -9.531 1 86.19 125 ALA B N 1
ATOM 5179 C CA . ALA B 1 125 ? 21.078 -17.125 -8.188 1 86.19 125 ALA B CA 1
ATOM 5180 C C . ALA B 1 125 ? 20.547 -16.109 -7.176 1 86.19 125 ALA B C 1
ATOM 5182 O O . ALA B 1 125 ? 19.922 -16.484 -6.18 1 86.19 125 ALA B O 1
ATOM 5183 N N . PHE B 1 126 ? 20.766 -14.906 -7.477 1 86.31 126 PHE B N 1
ATOM 5184 C CA . PHE B 1 126 ? 20.281 -13.82 -6.629 1 86.31 126 PHE B CA 1
ATOM 5185 C C . PHE B 1 126 ? 18.766 -13.82 -6.566 1 86.31 126 PHE B C 1
ATOM 5187 O O . PHE B 1 126 ? 18.172 -13.602 -5.504 1 86.31 126 PHE B O 1
ATOM 5194 N N . PHE B 1 127 ? 18.094 -14.062 -7.645 1 83.44 127 PHE B N 1
ATOM 5195 C CA . PHE B 1 127 ? 16.641 -14.016 -7.742 1 83.44 127 PHE B CA 1
ATOM 5196 C C . PHE B 1 127 ? 16.031 -15.297 -7.191 1 83.44 127 PHE B C 1
ATOM 5198 O O . PHE B 1 127 ? 14.859 -15.297 -6.785 1 83.44 127 PHE B O 1
ATOM 5205 N N . ASP B 1 128 ? 16.781 -16.312 -7.266 1 77.25 128 ASP B N 1
ATOM 5206 C CA . ASP B 1 128 ? 16.297 -17.594 -6.738 1 77.25 128 ASP B CA 1
ATOM 5207 C C . ASP B 1 128 ? 16.422 -17.641 -5.219 1 77.25 128 ASP B C 1
ATOM 5209 O O . ASP B 1 128 ? 15.68 -18.359 -4.551 1 77.25 128 ASP B O 1
ATOM 5213 N N . SER B 1 129 ? 17.391 -16.844 -4.879 1 70.5 129 SER B N 1
ATOM 5214 C CA . SER B 1 129 ? 17.609 -16.859 -3.439 1 70.5 129 SER B CA 1
ATOM 5215 C C . SER B 1 129 ? 16.562 -16.047 -2.695 1 70.5 129 SER B C 1
ATOM 5217 O O . SER B 1 129 ? 15.961 -15.141 -3.266 1 70.5 129 SER B O 1
ATOM 5219 N N . GLN B 1 130 ? 15.781 -16.656 -1.799 1 59.09 130 GLN B N 1
ATOM 5220 C CA . GLN B 1 130 ? 14.781 -16.016 -0.959 1 59.09 130 GLN B CA 1
ATOM 5221 C C . GLN B 1 130 ? 15.312 -14.695 -0.386 1 59.09 130 GLN B C 1
ATOM 5223 O O . GLN B 1 130 ? 14.68 -14.094 0.488 1 59.09 130 GLN B O 1
ATOM 5228 N N . GLU B 1 131 ? 16.5 -14.328 -0.925 1 59.53 131 GLU B N 1
ATOM 5229 C CA . GLU B 1 131 ? 17.031 -13.078 -0.384 1 59.53 131 GLU B CA 1
ATOM 5230 C C .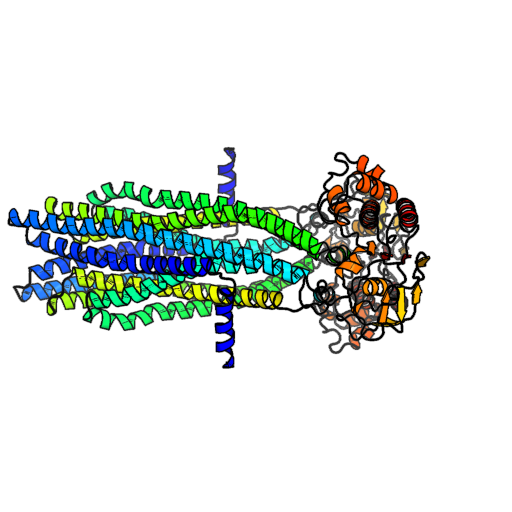 GLU B 1 131 ? 16.188 -11.891 -0.846 1 59.53 131 GLU B C 1
ATOM 5232 O O . GLU B 1 131 ? 15.945 -10.961 -0.073 1 59.53 131 GLU B O 1
ATOM 5237 N N . ALA B 1 132 ? 15.867 -11.906 -2.104 1 65 132 ALA B N 1
ATOM 5238 C CA . ALA B 1 132 ? 15.039 -10.805 -2.596 1 65 132 ALA B CA 1
ATOM 5239 C C . ALA B 1 132 ? 13.906 -11.32 -3.479 1 65 132 ALA B C 1
ATOM 5241 O O . ALA B 1 132 ? 14.156 -11.883 -4.551 1 65 132 ALA B O 1
ATOM 5242 N N . THR B 1 133 ? 12.797 -11.18 -3.002 1 73.38 133 THR B N 1
ATOM 5243 C CA . THR B 1 133 ? 11.633 -11.547 -3.799 1 73.38 133 THR B CA 1
ATOM 5244 C C . THR B 1 133 ? 11.336 -10.477 -4.852 1 73.38 133 THR B C 1
ATOM 5246 O O . THR B 1 133 ? 11.75 -9.328 -4.707 1 73.38 133 THR B O 1
ATOM 5249 N N . THR B 1 134 ? 10.867 -10.938 -5.988 1 77.12 134 THR B N 1
ATOM 5250 C CA . THR B 1 134 ? 10.477 -10.031 -7.055 1 77.12 134 THR B CA 1
ATOM 5251 C C . THR B 1 134 ? 9.617 -8.891 -6.508 1 77.12 134 THR B C 1
ATOM 5253 O O . THR B 1 134 ? 9.781 -7.734 -6.895 1 77.12 134 THR B O 1
ATOM 5256 N N . SER B 1 135 ? 8.867 -9.234 -5.559 1 74.56 135 SER B N 1
ATOM 5257 C CA . SER B 1 135 ? 7.984 -8.234 -4.961 1 74.56 135 SER B CA 1
ATOM 5258 C C . SER B 1 135 ? 8.773 -7.199 -4.168 1 74.56 135 SER B C 1
ATOM 5260 O O . SER B 1 135 ? 8.422 -6.016 -4.168 1 74.56 135 SER B O 1
ATOM 5262 N N . GLU B 1 136 ? 9.781 -7.641 -3.529 1 80.62 136 GLU B N 1
ATOM 5263 C CA . GLU B 1 136 ? 10.609 -6.727 -2.746 1 80.62 136 GLU B CA 1
ATOM 5264 C C . GLU B 1 136 ? 11.352 -5.742 -3.646 1 80.62 136 GLU B C 1
ATOM 5266 O O . GLU B 1 136 ? 11.508 -4.574 -3.297 1 80.62 136 GLU B O 1
ATOM 5271 N N . ILE B 1 137 ? 11.797 -6.281 -4.723 1 86.75 137 ILE B N 1
ATOM 5272 C CA . ILE B 1 137 ? 12.516 -5.438 -5.668 1 86.75 137 ILE B CA 1
ATOM 5273 C C . ILE B 1 137 ? 11.57 -4.391 -6.254 1 86.75 137 ILE B C 1
ATOM 5275 O O . ILE B 1 137 ? 11.93 -3.213 -6.355 1 86.75 137 ILE B O 1
ATOM 5279 N N . ILE B 1 138 ? 10.445 -4.867 -6.555 1 85.44 138 ILE B N 1
ATOM 5280 C CA . ILE B 1 138 ? 9.445 -3.957 -7.113 1 85.44 138 ILE B CA 1
ATOM 5281 C C . ILE B 1 138 ? 9.047 -2.924 -6.062 1 85.44 138 ILE B C 1
ATOM 5283 O O . ILE B 1 138 ? 8.875 -1.743 -6.379 1 85.44 138 ILE B O 1
ATOM 5287 N N . ASN B 1 139 ? 8.906 -3.281 -4.852 1 82.75 139 ASN B N 1
ATOM 5288 C CA . ASN B 1 139 ? 8.555 -2.379 -3.76 1 82.75 139 ASN B CA 1
ATOM 5289 C C . ASN B 1 139 ? 9.648 -1.347 -3.508 1 82.75 139 ASN B C 1
ATOM 5291 O O . ASN B 1 139 ? 9.359 -0.197 -3.174 1 82.75 139 ASN B O 1
ATOM 5295 N N . SER B 1 140 ? 10.758 -1.761 -3.656 1 87.69 140 SER B N 1
ATOM 5296 C CA . SER B 1 140 ? 11.875 -0.845 -3.43 1 87.69 140 SER B CA 1
ATOM 5297 C C . SER B 1 140 ? 11.914 0.251 -4.492 1 87.69 140 SER B C 1
ATOM 5299 O O . SER B 1 140 ? 12.102 1.426 -4.172 1 87.69 140 SER B O 1
ATOM 5301 N N . ILE B 1 141 ? 11.68 -0.141 -5.664 1 88.5 141 ILE B N 1
ATOM 5302 C CA . ILE B 1 141 ? 11.789 0.81 -6.766 1 88.5 141 ILE B CA 1
ATOM 5303 C C . ILE B 1 141 ? 10.562 1.712 -6.797 1 88.5 141 ILE B C 1
ATOM 5305 O O . ILE B 1 141 ? 10.633 2.859 -7.242 1 88.5 141 ILE B O 1
ATOM 5309 N N . SER B 1 142 ? 9.516 1.209 -6.266 1 87.38 142 SER B N 1
ATOM 5310 C CA . SER B 1 142 ? 8.281 1.98 -6.324 1 87.38 142 SER B CA 1
ATOM 5311 C C . SER B 1 142 ? 8.008 2.686 -5.004 1 87.38 142 SER B C 1
ATOM 5313 O O . SER B 1 142 ? 8.211 3.896 -4.883 1 87.38 142 SER B O 1
ATOM 5315 N N . LYS B 1 143 ? 7.844 1.938 -3.99 1 84 143 LYS B N 1
ATOM 5316 C CA . LYS B 1 143 ? 7.41 2.49 -2.711 1 84 143 LYS B CA 1
ATOM 5317 C C . LYS B 1 143 ? 8.562 3.178 -1.988 1 84 143 LYS B C 1
ATOM 5319 O O . LYS B 1 143 ? 8.422 4.305 -1.509 1 84 143 LYS B O 1
ATOM 5324 N N . ASP B 1 144 ? 9.641 2.504 -1.895 1 89.12 144 ASP B N 1
ATOM 5325 C CA . ASP B 1 144 ? 10.781 3.07 -1.184 1 89.12 144 ASP B CA 1
ATOM 5326 C C . ASP B 1 144 ? 11.281 4.34 -1.871 1 89.12 144 ASP B C 1
ATOM 5328 O O . ASP B 1 144 ? 11.602 5.328 -1.206 1 89.12 144 ASP B O 1
ATOM 5332 N N . ALA B 1 145 ? 11.359 4.262 -3.143 1 90.5 145 ALA B N 1
ATOM 5333 C CA . ALA B 1 145 ? 11.797 5.438 -3.891 1 90.5 145 ALA B CA 1
ATOM 5334 C C . ALA B 1 145 ? 10.828 6.598 -3.711 1 90.5 145 ALA B C 1
ATOM 5336 O O . ALA B 1 145 ? 11.242 7.754 -3.588 1 90.5 145 ALA B O 1
ATOM 5337 N N . SER B 1 146 ? 9.617 6.289 -3.68 1 88.56 146 SER B N 1
ATOM 5338 C CA . SER B 1 146 ? 8.602 7.316 -3.482 1 88.56 146 SER B CA 1
ATOM 5339 C C . SER B 1 146 ? 8.695 7.926 -2.088 1 88.56 146 SER B C 1
ATOM 5341 O O . SER B 1 146 ? 8.461 9.125 -1.911 1 88.56 146 SER B O 1
ATOM 5343 N N . LEU B 1 147 ? 8.984 7.121 -1.201 1 88.69 147 LEU B N 1
ATOM 5344 C CA . LEU B 1 147 ? 9.172 7.602 0.163 1 88.69 147 LEU B CA 1
ATOM 5345 C C . LEU B 1 147 ? 10.336 8.578 0.239 1 88.69 147 LEU B C 1
ATOM 5347 O O . LEU B 1 147 ? 10.234 9.633 0.872 1 88.69 147 LEU B O 1
ATOM 5351 N N . ILE B 1 148 ? 11.391 8.266 -0.383 1 91.38 148 ILE B N 1
ATOM 5352 C CA . ILE B 1 148 ? 12.562 9.141 -0.406 1 91.38 148 ILE B CA 1
ATOM 5353 C C . ILE B 1 148 ? 12.219 10.453 -1.104 1 91.38 148 ILE B C 1
ATOM 5355 O O . ILE B 1 148 ? 12.633 11.523 -0.659 1 91.38 148 ILE B O 1
ATOM 5359 N N . GLN B 1 149 ? 11.461 10.336 -2.123 1 90.88 149 GLN B N 1
ATOM 5360 C CA . GLN B 1 149 ? 11.031 11.523 -2.854 1 90.88 149 GLN B CA 1
ATOM 5361 C C . GLN B 1 149 ? 10.188 12.438 -1.97 1 90.88 149 GLN B C 1
ATOM 5363 O O . GLN B 1 149 ? 10.391 13.656 -1.954 1 90.88 149 GLN B O 1
ATOM 5368 N N . GLU B 1 150 ? 9.328 11.906 -1.259 1 87.44 150 GLU B N 1
ATOM 5369 C CA . GLU B 1 150 ? 8.445 12.68 -0.385 1 87.44 150 GLU B CA 1
ATOM 5370 C C . GLU B 1 150 ? 9.227 13.344 0.74 1 87.44 150 GLU B C 1
ATOM 5372 O O . GLU B 1 150 ? 8.969 14.5 1.081 1 87.44 150 GLU B O 1
ATOM 5377 N N . VAL B 1 151 ? 10.125 12.625 1.291 1 90.69 151 VAL B N 1
ATOM 5378 C CA . VAL B 1 151 ? 10.906 13.156 2.402 1 90.69 151 VAL B CA 1
ATOM 5379 C C . VAL B 1 151 ? 11.773 14.312 1.92 1 90.69 151 VAL B C 1
ATOM 5381 O O . VAL B 1 151 ? 11.812 15.375 2.551 1 90.69 151 VAL B O 1
ATOM 5384 N N . LEU B 1 152 ? 12.375 14.203 0.779 1 91.06 152 LEU B N 1
ATOM 5385 C CA . LEU B 1 152 ? 13.258 15.234 0.272 1 91.06 152 LEU B CA 1
ATOM 5386 C C . LEU B 1 152 ? 12.469 16.438 -0.224 1 91.06 152 LEU B C 1
ATOM 5388 O O . LEU B 1 152 ? 12.883 17.594 -0.037 1 91.06 152 LEU B O 1
ATOM 5392 N N . SER B 1 153 ? 11.352 16.156 -0.811 1 89.25 153 SER B N 1
ATOM 5393 C CA . SER B 1 153 ? 10.609 17.234 -1.443 1 89.25 153 SER B CA 1
ATOM 5394 C C . SER B 1 153 ? 9.758 17.984 -0.425 1 89.25 153 SER B C 1
ATOM 5396 O O . SER B 1 153 ? 9.516 19.188 -0.575 1 89.25 153 SER B O 1
ATOM 5398 N N . GLU B 1 154 ? 9.273 17.281 0.589 1 88.19 154 GLU B N 1
ATOM 5399 C CA . GLU B 1 154 ? 8.289 17.922 1.449 1 88.19 154 GLU B CA 1
ATOM 5400 C C . GLU B 1 154 ? 8.734 17.922 2.908 1 88.19 154 GLU B C 1
ATOM 5402 O O . GLU B 1 154 ? 8.68 18.938 3.582 1 88.19 154 GLU B O 1
ATOM 5407 N N . LYS B 1 155 ? 9.164 16.812 3.377 1 89.19 155 LYS B N 1
ATOM 5408 C CA . LYS B 1 155 ? 9.375 16.656 4.816 1 89.19 155 LYS B CA 1
ATOM 5409 C C . LYS B 1 155 ? 10.641 17.391 5.262 1 89.19 155 LYS B C 1
ATOM 5411 O O . LYS B 1 155 ? 10.656 18.016 6.324 1 89.19 155 LYS B O 1
ATOM 5416 N N . VAL B 1 156 ? 11.688 17.359 4.453 1 90.88 156 VAL B N 1
ATOM 5417 C CA . VAL B 1 156 ? 12.938 18.016 4.816 1 90.88 156 VAL B CA 1
ATOM 5418 C C . VAL B 1 156 ? 12.727 19.531 4.891 1 90.88 156 VAL B C 1
ATOM 5420 O O . VAL B 1 156 ? 13.062 20.156 5.898 1 90.88 156 VAL B O 1
ATOM 5423 N N . PRO B 1 157 ? 12.164 20.078 3.812 1 91.31 157 PRO B N 1
ATOM 5424 C CA . PRO B 1 157 ? 11.945 21.531 3.91 1 91.31 157 PRO B CA 1
ATOM 5425 C C . PRO B 1 157 ? 11.016 21.906 5.059 1 91.31 157 PRO B C 1
ATOM 5427 O O . PRO B 1 157 ? 11.227 22.938 5.715 1 91.31 157 PRO B O 1
ATOM 5430 N N . LEU B 1 158 ? 10.008 21.141 5.344 1 89.12 158 LEU B N 1
ATOM 5431 C CA . LEU B 1 158 ? 9.094 21.406 6.445 1 89.12 158 LEU B CA 1
ATOM 5432 C C . LEU B 1 158 ? 9.82 21.328 7.789 1 89.12 158 LEU B C 1
ATOM 5434 O O . LEU B 1 158 ? 9.578 22.156 8.68 1 89.12 158 LEU B O 1
ATOM 5438 N N . PHE B 1 159 ? 10.672 20.406 7.887 1 90.94 159 PHE B N 1
ATOM 5439 C CA . PHE B 1 159 ? 11.445 20.25 9.109 1 90.94 159 PHE B CA 1
ATOM 5440 C C . PHE B 1 159 ? 12.375 21.438 9.328 1 90.94 159 PHE B C 1
ATOM 5442 O O . PHE B 1 159 ? 12.469 21.969 10.438 1 90.94 159 PHE B O 1
ATOM 5449 N N . LEU B 1 160 ? 13.023 21.828 8.312 1 93 160 LEU B N 1
ATOM 5450 C CA . LEU B 1 160 ? 13.953 22.953 8.398 1 93 160 LEU B CA 1
ATOM 5451 C C . LEU B 1 160 ? 13.219 24.25 8.703 1 93 160 LEU B C 1
ATOM 5453 O O . LEU B 1 160 ? 13.68 25.047 9.523 1 93 160 LEU B O 1
ATOM 5457 N N . MET B 1 161 ? 12.117 24.359 8.047 1 92.75 161 MET B N 1
ATOM 5458 C CA . MET B 1 161 ? 11.328 25.562 8.266 1 92.75 161 MET B CA 1
ATOM 5459 C C . MET B 1 161 ? 10.82 25.625 9.703 1 92.75 161 MET B C 1
ATOM 5461 O O . MET B 1 161 ? 11 26.641 10.383 1 92.75 161 MET B O 1
ATOM 5465 N N . HIS B 1 162 ? 10.258 24.594 10.227 1 90.81 162 HIS B N 1
ATOM 5466 C CA . HIS B 1 162 ? 9.711 24.578 11.586 1 90.81 162 HIS B CA 1
ATOM 5467 C C . HIS B 1 162 ? 10.82 24.672 12.625 1 90.81 162 HIS B C 1
ATOM 5469 O O . HIS B 1 162 ? 10.641 25.297 13.672 1 90.81 162 HIS B O 1
ATOM 5475 N N . SER B 1 163 ? 11.914 24.078 12.352 1 92.62 163 SER B N 1
ATOM 5476 C CA . SER B 1 163 ? 13.055 24.188 13.25 1 92.62 163 SER B CA 1
ATOM 5477 C C . SER B 1 163 ? 13.562 25.625 13.32 1 92.62 163 SER B C 1
ATOM 5479 O O . SER B 1 163 ? 13.938 26.109 14.391 1 92.62 163 SER B O 1
ATOM 5481 N N . THR B 1 164 ? 13.547 26.203 12.172 1 94.31 164 THR B N 1
ATOM 5482 C CA . THR B 1 164 ? 13.992 27.594 12.133 1 94.31 164 THR B CA 1
ATOM 5483 C C . THR B 1 164 ? 12.992 28.5 12.852 1 94.31 164 THR B C 1
ATOM 5485 O O . THR B 1 164 ? 13.391 29.453 13.516 1 94.31 164 THR B O 1
ATOM 5488 N N . VAL B 1 165 ? 11.695 28.219 12.688 1 93.06 165 VAL B N 1
ATOM 5489 C CA . VAL B 1 165 ? 10.688 28.984 13.406 1 93.06 165 VAL B CA 1
ATOM 5490 C C . VAL B 1 165 ? 10.914 28.844 14.914 1 93.06 165 VAL B C 1
ATOM 5492 O O . VAL B 1 165 ? 10.781 29.828 15.656 1 93.06 165 VAL B O 1
ATOM 5495 N N . PHE B 1 166 ? 11.305 27.766 15.297 1 91.31 166 PHE B N 1
ATOM 5496 C CA . PHE B 1 166 ? 11.547 27.516 16.703 1 91.31 166 PHE B CA 1
ATOM 5497 C C . PHE B 1 166 ? 12.75 28.297 17.203 1 91.31 166 PHE B C 1
ATOM 5499 O O . PHE B 1 166 ? 12.648 29.047 18.188 1 91.31 166 PHE B O 1
ATOM 5506 N N . VAL B 1 167 ? 13.836 28.125 16.547 1 93.5 167 VAL B N 1
ATOM 5507 C CA . VAL B 1 167 ? 15.07 28.781 16.969 1 93.5 167 VAL B CA 1
ATOM 5508 C C . VAL B 1 167 ? 14.914 30.297 16.875 1 93.5 167 VAL B C 1
ATOM 5510 O O . VAL B 1 167 ? 15.289 31.016 17.812 1 93.5 167 VAL B O 1
ATOM 5513 N N . SER B 1 168 ? 14.367 30.688 15.781 1 94.19 168 SER B N 1
ATOM 5514 C CA . SER B 1 168 ? 14.156 32.125 15.633 1 94.19 168 SER B CA 1
ATOM 5515 C C . SER B 1 168 ? 13.133 32.656 16.641 1 94.19 168 SER B C 1
ATOM 5517 O O . SER B 1 168 ? 13.25 33.781 17.125 1 94.19 168 SER B O 1
ATOM 5519 N N . GLY B 1 169 ? 12.094 31.812 16.875 1 92.56 169 GLY B N 1
ATOM 5520 C CA . GLY B 1 169 ? 11.109 32.219 17.875 1 92.56 169 GLY B CA 1
ATOM 5521 C C . GLY B 1 169 ? 11.719 32.438 19.25 1 92.56 169 GLY B C 1
ATOM 5522 O O . GLY B 1 169 ? 11.391 33.438 19.906 1 92.56 169 GLY B O 1
ATOM 5523 N N . LEU B 1 170 ? 12.602 31.672 19.625 1 91.5 170 LEU B N 1
ATOM 5524 C CA . LEU B 1 170 ? 13.281 31.828 20.906 1 91.5 170 LEU B CA 1
ATOM 5525 C C . LEU B 1 170 ? 14.203 33.031 20.875 1 91.5 170 LEU B C 1
ATOM 5527 O O . LEU B 1 170 ? 14.258 33.812 21.828 1 91.5 170 LEU B O 1
ATOM 5531 N N . ALA B 1 171 ? 14.906 33.188 19.797 1 93.75 171 ALA B N 1
ATOM 5532 C CA . ALA B 1 171 ? 15.852 34.312 19.656 1 93.75 171 ALA B CA 1
ATOM 5533 C C . ALA B 1 171 ? 15.117 35.656 19.672 1 93.75 171 ALA B C 1
ATOM 5535 O O . ALA B 1 171 ? 15.531 36.594 20.359 1 93.75 171 ALA B O 1
ATOM 5536 N N . PHE B 1 172 ? 14.016 35.719 18.984 1 93.81 172 PHE B N 1
ATOM 5537 C CA . PHE B 1 172 ? 13.289 36.969 18.875 1 93.81 172 PHE B CA 1
ATOM 5538 C C . PHE B 1 172 ? 12.516 37.25 20.172 1 93.81 172 PHE B C 1
ATOM 5540 O O . PHE B 1 172 ? 12.352 38.406 20.562 1 93.81 172 PHE B O 1
ATOM 5547 N N . SER B 1 173 ? 12.031 36.188 20.781 1 93 173 SER B N 1
ATOM 5548 C CA . SER B 1 173 ? 11.391 36.406 22.078 1 93 173 SER B CA 1
ATOM 5549 C C . SER B 1 173 ? 12.352 37.062 23.062 1 93 173 SER B C 1
ATOM 5551 O O . SER B 1 173 ? 11.969 37.938 23.812 1 93 173 SER B O 1
ATOM 5553 N N . THR B 1 174 ? 13.602 36.688 23.031 1 93.25 174 THR B N 1
ATOM 5554 C CA . THR B 1 174 ? 14.625 37.281 23.891 1 93.25 174 THR B CA 1
ATOM 5555 C C . THR B 1 174 ? 14.977 38.688 23.453 1 93.25 174 THR B C 1
ATOM 5557 O O . THR B 1 174 ? 15.242 39.562 24.281 1 93.25 174 THR B O 1
ATOM 5560 N N . TYR B 1 175 ? 14.969 38.875 22.156 1 92.38 175 TYR B N 1
ATOM 5561 C CA . TYR B 1 175 ? 15.273 40.188 21.609 1 92.38 175 TYR B CA 1
ATOM 5562 C C . TYR B 1 175 ? 14.234 41.219 22.031 1 92.38 175 TYR B C 1
ATOM 5564 O O . TYR B 1 175 ? 14.578 42.344 22.391 1 92.38 175 TYR B O 1
ATOM 5572 N N . PHE B 1 176 ? 12.961 40.875 22.094 1 91.62 176 PHE B N 1
ATOM 5573 C CA . PHE B 1 176 ? 11.898 41.812 22.453 1 91.62 176 PHE B CA 1
ATOM 5574 C C . PHE B 1 176 ? 11.891 42.062 23.953 1 91.62 176 PHE B C 1
ATOM 5576 O O . PHE B 1 176 ? 11.812 43.219 24.391 1 91.62 176 PHE B O 1
ATOM 5583 N N . SER B 1 177 ? 11.93 41.031 24.75 1 92.62 177 SER B N 1
ATOM 5584 C CA . SER B 1 177 ? 11.992 41.156 26.203 1 92.62 177 SER B CA 1
ATOM 5585 C C . SER B 1 177 ? 12.734 39.969 26.828 1 92.62 177 SER B C 1
ATOM 5587 O O . SER B 1 177 ? 12.18 38.875 26.969 1 92.62 177 SER B O 1
ATOM 5589 N N . TRP B 1 178 ? 13.93 40.188 27.234 1 91.5 178 TRP B N 1
ATOM 5590 C CA . TRP B 1 178 ? 14.75 39.094 27.781 1 91.5 178 TRP B CA 1
ATOM 5591 C C . TRP B 1 178 ? 14.195 38.625 29.125 1 91.5 178 TRP B C 1
ATOM 5593 O O . TRP B 1 178 ? 14.359 37.469 29.484 1 91.5 178 TRP B O 1
ATOM 5603 N N . ARG B 1 179 ? 13.469 39.531 29.859 1 92.94 179 ARG B N 1
ATOM 5604 C CA . ARG B 1 179 ? 12.906 39.125 31.156 1 92.94 179 ARG B CA 1
ATOM 5605 C C . ARG B 1 179 ? 11.758 38.156 30.984 1 92.94 179 ARG B C 1
ATOM 5607 O O . ARG B 1 179 ? 11.664 37.156 31.719 1 92.94 179 ARG B O 1
ATOM 5614 N N . LEU B 1 180 ? 10.953 38.469 30 1 92.31 180 LEU B N 1
ATOM 5615 C CA . LEU B 1 180 ? 9.836 37.594 29.719 1 92.31 180 LEU B CA 1
ATOM 5616 C C . LEU B 1 180 ? 10.344 36.25 29.156 1 92.31 180 LEU B C 1
ATOM 5618 O O . LEU B 1 180 ? 9.797 35.188 29.469 1 92.31 180 LEU B O 1
ATOM 5622 N N . ALA B 1 181 ? 11.344 36.312 28.328 1 92.44 181 ALA B N 1
ATOM 5623 C CA . ALA B 1 181 ? 11.906 35.094 27.703 1 92.44 181 ALA B CA 1
ATOM 5624 C C . ALA B 1 181 ? 12.469 34.156 28.734 1 92.44 181 ALA B C 1
ATOM 5626 O O . ALA B 1 181 ? 12.312 32.938 28.609 1 92.44 181 ALA B O 1
ATOM 5627 N N . LEU B 1 182 ? 13.055 34.656 29.734 1 91.31 182 LEU B N 1
ATOM 5628 C CA . LEU B 1 182 ? 13.68 33.844 30.766 1 91.31 182 LEU B CA 1
ATOM 5629 C C . LEU B 1 182 ? 12.633 33.031 31.531 1 91.31 182 LEU B C 1
ATOM 5631 O O . LEU B 1 182 ? 12.867 31.891 31.906 1 91.31 182 LEU B O 1
ATOM 5635 N N . VAL B 1 183 ? 11.516 33.625 31.703 1 90.38 183 VAL B N 1
ATOM 5636 C CA . VAL B 1 183 ? 10.453 32.938 32.469 1 90.38 183 VAL B CA 1
ATOM 5637 C C . VAL B 1 183 ? 9.711 31.969 31.547 1 90.38 183 VAL B C 1
ATOM 5639 O O . VAL B 1 183 ? 9.172 30.969 32 1 90.38 183 VAL B O 1
ATOM 5642 N N . SER B 1 184 ? 9.75 32.281 30.25 1 90.56 184 SER B N 1
ATOM 5643 C CA . SER B 1 184 ? 8.977 31.469 29.297 1 90.56 184 SER B CA 1
ATOM 5644 C C . SER B 1 184 ? 9.742 30.219 28.891 1 90.56 184 SER B C 1
ATOM 5646 O O . SER B 1 184 ? 9.133 29.219 28.5 1 90.56 184 SER B O 1
ATOM 5648 N N . TYR B 1 185 ? 11 30.109 28.984 1 88.88 185 TYR B N 1
ATOM 5649 C CA . TYR B 1 185 ? 11.812 29.031 28.438 1 88.88 185 TYR B CA 1
ATOM 5650 C C . TYR B 1 185 ? 11.477 27.703 29.094 1 88.88 185 TYR B C 1
ATOM 5652 O O . TYR B 1 185 ? 11.281 26.688 28.422 1 88.88 185 TYR B O 1
ATOM 5660 N N . PRO B 1 186 ? 11.242 27.672 30.406 1 87.69 186 PRO B N 1
ATOM 5661 C CA . PRO B 1 186 ? 10.859 26.391 31 1 87.69 186 PRO B CA 1
ATOM 5662 C C . PRO B 1 186 ? 9.484 25.906 30.547 1 87.69 186 PRO B C 1
ATOM 5664 O O . PRO B 1 186 ? 9.211 24.703 30.562 1 87.69 186 PRO B O 1
ATOM 5667 N N . LEU B 1 187 ? 8.672 26.844 30.141 1 87.94 187 LEU B N 1
ATOM 5668 C CA . LEU B 1 187 ? 7.316 26.5 29.703 1 87.94 187 LEU B CA 1
ATOM 5669 C C . LEU B 1 187 ? 7.332 25.812 28.344 1 87.94 187 LEU B C 1
ATOM 5671 O O . LEU B 1 187 ? 6.367 25.141 27.984 1 87.94 187 LEU B O 1
ATOM 5675 N N . VAL B 1 188 ? 8.445 26 27.688 1 83.56 188 VAL B N 1
ATOM 5676 C CA . VAL B 1 188 ? 8.602 25.297 26.406 1 83.56 188 VAL B CA 1
ATOM 5677 C C . VAL B 1 188 ? 8.602 23.797 26.641 1 83.56 188 VAL B C 1
ATOM 5679 O O . VAL B 1 188 ? 8.016 23.047 25.859 1 83.56 188 VAL B O 1
ATOM 5682 N N . LEU B 1 189 ? 9.18 23.344 27.656 1 81.5 189 LEU B N 1
ATOM 5683 C CA . LEU B 1 189 ? 9.227 21.922 28 1 81.5 189 LEU B CA 1
ATOM 5684 C C . LEU B 1 189 ? 7.828 21.391 28.297 1 81.5 189 LEU B C 1
ATOM 5686 O O . LEU B 1 189 ? 7.516 20.25 27.953 1 81.5 189 LEU B O 1
ATOM 5690 N N . LEU B 1 190 ? 7.059 22.266 28.875 1 81.19 190 LEU B N 1
ATOM 5691 C CA . LEU B 1 190 ? 5.691 21.875 29.203 1 81.19 190 LEU B CA 1
ATOM 5692 C C . LEU B 1 190 ? 4.852 21.75 27.938 1 81.19 190 LEU B C 1
ATOM 5694 O O . LEU B 1 190 ? 3.861 21 27.922 1 81.19 190 LEU B O 1
ATOM 5698 N N . LEU B 1 191 ? 5.289 22.438 26.938 1 77.5 191 LEU B N 1
ATOM 5699 C CA . LEU B 1 191 ? 4.559 22.391 25.672 1 77.5 191 LEU B CA 1
ATOM 5700 C C . LEU B 1 191 ? 4.988 21.188 24.844 1 77.5 191 LEU B C 1
ATOM 5702 O O . LEU B 1 191 ? 4.172 20.578 24.156 1 77.5 191 LEU B O 1
ATOM 5706 N N . ILE B 1 192 ? 6.199 20.703 24.969 1 75.94 192 ILE B N 1
ATOM 5707 C CA . ILE B 1 192 ? 6.777 19.719 24.047 1 75.94 192 ILE B CA 1
ATOM 5708 C C . ILE B 1 192 ? 6.648 18.312 24.641 1 75.94 192 ILE B C 1
ATOM 5710 O O . ILE B 1 192 ? 6.367 17.359 23.922 1 75.94 192 ILE B O 1
ATOM 5714 N N . ILE B 1 193 ? 6.766 18.172 25.906 1 77.06 193 ILE B N 1
ATOM 5715 C CA . ILE B 1 193 ? 6.891 16.875 26.578 1 77.06 193 ILE B CA 1
ATOM 5716 C C . ILE B 1 193 ? 5.598 16.078 26.406 1 77.06 193 ILE B C 1
ATOM 5718 O O . ILE B 1 193 ? 5.625 14.922 26 1 77.06 193 ILE B O 1
ATOM 5722 N N . PRO B 1 194 ? 4.461 16.734 26.609 1 75.69 194 PRO B N 1
ATOM 5723 C CA . PRO B 1 194 ? 3.246 15.945 26.391 1 75.69 194 PRO B CA 1
ATOM 5724 C C . PRO B 1 194 ? 3.098 15.477 24.938 1 75.69 194 PRO B C 1
ATOM 5726 O O . PRO B 1 194 ? 2.637 14.359 24.688 1 75.69 194 PRO B O 1
ATOM 5729 N N . GLY B 1 195 ? 3.498 16.281 24.031 1 73.81 195 GLY B N 1
ATOM 5730 C CA . GLY B 1 195 ? 3.441 15.906 22.625 1 73.81 195 GLY B CA 1
ATOM 5731 C C . GLY B 1 195 ? 4.359 14.75 22.281 1 73.81 195 GLY B C 1
ATOM 5732 O O . GLY B 1 195 ? 3.979 13.844 21.531 1 73.81 195 GLY B O 1
ATOM 5733 N N . LEU B 1 196 ? 5.477 14.719 22.938 1 75.06 196 LEU B N 1
ATOM 5734 C CA . LEU B 1 196 ? 6.441 13.648 22.688 1 75.06 196 LEU B CA 1
ATOM 5735 C C . LEU B 1 196 ? 5.977 12.344 23.312 1 75.06 196 LEU B C 1
ATOM 5737 O O . LEU B 1 196 ? 6.109 11.273 22.703 1 75.06 196 LEU B O 1
ATOM 5741 N N . ILE B 1 197 ? 5.395 12.461 24.406 1 77.69 197 ILE B N 1
ATOM 5742 C CA . ILE B 1 197 ? 4.906 11.281 25.109 1 77.69 197 ILE B CA 1
ATOM 5743 C C . ILE B 1 197 ? 3.729 10.68 24.344 1 77.69 197 ILE B C 1
ATOM 5745 O O . ILE B 1 197 ? 3.664 9.461 24.156 1 77.69 197 ILE B O 1
ATOM 5749 N N . TYR B 1 198 ? 2.934 11.523 23.875 1 79.06 198 TYR B N 1
ATOM 5750 C CA . TYR B 1 198 ? 1.797 11.055 23.094 1 79.06 198 TYR B CA 1
ATOM 5751 C C . TYR B 1 198 ? 2.264 10.398 21.797 1 79.06 198 TYR B C 1
ATOM 5753 O O . TYR B 1 198 ? 1.78 9.328 21.422 1 79.06 198 TYR B O 1
ATOM 5761 N N . GLY B 1 199 ? 3.174 11.055 21.188 1 75.69 199 GLY B N 1
ATOM 5762 C CA . GLY B 1 199 ? 3.674 10.516 19.922 1 75.69 199 GLY B CA 1
ATOM 5763 C C . GLY B 1 199 ? 4.27 9.125 20.078 1 75.69 199 GLY B C 1
ATOM 5764 O O . GLY B 1 199 ? 3.961 8.227 19.297 1 75.69 199 GLY B O 1
ATOM 5765 N N . LYS B 1 200 ? 4.969 8.914 21.109 1 79.44 200 LYS B N 1
ATOM 5766 C CA . LYS B 1 200 ? 5.594 7.613 21.359 1 79.44 200 LYS B CA 1
ATOM 5767 C C . LYS B 1 200 ? 4.551 6.562 21.734 1 79.44 200 LYS B C 1
ATOM 5769 O O . LYS B 1 200 ? 4.621 5.422 21.266 1 79.44 200 LYS B O 1
ATOM 5774 N N . TYR B 1 201 ? 3.66 7.008 22.531 1 83.69 201 TYR B N 1
ATOM 5775 C CA . TYR B 1 201 ? 2.615 6.086 22.969 1 83.69 201 TYR B CA 1
ATOM 5776 C C . TYR B 1 201 ? 1.691 5.723 21.812 1 83.69 201 TYR B C 1
ATOM 5778 O O . TYR B 1 201 ? 1.271 4.57 21.688 1 83.69 201 TYR B O 1
ATOM 5786 N N . LEU B 1 202 ? 1.407 6.621 21.047 1 79.56 202 LEU B N 1
ATOM 5787 C CA . LEU B 1 202 ? 0.554 6.375 19.891 1 79.56 202 LEU B CA 1
ATOM 5788 C C . LEU B 1 202 ? 1.222 5.41 18.906 1 79.56 202 LEU B C 1
ATOM 5790 O O . LEU B 1 202 ? 0.559 4.547 18.328 1 79.56 202 LEU B O 1
ATOM 5794 N N . LEU B 1 203 ? 2.457 5.531 18.766 1 76.94 203 LEU B N 1
ATOM 5795 C CA . LEU B 1 203 ? 3.189 4.633 17.875 1 76.94 203 LEU B CA 1
ATOM 5796 C C . LEU B 1 203 ? 3.152 3.201 18.406 1 76.94 203 LEU B C 1
ATOM 5798 O O . LEU B 1 203 ? 3.01 2.256 17.625 1 76.94 203 LEU B O 1
ATOM 5802 N N . TYR B 1 204 ? 3.311 3.139 19.703 1 84.38 204 TYR B N 1
ATOM 5803 C CA . TYR B 1 204 ? 3.244 1.825 20.328 1 84.38 204 TYR B CA 1
ATOM 5804 C C . TYR B 1 204 ? 1.873 1.19 20.125 1 84.38 204 TYR B C 1
ATOM 5806 O O . TYR B 1 204 ? 1.774 0.041 19.688 1 84.38 204 TYR B O 1
ATOM 5814 N N . LEU B 1 205 ? 0.824 1.92 20.391 1 84.56 205 LEU B N 1
ATOM 5815 C CA . LEU B 1 205 ? -0.533 1.401 20.266 1 84.56 205 LEU B CA 1
ATOM 5816 C C . LEU B 1 205 ? -0.861 1.082 18.797 1 84.56 205 LEU B C 1
ATOM 5818 O O . LEU B 1 205 ? -1.539 0.093 18.516 1 84.56 205 LEU B O 1
ATOM 5822 N N . SER B 1 206 ? -0.367 1.852 17.906 1 80.38 206 SER B N 1
ATOM 5823 C CA . SER B 1 206 ? -0.606 1.637 16.484 1 80.38 206 SER B CA 1
ATOM 5824 C C . SER B 1 206 ? 0.087 0.371 15.992 1 80.38 206 SER B C 1
ATOM 5826 O O . SER B 1 206 ? -0.471 -0.374 15.18 1 80.38 206 SER B O 1
ATOM 5828 N N . ARG B 1 207 ? 1.26 0.133 16.5 1 82.12 207 ARG B N 1
ATOM 5829 C CA . ARG B 1 207 ? 1.989 -1.074 16.125 1 82.12 207 ARG B CA 1
ATOM 5830 C C . ARG B 1 207 ? 1.27 -2.324 16.625 1 82.12 207 ARG B C 1
ATOM 5832 O O . ARG B 1 207 ? 1.172 -3.318 15.898 1 82.12 207 ARG B O 1
ATOM 5839 N N . GLU B 1 208 ? 0.833 -2.195 17.812 1 88.06 208 GLU B N 1
ATOM 5840 C CA . GLU B 1 208 ? 0.101 -3.324 18.375 1 88.06 208 GLU B CA 1
ATOM 5841 C C . GLU B 1 208 ? -1.194 -3.584 17.609 1 88.06 208 GLU B C 1
ATOM 5843 O O . GLU B 1 208 ? -1.558 -4.734 17.375 1 88.06 208 GLU B O 1
ATOM 5848 N N . SER B 1 209 ? -1.884 -2.561 17.266 1 86.12 209 SER B N 1
ATOM 5849 C CA . SER B 1 209 ? -3.117 -2.688 16.5 1 86.12 209 SER B CA 1
ATOM 5850 C C . SER B 1 209 ? -2.85 -3.281 15.125 1 86.12 209 SER B C 1
ATOM 5852 O O . SER B 1 209 ? -3.6 -4.141 14.656 1 86.12 209 SER B O 1
ATOM 5854 N N . ARG B 1 210 ? -1.815 -2.871 14.539 1 82 210 ARG B N 1
ATOM 5855 C CA . ARG B 1 210 ? -1.463 -3.377 13.219 1 82 210 ARG B CA 1
ATOM 5856 C C . ARG B 1 210 ? -1.125 -4.863 13.273 1 82 210 ARG B C 1
ATOM 5858 O O . ARG B 1 210 ? -1.45 -5.613 12.352 1 82 210 ARG B O 1
ATOM 5865 N N . ARG B 1 211 ? -0.494 -5.227 14.281 1 87.19 211 ARG B N 1
ATOM 5866 C CA . ARG B 1 211 ? -0.158 -6.637 14.453 1 87.19 211 ARG B CA 1
ATOM 5867 C C . ARG B 1 211 ? -1.418 -7.488 14.578 1 87.19 211 ARG B C 1
ATOM 5869 O O . ARG B 1 211 ? -1.509 -8.562 13.969 1 87.19 211 ARG B O 1
ATOM 5876 N N . GLU B 1 212 ? -2.287 -6.996 15.344 1 89.31 212 GLU B N 1
ATOM 5877 C CA . GLU B 1 212 ? -3.533 -7.734 15.516 1 89.31 212 GLU B CA 1
ATOM 5878 C C . GLU B 1 212 ? -4.34 -7.773 14.227 1 89.31 212 GLU B C 1
ATOM 5880 O O . GLU B 1 212 ? -4.922 -8.805 13.883 1 89.31 212 GLU B O 1
ATOM 5885 N N . TYR B 1 213 ? -4.355 -6.742 13.516 1 85.81 213 TYR B N 1
ATOM 5886 C CA . TYR B 1 213 ? -5.074 -6.715 12.242 1 85.81 213 TYR B CA 1
ATOM 5887 C C . TYR B 1 213 ? -4.395 -7.605 11.211 1 85.81 213 TYR B C 1
ATOM 5889 O O . TYR B 1 213 ? -5.059 -8.195 10.359 1 85.81 213 TYR B O 1
ATOM 5897 N N . ALA B 1 214 ? -3.135 -7.652 11.32 1 83.25 214 ALA B N 1
ATOM 5898 C CA . ALA B 1 214 ? -2.404 -8.539 10.422 1 83.25 214 ALA B CA 1
ATOM 5899 C C . ALA B 1 214 ? -2.83 -9.992 10.617 1 83.25 214 ALA B C 1
ATOM 5901 O O . ALA B 1 214 ? -2.957 -10.75 9.648 1 83.25 214 ALA B O 1
ATOM 5902 N N . LYS B 1 215 ? -3 -10.375 11.859 1 87.56 215 LYS B N 1
ATOM 5903 C CA . LYS B 1 215 ? -3.494 -11.719 12.156 1 87.56 215 LYS B CA 1
ATOM 5904 C C . LYS B 1 215 ? -4.887 -11.938 11.562 1 87.56 215 LYS B C 1
ATOM 5906 O O . LYS B 1 215 ? -5.172 -12.992 11.008 1 87.56 215 LYS B O 1
ATOM 5911 N N . ALA B 1 216 ? -5.699 -10.953 11.758 1 89.56 216 ALA B N 1
ATOM 5912 C CA . ALA B 1 216 ? -7.055 -11.031 11.227 1 89.56 216 ALA B CA 1
ATOM 5913 C C . ALA B 1 216 ? -7.039 -11.141 9.703 1 89.56 216 ALA B C 1
ATOM 5915 O O . ALA B 1 216 ? -7.793 -11.93 9.125 1 89.56 216 ALA B O 1
ATOM 5916 N N . ASN B 1 217 ? -6.203 -10.367 9.117 1 86.81 217 ASN B N 1
ATOM 5917 C CA . ASN B 1 217 ? -6.094 -10.391 7.664 1 86.81 217 ASN B CA 1
ATOM 5918 C C . ASN B 1 217 ? -5.57 -11.734 7.164 1 86.81 217 ASN B C 1
ATOM 5920 O O . ASN B 1 217 ? -5.992 -12.211 6.109 1 86.81 217 ASN B O 1
ATOM 5924 N N . SER B 1 218 ? -4.695 -12.281 7.859 1 85.19 218 SER B N 1
ATOM 5925 C CA . SER B 1 218 ? -4.168 -13.594 7.496 1 85.19 218 SER B CA 1
ATOM 5926 C C . SER B 1 218 ? -5.262 -14.656 7.547 1 85.19 218 SER B C 1
ATOM 5928 O O . SER B 1 218 ? -5.312 -15.539 6.684 1 85.19 218 SER B O 1
ATOM 5930 N N . LEU B 1 219 ? -6.047 -14.602 8.508 1 87.75 219 LEU B N 1
ATOM 5931 C CA . LEU B 1 219 ? -7.164 -15.531 8.641 1 87.75 219 LEU B CA 1
ATOM 5932 C C . LEU B 1 219 ? -8.109 -15.406 7.449 1 87.75 219 LEU B C 1
ATOM 5934 O O . LEU B 1 219 ? -8.555 -16.422 6.898 1 87.75 219 LEU B O 1
ATOM 5938 N N . VAL B 1 220 ? -8.383 -14.219 7.066 1 89.81 220 VAL B N 1
ATOM 5939 C CA . VAL B 1 220 ? -9.281 -13.977 5.945 1 89.81 220 VAL B CA 1
ATOM 5940 C C . VAL B 1 220 ? -8.641 -14.477 4.652 1 89.81 220 VAL B C 1
ATOM 5942 O O . VAL B 1 220 ? -9.312 -15.078 3.809 1 89.81 220 VAL B O 1
ATOM 5945 N N . GLU B 1 221 ? -7.402 -14.195 4.504 1 87.19 221 GLU B N 1
ATOM 5946 C CA . GLU B 1 221 ? -6.68 -14.648 3.316 1 87.19 221 GLU B CA 1
ATOM 5947 C C . GLU B 1 221 ? -6.707 -16.172 3.195 1 87.19 221 GLU B C 1
ATOM 5949 O O . GLU B 1 221 ? -6.902 -16.703 2.104 1 87.19 221 GLU B O 1
ATOM 5954 N N . GLN B 1 222 ? -6.562 -16.844 4.258 1 84.12 222 GLN B N 1
ATOM 5955 C CA . GLN B 1 222 ? -6.602 -18.297 4.273 1 84.12 222 GLN B CA 1
ATOM 5956 C C . GLN B 1 222 ? -8.008 -18.812 3.975 1 84.12 222 GLN B C 1
ATOM 5958 O O . GLN B 1 222 ? -8.172 -19.781 3.229 1 84.12 222 GLN B O 1
ATOM 5963 N N . ALA B 1 223 ? -8.945 -18.234 4.57 1 88.25 223 ALA B N 1
ATOM 5964 C CA . ALA B 1 223 ? -10.336 -18.641 4.367 1 88.25 223 ALA B CA 1
ATOM 5965 C C . ALA B 1 223 ? -10.758 -18.453 2.912 1 88.25 223 ALA B C 1
ATOM 5967 O O . ALA B 1 223 ? -11.383 -19.328 2.322 1 88.25 223 ALA B O 1
ATOM 5968 N N . LEU B 1 224 ? -10.328 -17.375 2.359 1 87.25 224 LEU B N 1
ATOM 5969 C CA . LEU B 1 224 ? -10.719 -17.078 0.984 1 87.25 224 LEU B CA 1
ATOM 5970 C C . LEU B 1 224 ? -9.93 -17.938 0.001 1 87.25 224 LEU B C 1
ATOM 5972 O O . LEU B 1 224 ? -10.438 -18.297 -1.064 1 87.25 224 LEU B O 1
ATOM 5976 N N . GLY B 1 225 ? -8.758 -18.188 0.365 1 82.19 225 GLY B N 1
ATOM 5977 C CA . GLY B 1 225 ? -7.953 -19.078 -0.464 1 82.19 225 GLY B CA 1
ATOM 5978 C C . GLY B 1 225 ? -8.5 -20.484 -0.536 1 82.19 225 GLY B C 1
ATOM 5979 O O . GLY B 1 225 ? -8.266 -21.203 -1.511 1 82.19 225 GLY B O 1
ATOM 5980 N N . SER B 1 226 ? -9.188 -20.844 0.532 1 85.19 226 SER B N 1
ATOM 5981 C CA . SER B 1 226 ? -9.812 -22.172 0.598 1 85.19 226 SER B CA 1
ATOM 5982 C C . SER B 1 226 ? -11.32 -22.062 0.795 1 85.19 226 SER B C 1
ATOM 5984 O O . SER B 1 226 ? -11.891 -22.719 1.66 1 85.19 226 SER B O 1
ATOM 5986 N N . ILE B 1 227 ? -11.953 -21.297 0.012 1 87.31 227 ILE B N 1
ATOM 5987 C CA . ILE B 1 227 ? -13.352 -20.953 0.219 1 87.31 227 ILE B CA 1
ATOM 5988 C C . ILE B 1 227 ? -14.227 -22.188 -0.011 1 87.31 227 ILE B C 1
ATOM 5990 O O . ILE B 1 227 ? -15.227 -22.391 0.685 1 87.31 227 ILE B O 1
ATOM 5994 N N . LYS B 1 228 ? -13.891 -23.031 -1.017 1 87.31 228 LYS B N 1
ATOM 5995 C CA . LYS B 1 228 ? -14.664 -24.234 -1.295 1 87.31 228 LYS B CA 1
ATOM 5996 C C . LYS B 1 228 ? -14.633 -25.203 -0.109 1 87.31 228 LYS B C 1
ATOM 5998 O O . LYS B 1 228 ? -15.641 -25.812 0.229 1 87.31 228 LYS B O 1
ATOM 6003 N N . THR B 1 229 ? -13.477 -25.234 0.472 1 87.31 229 THR B N 1
ATOM 6004 C CA . THR B 1 229 ? -13.344 -26.078 1.653 1 87.31 229 THR B CA 1
ATOM 6005 C C . THR B 1 229 ? -14.156 -25.516 2.818 1 87.31 229 THR B C 1
ATOM 6007 O O . THR B 1 229 ? -14.773 -26.266 3.57 1 87.31 229 THR B O 1
ATOM 6010 N N . VAL B 1 230 ? -14.164 -24.297 2.953 1 89.44 230 VAL B N 1
ATOM 6011 C CA . VAL B 1 230 ? -14.906 -23.641 4.023 1 89.44 230 VAL B CA 1
ATOM 6012 C C . VAL B 1 230 ? -16.391 -23.953 3.879 1 89.44 230 VAL B C 1
ATOM 6014 O O . VAL B 1 230 ? -17.062 -24.281 4.859 1 89.44 230 VAL B O 1
ATOM 6017 N N . TYR B 1 231 ? -16.875 -23.938 2.666 1 89.62 231 TYR B N 1
ATOM 6018 C CA . TYR B 1 231 ? -18.281 -24.203 2.414 1 89.62 231 TYR B CA 1
ATOM 6019 C C . TYR B 1 231 ? -18.594 -25.688 2.607 1 89.62 231 TYR B C 1
ATOM 6021 O O . TYR B 1 231 ? -19.641 -26.031 3.176 1 89.62 231 TYR B O 1
ATOM 6029 N N . SER B 1 232 ? -17.703 -26.453 2.119 1 89 232 SER B N 1
ATOM 6030 C CA . SER B 1 232 ? -17.938 -27.891 2.186 1 89 232 SER B CA 1
ATOM 6031 C C . SER B 1 232 ? -18.016 -28.375 3.629 1 89 232 SER B C 1
ATOM 6033 O O . SER B 1 232 ? -18.719 -29.344 3.924 1 89 232 SER B O 1
ATOM 6035 N N . PHE B 1 233 ? -17.406 -27.625 4.488 1 87.62 233 PHE B N 1
ATOM 6036 C CA . PHE B 1 233 ? -17.391 -28.047 5.883 1 87.62 233 PHE B CA 1
ATOM 6037 C C . PHE B 1 233 ? -18.266 -27.125 6.73 1 87.62 233 PHE B C 1
ATOM 6039 O O . PHE B 1 233 ? -18.266 -27.219 7.961 1 87.62 233 PHE B O 1
ATOM 6046 N N . THR B 1 234 ? -18.953 -26.203 6.129 1 86.44 234 THR B N 1
ATOM 6047 C CA . THR B 1 234 ? -19.859 -25.281 6.809 1 86.44 234 THR B CA 1
ATOM 6048 C C . THR B 1 234 ? -19.141 -24.578 7.961 1 86.44 234 THR B C 1
ATOM 6050 O O . THR B 1 234 ? -19.672 -24.516 9.078 1 86.44 234 THR B O 1
ATOM 6053 N N . ALA B 1 235 ? -17.938 -24.172 7.664 1 86.75 235 ALA B N 1
ATOM 6054 C CA . ALA B 1 235 ? -17.094 -23.594 8.711 1 86.75 235 ALA B CA 1
ATOM 6055 C C . ALA B 1 235 ? -17.203 -22.078 8.734 1 86.75 235 ALA B C 1
ATOM 6057 O O . ALA B 1 235 ? -16.391 -21.391 9.375 1 86.75 235 ALA B O 1
ATOM 6058 N N . GLU B 1 236 ? -18.172 -21.531 8.102 1 89.69 236 GLU B N 1
ATOM 6059 C CA . GLU B 1 236 ? -18.297 -20.078 7.992 1 89.69 236 GLU B CA 1
ATOM 6060 C C . GLU B 1 236 ? -18.438 -19.438 9.367 1 89.69 236 GLU B C 1
ATOM 6062 O O . GLU B 1 236 ? -17.75 -18.469 9.688 1 89.69 236 GLU B O 1
ATOM 6067 N N . LYS B 1 237 ? -19.281 -19.984 10.188 1 88 237 LYS B N 1
ATOM 6068 C CA . LYS B 1 237 ? -19.547 -19.422 11.508 1 88 237 LYS B CA 1
ATOM 6069 C C . LYS B 1 237 ? -18.297 -19.5 12.391 1 88 237 LYS B C 1
ATOM 6071 O O . LYS B 1 237 ? -18.016 -18.578 13.156 1 88 237 LYS B O 1
ATOM 6076 N N . GLY B 1 238 ? -17.594 -20.562 12.242 1 87.62 238 GLY B N 1
ATOM 6077 C CA . GLY B 1 238 ? -16.375 -20.703 13.008 1 87.62 238 GLY B CA 1
ATOM 6078 C C . GLY B 1 238 ? -15.328 -19.672 12.641 1 87.62 238 GLY B C 1
ATOM 6079 O O . GLY B 1 238 ? -14.648 -19.125 13.516 1 87.62 238 GLY B O 1
ATOM 6080 N N . ILE B 1 239 ? -15.219 -19.469 11.422 1 90.25 239 ILE B N 1
ATOM 6081 C CA . ILE B 1 239 ? -14.242 -18.484 10.938 1 90.25 239 ILE B CA 1
ATOM 6082 C C . ILE B 1 239 ? -14.641 -17.094 11.398 1 90.25 239 ILE B C 1
ATOM 6084 O O . ILE B 1 239 ? -13.789 -16.312 11.828 1 90.25 239 ILE B O 1
ATOM 6088 N N . ILE B 1 240 ? -15.93 -16.797 11.367 1 92.12 240 ILE B N 1
ATOM 6089 C CA . ILE B 1 240 ? -16.422 -15.5 11.797 1 92.12 240 ILE B CA 1
ATOM 6090 C C . ILE B 1 240 ? -16.172 -15.32 13.289 1 92.12 240 ILE B C 1
ATOM 6092 O O . ILE B 1 240 ? -15.789 -14.234 13.734 1 92.12 240 ILE B O 1
ATOM 6096 N N . GLN B 1 241 ? -16.344 -16.344 14.016 1 91.12 241 GLN B N 1
ATOM 6097 C CA . GLN B 1 241 ? -16.125 -16.281 15.453 1 91.12 241 GLN B CA 1
ATOM 6098 C C . GLN B 1 241 ? -14.656 -16.062 15.773 1 91.12 241 GLN B C 1
ATOM 6100 O O . GLN B 1 241 ? -14.312 -15.266 16.672 1 91.12 241 GLN B O 1
ATOM 6105 N N . ARG B 1 242 ? -13.844 -16.719 15.078 1 88.88 242 ARG B N 1
ATOM 6106 C CA . ARG B 1 242 ? -1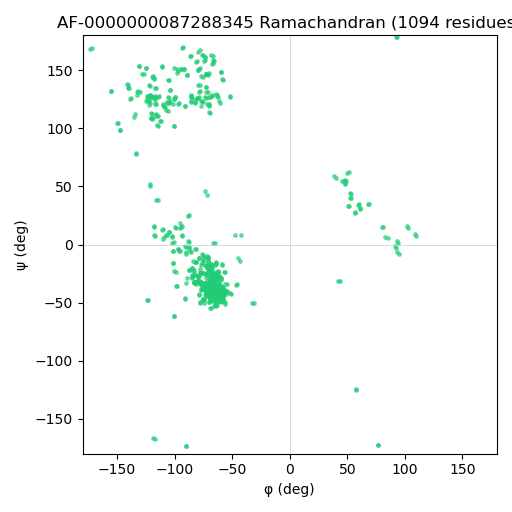2.406 -16.531 15.273 1 88.88 242 ARG B CA 1
ATOM 6107 C C . ARG B 1 242 ? -11.977 -15.125 14.875 1 88.88 242 ARG B C 1
ATOM 6109 O O . ARG B 1 242 ? -11.148 -14.508 15.547 1 88.88 242 ARG B O 1
ATOM 6116 N N . TYR B 1 243 ? -12.547 -14.68 13.82 1 92.38 243 TYR B N 1
ATOM 6117 C CA . TYR B 1 243 ? -12.258 -13.328 13.352 1 92.38 243 TYR B CA 1
ATOM 6118 C C . TYR B 1 243 ? -12.711 -12.289 14.375 1 92.38 243 TYR B C 1
ATOM 6120 O O . TYR B 1 243 ? -11.977 -11.344 14.68 1 92.38 243 TYR B O 1
ATOM 6128 N N . THR B 1 244 ? -13.859 -12.484 14.914 1 91.31 244 THR B N 1
ATOM 6129 C CA . THR B 1 244 ? -14.414 -11.57 15.898 1 91.31 244 THR B CA 1
ATOM 6130 C C . THR B 1 244 ? -13.586 -11.586 17.188 1 91.31 244 THR B C 1
ATOM 6132 O O . THR B 1 244 ? -13.43 -10.555 17.844 1 91.31 244 THR B O 1
ATOM 6135 N N . ALA B 1 245 ? -13.117 -12.711 17.438 1 90.94 245 ALA B N 1
ATOM 6136 C CA . ALA B 1 245 ? -12.281 -12.82 18.641 1 90.94 245 ALA B CA 1
ATOM 6137 C C . ALA B 1 245 ? -11 -12.008 18.484 1 90.94 245 ALA B C 1
ATOM 6139 O O . ALA B 1 245 ? -10.539 -11.383 19.438 1 90.94 245 ALA B O 1
ATOM 6140 N N . ILE B 1 246 ? -10.469 -11.992 17.359 1 90.06 246 ILE B N 1
ATOM 6141 C CA . ILE B 1 246 ? -9.266 -11.211 17.094 1 90.06 246 ILE B CA 1
ATOM 6142 C C . ILE B 1 246 ? -9.602 -9.719 17.141 1 90.06 246 ILE B C 1
ATOM 6144 O O . ILE B 1 246 ? -8.852 -8.922 17.703 1 90.06 246 ILE B O 1
ATOM 6148 N N . LEU B 1 247 ? -10.75 -9.406 16.578 1 89.75 247 LEU B N 1
ATOM 6149 C CA . LEU B 1 247 ? -11.172 -8.016 16.531 1 89.75 247 LEU B CA 1
ATOM 6150 C C . LEU B 1 247 ? -11.453 -7.488 17.938 1 89.75 247 LEU B C 1
ATOM 6152 O O . LEU B 1 247 ? -11.242 -6.305 18.219 1 89.75 247 LEU B O 1
ATOM 6156 N N . ASP B 1 248 ? -11.891 -8.359 18.781 1 90.25 248 ASP B N 1
ATOM 6157 C CA . ASP B 1 248 ? -12.203 -7.969 20.156 1 90.25 248 ASP B CA 1
ATOM 6158 C C . ASP B 1 248 ? -10.938 -7.52 20.891 1 90.25 248 ASP B C 1
ATOM 6160 O O . ASP B 1 248 ? -11 -6.633 21.75 1 90.25 248 ASP B O 1
ATOM 6164 N N . LYS B 1 249 ? -9.875 -8.055 20.547 1 88.81 249 LYS B N 1
ATOM 6165 C CA . LYS B 1 249 ? -8.617 -7.648 21.156 1 88.81 249 LYS B CA 1
ATOM 6166 C C . LYS B 1 249 ? -8.227 -6.238 20.734 1 88.81 249 LYS B C 1
ATOM 6168 O O . LYS B 1 249 ? -7.531 -5.527 21.453 1 88.81 249 LYS B O 1
ATOM 6173 N N . THR B 1 250 ? -8.695 -5.816 19.625 1 87.88 250 THR B N 1
ATOM 6174 C CA . THR B 1 250 ? -8.344 -4.5 19.094 1 87.88 250 THR B CA 1
ATOM 6175 C C . THR B 1 250 ? -9.195 -3.414 19.75 1 87.88 250 THR B C 1
ATOM 6177 O O . THR B 1 250 ? -8.82 -2.24 19.75 1 87.88 250 THR B O 1
ATOM 6180 N N . ILE B 1 251 ? -10.281 -3.861 20.422 1 88.06 251 ILE B N 1
ATOM 6181 C CA . ILE B 1 251 ? -11.172 -2.898 21.062 1 88.06 251 ILE B CA 1
ATOM 6182 C C . ILE B 1 251 ? -10.445 -2.201 22.203 1 88.06 251 ILE B C 1
ATOM 6184 O O . ILE B 1 251 ? -10.484 -0.975 22.328 1 88.06 251 ILE B O 1
ATOM 6188 N N . ASN B 1 252 ? -9.766 -2.92 22.953 1 88.88 252 ASN B N 1
ATOM 6189 C CA . ASN B 1 252 ? -9.047 -2.334 24.094 1 88.88 252 ASN B CA 1
ATOM 6190 C C . ASN B 1 252 ? -7.941 -1.393 23.625 1 88.88 252 ASN B C 1
ATOM 6192 O O . ASN B 1 252 ? -7.707 -0.349 24.234 1 88.88 252 ASN B O 1
ATOM 6196 N N . LEU B 1 253 ? -7.336 -1.766 22.594 1 87.5 253 LEU B N 1
ATOM 6197 C CA . LEU B 1 253 ? -6.297 -0.911 22.031 1 87.5 253 LEU B CA 1
ATOM 6198 C C . LEU B 1 253 ? -6.895 0.373 21.469 1 87.5 253 LEU B C 1
ATOM 6200 O O . LEU B 1 253 ? -6.305 1.448 21.609 1 87.5 253 LEU B O 1
ATOM 6204 N N . GLY B 1 254 ? -8.039 0.226 20.938 1 84.88 254 GLY B N 1
ATOM 6205 C CA . GLY B 1 254 ? -8.742 1.387 20.406 1 84.88 254 GLY B CA 1
ATOM 6206 C C . GLY B 1 254 ? -9.172 2.365 21.484 1 84.88 254 GLY B C 1
ATOM 6207 O O . GLY B 1 254 ? -9.062 3.58 21.297 1 84.88 254 GLY B O 1
ATOM 6208 N N . ILE B 1 255 ? -9.57 1.866 22.594 1 88.19 255 ILE B N 1
ATOM 6209 C CA . ILE B 1 255 ? -9.977 2.709 23.719 1 88.19 255 ILE B CA 1
ATOM 6210 C C . ILE B 1 255 ? -8.766 3.463 24.25 1 88.19 255 ILE B C 1
ATOM 6212 O O . ILE B 1 255 ? -8.836 4.672 24.484 1 88.19 255 ILE B O 1
ATOM 6216 N N . LYS B 1 256 ? -7.715 2.764 24.375 1 89.88 256 LYS B N 1
ATOM 6217 C CA . LYS B 1 256 ? -6.488 3.4 24.844 1 89.88 256 LYS B CA 1
ATOM 6218 C C . LYS B 1 256 ? -6.016 4.473 23.875 1 89.88 256 LYS B C 1
ATOM 6220 O O . LYS B 1 256 ? -5.551 5.539 24.281 1 89.88 256 LYS B O 1
ATOM 6225 N N . GLN B 1 257 ? -6.195 4.191 22.625 1 85.62 257 GLN B N 1
ATOM 6226 C CA . GLN B 1 257 ? -5.82 5.168 21.609 1 85.62 257 GLN B CA 1
ATOM 6227 C C . GLN B 1 257 ? -6.715 6.406 21.672 1 85.62 257 GLN B C 1
ATOM 6229 O O . GLN B 1 257 ? -6.242 7.531 21.5 1 85.62 257 GLN B O 1
ATOM 6234 N N . GLY B 1 258 ? -7.992 6.109 21.938 1 84.75 258 GLY B N 1
ATOM 6235 C CA . GLY B 1 258 ? -8.922 7.219 22.062 1 84.75 258 GLY B CA 1
ATOM 6236 C C . GLY B 1 258 ? -8.633 8.109 23.25 1 84.75 258 GLY B C 1
ATOM 6237 O O . GLY B 1 258 ? -8.641 9.336 23.141 1 84.75 258 GLY B O 1
ATOM 6238 N N . ILE B 1 259 ? -8.273 7.559 24.312 1 87.56 259 ILE B N 1
ATOM 6239 C CA . ILE B 1 259 ? -7.953 8.305 25.531 1 87.56 259 ILE B CA 1
ATOM 6240 C C . ILE B 1 259 ? -6.664 9.094 25.312 1 87.56 259 ILE B C 1
ATOM 6242 O O . ILE B 1 259 ? -6.582 10.273 25.672 1 87.56 259 ILE B O 1
ATOM 6246 N N . ALA B 1 260 ? -5.758 8.43 24.75 1 85.25 260 ALA B N 1
ATOM 6247 C CA . ALA B 1 260 ? -4.484 9.094 24.484 1 85.25 260 ALA B CA 1
ATOM 6248 C C . ALA B 1 260 ? -4.668 10.273 23.531 1 85.25 260 ALA B C 1
ATOM 6250 O O . ALA B 1 260 ? -4.102 11.352 23.75 1 85.25 260 ALA B O 1
ATOM 6251 N N . LYS B 1 261 ? -5.418 10.07 22.531 1 82.81 261 LYS B N 1
ATOM 6252 C CA . LYS B 1 261 ? -5.68 11.148 21.594 1 82.81 261 LYS B CA 1
ATOM 6253 C C . LYS B 1 261 ? -6.457 12.281 22.25 1 82.81 261 LYS B C 1
ATOM 6255 O O . LYS B 1 261 ? -6.16 13.461 22.031 1 82.81 261 LYS B O 1
ATOM 6260 N N . GLY B 1 262 ? -7.457 11.898 23 1 83.19 262 GLY B N 1
ATOM 6261 C CA . GLY B 1 262 ? -8.211 12.906 23.734 1 83.19 262 GLY B CA 1
ATOM 6262 C C . GLY B 1 262 ? -7.352 13.75 24.656 1 83.19 262 GLY B C 1
ATOM 6263 O O . GLY B 1 262 ? -7.469 14.977 24.672 1 83.19 262 GLY B O 1
ATOM 6264 N N . LEU B 1 263 ? -6.418 13.164 25.297 1 82.75 263 LEU B N 1
ATOM 6265 C CA . LEU B 1 263 ? -5.523 13.883 26.203 1 82.75 263 LEU B CA 1
ATOM 6266 C C . LEU B 1 263 ? -4.547 14.758 25.422 1 82.75 263 LEU B C 1
ATOM 6268 O O . LEU B 1 263 ? -4.211 15.859 25.859 1 82.75 263 LEU B O 1
ATOM 6272 N N . ALA B 1 264 ? -4.121 14.219 24.344 1 80 264 ALA B N 1
ATOM 6273 C CA . ALA B 1 264 ? -3.188 14.984 23.516 1 80 264 ALA B CA 1
ATOM 6274 C C . ALA B 1 264 ? -3.84 16.25 22.984 1 80 264 ALA B C 1
ATOM 6276 O O . ALA B 1 264 ? -3.246 17.328 23.031 1 80 264 ALA B O 1
ATOM 6277 N N . VAL B 1 265 ? -5.023 16.109 22.516 1 77.75 265 VAL B N 1
ATOM 6278 C CA . VAL B 1 265 ? -5.746 17.25 22 1 77.75 265 VAL B CA 1
ATOM 6279 C C . VAL B 1 265 ? -6.125 18.188 23.141 1 77.75 265 VAL B C 1
ATOM 6281 O O . VAL B 1 265 ? -6.062 19.422 22.984 1 77.75 265 VAL B O 1
ATOM 6284 N N . GLY B 1 266 ? -6.438 17.594 24.297 1 77.69 266 GLY B N 1
ATOM 6285 C CA . GLY B 1 266 ? -6.75 18.391 25.469 1 77.69 266 GLY B CA 1
ATOM 6286 C C . GLY B 1 266 ? -5.566 19.203 25.969 1 77.69 266 GLY B C 1
ATOM 6287 O O . GLY B 1 266 ? -5.742 20.328 26.469 1 77.69 266 GLY B O 1
ATOM 6288 N N . PHE B 1 267 ? -4.391 18.812 25.734 1 77.69 267 PHE B N 1
ATOM 6289 C CA . PHE B 1 267 ? -3.188 19.5 26.172 1 77.69 267 PHE B CA 1
ATOM 6290 C C . PHE B 1 267 ? -2.99 20.797 25.406 1 77.69 267 PHE B C 1
ATOM 6292 O O . PHE B 1 267 ? -2.217 21.672 25.828 1 77.69 267 PHE B O 1
ATOM 6299 N N . THR B 1 268 ? -3.748 20.922 24.391 1 75 268 THR B N 1
ATOM 6300 C CA . THR B 1 268 ? -3.74 22.219 23.734 1 75 268 THR B CA 1
ATOM 6301 C C . THR B 1 268 ? -4.258 23.312 24.688 1 75 268 THR B C 1
ATOM 6303 O O . THR B 1 268 ? -3.877 24.469 24.562 1 75 268 THR B O 1
ATOM 6306 N N . GLY B 1 269 ? -5.066 22.859 25.703 1 76.69 269 GLY B N 1
ATOM 6307 C CA . GLY B 1 269 ? -5.52 23.781 26.734 1 76.69 269 GLY B CA 1
ATOM 6308 C C . GLY B 1 269 ? -4.391 24.359 27.562 1 76.69 269 GLY B C 1
ATOM 6309 O O . GLY B 1 269 ? -4.469 25.5 28.031 1 76.69 269 GLY B O 1
ATOM 6310 N N . LEU B 1 270 ? -3.328 23.641 27.625 1 80 270 LEU B N 1
ATOM 6311 C CA . LEU B 1 270 ? -2.162 24.094 28.375 1 80 270 LEU B CA 1
ATOM 6312 C C . LEU B 1 270 ? -1.521 25.297 27.688 1 80 270 LEU B C 1
ATOM 6314 O O . LEU B 1 270 ? -0.965 26.172 28.359 1 80 270 LEU B O 1
ATOM 6318 N N . SER B 1 271 ? -1.618 25.391 26.391 1 79.69 271 SER B N 1
ATOM 6319 C CA . SER B 1 271 ? -1.088 26.547 25.672 1 79.69 271 SER B CA 1
ATOM 6320 C C . SER B 1 271 ? -1.812 27.828 26.062 1 79.69 271 SER B C 1
ATOM 6322 O O . SER B 1 271 ? -1.195 28.891 26.156 1 79.69 271 SER B O 1
ATOM 6324 N N . PHE B 1 272 ? -3.066 27.703 26.406 1 81.31 272 PHE B N 1
ATOM 6325 C CA . PHE B 1 272 ? -3.836 28.875 26.812 1 81.31 272 PHE B CA 1
ATOM 6326 C C . PHE B 1 272 ? -3.443 29.312 28.219 1 81.31 272 PHE B C 1
ATOM 6328 O O . PHE B 1 272 ? -3.404 30.516 28.516 1 81.31 272 PHE B O 1
ATOM 6335 N N . ALA B 1 273 ? -3.137 28.281 29 1 83.5 273 ALA B N 1
ATOM 6336 C CA . ALA B 1 273 ? -2.66 28.609 30.344 1 83.5 273 ALA B CA 1
ATOM 6337 C C . ALA B 1 273 ? -1.306 29.312 30.281 1 83.5 273 ALA B C 1
ATOM 6339 O O . ALA B 1 273 ? -1.048 30.234 31.062 1 83.5 273 ALA B O 1
ATOM 6340 N N . ILE B 1 274 ? -0.538 28.906 29.406 1 85.62 274 ILE B N 1
ATOM 6341 C CA . ILE B 1 274 ? 0.773 29.516 29.234 1 85.62 274 ILE B CA 1
ATOM 6342 C C . ILE B 1 274 ? 0.61 30.938 28.719 1 85.62 274 ILE B C 1
ATOM 6344 O O . ILE B 1 274 ? 1.289 31.859 29.172 1 85.62 274 ILE B O 1
ATOM 6348 N N . TRP B 1 275 ? -0.343 31.141 27.844 1 83.56 275 TRP B N 1
ATOM 6349 C CA . TRP B 1 275 ? -0.627 32.469 27.328 1 83.56 275 TRP B CA 1
ATOM 6350 C C . TRP B 1 275 ? -1.089 33.406 28.453 1 83.56 275 TRP B C 1
ATOM 6352 O O . TRP B 1 275 ? -0.717 34.594 28.484 1 83.56 275 TRP B O 1
ATOM 6362 N N . ALA B 1 276 ? -1.889 32.812 29.312 1 84.44 276 ALA B N 1
ATOM 6363 C CA . ALA B 1 276 ? -2.381 33.594 30.438 1 84.44 276 ALA B CA 1
ATOM 6364 C C . ALA B 1 276 ? -1.235 34.031 31.344 1 84.44 276 ALA B C 1
ATOM 6366 O O . ALA B 1 276 ? -1.192 35.156 31.812 1 84.44 276 ALA B O 1
ATOM 6367 N N . PHE B 1 277 ? -0.415 33.156 31.562 1 88.88 277 PHE B N 1
ATOM 6368 C CA . PHE B 1 277 ? 0.726 33.438 32.406 1 88.88 277 PHE B CA 1
ATOM 6369 C C . PHE B 1 277 ? 1.64 34.469 31.797 1 88.88 277 PHE B C 1
ATOM 6371 O O . PHE B 1 277 ? 2.1 35.406 32.469 1 88.88 277 PHE B O 1
ATOM 6378 N N . LEU B 1 278 ? 1.906 34.375 30.547 1 88.5 278 LEU B N 1
ATOM 6379 C CA . LEU B 1 278 ? 2.775 35.312 29.844 1 88.5 278 LEU B CA 1
ATOM 6380 C C . LEU B 1 278 ? 2.152 36.688 29.797 1 88.5 278 LEU B C 1
ATOM 6382 O O . LEU B 1 278 ? 2.857 37.688 29.922 1 88.5 278 LEU B O 1
ATOM 6386 N N . ALA B 1 279 ? 0.852 36.688 29.594 1 85.56 279 ALA B N 1
ATOM 6387 C CA . ALA B 1 279 ? 0.157 38 29.562 1 85.56 279 ALA B CA 1
ATOM 6388 C C . ALA B 1 279 ? 0.205 38.656 30.938 1 85.56 279 ALA B C 1
ATOM 6390 O O . ALA B 1 279 ? 0.414 39.875 31.047 1 85.56 279 ALA B O 1
ATOM 6391 N N . TRP B 1 280 ? 0.004 37.812 31.969 1 86.94 280 TRP B N 1
ATOM 6392 C CA . TRP B 1 280 ? 0.029 38.344 33.344 1 86.94 280 TRP B CA 1
ATOM 6393 C C . TRP B 1 280 ? 1.415 38.875 33.688 1 86.94 280 TRP B C 1
ATOM 6395 O O . TRP B 1 280 ? 1.553 40 34.156 1 86.94 280 TRP B O 1
ATOM 6405 N N . TYR B 1 281 ? 2.383 38.062 33.438 1 89 281 TYR B N 1
ATOM 6406 C CA . TYR B 1 281 ? 3.744 38.469 33.781 1 89 281 TYR B CA 1
ATOM 6407 C C . TYR B 1 281 ? 4.191 39.625 32.875 1 89 281 TYR B C 1
ATOM 6409 O O . TYR B 1 281 ? 4.918 40.531 33.312 1 89 281 TYR B O 1
ATOM 6417 N N . GLY B 1 282 ? 3.867 39.562 31.609 1 87.19 282 GLY B N 1
ATOM 6418 C CA . GLY B 1 282 ? 4.195 40.656 30.703 1 87.19 282 GLY B CA 1
ATOM 6419 C C . GLY B 1 282 ? 3.607 41.969 31.141 1 87.19 282 GLY B C 1
ATOM 6420 O O . GLY B 1 282 ? 4.258 43.031 31.016 1 87.19 282 GLY B O 1
ATOM 6421 N N . SER B 1 283 ? 2.41 41.969 31.672 1 84.62 283 SER B N 1
ATOM 6422 C CA . SER B 1 283 ? 1.771 43.188 32.125 1 84.62 283 SER B CA 1
ATOM 6423 C C . SER B 1 283 ? 2.496 43.75 33.344 1 84.62 283 SER B C 1
ATOM 6425 O O . SER B 1 283 ? 2.574 44.969 33.531 1 84.62 283 SER B O 1
ATOM 6427 N N . ARG B 1 284 ? 2.988 42.875 34.156 1 85.19 284 ARG B N 1
ATOM 6428 C CA . ARG B 1 284 ? 3.766 43.344 35.281 1 85.19 284 ARG B CA 1
ATOM 6429 C C . ARG B 1 284 ? 5.062 44 34.844 1 85.19 284 ARG B C 1
ATOM 6431 O O . ARG B 1 284 ? 5.52 44.969 35.469 1 85.19 284 ARG B O 1
ATOM 6438 N N . LEU B 1 285 ? 5.605 43.531 33.812 1 87.25 285 LEU B N 1
ATOM 6439 C CA . LEU B 1 285 ? 6.844 44.125 33.312 1 87.25 285 LEU B CA 1
ATOM 6440 C C . LEU B 1 285 ? 6.586 45.5 32.688 1 87.25 285 LEU B C 1
ATOM 6442 O O . LEU B 1 285 ? 7.434 46.375 32.781 1 87.25 285 LEU B O 1
ATOM 6446 N N . VAL B 1 286 ? 5.469 45.688 32.062 1 82.56 286 VAL B N 1
ATOM 6447 C CA . VAL B 1 286 ? 5.113 46.969 31.484 1 82.56 286 VAL B CA 1
ATOM 6448 C C . VAL B 1 286 ? 4.871 48 32.594 1 82.56 286 VAL B C 1
ATOM 6450 O O . VAL B 1 286 ? 5.289 49.156 32.469 1 82.56 286 VAL B O 1
ATOM 6453 N N . MET B 1 287 ? 4.285 47.562 33.656 1 79.5 287 MET B N 1
ATOM 6454 C CA . MET B 1 287 ? 3.904 48.469 34.719 1 79.5 287 MET B CA 1
ATOM 6455 C C . MET B 1 287 ? 5.105 48.844 35.594 1 79.5 287 MET B C 1
ATOM 6457 O O . MET B 1 287 ? 5.316 50 35.938 1 79.5 287 MET B O 1
ATOM 6461 N N . TYR B 1 288 ? 5.863 47.781 35.875 1 80.38 288 TYR B N 1
ATOM 6462 C CA . TYR B 1 288 ? 6.902 48.031 36.875 1 80.38 288 TYR B CA 1
ATOM 6463 C C . TYR B 1 288 ? 8.25 48.281 36.188 1 80.38 288 TYR B C 1
ATOM 6465 O O . TYR B 1 288 ? 9.125 48.938 36.781 1 80.38 288 TYR B O 1
ATOM 6473 N N . HIS B 1 289 ? 8.477 47.844 35.031 1 82.56 289 HIS B N 1
ATOM 6474 C CA . HIS B 1 289 ? 9.797 47.969 34.406 1 82.56 289 HIS B CA 1
ATOM 6475 C C . HIS B 1 289 ? 9.734 48.812 33.156 1 82.56 289 HIS B C 1
ATOM 6477 O O . HIS B 1 289 ? 10.695 48.844 32.375 1 82.56 289 HIS B O 1
ATOM 6483 N N . HIS B 1 290 ? 8.727 49.438 32.812 1 79.5 290 HIS B N 1
ATOM 6484 C CA . HIS B 1 290 ? 8.516 50.406 31.719 1 79.5 290 HIS B CA 1
ATOM 6485 C C . HIS B 1 290 ? 8.828 49.781 30.359 1 79.5 290 HIS B C 1
ATOM 6487 O O . HIS B 1 290 ? 9.484 50.406 29.531 1 79.5 290 HIS B O 1
ATOM 6493 N N . GLU B 1 291 ? 8.531 48.5 30.25 1 82.88 291 GLU B N 1
ATOM 6494 C CA . GLU B 1 291 ? 8.648 47.906 28.922 1 82.88 291 GLU B CA 1
ATOM 6495 C C . GLU B 1 291 ? 7.449 48.219 28.047 1 82.88 291 GLU B C 1
ATOM 6497 O O . GLU B 1 291 ? 6.387 48.594 28.547 1 82.88 291 GLU B O 1
ATOM 6502 N N . SER B 1 292 ? 7.738 48.281 26.719 1 82.81 292 SER B N 1
ATOM 6503 C CA . SER B 1 292 ? 6.664 48.625 25.781 1 82.81 292 SER B CA 1
ATOM 6504 C C . SER B 1 292 ? 5.688 47.469 25.625 1 82.81 292 SER B C 1
ATOM 6506 O O . SER B 1 292 ? 6.098 46.281 25.625 1 82.81 292 SER B O 1
ATOM 6508 N N . GLY B 1 293 ? 4.379 47.781 25.656 1 78.94 293 GLY B N 1
ATOM 6509 C CA . GLY B 1 293 ? 3.35 46.781 25.5 1 78.94 293 GLY B CA 1
ATOM 6510 C C . GLY B 1 293 ? 3.486 46 24.203 1 78.94 293 GLY B C 1
ATOM 6511 O O . GLY B 1 293 ? 3.32 44.781 24.188 1 78.94 293 GLY B O 1
ATOM 6512 N N . GLY B 1 294 ? 3.82 46.688 23.109 1 80.38 294 GLY B N 1
ATOM 6513 C CA . GLY B 1 294 ? 3.988 46.031 21.828 1 80.38 294 GLY B CA 1
ATOM 65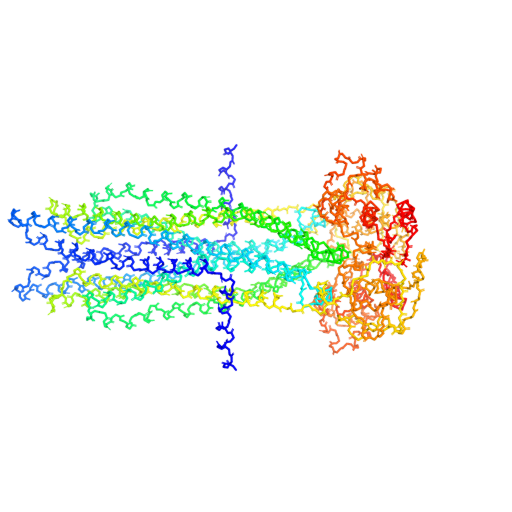14 C C . GLY B 1 294 ? 5.113 45 21.828 1 80.38 294 GLY B C 1
ATOM 6515 O O . GLY B 1 294 ? 4.977 43.938 21.25 1 80.38 294 GLY B O 1
ATOM 6516 N N . ARG B 1 295 ? 6.152 45.281 22.484 1 86 295 ARG B N 1
ATOM 6517 C CA . ARG B 1 295 ? 7.297 44.375 22.547 1 86 295 ARG B CA 1
ATOM 6518 C C . ARG B 1 295 ? 6.977 43.156 23.391 1 86 295 ARG B C 1
ATOM 6520 O O . ARG B 1 295 ? 7.406 42.031 23.062 1 86 295 ARG B O 1
ATOM 6527 N N . ILE B 1 296 ? 6.27 43.344 24.422 1 86.62 296 ILE B N 1
ATOM 6528 C CA . ILE B 1 296 ? 5.891 42.219 25.281 1 86.62 296 ILE B CA 1
ATOM 6529 C C . ILE B 1 296 ? 4.961 41.281 24.516 1 86.62 296 ILE B C 1
ATOM 6531 O O . ILE B 1 296 ? 5.117 40.062 24.594 1 86.62 296 ILE B O 1
ATOM 6535 N N . TYR B 1 297 ? 4.059 41.844 23.781 1 83.25 297 TYR B N 1
ATOM 6536 C CA . TYR B 1 297 ? 3.152 41.031 22.984 1 83.25 297 TYR B CA 1
ATOM 6537 C C . TYR B 1 297 ? 3.916 40.25 21.906 1 83.25 297 TYR B C 1
ATOM 6539 O O . TYR B 1 297 ? 3.668 39.062 21.703 1 83.25 297 TYR B O 1
ATOM 6547 N N . ALA B 1 298 ? 4.766 40.938 21.281 1 86.94 298 ALA B N 1
ATOM 6548 C CA . ALA B 1 298 ? 5.566 40.281 20.25 1 86.94 298 ALA B CA 1
ATOM 6549 C C . ALA B 1 298 ? 6.43 39.188 20.828 1 86.94 298 ALA B C 1
ATOM 6551 O O . ALA B 1 298 ? 6.598 38.125 20.203 1 86.94 298 ALA B O 1
ATOM 6552 N N . SER B 1 299 ? 6.965 39.469 21.969 1 89.69 299 SER B N 1
ATOM 6553 C CA . SER B 1 299 ? 7.766 38.438 22.641 1 89.69 299 SER B CA 1
ATOM 6554 C C . SER B 1 299 ? 6.93 37.219 22.984 1 89.69 299 SER B C 1
ATOM 6556 O O . SER B 1 299 ? 7.375 36.094 22.781 1 89.69 299 SER B O 1
ATOM 6558 N N . GLY B 1 300 ? 5.738 37.438 23.422 1 85.94 300 GLY B N 1
ATOM 6559 C CA . GLY B 1 300 ? 4.852 36.344 23.75 1 85.94 300 GLY B CA 1
ATOM 6560 C C . GLY B 1 300 ? 4.441 35.5 22.547 1 85.94 300 GLY B C 1
ATOM 6561 O O . GLY B 1 300 ? 4.504 34.281 22.594 1 85.94 300 GLY B O 1
ATOM 6562 N N . ILE B 1 301 ? 4.094 36.125 21.469 1 84.56 301 ILE B N 1
ATOM 6563 C CA . ILE B 1 301 ? 3.66 35.438 20.266 1 84.56 301 ILE B CA 1
ATOM 6564 C C . ILE B 1 301 ? 4.828 34.625 19.672 1 84.56 301 ILE B C 1
ATOM 6566 O O . ILE B 1 301 ? 4.664 33.5 19.25 1 84.56 301 ILE B O 1
ATOM 6570 N N . SER B 1 302 ? 5.941 35.281 19.656 1 89.94 302 SER B N 1
ATOM 6571 C CA . SER B 1 302 ? 7.133 34.625 19.141 1 89.94 302 SER B CA 1
ATOM 6572 C C . SER B 1 302 ? 7.43 33.344 19.922 1 89.94 302 SER B C 1
ATOM 6574 O O . SER B 1 302 ? 7.809 32.344 19.328 1 89.94 302 SER B O 1
ATOM 6576 N N . PHE B 1 303 ? 7.227 33.438 21.156 1 88.88 303 PHE B N 1
ATOM 6577 C CA . PHE B 1 303 ? 7.496 32.281 22.016 1 88.88 303 PHE B CA 1
ATOM 6578 C C . PHE B 1 303 ? 6.504 31.156 21.734 1 88.88 303 PHE B C 1
ATOM 6580 O O . PHE B 1 303 ? 6.895 30 21.578 1 88.88 303 PHE B O 1
ATOM 6587 N N . VAL B 1 304 ? 5.324 31.516 21.688 1 81.12 304 VAL B N 1
ATOM 6588 C CA . VAL B 1 304 ? 4.281 30.516 21.531 1 81.12 304 VAL B CA 1
ATOM 6589 C C . VAL B 1 304 ? 4.398 29.859 20.141 1 81.12 304 VAL B C 1
ATOM 6591 O O . VAL B 1 304 ? 4.332 28.641 20.016 1 81.12 304 VAL B O 1
ATOM 6594 N N . LEU B 1 305 ? 4.535 30.656 19.141 1 83.06 305 LEU B N 1
ATOM 6595 C CA . LEU B 1 305 ? 4.672 30.141 17.781 1 83.06 305 LEU B CA 1
ATOM 6596 C C . LEU B 1 305 ? 5.914 29.266 17.656 1 83.06 305 LEU B C 1
ATOM 6598 O O . LEU B 1 305 ? 5.887 28.234 16.984 1 83.06 305 LEU B O 1
ATOM 6602 N N . GLY B 1 306 ? 7 29.734 18.297 1 84.75 306 GLY B N 1
ATOM 6603 C CA . GLY B 1 306 ? 8.203 28.906 18.328 1 84.75 306 GLY B CA 1
ATOM 6604 C C . GLY B 1 306 ? 7.988 27.562 19 1 84.75 306 GLY B C 1
ATOM 6605 O O . GLY B 1 306 ? 8.414 26.531 18.484 1 84.75 306 GLY B O 1
ATOM 6606 N N . GLY B 1 307 ? 7.32 27.594 20.078 1 79.25 307 GLY B N 1
ATOM 6607 C CA . GLY B 1 307 ? 7.039 26.359 20.797 1 79.25 307 GLY B CA 1
ATOM 6608 C C . GLY B 1 307 ? 6.16 25.406 20 1 79.25 307 GLY B C 1
ATOM 6609 O O . GLY B 1 307 ? 6.414 24.203 19.969 1 79.25 307 GLY B O 1
ATOM 6610 N N . LEU B 1 308 ? 5.168 25.875 19.328 1 75.69 308 LEU B N 1
ATOM 6611 C CA . LEU B 1 308 ? 4.262 25.062 18.516 1 75.69 308 LEU B CA 1
ATOM 6612 C C . LEU B 1 308 ? 4.977 24.484 17.312 1 75.69 308 LEU B C 1
ATOM 6614 O O . LEU B 1 308 ? 4.688 23.359 16.906 1 75.69 308 LEU B O 1
ATOM 6618 N N . SER B 1 309 ? 5.855 25.25 16.797 1 85.38 309 SER B N 1
ATOM 6619 C CA . SER B 1 309 ? 6.598 24.797 15.617 1 85.38 309 SER B CA 1
ATOM 6620 C C . SER B 1 309 ? 7.438 23.562 15.93 1 85.38 309 SER B C 1
ATOM 6622 O O . SER B 1 309 ? 7.637 22.719 15.062 1 85.38 309 SER B O 1
ATOM 6624 N N . LEU B 1 310 ? 7.926 23.531 17.109 1 80.25 310 LEU B N 1
ATOM 6625 C CA . LEU B 1 310 ? 8.695 22.359 17.484 1 80.25 310 LEU B CA 1
ATOM 6626 C C . LEU B 1 310 ? 7.82 21.109 17.484 1 80.25 310 LEU B C 1
ATOM 6628 O O . LEU B 1 310 ? 8.281 20.016 17.125 1 80.25 310 LEU B O 1
ATOM 6632 N N . GLY B 1 311 ? 6.605 21.234 17.906 1 73.25 311 GLY B N 1
ATOM 6633 C CA . GLY B 1 311 ? 5.66 20.125 17.875 1 73.25 311 GLY B CA 1
ATOM 6634 C C . GLY B 1 311 ? 5.375 19.641 16.469 1 73.25 311 GLY B C 1
ATOM 6635 O O . GLY B 1 311 ? 5.094 18.453 16.266 1 73.25 311 GLY B O 1
ATOM 6636 N N . MET B 1 312 ? 5.488 20.469 15.531 1 77.62 312 MET B N 1
ATOM 6637 C CA . MET B 1 312 ? 5.238 20.109 14.141 1 77.62 312 MET B CA 1
ATOM 6638 C C . MET B 1 312 ? 6.5 19.562 13.484 1 77.62 312 MET B C 1
ATOM 6640 O O . MET B 1 312 ? 6.426 18.844 12.477 1 77.62 312 MET B O 1
ATOM 6644 N N . ALA B 1 313 ? 7.648 19.891 14.039 1 82.25 313 ALA B N 1
ATOM 6645 C CA . ALA B 1 313 ? 8.922 19.469 13.461 1 82.25 313 ALA B CA 1
ATOM 6646 C C . ALA B 1 313 ? 9.281 18.047 13.891 1 82.25 313 ALA B C 1
ATOM 6648 O O . ALA B 1 313 ? 9.758 17.266 13.078 1 82.25 313 ALA B O 1
ATOM 6649 N N . LEU B 1 314 ? 8.906 17.688 15.016 1 74.44 314 LEU B N 1
ATOM 6650 C CA . LEU B 1 314 ? 9.398 16.453 15.617 1 74.44 314 LEU B CA 1
ATOM 6651 C C . LEU B 1 314 ? 8.797 15.234 14.938 1 74.44 314 LEU B C 1
ATOM 6653 O O . LEU B 1 314 ? 9.492 14.25 14.688 1 74.44 314 LEU B O 1
ATOM 6657 N N . PRO B 1 315 ? 7.52 15.32 14.617 1 71.38 315 PRO B N 1
ATOM 6658 C CA . PRO B 1 315 ? 6.945 14.148 13.945 1 71.38 315 PRO B CA 1
ATOM 6659 C C . PRO B 1 315 ? 7.602 13.859 12.594 1 71.38 315 PRO B C 1
ATOM 6661 O O . PRO B 1 315 ? 7.574 12.719 12.125 1 71.38 315 PRO B O 1
ATOM 6664 N N . GLU B 1 316 ? 8.195 14.828 11.969 1 79 316 GLU B N 1
ATOM 6665 C CA . GLU B 1 316 ? 8.828 14.641 10.664 1 79 316 GLU B CA 1
ATOM 6666 C C . GLU B 1 316 ? 10.062 13.75 10.766 1 79 316 GLU B C 1
ATOM 6668 O O . GLU B 1 316 ? 10.508 13.18 9.773 1 79 316 GLU B O 1
ATOM 6673 N N . LEU B 1 317 ? 10.547 13.586 11.977 1 78.19 317 LEU B N 1
ATOM 6674 C CA . LEU B 1 317 ? 11.742 12.773 12.18 1 78.19 317 LEU B CA 1
ATOM 6675 C C . LEU B 1 317 ? 11.453 11.305 11.906 1 78.19 317 LEU B C 1
ATOM 6677 O O . LEU B 1 317 ? 12.336 10.57 11.453 1 78.19 317 LEU B O 1
ATOM 6681 N N . LYS B 1 318 ? 10.242 10.938 12.109 1 74.81 318 LYS B N 1
ATOM 6682 C CA . LYS B 1 318 ? 9.844 9.562 11.82 1 74.81 318 LYS B CA 1
ATOM 6683 C C . LYS B 1 318 ? 9.984 9.258 10.328 1 74.81 318 LYS B C 1
ATOM 6685 O O . LYS B 1 318 ? 10.461 8.188 9.953 1 74.81 318 LYS B O 1
ATOM 6690 N N . HIS B 1 319 ? 9.625 10.156 9.523 1 81.5 319 HIS B N 1
ATOM 6691 C CA . HIS B 1 319 ? 9.719 9.984 8.078 1 81.5 319 HIS B CA 1
ATOM 6692 C C . HIS B 1 319 ? 11.172 9.906 7.629 1 81.5 319 HIS B C 1
ATOM 6694 O O . HIS B 1 319 ? 11.5 9.18 6.684 1 81.5 319 HIS B O 1
ATOM 6700 N N . PHE B 1 320 ? 12.016 10.594 8.383 1 84.12 320 PHE B N 1
ATOM 6701 C CA . PHE B 1 320 ? 13.438 10.547 8.062 1 84.12 320 PHE B CA 1
ATOM 6702 C C . PHE B 1 320 ? 14.008 9.164 8.352 1 84.12 320 PHE B C 1
ATOM 6704 O O . PHE B 1 320 ? 14.812 8.641 7.57 1 84.12 320 PHE B O 1
ATOM 6711 N N . ILE B 1 321 ? 13.586 8.656 9.367 1 80.38 321 ILE B N 1
ATOM 6712 C CA . ILE B 1 321 ? 14.078 7.336 9.758 1 80.38 321 ILE B CA 1
ATOM 6713 C C . ILE B 1 321 ? 13.602 6.293 8.75 1 80.38 321 ILE B C 1
ATOM 6715 O O . ILE B 1 321 ? 14.391 5.465 8.281 1 80.38 321 ILE B O 1
ATOM 6719 N N . GLU B 1 322 ? 12.383 6.383 8.398 1 82.12 322 GLU B N 1
ATOM 6720 C CA . GLU B 1 322 ? 11.836 5.445 7.43 1 82.12 322 GLU B CA 1
ATOM 6721 C C . GLU B 1 322 ? 12.547 5.566 6.082 1 82.12 322 GLU B C 1
ATOM 6723 O O . GLU B 1 322 ? 12.859 4.555 5.445 1 82.12 322 GLU B O 1
ATOM 6728 N N . ALA B 1 323 ? 12.727 6.766 5.699 1 87 323 ALA B N 1
ATOM 6729 C CA . ALA B 1 323 ? 13.406 7.008 4.43 1 87 323 ALA B CA 1
ATOM 6730 C C . ALA B 1 323 ? 14.859 6.539 4.484 1 87 323 ALA B C 1
ATOM 6732 O O . ALA B 1 323 ? 15.406 6.062 3.486 1 87 323 ALA B O 1
ATOM 6733 N N . SER B 1 324 ? 15.508 6.672 5.621 1 86.44 324 SER B N 1
ATOM 6734 C CA . SER B 1 324 ? 16.891 6.238 5.785 1 86.44 324 SER B CA 1
ATOM 6735 C C . SER B 1 324 ? 17.016 4.723 5.68 1 86.44 324 SER B C 1
ATOM 6737 O O . SER B 1 324 ? 17.984 4.207 5.117 1 86.44 324 SER B O 1
ATOM 6739 N N . VAL B 1 325 ? 16.125 4.047 6.234 1 83.81 325 VAL B N 1
ATOM 6740 C CA . VAL B 1 325 ? 16.094 2.59 6.141 1 83.81 325 VAL B CA 1
ATOM 6741 C C . VAL B 1 325 ? 15.898 2.166 4.688 1 83.81 325 VAL B C 1
ATOM 6743 O O . VAL B 1 325 ? 16.594 1.272 4.195 1 83.81 325 VAL B O 1
ATOM 6746 N N . ALA B 1 326 ? 14.938 2.791 4.066 1 87.44 326 ALA B N 1
ATOM 6747 C CA . ALA B 1 326 ? 14.68 2.502 2.658 1 87.44 326 ALA B CA 1
ATOM 6748 C C . ALA B 1 326 ? 15.914 2.789 1.809 1 87.44 326 ALA B C 1
ATOM 6750 O O . ALA B 1 326 ? 16.266 2.002 0.927 1 87.44 326 ALA B O 1
ATOM 6751 N N . ALA B 1 327 ? 16.547 3.887 2.07 1 89 327 ALA B N 1
ATOM 6752 C CA . ALA B 1 327 ? 17.734 4.285 1.319 1 89 327 ALA B CA 1
ATOM 6753 C C . ALA B 1 327 ? 18.875 3.295 1.535 1 89 327 ALA B C 1
ATOM 6755 O O . ALA B 1 327 ? 19.625 2.98 0.602 1 89 327 ALA B O 1
ATOM 6756 N N . THR B 1 328 ? 19.031 2.832 2.688 1 86.62 328 THR B N 1
ATOM 6757 C CA . THR B 1 328 ? 20.094 1.87 2.994 1 86.62 328 THR B CA 1
ATOM 6758 C C . THR B 1 328 ? 19.859 0.56 2.246 1 86.62 328 THR B C 1
ATOM 6760 O O . THR B 1 328 ? 20.797 -0.038 1.725 1 86.62 328 THR B O 1
ATOM 6763 N N . ARG B 1 329 ? 18.641 0.175 2.227 1 87.06 329 ARG B N 1
ATOM 6764 C CA . ARG B 1 329 ? 18.312 -1.04 1.489 1 87.06 329 ARG B CA 1
ATOM 6765 C C . ARG B 1 329 ? 18.609 -0.883 0.005 1 87.06 329 ARG B C 1
ATOM 6767 O O . ARG B 1 329 ? 19.156 -1.795 -0.621 1 87.06 329 ARG B O 1
ATOM 6774 N N . ILE B 1 330 ? 18.25 0.154 -0.505 1 90.56 330 ILE B N 1
ATOM 6775 C CA . ILE B 1 330 ? 18.469 0.428 -1.92 1 90.56 330 ILE B CA 1
ATOM 6776 C C . ILE B 1 330 ? 19.969 0.487 -2.201 1 90.56 330 ILE B C 1
ATOM 6778 O O . ILE B 1 330 ? 20.453 -0.093 -3.18 1 90.56 330 ILE B O 1
ATOM 6782 N N . LEU B 1 331 ? 20.719 1.175 -1.332 1 90.19 331 LEU B N 1
ATOM 6783 C CA . LEU B 1 331 ? 22.156 1.323 -1.513 1 90.19 331 LEU B CA 1
ATOM 6784 C C . LEU B 1 331 ? 22.859 -0.025 -1.396 1 90.19 331 LEU B C 1
ATOM 6786 O O . LEU B 1 331 ? 23.844 -0.28 -2.1 1 90.19 331 LEU B O 1
ATOM 6790 N N . GLU B 1 332 ? 22.406 -0.804 -0.524 1 88.94 332 GLU B N 1
ATOM 6791 C CA . GLU B 1 332 ? 22.969 -2.139 -0.381 1 88.94 332 GLU B CA 1
ATOM 6792 C C . GLU B 1 332 ? 22.797 -2.955 -1.658 1 88.94 332 GLU B C 1
ATOM 6794 O O . GLU B 1 332 ? 23.703 -3.697 -2.057 1 88.94 332 GLU B O 1
ATOM 6799 N N . ARG B 1 333 ? 21.703 -2.797 -2.229 1 89.44 333 ARG B N 1
ATOM 6800 C CA . ARG B 1 333 ? 21.438 -3.523 -3.467 1 89.44 333 ARG B CA 1
ATOM 6801 C C . ARG B 1 333 ? 22.25 -2.947 -4.625 1 89.44 333 ARG B C 1
ATOM 6803 O O . ARG B 1 333 ? 22.703 -3.686 -5.5 1 89.44 333 ARG B O 1
ATOM 6810 N N . ILE B 1 334 ? 22.422 -1.699 -4.676 1 91.19 334 ILE B N 1
ATOM 6811 C CA . ILE B 1 334 ? 23.172 -1.038 -5.73 1 91.19 334 ILE B CA 1
ATOM 6812 C C . ILE B 1 334 ? 24.656 -1.394 -5.609 1 91.19 334 ILE B C 1
ATOM 6814 O O . ILE B 1 334 ? 25.328 -1.61 -6.613 1 91.19 334 ILE B O 1
ATOM 6818 N N . ASN B 1 335 ? 25.078 -1.547 -4.363 1 90.69 335 ASN B N 1
ATOM 6819 C CA . ASN B 1 335 ? 26.5 -1.778 -4.133 1 90.69 335 ASN B CA 1
ATOM 6820 C C . ASN B 1 335 ? 26.844 -3.268 -4.133 1 90.69 335 ASN B C 1
ATOM 6822 O O . ASN B 1 335 ? 28 -3.646 -4.035 1 90.69 335 ASN B O 1
ATOM 6826 N N . ARG B 1 336 ? 25.875 -4.051 -4.289 1 89.38 336 ARG B N 1
ATOM 6827 C CA . ARG B 1 336 ? 26.125 -5.484 -4.32 1 89.38 336 ARG B CA 1
ATOM 6828 C C . ARG B 1 336 ? 26.875 -5.879 -5.594 1 89.38 336 ARG B C 1
ATOM 6830 O O . ARG B 1 336 ? 26.469 -5.504 -6.695 1 89.38 336 ARG B O 1
ATOM 6837 N N . VAL B 1 337 ? 27.922 -6.543 -5.387 1 90 337 VAL B N 1
ATOM 6838 C CA . VAL B 1 337 ? 28.688 -7.023 -6.527 1 90 337 VAL B CA 1
ATOM 6839 C C . VAL B 1 337 ? 28.219 -8.422 -6.926 1 90 337 VAL B C 1
ATOM 6841 O O . VAL B 1 337 ? 28.156 -9.328 -6.09 1 90 337 VAL B O 1
ATOM 6844 N N . PRO B 1 338 ? 27.734 -8.5 -8.156 1 90.44 338 PRO B N 1
ATOM 6845 C CA . PRO B 1 338 ? 27.266 -9.82 -8.602 1 90.44 338 PRO B CA 1
ATOM 6846 C C . PRO B 1 338 ? 28.375 -10.867 -8.57 1 90.44 338 PRO B C 1
ATOM 6848 O O . PRO B 1 338 ? 29.547 -10.547 -8.805 1 90.44 338 PRO B O 1
ATOM 6851 N N . GLN B 1 339 ? 28.031 -12.109 -8.312 1 88.38 339 GLN B N 1
ATOM 6852 C CA . GLN B 1 339 ? 28.984 -13.211 -8.305 1 88.38 339 GLN B CA 1
ATOM 6853 C C . GLN B 1 339 ? 29.406 -13.586 -9.719 1 88.38 339 GLN B C 1
ATOM 6855 O O . GLN B 1 339 ? 30.531 -14.039 -9.938 1 88.38 339 GLN B O 1
ATOM 6860 N N . ILE B 1 340 ? 28.469 -13.43 -10.594 1 90.88 340 ILE B N 1
ATOM 6861 C CA . ILE B 1 340 ? 28.734 -13.648 -12.016 1 90.88 340 ILE B CA 1
ATOM 6862 C C . ILE B 1 340 ? 28.562 -12.344 -12.781 1 90.88 340 ILE B C 1
ATOM 6864 O O . ILE B 1 340 ? 27.453 -11.781 -12.82 1 90.88 340 ILE B O 1
ATOM 6868 N N . ASN B 1 341 ? 29.594 -11.852 -13.258 1 85 341 ASN B N 1
ATOM 6869 C CA . ASN B 1 341 ? 29.547 -10.586 -13.984 1 85 341 ASN B CA 1
ATOM 6870 C C . ASN B 1 341 ? 29.469 -10.805 -15.492 1 85 341 ASN B C 1
ATOM 6872 O O . ASN B 1 341 ? 30.359 -11.406 -16.094 1 85 341 ASN B O 1
ATOM 6876 N N . ASP B 1 342 ? 28.406 -10.281 -16.016 1 79.44 342 ASP B N 1
ATOM 6877 C CA . ASP B 1 342 ? 28.188 -10.492 -17.438 1 79.44 342 ASP B CA 1
ATOM 6878 C C . ASP B 1 342 ? 29.062 -9.57 -18.281 1 79.44 342 ASP B C 1
ATOM 6880 O O . ASP B 1 342 ? 29.312 -9.836 -19.453 1 79.44 342 ASP B O 1
ATOM 6884 N N . ASP B 1 343 ? 29.516 -8.492 -17.703 1 76 343 ASP B N 1
ATOM 6885 C CA . ASP B 1 343 ? 30.266 -7.52 -18.484 1 76 343 ASP B CA 1
ATOM 6886 C C . ASP B 1 343 ? 31.703 -7.41 -17.984 1 76 343 ASP B C 1
ATOM 6888 O O . ASP B 1 343 ? 32.281 -6.32 -17.969 1 76 343 ASP B O 1
ATOM 6892 N N . ASP B 1 344 ? 32.156 -8.547 -17.656 1 78.38 344 ASP B N 1
ATOM 6893 C CA . ASP B 1 344 ? 33.562 -8.531 -17.25 1 78.38 344 ASP B CA 1
ATOM 6894 C C . ASP B 1 344 ? 34.5 -8.266 -18.438 1 78.38 344 ASP B C 1
ATOM 6896 O O . ASP B 1 344 ? 34.5 -9.031 -19.406 1 78.38 344 ASP B O 1
ATOM 6900 N N . PRO B 1 345 ? 35.156 -7.152 -18.422 1 81.56 345 PRO B N 1
ATOM 6901 C CA . PRO B 1 345 ? 36.031 -6.812 -19.562 1 81.56 345 PRO B CA 1
ATOM 6902 C C . PRO B 1 345 ? 37.188 -7.777 -19.719 1 81.56 345 PRO B C 1
ATOM 6904 O O . PRO B 1 345 ? 37.781 -7.855 -20.781 1 81.56 345 PRO B O 1
ATOM 6907 N N . LYS B 1 346 ? 37.469 -8.57 -18.719 1 86.44 346 LYS B N 1
ATOM 6908 C CA . LYS B 1 346 ? 38.625 -9.492 -18.75 1 86.44 346 LYS B CA 1
ATOM 6909 C C . LYS B 1 346 ? 38.219 -10.805 -19.422 1 86.44 346 LYS B C 1
ATOM 6911 O O . LYS B 1 346 ? 39.094 -11.625 -19.734 1 86.44 346 LYS B O 1
ATOM 6916 N N . GLY B 1 347 ? 36.969 -10.945 -19.734 1 88.88 347 GLY B N 1
ATOM 6917 C CA . GLY B 1 347 ? 36.531 -12.188 -20.359 1 88.88 347 GLY B CA 1
ATOM 6918 C C . GLY B 1 347 ? 36.969 -12.328 -21.797 1 88.88 347 GLY B C 1
ATOM 6919 O O . GLY B 1 347 ? 37.062 -11.336 -22.531 1 88.88 347 GLY B O 1
ATOM 6920 N N . LEU B 1 348 ? 37.219 -13.547 -22.156 1 91.81 348 LEU B N 1
ATOM 6921 C CA . LEU B 1 348 ? 37.688 -13.859 -23.516 1 91.81 348 LEU B CA 1
ATOM 6922 C C . LEU B 1 348 ? 36.5 -13.836 -24.5 1 91.81 348 LEU B C 1
ATOM 6924 O O . LEU B 1 348 ? 35.438 -14.367 -24.203 1 91.81 348 LEU B O 1
ATOM 6928 N N . VAL B 1 349 ? 36.75 -13.117 -25.625 1 92.62 349 VAL B N 1
ATOM 6929 C CA . VAL B 1 349 ? 35.75 -13.086 -26.688 1 92.62 349 VAL B CA 1
ATOM 6930 C C . VAL B 1 349 ? 36.188 -13.992 -27.844 1 92.62 349 VAL B C 1
ATOM 6932 O O . VAL B 1 349 ? 37.281 -13.828 -28.391 1 92.62 349 VAL B O 1
ATOM 6935 N N . LEU B 1 350 ? 35.312 -14.914 -28.109 1 90.88 350 LEU B N 1
ATOM 6936 C CA . LEU B 1 350 ? 35.625 -15.82 -29.203 1 90.88 350 LEU B CA 1
ATOM 6937 C C . LEU B 1 350 ? 35.188 -15.227 -30.547 1 90.88 350 LEU B C 1
ATOM 6939 O O . LEU B 1 350 ? 34.094 -14.664 -30.656 1 90.88 350 LEU B O 1
ATOM 6943 N N . ASP B 1 351 ? 36.062 -15.164 -31.484 1 85.69 351 ASP B N 1
ATOM 6944 C CA . ASP B 1 351 ? 35.75 -14.617 -32.812 1 85.69 351 ASP B CA 1
ATOM 6945 C C . ASP B 1 351 ? 34.719 -15.461 -33.531 1 85.69 351 ASP B C 1
ATOM 6947 O O . ASP B 1 351 ? 33.781 -14.914 -34.125 1 85.69 351 ASP B O 1
ATOM 6951 N N . GLN B 1 352 ? 34.906 -16.797 -33.469 1 89 352 GLN B N 1
ATOM 6952 C CA . GLN B 1 352 ? 33.969 -17.719 -34.094 1 89 352 GLN B CA 1
ATOM 6953 C C . GLN B 1 352 ? 33.594 -18.844 -33.125 1 89 352 GLN B C 1
ATOM 6955 O O . GLN B 1 352 ? 34.469 -19.422 -32.469 1 89 352 GLN B O 1
ATOM 6960 N N . VAL B 1 353 ? 32.344 -19 -33 1 93.06 353 VAL B N 1
ATOM 6961 C CA . VAL B 1 353 ? 31.844 -20.047 -32.125 1 93.06 353 VAL B CA 1
ATOM 6962 C C . VAL B 1 353 ? 31.297 -21.219 -32.938 1 93.06 353 VAL B C 1
ATOM 6964 O O . VAL B 1 353 ? 30.344 -21.047 -33.688 1 93.06 353 VAL B O 1
ATOM 6967 N N . ARG B 1 354 ? 31.906 -22.359 -32.844 1 93 354 ARG B N 1
ATOM 6968 C CA . ARG B 1 354 ? 31.484 -23.562 -33.562 1 93 354 ARG B CA 1
ATOM 6969 C C . ARG B 1 354 ? 30.281 -24.203 -32.875 1 93 354 ARG B C 1
ATOM 6971 O O . ARG B 1 354 ? 29.406 -24.781 -33.531 1 93 354 ARG B O 1
ATOM 6978 N N . GLY B 1 355 ? 30.203 -24.078 -31.547 1 94.56 355 GLY B N 1
ATOM 6979 C CA . GLY B 1 355 ? 29.047 -24.562 -30.812 1 94.56 355 GLY B CA 1
ATOM 6980 C C . GLY B 1 355 ? 29.297 -25.891 -30.125 1 94.56 355 GLY B C 1
ATOM 6981 O O . GLY B 1 355 ? 28.344 -26.609 -29.797 1 94.56 355 GLY B O 1
ATOM 6982 N N . GLU B 1 356 ? 30.547 -26.344 -29.953 1 96.19 356 GLU B N 1
ATOM 6983 C CA . GLU B 1 356 ? 30.859 -27.547 -29.188 1 96.19 356 GLU B CA 1
ATOM 6984 C C . GLU B 1 356 ? 30.688 -27.312 -27.688 1 96.19 356 GLU B C 1
ATOM 6986 O O . GLU B 1 356 ? 31.141 -26.297 -27.156 1 96.19 356 GLU B O 1
ATOM 6991 N N . ILE B 1 357 ? 29.984 -28.203 -27.031 1 96.75 357 ILE B N 1
ATOM 6992 C CA . ILE B 1 357 ? 29.75 -28.094 -25.594 1 96.75 357 ILE B CA 1
ATOM 6993 C C . ILE B 1 357 ? 30.281 -29.344 -24.875 1 96.75 357 ILE B C 1
ATOM 6995 O O . ILE B 1 357 ? 30.094 -30.469 -25.359 1 96.75 357 ILE B O 1
ATOM 6999 N N . GLU B 1 358 ? 30.953 -29.141 -23.766 1 97.19 358 GLU B N 1
ATOM 7000 C CA . GLU B 1 358 ? 31.5 -30.25 -23 1 97.19 358 GLU B CA 1
ATOM 7001 C C . GLU B 1 358 ? 31.297 -30.047 -21.5 1 97.19 358 GLU B C 1
ATOM 7003 O O . GLU B 1 358 ? 31.578 -28.969 -20.969 1 97.19 358 GLU B O 1
ATOM 7008 N N . PHE B 1 359 ? 30.703 -31.016 -20.906 1 96.81 359 PHE B N 1
ATOM 7009 C CA . PHE B 1 359 ? 30.609 -31.094 -19.453 1 96.81 359 PHE B CA 1
ATOM 7010 C C . PHE B 1 359 ? 31.641 -32.062 -18.891 1 96.81 359 PHE B C 1
ATOM 7012 O O . PHE B 1 359 ? 31.688 -33.219 -19.281 1 96.81 359 PHE B O 1
ATOM 7019 N N . GLU B 1 360 ? 32.438 -31.531 -17.953 1 96.81 360 GLU B N 1
ATOM 7020 C CA . GLU B 1 360 ? 33.469 -32.375 -17.359 1 96.81 360 GLU B CA 1
ATOM 7021 C C . GLU B 1 360 ? 33.281 -32.5 -15.844 1 96.81 360 GLU B C 1
ATOM 7023 O O . GLU B 1 360 ? 33.625 -31.578 -15.086 1 96.81 360 GLU B O 1
ATOM 7028 N N . SER B 1 361 ? 32.875 -33.656 -15.383 1 95.81 361 SER B N 1
ATOM 7029 C CA . SER B 1 361 ? 32.75 -34.031 -13.977 1 95.81 361 SER B CA 1
ATOM 7030 C C . SER B 1 361 ? 32.031 -32.938 -13.18 1 95.81 361 SER B C 1
ATOM 7032 O O . SER B 1 361 ? 32.562 -32.438 -12.172 1 95.81 361 SER B O 1
ATOM 7034 N N . ILE B 1 362 ? 30.906 -32.625 -13.672 1 95.69 362 ILE B N 1
ATOM 7035 C CA . ILE B 1 362 ? 30.156 -31.516 -13.086 1 95.69 362 ILE B CA 1
ATOM 7036 C C . ILE B 1 362 ? 29.453 -31.984 -11.812 1 95.69 362 ILE B C 1
ATOM 7038 O O . ILE B 1 362 ? 28.797 -33.031 -11.812 1 95.69 362 ILE B O 1
ATOM 7042 N N . HIS B 1 363 ? 29.656 -31.266 -10.703 1 95.19 363 HIS B N 1
ATOM 7043 C CA . HIS B 1 363 ? 28.891 -31.375 -9.469 1 95.19 363 HIS B CA 1
ATOM 7044 C C . HIS B 1 363 ? 28.172 -30.062 -9.164 1 95.19 363 HIS B C 1
ATOM 7046 O O . HIS B 1 363 ? 28.812 -29.016 -9.016 1 95.19 363 HIS B O 1
ATOM 7052 N N . PHE B 1 364 ? 26.875 -30.172 -9.086 1 93.88 364 PHE B N 1
ATOM 7053 C CA . PHE B 1 364 ? 26.156 -28.906 -8.945 1 93.88 364 PHE B CA 1
ATOM 7054 C C . PHE B 1 364 ? 25 -29.062 -7.957 1 93.88 364 PHE B C 1
ATOM 7056 O O . PHE B 1 364 ? 24.281 -30.062 -7.973 1 93.88 364 PHE B O 1
ATOM 7063 N N . ALA B 1 365 ? 24.922 -28.078 -7.102 1 90.31 365 ALA B N 1
ATOM 7064 C CA . ALA B 1 365 ? 23.781 -27.875 -6.203 1 90.31 365 ALA B CA 1
ATOM 7065 C C . ALA B 1 365 ? 23.312 -26.422 -6.238 1 90.31 365 ALA B C 1
ATOM 7067 O O . ALA B 1 365 ? 24.125 -25.5 -6.293 1 90.31 365 ALA B O 1
ATOM 7068 N N . TYR B 1 366 ? 22.047 -26.297 -6.383 1 85.88 366 TYR B N 1
ATOM 7069 C CA . TYR B 1 366 ? 21.516 -24.953 -6.387 1 85.88 366 TYR B CA 1
ATOM 7070 C C . TYR B 1 366 ? 21.859 -24.219 -5.094 1 85.88 366 TYR B C 1
ATOM 7072 O O . TYR B 1 366 ? 21.844 -24.812 -4.016 1 85.88 366 TYR B O 1
ATOM 7080 N N . PRO B 1 367 ? 22.156 -22.953 -5.223 1 81.94 367 PRO B N 1
ATOM 7081 C CA . PRO B 1 367 ? 22.484 -22.203 -4.012 1 81.94 367 PRO B CA 1
ATOM 7082 C C . PRO B 1 367 ? 21.312 -22.141 -3.023 1 81.94 367 PRO B C 1
ATOM 7084 O O . PRO B 1 367 ? 21.531 -22.031 -1.814 1 81.94 367 PRO B O 1
ATOM 7087 N N . SER B 1 368 ? 20.156 -22.219 -3.521 1 74.25 368 SER B N 1
ATOM 7088 C CA . SER B 1 368 ? 18.984 -22.203 -2.658 1 74.25 368 SER B CA 1
ATOM 7089 C C . SER B 1 368 ? 18.828 -23.516 -1.891 1 74.25 368 SER B C 1
ATOM 7091 O O . SER B 1 368 ? 18.219 -23.547 -0.822 1 74.25 368 SER B O 1
ATOM 7093 N N . ARG B 1 369 ? 19.344 -24.578 -2.408 1 78.75 369 ARG B N 1
ATOM 7094 C CA . ARG B 1 369 ? 19.344 -25.891 -1.774 1 78.75 369 ARG B CA 1
ATOM 7095 C C . ARG B 1 369 ? 20.734 -26.547 -1.865 1 78.75 369 ARG B C 1
ATOM 7097 O O . ARG B 1 369 ? 20.891 -27.578 -2.521 1 78.75 369 ARG B O 1
ATOM 7104 N N . PRO B 1 370 ? 21.578 -26.109 -1.037 1 80.38 370 PRO B N 1
ATOM 7105 C CA . PRO B 1 370 ? 22.953 -26.578 -1.162 1 80.38 370 PRO B CA 1
ATOM 7106 C C . PRO B 1 370 ? 23.141 -28.047 -0.758 1 80.38 370 PRO B C 1
ATOM 7108 O O . PRO B 1 370 ? 24.094 -28.688 -1.189 1 80.38 370 PRO B O 1
ATOM 7111 N N . ASN B 1 371 ? 22.188 -28.469 -0.02 1 78.62 371 ASN B N 1
ATOM 7112 C CA . ASN B 1 371 ? 22.328 -29.828 0.491 1 78.62 371 ASN B CA 1
ATOM 7113 C C . ASN B 1 371 ? 21.766 -30.844 -0.486 1 78.62 371 ASN B C 1
ATOM 7115 O O . ASN B 1 371 ? 21.891 -32.062 -0.263 1 78.62 371 ASN B O 1
ATOM 7119 N N . MET B 1 372 ? 21.219 -30.344 -1.552 1 77.62 372 MET B N 1
ATOM 7120 C CA . MET B 1 372 ? 20.656 -31.25 -2.547 1 77.62 372 MET B CA 1
ATOM 7121 C C . MET B 1 372 ? 21.438 -31.172 -3.855 1 77.62 372 MET B C 1
ATOM 7123 O O . MET B 1 372 ? 21.203 -30.281 -4.672 1 77.62 372 MET B O 1
ATOM 7127 N N . THR B 1 373 ? 22.266 -32.219 -3.99 1 87.19 373 THR B N 1
ATOM 7128 C CA . THR B 1 373 ? 23.031 -32.281 -5.234 1 87.19 373 THR B CA 1
ATOM 7129 C C . THR B 1 373 ? 22.141 -32.719 -6.395 1 87.19 373 THR B C 1
ATOM 7131 O O . THR B 1 373 ? 21.484 -33.75 -6.328 1 87.19 373 THR B O 1
ATOM 7134 N N . VAL B 1 374 ? 22.078 -31.906 -7.406 1 87.88 374 VAL B N 1
ATOM 7135 C CA . VAL B 1 374 ? 21.219 -32.188 -8.555 1 87.88 374 VAL B CA 1
ATOM 7136 C C . VAL B 1 374 ? 22.016 -32.969 -9.609 1 87.88 374 VAL B C 1
ATOM 7138 O O . VAL B 1 374 ? 21.5 -33.938 -10.188 1 87.88 374 VAL B O 1
ATOM 7141 N N . LEU B 1 375 ? 23.234 -32.5 -9.906 1 91.56 375 LEU B N 1
ATOM 7142 C CA . LEU B 1 375 ? 24.125 -33.219 -10.82 1 91.56 375 LEU B CA 1
ATOM 7143 C C . LEU B 1 375 ? 25.359 -33.75 -10.086 1 91.56 375 LEU B C 1
ATOM 7145 O O . LEU B 1 375 ? 26.031 -33 -9.367 1 91.56 375 LEU B O 1
ATOM 7149 N N . LYS B 1 376 ? 25.594 -35.062 -10.258 1 92.5 376 LYS B N 1
ATOM 7150 C CA . LYS B 1 376 ? 26.719 -35.719 -9.625 1 92.5 376 LYS B CA 1
ATOM 7151 C C . LYS B 1 376 ? 27.656 -36.312 -10.664 1 92.5 376 LYS B C 1
ATOM 7153 O O . LYS B 1 376 ? 27.359 -37.344 -11.258 1 92.5 376 LYS B O 1
ATOM 7158 N N . ASP B 1 377 ? 28.797 -35.812 -10.781 1 93.56 377 ASP B N 1
ATOM 7159 C CA . ASP B 1 377 ? 29.812 -36.25 -11.719 1 93.56 377 ASP B CA 1
ATOM 7160 C C . ASP B 1 377 ? 29.25 -36.406 -13.125 1 93.56 377 ASP B C 1
ATOM 7162 O O . ASP B 1 377 ? 29.359 -37.469 -13.734 1 93.56 377 ASP B O 1
ATOM 7166 N N . PHE B 1 378 ? 28.625 -35.375 -13.562 1 94.56 378 PHE B N 1
ATOM 7167 C CA . PHE B 1 378 ? 27.953 -35.375 -14.859 1 94.56 378 PHE B CA 1
ATOM 7168 C C . PHE B 1 378 ? 28.938 -35.094 -15.984 1 94.56 378 PHE B C 1
ATOM 7170 O O . PHE B 1 378 ? 29.672 -34.094 -15.938 1 94.56 378 PHE B O 1
ATOM 7177 N N . ASN B 1 379 ? 29.047 -36.031 -16.969 1 95.69 379 ASN B N 1
ATOM 7178 C CA . ASN B 1 379 ? 29.906 -35.906 -18.141 1 95.69 379 ASN B CA 1
ATOM 7179 C C . ASN B 1 379 ? 29.109 -36.031 -19.422 1 95.69 379 ASN B C 1
ATOM 7181 O O . ASN B 1 379 ? 28.266 -36.906 -19.562 1 95.69 379 ASN B O 1
ATOM 7185 N N . LEU B 1 380 ? 29.297 -35.031 -20.312 1 95.25 380 LEU B N 1
ATOM 7186 C CA . LEU B 1 380 ? 28.609 -35.031 -21.594 1 95.25 380 LEU B CA 1
ATOM 7187 C C . LEU B 1 380 ? 29.375 -34.219 -22.641 1 95.25 380 LEU B C 1
ATOM 7189 O O . LEU B 1 380 ? 29.891 -33.125 -22.328 1 95.25 380 LEU B O 1
ATOM 7193 N N . GLN B 1 381 ? 29.547 -34.781 -23.781 1 95.56 381 GLN B N 1
ATOM 7194 C CA . GLN B 1 381 ? 30.156 -34.062 -24.906 1 95.56 381 GLN B CA 1
ATOM 7195 C C . GLN B 1 381 ? 29.172 -33.938 -26.062 1 95.56 381 GLN B C 1
ATOM 7197 O O . GLN B 1 381 ? 28.609 -34.938 -26.516 1 95.56 381 GLN B O 1
ATOM 7202 N N . ILE B 1 382 ? 29 -32.75 -26.516 1 95.81 382 ILE B N 1
ATOM 7203 C CA . ILE B 1 382 ? 28.125 -32.469 -27.641 1 95.81 382 ILE B CA 1
ATOM 7204 C C . ILE B 1 382 ? 28.938 -31.844 -28.781 1 95.81 382 ILE B C 1
ATOM 7206 O O . ILE B 1 382 ? 29.281 -30.656 -28.734 1 95.81 382 ILE B O 1
ATOM 7210 N N . PRO B 1 383 ? 29.141 -32.625 -29.844 1 95.06 383 PRO B N 1
ATOM 7211 C CA . PRO B 1 383 ? 29.891 -32.094 -30.969 1 95.06 383 PRO B CA 1
ATOM 7212 C C . PRO B 1 383 ? 29.141 -30.953 -31.672 1 95.06 383 PRO B C 1
ATOM 7214 O O . PRO B 1 383 ? 27.906 -30.891 -31.609 1 95.06 383 PRO B O 1
ATOM 7217 N N . ALA B 1 384 ? 29.922 -30.125 -32.406 1 95.06 384 ALA B N 1
ATOM 7218 C CA . ALA B 1 384 ? 29.344 -28.984 -33.125 1 95.06 384 ALA B CA 1
ATOM 7219 C C . ALA B 1 384 ? 28.359 -29.438 -34.188 1 95.06 384 ALA B C 1
ATOM 7221 O O . ALA B 1 384 ? 28.625 -30.406 -34.906 1 95.06 384 ALA B O 1
ATOM 7222 N N . GLY B 1 385 ? 27.141 -28.859 -34.125 1 92.31 385 GLY B N 1
ATOM 7223 C CA . GLY B 1 385 ? 26.172 -29.109 -35.188 1 92.31 385 GLY B CA 1
ATOM 7224 C C . GLY B 1 385 ? 25.25 -30.281 -34.875 1 92.31 385 GLY B C 1
ATOM 7225 O O . GLY B 1 385 ? 24.328 -30.562 -35.656 1 92.31 385 GLY B O 1
ATOM 7226 N N . GLN B 1 386 ? 25.438 -30.938 -33.812 1 93.44 386 GLN B N 1
ATOM 7227 C CA . GLN B 1 386 ? 24.641 -32.125 -33.469 1 93.44 386 GLN B CA 1
ATOM 7228 C C . GLN B 1 386 ? 23.531 -31.75 -32.5 1 93.44 386 GLN B C 1
ATOM 7230 O O . GLN B 1 386 ? 23.641 -30.781 -31.734 1 93.44 386 GLN B O 1
ATOM 7235 N N . THR B 1 387 ? 22.5 -32.5 -32.594 1 91.94 387 THR B N 1
ATOM 7236 C CA . THR B 1 387 ? 21.375 -32.344 -31.672 1 91.94 387 THR B CA 1
ATOM 7237 C C . THR B 1 387 ? 21.375 -33.469 -30.641 1 91.94 387 THR B C 1
ATOM 7239 O O . THR B 1 387 ? 21.359 -34.656 -31.016 1 91.94 387 THR B O 1
ATOM 7242 N N . ILE B 1 388 ? 21.422 -33.094 -29.375 1 92.06 388 ILE B N 1
ATOM 7243 C CA . ILE B 1 388 ? 21.359 -34.094 -28.297 1 92.06 388 ILE B CA 1
ATOM 7244 C C . ILE B 1 388 ? 20.156 -33.781 -27.406 1 92.06 388 ILE B C 1
ATOM 7246 O O . ILE B 1 388 ? 19.953 -32.656 -27 1 92.06 388 ILE B O 1
ATOM 7250 N N . ALA B 1 389 ? 19.344 -34.75 -27.172 1 89.31 389 ALA B N 1
ATOM 7251 C CA . ALA B 1 389 ? 18.203 -34.625 -26.281 1 89.31 389 ALA B CA 1
ATOM 7252 C C . ALA B 1 389 ? 18.453 -35.344 -24.953 1 89.31 389 ALA B C 1
ATOM 7254 O O . ALA B 1 389 ? 18.875 -36.5 -24.922 1 89.31 389 ALA B O 1
ATOM 7255 N N . LEU B 1 390 ? 18.266 -34.625 -23.906 1 87.75 390 LEU B N 1
ATOM 7256 C CA . LEU B 1 390 ? 18.375 -35.219 -22.578 1 87.75 390 LEU B CA 1
ATOM 7257 C C . LEU B 1 390 ? 17.062 -35.844 -22.141 1 87.75 390 LEU B C 1
ATOM 7259 O O . LEU B 1 390 ? 16.016 -35.219 -22.219 1 87.75 390 LEU B O 1
ATOM 7263 N N . VAL B 1 391 ? 17.062 -37.125 -21.797 1 83.31 391 VAL B N 1
ATOM 7264 C CA . VAL B 1 391 ? 15.859 -37.812 -21.359 1 83.31 391 VAL B CA 1
ATOM 7265 C C . VAL B 1 391 ? 16.047 -38.281 -19.922 1 83.31 391 VAL B C 1
ATOM 7267 O O . VAL B 1 391 ? 17.125 -38.719 -19.531 1 83.31 391 VAL B O 1
ATOM 7270 N N . GLY B 1 392 ? 15.227 -37.969 -19.125 1 74.88 392 GLY B N 1
ATOM 7271 C CA . GLY B 1 392 ? 15.25 -38.344 -17.734 1 74.88 392 GLY B CA 1
ATOM 7272 C C . GLY B 1 392 ? 14.008 -37.938 -16.969 1 74.88 392 GLY B C 1
ATOM 7273 O O . GLY B 1 392 ? 13.156 -37.219 -17.5 1 74.88 392 GLY B O 1
ATOM 7274 N N . SER B 1 393 ? 13.953 -38.469 -15.836 1 70.25 393 SER B N 1
ATOM 7275 C CA . SER B 1 393 ? 12.805 -38.188 -14.984 1 70.25 393 SER B CA 1
ATOM 7276 C C . SER B 1 393 ? 12.805 -36.719 -14.547 1 70.25 393 SER B C 1
ATOM 7278 O O . SER B 1 393 ? 13.82 -36.031 -14.664 1 70.25 393 SER B O 1
ATOM 7280 N N . SER B 1 394 ? 11.617 -36.25 -14.234 1 67.12 394 SER B N 1
ATOM 7281 C CA . SER B 1 394 ? 11.531 -34.906 -13.703 1 67.12 394 SER B CA 1
ATOM 7282 C C . SER B 1 394 ? 12.484 -34.719 -12.523 1 67.12 394 SER B C 1
ATOM 7284 O O . SER B 1 394 ? 12.586 -35.562 -11.656 1 67.12 394 SER B O 1
ATOM 7286 N N . GLY B 1 395 ? 13.266 -33.719 -12.586 1 69.12 395 GLY B N 1
ATOM 7287 C CA . GLY B 1 395 ? 14.195 -33.438 -11.508 1 69.12 395 GLY B CA 1
ATOM 7288 C C . GLY B 1 395 ? 15.57 -34.031 -11.719 1 69.12 395 GLY B C 1
ATOM 7289 O O . GLY B 1 395 ? 16.453 -33.938 -10.867 1 69.12 395 GLY B O 1
ATOM 7290 N N . SER B 1 396 ? 15.703 -34.656 -12.828 1 75.69 396 SER B N 1
ATOM 7291 C CA . SER B 1 396 ? 16.969 -35.375 -13.07 1 75.69 396 SER B CA 1
ATOM 7292 C C . SER B 1 396 ? 18.078 -34.375 -13.398 1 75.69 396 SER B C 1
ATOM 7294 O O . SER B 1 396 ? 19.266 -34.75 -13.398 1 75.69 396 SER B O 1
ATOM 7296 N N . GLY B 1 397 ? 17.719 -33.125 -13.625 1 83.69 397 GLY B N 1
ATOM 7297 C CA . GLY B 1 397 ? 18.75 -32.156 -13.852 1 83.69 397 GLY B CA 1
ATOM 7298 C C . GLY B 1 397 ? 18.812 -31.656 -15.289 1 83.69 397 GLY B C 1
ATOM 7299 O O . GLY B 1 397 ? 19.766 -30.984 -15.68 1 83.69 397 GLY B O 1
ATOM 7300 N N . LYS B 1 398 ? 17.906 -32 -16.078 1 85.44 398 LYS B N 1
ATOM 7301 C CA . LYS B 1 398 ? 17.891 -31.594 -17.484 1 85.44 398 LYS B CA 1
ATOM 7302 C C . LYS B 1 398 ? 17.938 -30.078 -17.625 1 85.44 398 LYS B C 1
ATOM 7304 O O . LYS B 1 398 ? 18.781 -29.547 -18.344 1 85.44 398 LYS B O 1
ATOM 7309 N N . SER B 1 399 ? 17.047 -29.406 -16.922 1 87.69 399 SER B N 1
ATOM 7310 C CA . SER B 1 399 ? 17 -27.953 -16.969 1 87.69 399 SER B CA 1
ATOM 7311 C C . SER B 1 399 ? 18.25 -27.344 -16.359 1 87.69 399 SER B C 1
ATOM 7313 O O . SER B 1 399 ? 18.688 -26.25 -16.781 1 87.69 399 SER B O 1
ATOM 7315 N N . THR B 1 400 ? 18.859 -28.016 -15.469 1 91 400 THR B N 1
ATOM 7316 C CA . THR B 1 400 ? 20.078 -27.547 -14.82 1 91 400 THR B CA 1
ATOM 7317 C C . THR B 1 400 ? 21.25 -27.516 -15.805 1 91 400 THR B C 1
ATOM 7319 O O . THR B 1 400 ? 22.062 -26.594 -15.781 1 91 400 THR B O 1
ATOM 7322 N N . ALA B 1 401 ? 21.266 -28.547 -16.609 1 93.06 401 ALA B N 1
ATOM 7323 C CA . ALA B 1 401 ? 22.328 -28.594 -17.609 1 93.06 401 ALA B CA 1
ATOM 7324 C C . ALA B 1 401 ? 22.266 -27.391 -18.547 1 93.06 401 ALA B C 1
ATOM 7326 O O . ALA B 1 401 ? 23.281 -26.781 -18.875 1 93.06 401 ALA B O 1
ATOM 7327 N N . ILE B 1 402 ? 21.094 -27.062 -18.953 1 92.44 402 ILE B N 1
ATOM 7328 C CA . ILE B 1 402 ? 20.875 -25.906 -19.828 1 92.44 402 ILE B CA 1
ATOM 7329 C C . ILE B 1 402 ? 21.25 -24.625 -19.094 1 92.44 402 ILE B C 1
ATOM 7331 O O . ILE B 1 402 ? 21.891 -23.734 -19.672 1 92.44 402 ILE B O 1
ATOM 7335 N N . ALA B 1 403 ? 20.922 -24.547 -17.859 1 92.69 403 ALA B N 1
ATOM 7336 C CA . ALA B 1 403 ? 21.219 -23.359 -17.047 1 92.69 403 ALA B CA 1
ATOM 7337 C C . ALA B 1 403 ? 22.719 -23.172 -16.891 1 92.69 403 ALA B C 1
ATOM 7339 O O . ALA B 1 403 ? 23.203 -22.031 -16.844 1 92.69 403 ALA B O 1
ATOM 7340 N N . LEU B 1 404 ? 23.422 -24.234 -16.812 1 94.62 404 LEU B N 1
ATOM 7341 C CA . LEU B 1 404 ? 24.875 -24.172 -16.641 1 94.62 404 LEU B CA 1
ATOM 7342 C C . LEU B 1 404 ? 25.547 -23.734 -17.922 1 94.62 404 LEU B C 1
ATOM 7344 O O . LEU B 1 404 ? 26.562 -23.031 -17.891 1 94.62 404 LEU B O 1
ATOM 7348 N N . VAL B 1 405 ? 24.969 -24.188 -19.047 1 94.81 405 VAL B N 1
ATOM 7349 C CA . VAL B 1 405 ? 25.531 -23.781 -20.328 1 94.81 405 VAL B CA 1
ATOM 7350 C C . VAL B 1 405 ? 25.375 -22.266 -20.516 1 94.81 405 VAL B C 1
ATOM 7352 O O . VAL B 1 405 ? 26.266 -21.609 -21.062 1 94.81 405 VAL B O 1
ATOM 7355 N N . GLN B 1 406 ? 24.266 -21.75 -20 1 94 406 GLN B N 1
ATOM 7356 C CA . GLN B 1 406 ? 24.016 -20.312 -20.062 1 94 406 GLN B CA 1
ATOM 7357 C C . GLN B 1 406 ? 24.75 -19.594 -18.938 1 94 406 GLN B C 1
ATOM 7359 O O . GLN B 1 406 ? 24.703 -18.359 -18.859 1 94 406 GLN B O 1
ATOM 7364 N N . ARG B 1 407 ? 25.391 -20.297 -18.078 1 94.38 407 ARG B N 1
ATOM 7365 C CA . ARG B 1 407 ? 26.094 -19.828 -16.906 1 94.38 407 ARG B CA 1
ATOM 7366 C C . ARG B 1 407 ? 25.203 -18.953 -16.031 1 94.38 407 ARG B C 1
ATOM 7368 O O . ARG B 1 407 ? 25.594 -17.859 -15.609 1 94.38 407 ARG B O 1
ATOM 7375 N N . PHE B 1 408 ? 24.016 -19.375 -15.945 1 92.06 408 PHE B N 1
ATOM 7376 C CA . PHE B 1 408 ? 23.156 -18.766 -14.922 1 92.06 408 PHE B CA 1
ATOM 7377 C C . PHE B 1 408 ? 23.703 -19.047 -13.531 1 92.06 408 PHE B C 1
ATOM 7379 O O . PHE B 1 408 ? 23.5 -18.25 -12.609 1 92.06 408 PHE B O 1
ATOM 7386 N N . TYR B 1 409 ? 24.297 -20.219 -13.469 1 92.56 409 TYR B N 1
ATOM 7387 C CA . TYR B 1 409 ? 24.969 -20.688 -12.258 1 92.56 409 TYR B CA 1
ATOM 7388 C C . TYR B 1 409 ? 26.359 -21.203 -12.562 1 92.56 409 TYR B C 1
ATOM 7390 O O . TYR B 1 409 ? 26.656 -21.594 -13.688 1 92.56 409 TYR B O 1
ATOM 7398 N N . ASP B 1 410 ? 27.141 -21.109 -11.547 1 93.06 410 ASP B N 1
ATOM 7399 C CA . ASP B 1 410 ? 28.453 -21.719 -11.641 1 93.06 410 ASP B CA 1
ATOM 7400 C C . ASP B 1 410 ? 28.516 -23.031 -10.859 1 93.06 410 ASP B C 1
ATOM 7402 O O . ASP B 1 410 ? 27.953 -23.141 -9.766 1 93.06 410 ASP B O 1
ATOM 7406 N N . SER B 1 411 ? 29.047 -23.984 -11.492 1 92.38 411 SER B N 1
ATOM 7407 C CA . SER B 1 411 ? 29.188 -25.266 -10.812 1 92.38 411 SER B CA 1
ATOM 7408 C C . SER B 1 411 ? 30.281 -25.203 -9.75 1 92.38 411 SER B C 1
ATOM 7410 O O . SER B 1 411 ? 31.266 -24.469 -9.906 1 92.38 411 SER B O 1
ATOM 7412 N N . SER B 1 412 ? 30.094 -25.938 -8.68 1 89.31 412 SER B N 1
ATOM 7413 C CA . SER B 1 412 ? 31.062 -25.984 -7.59 1 89.31 412 SER B CA 1
ATOM 7414 C C . SER B 1 412 ? 32.312 -26.781 -7.988 1 89.31 412 SER B C 1
ATOM 7416 O O . SER B 1 412 ? 33.406 -26.391 -7.656 1 89.31 412 SER B O 1
ATOM 7418 N N . GLU B 1 413 ? 32.062 -27.875 -8.594 1 92.56 413 GLU B N 1
ATOM 7419 C CA . GLU B 1 413 ? 33.125 -28.719 -9.109 1 92.56 413 GLU B CA 1
ATOM 7420 C C . GLU B 1 413 ? 32.938 -29.047 -10.578 1 92.56 413 GLU B C 1
ATOM 7422 O O . GLU B 1 413 ? 31.797 -29.031 -11.062 1 92.56 413 GLU B O 1
ATOM 7427 N N . GLY B 1 414 ? 34 -29.156 -11.219 1 94.19 414 GLY B N 1
ATOM 7428 C CA . GLY B 1 414 ? 33.938 -29.469 -12.641 1 94.19 414 GLY B CA 1
ATOM 7429 C C . GLY B 1 414 ? 33.938 -28.234 -13.516 1 94.19 414 GLY B C 1
ATOM 7430 O O . GLY B 1 414 ? 34.062 -27.109 -13.023 1 94.19 414 GLY B O 1
ATOM 7431 N N . THR B 1 415 ? 33.906 -28.5 -14.844 1 95.44 415 THR B N 1
ATOM 7432 C CA . THR B 1 415 ? 33.969 -27.359 -15.758 1 95.44 415 THR B CA 1
ATOM 7433 C C . THR B 1 415 ? 33.062 -27.578 -16.953 1 95.44 415 THR B C 1
ATOM 7435 O O . THR B 1 415 ? 32.906 -28.703 -17.453 1 95.44 415 THR B O 1
ATOM 7438 N N . VAL B 1 416 ? 32.406 -26.578 -17.312 1 96.12 416 VAL B N 1
ATOM 7439 C CA . VAL B 1 416 ? 31.656 -26.531 -18.562 1 96.12 416 VAL B CA 1
ATOM 7440 C C . VAL B 1 416 ? 32.469 -25.781 -19.625 1 96.12 416 VAL B C 1
ATOM 7442 O O . VAL B 1 416 ? 32.906 -24.672 -19.375 1 96.12 416 VAL B O 1
ATOM 7445 N N . LYS B 1 417 ? 32.625 -26.438 -20.75 1 96.81 417 LYS B N 1
ATOM 7446 C CA . LYS B 1 417 ? 33.438 -25.828 -21.812 1 96.81 417 LYS B CA 1
ATOM 7447 C C . LYS B 1 417 ? 32.625 -25.609 -23.078 1 96.81 417 LYS B C 1
ATOM 7449 O O . LYS B 1 417 ? 31.734 -26.422 -23.406 1 96.81 417 LYS B O 1
ATOM 7454 N N . VAL B 1 418 ? 32.938 -24.531 -23.719 1 95.94 418 VAL B N 1
ATOM 7455 C CA . VAL B 1 418 ? 32.406 -24.25 -25.062 1 95.94 418 VAL B CA 1
ATOM 7456 C C . VAL B 1 418 ? 33.562 -24.094 -26.047 1 95.94 418 VAL B C 1
ATOM 7458 O O . VAL B 1 418 ? 34.438 -23.234 -25.859 1 95.94 418 VAL B O 1
ATOM 7461 N N . ASP B 1 419 ? 33.562 -24.875 -27.016 1 95.88 419 ASP B N 1
ATOM 7462 C CA . ASP B 1 419 ? 34.656 -24.906 -28 1 95.88 419 ASP B CA 1
ATOM 7463 C C . ASP B 1 419 ? 36 -25.016 -27.328 1 95.88 419 ASP B C 1
ATOM 7465 O O . ASP B 1 419 ? 36.938 -24.312 -27.688 1 95.88 419 ASP B O 1
ATOM 7469 N N . GLY B 1 420 ? 36 -25.719 -26.219 1 93.75 420 GLY B N 1
ATOM 7470 C CA . GLY B 1 420 ? 37.25 -26.031 -25.547 1 93.75 420 GLY B CA 1
ATOM 7471 C C . GLY B 1 420 ? 37.625 -25.031 -24.469 1 93.75 420 GLY B C 1
ATOM 7472 O O . GLY B 1 420 ? 38.562 -25.25 -23.703 1 93.75 420 GLY B O 1
ATOM 7473 N N . PHE B 1 421 ? 36.906 -23.984 -24.359 1 95.19 421 PHE B N 1
ATOM 7474 C CA . PHE B 1 421 ? 37.219 -22.953 -23.375 1 95.19 421 PHE B CA 1
ATOM 7475 C C . PHE B 1 421 ? 36.25 -23.031 -22.203 1 95.19 421 PHE B C 1
ATOM 7477 O O . PHE B 1 421 ? 35.031 -23.266 -22.406 1 95.19 421 PHE B O 1
ATOM 7484 N N . ASP B 1 422 ? 36.812 -22.812 -21.047 1 95.06 422 ASP B N 1
ATOM 7485 C CA . ASP B 1 422 ? 35.969 -22.734 -19.859 1 95.06 422 ASP B CA 1
ATOM 7486 C C . ASP B 1 422 ? 35 -21.562 -19.938 1 95.06 422 ASP B C 1
ATOM 7488 O O . ASP B 1 422 ? 35.406 -20.422 -20.188 1 95.06 422 ASP B O 1
ATOM 7492 N N . ILE B 1 423 ? 33.781 -21.828 -19.719 1 93.88 423 ILE B N 1
ATOM 7493 C CA . ILE B 1 423 ? 32.75 -20.797 -19.828 1 93.88 423 ILE B CA 1
ATOM 7494 C C . ILE B 1 423 ? 33 -19.688 -18.812 1 93.88 423 ILE B C 1
ATOM 7496 O O . ILE B 1 423 ? 32.594 -18.547 -19.031 1 93.88 423 ILE B O 1
ATOM 7500 N N . LYS B 1 424 ? 33.719 -20 -17.703 1 92.81 424 LYS B N 1
ATOM 7501 C CA . LYS B 1 424 ? 34 -19.031 -16.656 1 92.81 424 LYS B CA 1
ATOM 7502 C C . LYS B 1 424 ? 35 -17.984 -17.141 1 92.81 424 LYS B C 1
ATOM 7504 O O . LYS B 1 424 ? 35.062 -16.875 -16.594 1 92.81 424 LYS B O 1
ATOM 7509 N N . LYS B 1 425 ? 35.688 -18.297 -18.172 1 92.62 425 LYS B N 1
ATOM 7510 C CA . LYS B 1 425 ? 36.719 -17.406 -18.672 1 92.62 425 LYS B CA 1
ATOM 7511 C C . LYS B 1 425 ? 36.219 -16.625 -19.891 1 92.62 425 LYS B C 1
ATOM 7513 O O . LYS B 1 425 ? 36.906 -15.703 -20.359 1 92.62 425 LYS B O 1
ATOM 7518 N N . LEU B 1 426 ? 35.094 -16.922 -20.328 1 92.19 426 LEU B N 1
ATOM 7519 C CA . LEU B 1 426 ? 34.531 -16.266 -21.5 1 92.19 426 LEU B CA 1
ATOM 7520 C C . LEU B 1 426 ? 33.688 -15.055 -21.109 1 92.19 426 LEU B C 1
ATOM 7522 O O . LEU B 1 426 ? 33.219 -14.969 -19.984 1 92.19 426 LEU B O 1
ATOM 7526 N N . ASN B 1 427 ? 33.688 -14.125 -22.078 1 92.38 427 ASN B N 1
ATOM 7527 C CA . ASN B 1 427 ? 32.781 -13.016 -21.891 1 92.38 427 ASN B CA 1
ATOM 7528 C C . ASN B 1 427 ? 31.328 -13.461 -22.047 1 92.38 427 ASN B C 1
ATOM 7530 O O . ASN B 1 427 ? 30.922 -13.906 -23.125 1 92.38 427 ASN B O 1
ATOM 7534 N N . LEU B 1 428 ? 30.578 -13.289 -21.094 1 91.06 428 LEU B N 1
ATOM 7535 C CA . LEU B 1 428 ? 29.25 -13.883 -21.031 1 91.06 428 LEU B CA 1
ATOM 7536 C C . LEU B 1 428 ? 28.312 -13.234 -22.031 1 91.06 428 LEU B C 1
ATOM 7538 O O . LEU B 1 428 ? 27.469 -13.906 -22.641 1 91.06 428 LEU B O 1
ATOM 7542 N N . LYS B 1 429 ? 28.406 -11.992 -22.188 1 89.25 429 LYS B N 1
ATOM 7543 C CA . LYS B 1 429 ? 27.547 -11.305 -23.156 1 89.25 429 LYS B CA 1
ATOM 7544 C C . LYS B 1 429 ? 27.812 -11.805 -24.578 1 89.25 429 LYS B C 1
ATOM 7546 O O . LYS B 1 429 ? 26.875 -12 -25.359 1 89.25 429 LYS B O 1
ATOM 7551 N N . SER B 1 430 ? 29.047 -12.031 -24.797 1 89.94 430 SER B N 1
ATOM 7552 C CA . SER B 1 430 ? 29.438 -12.484 -26.125 1 89.94 430 SER B CA 1
ATOM 7553 C C . SER B 1 430 ? 28.969 -13.914 -26.375 1 89.94 430 SER B C 1
ATOM 7555 O O . SER B 1 430 ? 28.438 -14.219 -27.438 1 89.94 430 SER B O 1
ATOM 7557 N N . ILE B 1 431 ? 29.156 -14.719 -25.422 1 92.44 431 ILE B N 1
ATOM 7558 C CA . ILE B 1 431 ? 28.828 -16.125 -25.625 1 92.44 431 ILE B CA 1
ATOM 7559 C C . ILE B 1 431 ? 27.297 -16.281 -25.641 1 92.44 431 ILE B C 1
ATOM 7561 O O . ILE B 1 431 ? 26.766 -17.094 -26.406 1 92.44 431 ILE B O 1
ATOM 7565 N N . ARG B 1 432 ? 26.609 -15.578 -24.844 1 92.12 432 ARG B N 1
ATOM 7566 C CA . ARG B 1 432 ? 25.156 -15.664 -24.812 1 92.12 432 ARG B CA 1
ATOM 7567 C C . ARG B 1 432 ? 24.531 -15.141 -26.094 1 92.12 432 ARG B C 1
ATOM 7569 O O . ARG B 1 432 ? 23.469 -15.594 -26.516 1 92.12 432 ARG B O 1
ATOM 7576 N N . SER B 1 433 ? 25.234 -14.172 -26.688 1 90.06 433 SER B N 1
ATOM 7577 C CA . SER B 1 433 ? 24.734 -13.641 -27.953 1 90.06 433 SER B CA 1
ATOM 7578 C C . SER B 1 433 ? 24.75 -14.703 -29.047 1 90.06 433 SER B C 1
ATOM 7580 O O . SER B 1 433 ? 24.031 -14.594 -30.031 1 90.06 433 SER B O 1
ATOM 7582 N N . LYS B 1 434 ? 25.516 -15.734 -28.781 1 92.69 434 LYS B N 1
ATOM 7583 C CA . LYS B 1 434 ? 25.641 -16.812 -29.766 1 92.69 434 LYS B CA 1
ATOM 7584 C C . LYS B 1 434 ? 24.797 -18.016 -29.359 1 92.69 434 LYS B C 1
ATOM 7586 O O . LYS B 1 434 ? 24.875 -19.078 -29.984 1 92.69 434 LYS B O 1
ATOM 7591 N N . MET B 1 435 ? 24.062 -17.781 -28.344 1 93.62 435 MET B N 1
ATOM 7592 C CA . MET B 1 435 ? 23.188 -18.844 -27.859 1 93.62 435 MET B CA 1
ATOM 7593 C C . MET B 1 435 ? 21.719 -18.422 -27.953 1 93.62 435 MET B C 1
ATOM 7595 O O . MET B 1 435 ? 21.406 -17.234 -27.828 1 93.62 435 MET B O 1
ATOM 7599 N N . GLY B 1 436 ? 20.844 -19.328 -28.297 1 91.81 436 GLY B N 1
ATOM 7600 C CA . GLY B 1 436 ? 19.406 -19.125 -28.234 1 91.81 436 GLY B CA 1
ATOM 7601 C C . GLY B 1 436 ? 18.719 -20.047 -27.25 1 91.81 436 GLY B C 1
ATOM 7602 O O . GLY B 1 436 ? 19.094 -21.219 -27.109 1 91.81 436 GLY B O 1
ATOM 7603 N N . LEU B 1 437 ? 17.844 -19.453 -26.484 1 91.38 437 LEU B N 1
ATOM 7604 C CA . LEU B 1 437 ? 17.156 -20.25 -25.484 1 91.38 437 LEU B CA 1
ATOM 7605 C C . LEU B 1 437 ? 15.641 -20.219 -25.703 1 91.38 437 LEU B C 1
ATOM 7607 O O . LEU B 1 437 ? 15.062 -19.172 -25.953 1 91.38 437 LEU B O 1
ATOM 7611 N N . VAL B 1 438 ? 15.086 -21.375 -25.75 1 88.81 438 VAL B N 1
ATOM 7612 C CA . VAL B 1 438 ? 13.641 -21.547 -25.734 1 88.81 438 VAL B CA 1
ATOM 7613 C C . VAL B 1 438 ? 13.219 -22.219 -24.422 1 88.81 438 VAL B C 1
ATOM 7615 O O . VAL B 1 438 ? 13.445 -23.422 -24.234 1 88.81 438 VAL B O 1
ATOM 7618 N N . SER B 1 439 ? 12.641 -21.438 -23.578 1 84.5 439 SER B N 1
ATOM 7619 C CA . SER B 1 439 ? 12.312 -21.906 -22.234 1 84.5 439 SER B CA 1
ATOM 7620 C C . SER B 1 439 ? 10.883 -22.438 -22.172 1 84.5 439 SER B C 1
ATOM 7622 O O . SER B 1 439 ? 10.094 -22.203 -23.094 1 84.5 439 SER B O 1
ATOM 7624 N N . GLN B 1 440 ? 10.625 -23.094 -21 1 73.12 440 GLN B N 1
ATOM 7625 C CA . GLN B 1 440 ? 9.312 -23.672 -20.734 1 73.12 440 GLN B CA 1
ATOM 7626 C C . GLN B 1 440 ? 8.266 -22.594 -20.5 1 73.12 440 GLN B C 1
ATOM 7628 O O . GLN B 1 440 ? 7.109 -22.734 -20.891 1 73.12 440 GLN B O 1
ATOM 7633 N N . ASP B 1 441 ? 8.594 -21.516 -19.859 1 72.75 441 ASP B N 1
ATOM 7634 C CA . ASP B 1 441 ? 7.645 -20.469 -19.5 1 72.75 441 ASP B CA 1
ATOM 7635 C C . ASP B 1 441 ? 7.523 -19.438 -20.609 1 72.75 441 ASP B C 1
ATOM 7637 O O . ASP B 1 441 ? 6.824 -18.422 -20.469 1 72.75 441 ASP B O 1
ATOM 7641 N N . HIS B 1 442 ? 7.77 -19.656 -21.828 1 74.69 442 HIS B N 1
ATOM 7642 C CA . HIS B 1 442 ? 7.691 -18.891 -23.062 1 74.69 442 HIS B CA 1
ATOM 7643 C C . HIS B 1 442 ? 8.234 -17.469 -22.859 1 74.69 442 HIS B C 1
ATOM 7645 O O . HIS B 1 442 ? 8.766 -16.859 -23.797 1 74.69 442 HIS B O 1
ATOM 7651 N N . ALA B 1 443 ? 8.062 -16.891 -21.547 1 78.94 443 ALA B N 1
ATOM 7652 C CA . ALA B 1 443 ? 8.602 -15.617 -21.094 1 78.94 443 ALA B CA 1
ATOM 7653 C C . ALA B 1 443 ? 8.312 -14.508 -22.109 1 78.94 443 ALA B C 1
ATOM 7655 O O . ALA B 1 443 ? 9.227 -13.812 -22.547 1 78.94 443 ALA B O 1
ATOM 7656 N N . LEU B 1 444 ? 7.125 -14.266 -22.5 1 83.31 444 LEU B N 1
ATOM 7657 C CA . LEU B 1 444 ? 6.742 -13.211 -23.422 1 83.31 444 LEU B CA 1
ATOM 7658 C C . LEU B 1 444 ? 6.441 -11.914 -22.672 1 83.31 444 LEU B C 1
ATOM 7660 O O . LEU B 1 444 ? 5.984 -11.945 -21.531 1 83.31 444 LEU B O 1
ATOM 7664 N N . PHE B 1 445 ? 6.758 -10.828 -23.312 1 82.81 445 PHE B N 1
ATOM 7665 C CA . PHE B 1 445 ? 6.516 -9.508 -22.75 1 82.81 445 PHE B CA 1
ATOM 7666 C C . PHE B 1 445 ? 5.184 -8.945 -23.234 1 82.81 445 PHE B C 1
ATOM 7668 O O . PHE B 1 445 ? 4.695 -9.32 -24.297 1 82.81 445 PHE B O 1
ATOM 7675 N N . GLY B 1 446 ? 4.578 -8.102 -22.406 1 79.56 446 GLY B N 1
ATOM 7676 C CA . GLY B 1 446 ? 3.293 -7.52 -22.75 1 79.56 446 GLY B CA 1
ATOM 7677 C C . GLY B 1 446 ? 3.389 -6.453 -23.828 1 79.56 446 GLY B C 1
ATOM 7678 O O . GLY B 1 446 ? 2.867 -5.348 -23.656 1 79.56 446 GLY B O 1
ATOM 7679 N N . THR B 1 447 ? 4.086 -6.715 -24.828 1 84.44 447 THR B N 1
ATOM 7680 C CA . THR B 1 447 ? 4.234 -5.824 -25.984 1 84.44 447 THR B CA 1
ATOM 7681 C C . THR B 1 447 ? 3.713 -6.492 -27.25 1 84.44 447 THR B C 1
ATOM 7683 O O . THR B 1 447 ? 2.984 -7.48 -27.188 1 84.44 447 THR B O 1
ATOM 7686 N N . SER B 1 448 ? 4.035 -5.91 -28.391 1 90.38 448 SER B N 1
ATOM 7687 C CA . SER B 1 448 ? 3.58 -6.465 -29.656 1 90.38 448 SER B CA 1
ATOM 7688 C C . SER B 1 448 ? 4.355 -7.73 -30.016 1 90.38 448 SER B C 1
ATOM 7690 O O . SER B 1 448 ? 5.426 -7.988 -29.469 1 90.38 448 SER B O 1
ATOM 7692 N N . ILE B 1 449 ? 3.787 -8.5 -30.906 1 93.5 449 ILE B N 1
ATOM 7693 C CA . ILE B 1 449 ? 4.461 -9.703 -31.391 1 93.5 449 ILE B CA 1
ATOM 7694 C C . ILE B 1 449 ? 5.785 -9.32 -32.031 1 93.5 449 ILE B C 1
ATOM 7696 O O . ILE B 1 449 ? 6.801 -9.992 -31.844 1 93.5 449 ILE B O 1
ATOM 7700 N N . LYS B 1 450 ? 5.723 -8.242 -32.75 1 94.44 450 LYS B N 1
ATOM 7701 C CA . LYS B 1 450 ? 6.922 -7.734 -33.406 1 94.44 450 LYS B CA 1
ATOM 7702 C C . LYS B 1 450 ? 8.031 -7.453 -32.406 1 94.44 450 LYS B C 1
ATOM 7704 O O . LYS B 1 450 ? 9.156 -7.918 -32.562 1 94.44 450 LYS B O 1
ATOM 7709 N N . GLU B 1 451 ? 7.715 -6.805 -31.375 1 89.75 451 GLU B N 1
ATOM 7710 C CA . GLU B 1 451 ? 8.695 -6.422 -30.359 1 89.75 451 GLU B CA 1
ATOM 7711 C C . GLU B 1 451 ? 9.219 -7.648 -29.609 1 89.75 451 GLU B C 1
ATOM 7713 O O . GLU B 1 451 ? 10.391 -7.684 -29.219 1 89.75 451 GLU B O 1
ATOM 7718 N N . ASN B 1 452 ? 8.367 -8.57 -29.422 1 91.62 452 ASN B N 1
ATOM 7719 C CA . ASN B 1 452 ? 8.781 -9.797 -28.75 1 91.62 452 ASN B CA 1
ATOM 7720 C C . ASN B 1 452 ? 9.789 -10.578 -29.578 1 91.62 452 ASN B C 1
ATOM 7722 O O . ASN B 1 452 ? 10.75 -11.141 -29.031 1 91.62 452 ASN B O 1
ATOM 7726 N N . ILE B 1 453 ? 9.531 -10.578 -30.844 1 93.06 453 ILE B N 1
ATOM 7727 C CA . ILE B 1 453 ? 10.445 -11.297 -31.719 1 93.06 453 ILE B CA 1
ATOM 7728 C C . ILE B 1 453 ? 11.75 -10.516 -31.859 1 93.06 453 ILE B C 1
ATOM 7730 O O . ILE B 1 453 ? 12.836 -11.094 -31.828 1 93.06 453 ILE B O 1
ATOM 7734 N N . LEU B 1 454 ? 11.617 -9.219 -31.906 1 91.31 454 LEU B N 1
ATOM 7735 C CA . LEU B 1 454 ? 12.773 -8.352 -32.094 1 91.31 454 LEU B CA 1
ATOM 7736 C C . LEU B 1 454 ? 13.648 -8.344 -30.844 1 91.31 454 LEU B C 1
ATOM 7738 O O . LEU B 1 454 ? 14.805 -7.902 -30.891 1 91.31 454 LEU B O 1
ATOM 7742 N N . PHE B 1 455 ? 13.109 -8.898 -29.828 1 86.19 455 PHE B N 1
ATOM 7743 C CA . PHE B 1 455 ? 13.875 -9.016 -28.594 1 86.19 455 PHE B CA 1
ATOM 7744 C C . PHE B 1 455 ? 15.141 -9.828 -28.812 1 86.19 455 PHE B C 1
ATOM 7746 O O . PHE B 1 455 ? 16.141 -9.641 -28.109 1 86.19 455 PHE B O 1
ATOM 7753 N N . GLY B 1 456 ? 15.141 -10.688 -29.688 1 84.38 456 GLY B N 1
ATOM 7754 C CA . GLY B 1 456 ? 16.297 -11.508 -30.031 1 84.38 456 GLY B CA 1
ATOM 7755 C C . GLY B 1 456 ? 17.391 -10.727 -30.734 1 84.38 456 GLY B C 1
ATOM 7756 O O . GLY B 1 456 ? 18.578 -10.977 -30.5 1 84.38 456 GLY B O 1
ATOM 7757 N N . LYS B 1 457 ? 17.031 -9.898 -31.594 1 89.88 457 LYS B N 1
ATOM 7758 C CA . LYS B 1 457 ? 17.906 -9.016 -32.344 1 89.88 457 LYS B CA 1
ATOM 7759 C C . LYS B 1 457 ? 17.219 -7.684 -32.656 1 89.88 457 LYS B C 1
ATOM 7761 O O . LYS B 1 457 ? 16.578 -7.527 -33.688 1 89.88 457 LYS B O 1
ATOM 7766 N N . PRO B 1 458 ? 17.547 -6.68 -31.828 1 86.25 458 PRO B N 1
ATOM 7767 C CA . PRO B 1 458 ? 16.812 -5.422 -31.922 1 86.25 458 PRO B CA 1
ATOM 7768 C C . PRO B 1 458 ? 17.031 -4.707 -33.25 1 86.25 458 PRO B C 1
ATOM 7770 O O . PRO B 1 458 ? 16.156 -3.965 -33.719 1 86.25 458 PRO B O 1
ATOM 7773 N N . ASP B 1 459 ? 18.109 -4.953 -33.906 1 88.31 459 ASP B N 1
ATOM 7774 C CA . ASP B 1 459 ? 18.438 -4.25 -35.156 1 88.31 459 ASP B CA 1
ATOM 7775 C C . ASP B 1 459 ? 18.078 -5.098 -36.375 1 88.31 459 ASP B C 1
ATOM 7777 O O . ASP B 1 459 ? 18.5 -4.793 -37.5 1 88.31 459 ASP B O 1
ATOM 7781 N N . ALA B 1 460 ? 17.297 -6.125 -36.156 1 92.75 460 ALA B N 1
ATOM 7782 C CA . ALA B 1 460 ? 16.953 -7.004 -37.25 1 92.75 460 ALA B CA 1
ATOM 7783 C C . ALA B 1 460 ? 16 -6.301 -38.219 1 92.75 460 ALA B C 1
ATOM 7785 O O . ALA B 1 460 ? 15.211 -5.449 -37.844 1 92.75 460 ALA B O 1
ATOM 7786 N N . THR B 1 461 ? 16.141 -6.617 -39.5 1 95 461 THR B N 1
ATOM 7787 C CA . THR B 1 461 ? 15.242 -6.09 -40.531 1 95 461 THR B CA 1
ATOM 7788 C C . THR B 1 461 ? 13.914 -6.84 -40.531 1 95 461 THR B C 1
ATOM 7790 O O . THR B 1 461 ? 13.812 -7.926 -39.969 1 95 461 THR B O 1
ATOM 7793 N N . MET B 1 462 ? 12.977 -6.285 -41.219 1 94.62 462 MET B N 1
ATOM 7794 C CA . MET B 1 462 ? 11.656 -6.906 -41.281 1 94.62 462 MET B CA 1
ATOM 7795 C C . MET B 1 462 ? 11.711 -8.219 -42.062 1 94.62 462 MET B C 1
ATOM 7797 O O . MET B 1 462 ? 10.977 -9.164 -41.75 1 94.62 462 MET B O 1
ATOM 7801 N N . ASP B 1 463 ? 12.602 -8.227 -42.938 1 94.88 463 ASP B N 1
ATOM 7802 C CA . ASP B 1 463 ? 12.758 -9.461 -43.719 1 94.88 463 ASP B CA 1
ATOM 7803 C C . ASP B 1 463 ? 13.289 -10.594 -42.844 1 94.88 463 ASP B C 1
ATOM 7805 O O . ASP B 1 463 ? 12.836 -11.734 -42.938 1 94.88 463 ASP B O 1
ATOM 7809 N N . GLU B 1 464 ? 14.203 -10.25 -42.031 1 95.25 464 GLU B N 1
ATOM 7810 C CA . GLU B 1 464 ? 14.734 -11.242 -41.125 1 95.25 464 GLU B CA 1
ATOM 7811 C C . GLU B 1 464 ? 13.672 -11.703 -40.125 1 95.25 464 GLU B C 1
ATOM 7813 O O . GLU B 1 464 ? 13.609 -12.883 -39.781 1 95.25 464 GLU B O 1
ATOM 7818 N N . LEU B 1 465 ? 12.898 -10.766 -39.75 1 96.06 465 LEU B N 1
ATOM 7819 C CA . LEU B 1 465 ? 11.82 -11.062 -38.812 1 96.06 465 LEU B CA 1
ATOM 7820 C C . LEU B 1 465 ? 10.805 -12.016 -39.438 1 96.06 465 LEU B C 1
ATOM 7822 O O . LEU B 1 465 ? 10.383 -12.984 -38.812 1 96.06 465 LEU B O 1
ATOM 7826 N N . TYR B 1 466 ? 10.469 -11.789 -40.688 1 96.06 466 TYR B N 1
ATOM 7827 C CA . TYR B 1 466 ? 9.516 -12.648 -41.375 1 96.06 466 TYR B CA 1
ATOM 7828 C C . TYR B 1 466 ? 10.078 -14.055 -41.562 1 96.06 466 TYR B C 1
ATOM 7830 O O . TYR B 1 466 ? 9.367 -15.047 -41.375 1 96.06 466 TYR B O 1
ATOM 7838 N N . ALA B 1 467 ? 11.289 -14.078 -41.844 1 94.94 467 ALA B N 1
ATOM 7839 C CA . ALA B 1 467 ? 11.938 -15.375 -42.062 1 94.94 467 ALA B CA 1
ATOM 7840 C C . ALA B 1 467 ? 11.961 -16.188 -40.781 1 94.94 467 ALA B C 1
ATOM 7842 O O . ALA B 1 467 ? 11.711 -17.391 -40.781 1 94.94 467 ALA B O 1
ATOM 7843 N N . ALA B 1 468 ? 12.305 -15.531 -39.719 1 95.19 468 ALA B N 1
ATOM 7844 C CA . ALA B 1 468 ? 12.336 -16.219 -38.438 1 95.19 468 ALA B CA 1
ATOM 7845 C C . ALA B 1 468 ? 10.945 -16.688 -38.031 1 95.19 468 ALA B C 1
ATOM 7847 O O . ALA B 1 468 ? 10.797 -17.797 -37.5 1 95.19 468 ALA B O 1
ATOM 7848 N N . ALA B 1 469 ? 9.961 -15.883 -38.281 1 96.44 469 ALA B N 1
ATOM 7849 C CA . ALA B 1 469 ? 8.578 -16.234 -37.969 1 96.44 469 ALA B CA 1
ATOM 7850 C C . ALA B 1 469 ? 8.109 -17.422 -38.812 1 96.44 469 ALA B C 1
ATOM 7852 O O . ALA B 1 469 ? 7.367 -18.281 -38.312 1 96.44 469 ALA B O 1
ATOM 7853 N N . MET B 1 470 ? 8.508 -17.422 -40 1 95.25 470 MET B N 1
ATOM 7854 C CA . MET B 1 470 ? 8.148 -18.531 -40.906 1 95.25 470 MET B CA 1
ATOM 7855 C C . MET B 1 470 ? 8.82 -19.828 -40.469 1 95.25 470 MET B C 1
ATOM 7857 O O . MET B 1 470 ? 8.188 -20.891 -40.438 1 95.25 470 MET B O 1
ATOM 7861 N N . THR B 1 471 ? 10.039 -19.688 -40.094 1 93.19 471 THR B N 1
ATOM 7862 C CA . THR B 1 471 ? 10.781 -20.859 -39.625 1 93.19 471 THR B CA 1
ATOM 7863 C C . THR B 1 471 ? 10.125 -21.438 -38.375 1 93.19 471 THR B C 1
ATOM 7865 O O . THR B 1 471 ? 10.094 -22.656 -38.188 1 93.19 471 THR B O 1
ATOM 7868 N N . ALA B 1 472 ? 9.633 -20.578 -37.594 1 94.38 472 ALA B N 1
ATOM 7869 C CA . ALA B 1 472 ? 9.008 -21 -36.312 1 94.38 472 ALA B CA 1
ATOM 7870 C C . ALA B 1 472 ? 7.531 -21.328 -36.531 1 94.38 472 ALA B C 1
ATOM 7872 O O . ALA B 1 472 ? 6.809 -21.578 -35.562 1 94.38 472 ALA B O 1
ATOM 7873 N N . ASN B 1 473 ? 7.043 -21.25 -37.719 1 93.62 473 ASN B N 1
ATOM 7874 C CA . ASN B 1 473 ? 5.645 -21.5 -38.062 1 93.62 473 ASN B CA 1
ATOM 7875 C C . ASN B 1 473 ? 4.719 -20.531 -37.344 1 93.62 473 ASN B C 1
ATOM 7877 O O . ASN B 1 473 ? 3.643 -20.906 -36.875 1 93.62 473 ASN B O 1
ATOM 7881 N N . ALA B 1 474 ? 5.219 -19.375 -37.125 1 93.69 474 ALA B N 1
ATOM 7882 C CA . ALA B 1 474 ? 4.422 -18.375 -36.406 1 93.69 474 ALA B CA 1
ATOM 7883 C C . ALA B 1 474 ? 3.82 -17.359 -37.375 1 93.69 474 ALA B C 1
ATOM 7885 O O . ALA B 1 474 ? 2.83 -16.703 -37.031 1 93.69 474 ALA B O 1
ATOM 7886 N N . HIS B 1 475 ? 4.293 -17.281 -38.562 1 94.56 475 HIS B N 1
ATOM 7887 C CA . HIS B 1 475 ? 3.918 -16.25 -39.531 1 94.56 475 HIS B CA 1
ATOM 7888 C C . HIS B 1 475 ? 2.432 -16.312 -39.844 1 94.56 475 HIS B C 1
ATOM 7890 O O . HIS B 1 475 ? 1.741 -15.289 -39.844 1 94.56 475 HIS B O 1
ATOM 7896 N N . ASN B 1 476 ? 1.985 -17.438 -40.125 1 91 476 ASN B N 1
ATOM 7897 C CA . ASN B 1 476 ? 0.609 -17.609 -40.562 1 91 476 ASN B CA 1
ATOM 7898 C C . ASN B 1 476 ? -0.39 -17.188 -39.5 1 91 476 ASN B C 1
ATOM 7900 O O . ASN B 1 476 ? -1.345 -16.469 -39.781 1 91 476 ASN B O 1
ATOM 7904 N N . PHE B 1 477 ? -0.151 -17.672 -38.281 1 89.94 477 PHE B N 1
ATOM 7905 C CA . PHE B 1 477 ? -1.14 -17.328 -37.281 1 89.94 477 PHE B CA 1
ATOM 7906 C C . PHE B 1 477 ? -1.049 -15.844 -36.938 1 89.94 477 PHE B C 1
ATOM 7908 O O . PHE B 1 477 ? -2.053 -15.219 -36.562 1 89.94 477 PHE B O 1
ATOM 7915 N N . VAL B 1 478 ? 0.111 -15.234 -37.031 1 93.81 478 VAL B N 1
ATOM 7916 C CA . VAL B 1 478 ? 0.287 -13.82 -36.75 1 93.81 478 VAL B CA 1
ATOM 7917 C C . VAL B 1 478 ? -0.467 -12.977 -37.781 1 93.81 478 VAL B C 1
ATOM 7919 O O . VAL B 1 478 ? -1.114 -11.992 -37.406 1 93.81 478 VAL B O 1
ATOM 7922 N N . MET B 1 479 ? -0.358 -13.398 -38.938 1 91.38 479 MET B N 1
ATOM 7923 C CA . MET B 1 479 ? -1.025 -12.68 -40.031 1 91.38 479 MET B CA 1
ATOM 7924 C C . MET B 1 479 ? -2.539 -12.844 -39.938 1 91.38 479 MET B C 1
ATOM 7926 O O . MET B 1 479 ? -3.289 -12.031 -40.5 1 91.38 479 MET B O 1
ATOM 7930 N N . GLY B 1 480 ? -2.947 -13.82 -39.281 1 89 480 GLY B N 1
ATOM 7931 C CA . GLY B 1 480 ? -4.367 -14.047 -39.062 1 89 480 GLY B CA 1
ATOM 7932 C C . GLY B 1 480 ? -4.965 -13.148 -38 1 89 480 GLY B C 1
ATOM 7933 O O . GLY B 1 480 ? -6.18 -12.969 -37.938 1 89 480 GLY B O 1
ATOM 7934 N N . LEU B 1 481 ? -4.133 -12.617 -37.25 1 89.31 481 LEU B N 1
ATOM 7935 C CA . LEU B 1 481 ? -4.602 -11.688 -36.219 1 89.31 481 LEU B CA 1
ATOM 7936 C C . LEU B 1 481 ? -4.914 -10.32 -36.844 1 89.31 481 LEU B C 1
ATOM 7938 O O . LEU B 1 481 ? -4.277 -9.906 -37.812 1 89.31 481 LEU B O 1
ATOM 7942 N N . PRO B 1 482 ? -5.82 -9.578 -36.281 1 85.94 482 PRO B N 1
ATOM 7943 C CA . PRO B 1 482 ? -6.273 -8.305 -36.844 1 85.94 482 PRO B CA 1
ATOM 7944 C C . PRO B 1 482 ? -5.141 -7.297 -37.031 1 85.94 482 PRO B C 1
ATOM 7946 O O . PRO B 1 482 ? -5.094 -6.582 -38.031 1 85.94 482 PRO B O 1
ATOM 7949 N N . GLU B 1 483 ? -4.211 -7.215 -36.156 1 92.31 483 GLU B N 1
ATOM 7950 C CA . GLU B 1 483 ? -3.137 -6.23 -36.25 1 92.31 483 GLU B CA 1
ATOM 7951 C C . GLU B 1 483 ? -1.815 -6.883 -36.656 1 92.31 483 GLU B C 1
ATOM 7953 O O . GLU B 1 483 ? -0.754 -6.266 -36.531 1 92.31 483 GLU B O 1
ATOM 7958 N N . GLY B 1 484 ? -1.9 -8.109 -37 1 92.69 484 GLY B N 1
ATOM 7959 C CA . GLY B 1 484 ? -0.703 -8.805 -37.438 1 92.69 484 GLY B CA 1
ATOM 7960 C C . GLY B 1 484 ? 0.41 -8.789 -36.406 1 92.69 484 GLY B C 1
ATOM 7961 O O . GLY B 1 484 ? 0.186 -9.117 -35.25 1 92.69 484 GLY B O 1
ATOM 7962 N N . TYR B 1 485 ? 1.564 -8.297 -36.875 1 94.06 485 TYR B N 1
ATOM 7963 C CA . TYR B 1 485 ? 2.748 -8.297 -36.031 1 94.06 485 TYR B CA 1
ATOM 7964 C C . TYR B 1 485 ? 2.658 -7.203 -34.969 1 94.06 485 TYR B C 1
ATOM 7966 O O . TYR B 1 485 ? 3.371 -7.242 -33.969 1 94.06 485 TYR B O 1
ATOM 7974 N N . GLU B 1 486 ? 1.76 -6.344 -35.156 1 92.56 486 GLU B N 1
ATOM 7975 C CA . GLU B 1 486 ? 1.627 -5.234 -34.219 1 92.56 486 GLU B CA 1
ATOM 7976 C C . GLU B 1 486 ? 0.605 -5.551 -33.125 1 92.56 486 GLU B C 1
ATOM 7978 O O . GLU B 1 486 ? 0.363 -4.734 -32.219 1 92.56 486 GLU B O 1
ATOM 7983 N N . THR B 1 487 ? 0.163 -6.766 -33.125 1 88.81 487 THR B N 1
ATOM 7984 C CA . THR B 1 487 ? -0.83 -7.172 -32.125 1 88.81 487 THR B CA 1
ATOM 7985 C C . THR B 1 487 ? -0.227 -7.172 -30.734 1 88.81 487 THR B C 1
ATOM 7987 O O . THR B 1 487 ? 0.809 -7.797 -30.5 1 88.81 487 THR B O 1
ATOM 7990 N N . LYS B 1 488 ? -0.846 -6.543 -29.859 1 86.81 488 LYS B N 1
ATOM 7991 C CA . LYS B 1 488 ? -0.436 -6.555 -28.469 1 86.81 488 LYS B CA 1
ATOM 7992 C C . LYS B 1 488 ? -0.936 -7.809 -27.75 1 86.81 488 LYS B C 1
ATOM 7994 O O . LYS B 1 488 ? -2.135 -8.102 -27.766 1 86.81 488 LYS B O 1
ATOM 7999 N N . ILE B 1 489 ? -0.075 -8.547 -27.141 1 82.62 489 ILE B N 1
ATOM 8000 C CA . ILE B 1 489 ? -0.438 -9.875 -26.656 1 82.62 489 ILE B CA 1
ATOM 8001 C C . ILE B 1 489 ? -0.71 -9.828 -25.156 1 82.62 489 ILE B C 1
ATOM 8003 O O . ILE B 1 489 ? -1.12 -10.828 -24.562 1 82.62 489 ILE B O 1
ATOM 8007 N N . GLY B 1 490 ? -0.641 -8.75 -24.547 1 74.25 490 GLY B N 1
ATOM 8008 C CA . GLY B 1 490 ? -0.922 -8.641 -23.125 1 74.25 490 GLY B CA 1
ATOM 8009 C C . GLY B 1 490 ? 0.204 -9.156 -22.25 1 74.25 490 GLY B C 1
ATOM 8010 O O . GLY B 1 490 ? 1.215 -9.648 -22.75 1 74.25 490 GLY B O 1
ATOM 8011 N N . GLU B 1 491 ? -0.07 -9.227 -20.938 1 72.5 491 GLU B N 1
ATOM 8012 C CA . GLU B 1 491 ? 0.947 -9.664 -19.984 1 72.5 491 GLU B CA 1
ATOM 8013 C C . GLU B 1 491 ? 1.184 -11.172 -20.094 1 72.5 491 GLU B C 1
ATOM 8015 O O . GLU B 1 491 ? 0.233 -11.953 -20.109 1 72.5 491 GLU B O 1
ATOM 8020 N N . ARG B 1 492 ? 2.379 -11.539 -20.266 1 71.56 492 ARG B N 1
ATOM 8021 C CA . ARG B 1 492 ? 2.82 -12.922 -20.375 1 71.56 492 ARG B CA 1
ATOM 8022 C C . ARG B 1 492 ? 2.086 -13.641 -21.5 1 71.56 492 ARG B C 1
ATOM 8024 O O . ARG B 1 492 ? 1.802 -14.836 -21.406 1 71.56 492 ARG B O 1
ATOM 8031 N N . GLY B 1 493 ? 1.675 -12.867 -22.469 1 75.12 493 GLY B N 1
ATOM 8032 C CA . GLY B 1 493 ? 1.009 -13.461 -23.625 1 75.12 493 GLY B CA 1
ATOM 8033 C C . GLY B 1 493 ? -0.357 -14.031 -23.297 1 75.12 493 GLY B C 1
ATOM 8034 O O . GLY B 1 493 ? -0.757 -15.055 -23.859 1 75.12 493 GLY B O 1
ATOM 8035 N N . ALA B 1 494 ? -1 -13.406 -22.438 1 67.38 494 ALA B N 1
ATOM 8036 C CA . ALA B 1 494 ? -2.264 -13.922 -21.922 1 67.38 494 ALA B CA 1
ATOM 8037 C C . ALA B 1 494 ? -3.279 -14.117 -23.047 1 67.38 494 ALA B C 1
ATOM 8039 O O . ALA B 1 494 ? -4.188 -14.938 -22.938 1 67.38 494 ALA B O 1
ATOM 8040 N N . LEU B 1 495 ? -3.113 -13.539 -24.188 1 70.69 495 LEU B N 1
ATOM 8041 C CA . LEU B 1 495 ? -4.098 -13.555 -25.266 1 70.69 495 LEU B CA 1
ATOM 8042 C C . LEU B 1 495 ? -3.777 -14.641 -26.281 1 70.69 495 LEU B C 1
ATOM 8044 O O . LEU B 1 495 ? -4.531 -14.836 -27.25 1 70.69 495 LEU B O 1
ATOM 8048 N N . LEU B 1 496 ? -2.66 -15.328 -26.109 1 79.69 496 LEU B N 1
ATOM 8049 C CA . LEU B 1 496 ? -2.211 -16.344 -27.047 1 79.69 496 LEU B CA 1
ATOM 8050 C C . LEU B 1 496 ? -2.309 -17.734 -26.422 1 79.69 496 LEU B C 1
ATOM 8052 O O . LEU B 1 496 ? -2.305 -17.891 -25.203 1 79.69 496 LEU B O 1
ATOM 8056 N N . SER B 1 497 ? -2.465 -18.688 -27.281 1 76.81 497 SER B N 1
ATOM 8057 C CA . SER B 1 497 ? -2.424 -20.062 -26.828 1 76.81 497 SER B CA 1
ATOM 8058 C C . SER B 1 497 ? -1.001 -20.5 -26.484 1 76.81 497 SER B C 1
ATOM 8060 O O . SER B 1 497 ? -0.038 -19.828 -26.859 1 76.81 497 SER B O 1
ATOM 8062 N N . GLY B 1 498 ? -0.882 -21.531 -25.672 1 79.94 498 GLY B N 1
ATOM 8063 C CA . GLY B 1 498 ? 0.431 -22.047 -25.312 1 79.94 498 GLY B CA 1
ATOM 8064 C C . GLY B 1 498 ? 1.31 -22.344 -26.516 1 79.94 498 GLY B C 1
ATOM 8065 O O . GLY B 1 498 ? 2.498 -22.016 -26.516 1 79.94 498 GLY B O 1
ATOM 8066 N N . GLY B 1 499 ? 0.726 -22.922 -27.516 1 84.38 499 GLY B N 1
ATOM 8067 C CA . GLY B 1 499 ? 1.464 -23.234 -28.734 1 84.38 499 GLY B CA 1
ATOM 8068 C C . GLY B 1 499 ? 1.908 -21.984 -29.484 1 84.38 499 GLY B C 1
ATOM 8069 O O . GLY B 1 499 ? 3.008 -21.953 -30.047 1 84.38 499 GLY B O 1
ATOM 8070 N N . GLN B 1 500 ? 1.033 -21.047 -29.578 1 86.19 500 GLN B N 1
ATOM 8071 C CA . GLN B 1 500 ? 1.369 -19.781 -30.234 1 86.19 500 GLN B CA 1
ATOM 8072 C C . GLN B 1 500 ? 2.508 -19.062 -29.5 1 86.19 500 GLN B C 1
ATOM 8074 O O . GLN B 1 500 ? 3.42 -18.531 -30.141 1 86.19 500 GLN B O 1
ATOM 8079 N N . LYS B 1 501 ? 2.48 -19.125 -28.234 1 89.44 501 LYS B N 1
ATOM 8080 C CA . LYS B 1 501 ? 3.533 -18.516 -27.438 1 89.44 501 LYS B CA 1
ATOM 8081 C C . LYS B 1 501 ? 4.887 -19.156 -27.703 1 89.44 501 LYS B C 1
ATOM 8083 O O . LYS B 1 501 ? 5.898 -18.469 -27.844 1 89.44 501 LYS B O 1
ATOM 8088 N N . GLN B 1 502 ? 4.805 -20.422 -27.75 1 89.56 502 GLN B N 1
ATOM 8089 C CA . GLN B 1 502 ? 6.039 -21.172 -27.969 1 89.56 502 GLN B CA 1
ATOM 8090 C C . GLN B 1 502 ? 6.629 -20.859 -29.344 1 89.56 502 GLN B C 1
ATOM 8092 O O . GLN B 1 502 ? 7.848 -20.734 -29.484 1 89.56 502 GLN B O 1
ATOM 8097 N N . ARG B 1 503 ? 5.82 -20.75 -30.312 1 91.44 503 ARG B N 1
ATOM 8098 C CA . ARG B 1 503 ? 6.285 -20.469 -31.672 1 91.44 503 ARG B CA 1
ATOM 8099 C C . ARG B 1 503 ? 6.883 -19.078 -31.766 1 91.44 503 ARG B C 1
ATOM 8101 O O . ARG B 1 503 ? 7.84 -18.844 -32.5 1 91.44 503 ARG B O 1
ATOM 8108 N N . ILE B 1 504 ? 6.34 -18.156 -31.031 1 92.25 504 ILE B N 1
ATOM 8109 C CA . ILE B 1 504 ? 6.914 -16.812 -30.984 1 92.25 504 ILE B CA 1
ATOM 8110 C C . ILE B 1 504 ? 8.273 -16.875 -30.281 1 92.25 504 ILE B C 1
ATOM 8112 O O . ILE B 1 504 ? 9.219 -16.203 -30.703 1 92.25 504 ILE B O 1
ATOM 8116 N N . ALA B 1 505 ? 8.344 -17.641 -29.219 1 92 505 ALA B N 1
ATOM 8117 C CA . ALA B 1 505 ? 9.609 -17.797 -28.5 1 92 505 ALA B CA 1
ATOM 8118 C C . ALA B 1 505 ? 10.672 -18.406 -29.406 1 92 505 ALA B C 1
ATOM 8120 O O . ALA B 1 505 ? 11.844 -18.031 -29.344 1 92 505 ALA B O 1
ATOM 8121 N N . ILE B 1 506 ? 10.227 -19.359 -30.203 1 92.69 506 ILE B N 1
ATOM 8122 C CA . ILE B 1 506 ? 11.148 -19.984 -31.141 1 92.69 506 ILE B CA 1
ATOM 8123 C C . ILE B 1 506 ? 11.609 -18.969 -32.188 1 92.69 506 ILE B C 1
ATOM 8125 O O . ILE B 1 506 ? 12.797 -18.906 -32.5 1 92.69 506 ILE B O 1
ATOM 8129 N N . ALA B 1 507 ? 10.664 -18.203 -32.688 1 94.38 507 ALA B N 1
ATOM 8130 C CA . ALA B 1 507 ? 11 -17.172 -33.656 1 94.38 507 ALA B CA 1
ATOM 8131 C C . ALA B 1 507 ? 12.047 -16.203 -33.094 1 94.38 507 ALA B C 1
ATOM 8133 O O . ALA B 1 507 ? 12.969 -15.805 -33.812 1 94.38 507 ALA B O 1
ATOM 8134 N N . ARG B 1 508 ? 11.867 -15.852 -31.906 1 93.12 508 ARG B N 1
ATOM 8135 C CA . ARG B 1 508 ? 12.805 -14.969 -31.219 1 93.12 508 ARG B CA 1
ATOM 8136 C C . ARG B 1 508 ? 14.195 -15.586 -31.156 1 93.12 508 ARG B C 1
ATOM 8138 O O . ARG B 1 508 ? 15.195 -14.906 -31.406 1 93.12 508 ARG B O 1
ATOM 8145 N N . ALA B 1 509 ? 14.258 -16.812 -30.797 1 92.12 509 ALA B N 1
ATOM 8146 C CA . ALA B 1 509 ? 15.531 -17.516 -30.672 1 92.12 509 ALA B CA 1
ATOM 8147 C C . ALA B 1 509 ? 16.219 -17.656 -32.031 1 92.12 509 ALA B C 1
ATOM 8149 O O . ALA B 1 509 ? 17.438 -17.5 -32.156 1 92.12 509 ALA B O 1
ATOM 8150 N N . VAL B 1 510 ? 15.445 -17.922 -33.062 1 93.06 510 VAL B N 1
ATOM 8151 C CA . VAL B 1 510 ? 15.969 -18.141 -34.406 1 93.06 510 VAL B CA 1
ATOM 8152 C C . VAL B 1 510 ? 16.484 -16.828 -34.969 1 93.06 510 VAL B C 1
ATOM 8154 O O . VAL B 1 510 ? 17.484 -16.812 -35.688 1 93.06 510 VAL B O 1
ATOM 8157 N N . LEU B 1 511 ? 15.734 -15.789 -34.688 1 93.88 511 LEU B N 1
ATOM 8158 C CA . LEU B 1 511 ? 16.094 -14.477 -35.188 1 93.88 511 LEU B CA 1
ATOM 8159 C C . LEU B 1 511 ? 17.516 -14.109 -34.781 1 93.88 511 LEU B C 1
ATOM 8161 O O . LEU B 1 511 ? 18.234 -13.445 -35.531 1 93.88 511 LEU B O 1
ATOM 8165 N N . LYS B 1 512 ? 17.891 -14.531 -33.688 1 91.19 512 LYS B N 1
ATOM 8166 C CA . LYS B 1 512 ? 19.219 -14.258 -33.125 1 91.19 512 LYS B CA 1
ATOM 8167 C C . LYS B 1 512 ? 20.297 -14.984 -33.938 1 91.19 512 LYS B C 1
ATOM 8169 O O . LYS B 1 512 ? 21.469 -14.609 -33.875 1 91.19 512 LYS B O 1
ATOM 8174 N N . ASN B 1 513 ? 19.938 -15.953 -34.688 1 89.19 513 ASN B N 1
ATOM 8175 C CA . ASN B 1 513 ? 20.844 -16.797 -35.469 1 89.19 513 ASN B CA 1
ATOM 8176 C C . ASN B 1 513 ? 21.969 -17.344 -34.594 1 89.19 513 ASN B C 1
ATOM 8178 O O . ASN B 1 513 ? 23.156 -17.156 -34.906 1 89.19 513 ASN B O 1
ATOM 8182 N N . PRO B 1 514 ? 21.656 -18.109 -33.625 1 93.19 514 PRO B N 1
ATOM 8183 C CA . PRO B 1 514 ? 22.641 -18.625 -32.656 1 93.19 514 PRO B CA 1
ATOM 8184 C C . PRO B 1 514 ? 23.391 -19.844 -33.219 1 93.19 514 PRO B C 1
ATOM 8186 O O . PRO B 1 514 ? 22.875 -20.547 -34.094 1 93.19 514 PRO B O 1
ATOM 8189 N N . ALA B 1 515 ? 24.562 -20.094 -32.688 1 94.81 515 ALA B N 1
ATOM 8190 C CA . ALA B 1 515 ? 25.328 -21.297 -33 1 94.81 515 ALA B CA 1
ATOM 8191 C C . ALA B 1 515 ? 24.875 -22.484 -32.125 1 94.81 515 ALA B C 1
ATOM 8193 O O . ALA B 1 515 ? 25.016 -23.641 -32.531 1 94.81 515 ALA B O 1
ATOM 8194 N N . ILE B 1 516 ? 24.375 -22.109 -31 1 95.62 516 ILE B N 1
ATOM 8195 C CA . ILE B 1 516 ? 23.906 -23.109 -30.047 1 95.62 516 ILE B CA 1
ATOM 8196 C C . ILE B 1 516 ? 22.438 -22.844 -29.703 1 95.62 516 ILE B C 1
ATOM 8198 O O . ILE B 1 516 ? 22.078 -21.719 -29.328 1 95.62 516 ILE B O 1
ATOM 8202 N N . LEU B 1 517 ? 21.641 -23.812 -29.875 1 94.94 517 LEU B N 1
ATOM 8203 C CA . LEU B 1 517 ? 20.219 -23.703 -29.531 1 94.94 517 LEU B CA 1
ATOM 8204 C C . LEU B 1 517 ? 19.891 -24.562 -28.328 1 94.94 517 LEU B C 1
ATOM 8206 O O . LEU B 1 517 ? 20.188 -25.766 -28.312 1 94.94 517 LEU B O 1
ATOM 8210 N N . LEU B 1 518 ? 19.406 -23.953 -27.281 1 94.56 518 LEU B N 1
ATOM 8211 C CA . LEU B 1 518 ? 19.031 -24.641 -26.062 1 94.56 518 LEU B CA 1
ATOM 8212 C C . LEU B 1 518 ? 17.516 -24.719 -25.922 1 94.56 518 LEU B C 1
ATOM 8214 O O . LEU B 1 518 ? 16.844 -23.688 -25.906 1 94.56 518 LEU B O 1
ATOM 8218 N N . LEU B 1 519 ? 17 -25.922 -25.812 1 91.19 519 LEU B N 1
ATOM 8219 C CA . LEU B 1 519 ? 15.562 -26.156 -25.703 1 91.19 519 LEU B CA 1
ATOM 8220 C C . LEU B 1 519 ? 15.211 -26.766 -24.359 1 91.19 519 LEU B C 1
ATOM 8222 O O . LEU B 1 519 ? 15.586 -27.906 -24.078 1 91.19 519 LEU B O 1
ATOM 8226 N N . ASP B 1 520 ? 14.539 -26.031 -23.5 1 87.5 520 ASP B N 1
ATOM 8227 C CA . ASP B 1 520 ? 14.141 -26.516 -22.188 1 87.5 520 ASP B CA 1
ATOM 8228 C C . ASP B 1 520 ? 12.672 -26.938 -22.172 1 87.5 520 ASP B C 1
ATOM 8230 O O . ASP B 1 520 ? 11.789 -26.109 -21.922 1 87.5 520 ASP B O 1
ATOM 8234 N N . GLU B 1 521 ? 12.383 -28.219 -22.234 1 75.56 521 GLU B N 1
ATOM 8235 C CA . GLU B 1 521 ? 11.047 -28.812 -22.25 1 75.56 521 GLU B CA 1
ATOM 8236 C C . GLU B 1 521 ? 10.094 -27.984 -23.125 1 75.56 521 GLU B C 1
ATOM 8238 O O . GLU B 1 521 ? 8.992 -27.641 -22.688 1 75.56 521 GLU B O 1
ATOM 8243 N N . ALA B 1 522 ? 10.352 -27.766 -24.328 1 70 522 ALA B N 1
ATOM 8244 C CA . ALA B 1 522 ? 9.688 -26.812 -25.203 1 70 522 ALA B CA 1
ATOM 8245 C C . ALA B 1 522 ? 8.352 -27.359 -25.703 1 70 522 ALA B C 1
ATOM 8247 O O . ALA B 1 522 ? 7.508 -26.609 -26.203 1 70 522 ALA B O 1
ATOM 8248 N N . THR B 1 523 ? 8.156 -28.578 -25.484 1 67.88 523 THR B N 1
ATOM 8249 C CA . THR B 1 523 ? 6.918 -29.125 -26.016 1 67.88 523 THR B CA 1
ATOM 8250 C C . THR B 1 523 ? 6.023 -29.641 -24.891 1 67.88 523 THR B C 1
ATOM 8252 O O . THR B 1 523 ? 5.016 -30.297 -25.141 1 67.88 523 THR B O 1
ATOM 8255 N N . SER B 1 524 ? 6.395 -29.188 -23.719 1 61.94 524 SER B N 1
ATOM 8256 C CA . SER B 1 524 ? 5.609 -29.703 -22.594 1 61.94 524 SER B CA 1
ATOM 8257 C C . SER B 1 524 ? 4.266 -28.984 -22.484 1 61.94 524 SER B C 1
ATOM 8259 O O . SER B 1 524 ? 4.141 -27.828 -22.891 1 61.94 524 SER B O 1
ATOM 8261 N N . ALA B 1 525 ? 3.189 -29.766 -22.219 1 59.97 525 ALA B N 1
ATOM 8262 C CA . ALA B 1 525 ? 1.867 -29.266 -21.844 1 59.97 525 ALA B CA 1
ATOM 8263 C C . ALA B 1 525 ? 1.093 -28.797 -23.078 1 59.97 525 ALA B C 1
ATOM 8265 O O . ALA B 1 525 ? 0.21 -27.938 -22.969 1 59.97 525 ALA B O 1
ATOM 8266 N N . LEU B 1 526 ? 1.529 -29.156 -24.297 1 66.94 526 LEU B N 1
ATOM 8267 C CA . LEU B 1 526 ? 0.838 -28.734 -25.5 1 66.94 526 LEU B CA 1
ATOM 8268 C C . LEU B 1 526 ? -0.101 -29.828 -26 1 66.94 526 LEU B C 1
ATOM 8270 O O . LEU B 1 526 ? 0.113 -31 -25.734 1 66.94 526 LEU B O 1
ATOM 8274 N N . ASP B 1 527 ? -1.181 -29.344 -26.641 1 66.62 527 ASP B N 1
ATOM 8275 C CA . ASP B 1 527 ? -2.047 -30.297 -27.328 1 66.62 527 ASP B CA 1
ATOM 8276 C C . ASP B 1 527 ? -1.342 -30.906 -28.531 1 66.62 527 ASP B C 1
ATOM 8278 O O . ASP B 1 527 ? -0.336 -30.375 -29 1 66.62 527 ASP B O 1
ATOM 8282 N N . SER B 1 528 ? -1.901 -32.031 -29.016 1 74 528 SER B N 1
ATOM 8283 C CA . SER B 1 528 ? -1.255 -32.812 -30.047 1 74 528 SER B CA 1
ATOM 8284 C C . SER B 1 528 ? -1.043 -32 -31.328 1 74 528 SER B C 1
ATOM 8286 O O . SER B 1 528 ? 0.007 -32.094 -31.969 1 74 528 SER B O 1
ATOM 8288 N N . GLU B 1 529 ? -2.006 -31.234 -31.672 1 76.19 529 GLU B N 1
ATOM 8289 C CA . GLU B 1 529 ? -1.869 -30.453 -32.906 1 76.19 529 GLU B CA 1
ATOM 8290 C C . GLU B 1 529 ? -0.803 -29.359 -32.75 1 76.19 529 GLU B C 1
ATOM 8292 O O . GLU B 1 529 ? 0.037 -29.172 -33.625 1 76.19 529 GLU B O 1
ATOM 8297 N N . SER B 1 530 ? -0.89 -28.703 -31.734 1 79.75 530 SER B N 1
ATOM 8298 C CA . SER B 1 530 ? 0.094 -27.672 -31.438 1 79.75 530 SER B CA 1
ATOM 8299 C C . SER B 1 530 ? 1.49 -28.266 -31.281 1 79.75 530 SER B C 1
ATOM 8301 O O . SER B 1 530 ? 2.48 -27.641 -31.688 1 79.75 530 SER B O 1
ATOM 8303 N N . GLU B 1 531 ? 1.471 -29.453 -30.719 1 85.81 531 GLU B N 1
ATOM 8304 C CA . GLU B 1 531 ? 2.75 -30.125 -30.516 1 85.81 531 GLU B CA 1
ATOM 8305 C C . GLU B 1 531 ? 3.449 -30.406 -31.844 1 85.81 531 GLU B C 1
ATOM 8307 O O . GLU B 1 531 ? 4.668 -30.25 -31.953 1 85.81 531 GLU B O 1
ATOM 8312 N N . LYS B 1 532 ? 2.715 -30.781 -32.812 1 87.44 532 LYS B N 1
ATOM 8313 C CA . LYS B 1 532 ? 3.291 -31.078 -34.125 1 87.44 532 LYS B CA 1
ATOM 8314 C C . LYS B 1 532 ? 3.867 -29.812 -34.75 1 87.44 532 LYS B C 1
ATOM 8316 O O . LYS B 1 532 ? 4.965 -29.844 -35.312 1 87.44 532 LYS B O 1
ATOM 8321 N N . LEU B 1 533 ? 3.137 -28.766 -34.688 1 87.31 533 LEU B N 1
ATOM 8322 C CA . LEU B 1 533 ? 3.58 -27.5 -35.281 1 87.31 533 LEU B CA 1
ATOM 8323 C C . LEU B 1 533 ? 4.844 -27 -34.562 1 87.31 533 LEU B C 1
ATOM 8325 O O . LEU B 1 533 ? 5.77 -26.516 -35.219 1 87.31 533 LEU B O 1
ATOM 8329 N N . VAL B 1 534 ? 4.836 -27.141 -33.344 1 89.12 534 VAL B N 1
ATOM 8330 C CA . VAL B 1 534 ? 5.969 -26.672 -32.531 1 89.12 534 VAL B CA 1
ATOM 8331 C C . VAL B 1 534 ? 7.184 -27.562 -32.812 1 89.12 534 VAL B C 1
ATOM 8333 O O . VAL B 1 534 ? 8.312 -27.062 -32.906 1 89.12 534 VAL B O 1
ATOM 8336 N N . GLN B 1 535 ? 6.914 -28.844 -32.875 1 89.19 535 GLN B N 1
ATOM 8337 C CA . GLN B 1 535 ? 8.016 -29.766 -33.156 1 89.19 535 GLN B CA 1
ATOM 8338 C C . GLN B 1 535 ? 8.641 -29.484 -34.531 1 89.19 535 GLN B C 1
ATOM 8340 O O . GLN B 1 535 ? 9.867 -29.531 -34.656 1 89.19 535 GLN B O 1
ATOM 8345 N N . HIS B 1 536 ? 7.844 -29.25 -35.438 1 90.25 536 HIS B N 1
ATOM 8346 C CA . HIS B 1 536 ? 8.352 -28.906 -36.781 1 90.25 536 HIS B CA 1
ATOM 8347 C C . HIS B 1 536 ? 9.195 -27.641 -36.719 1 90.25 536 HIS B C 1
ATOM 8349 O O . HIS B 1 536 ? 10.242 -27.562 -37.375 1 90.25 536 HIS B O 1
ATOM 8355 N N . ALA B 1 537 ? 8.672 -26.688 -36.062 1 90.44 537 ALA B N 1
ATOM 8356 C CA . ALA B 1 537 ? 9.406 -25.438 -35.906 1 90.44 537 ALA B CA 1
ATOM 8357 C C . ALA B 1 537 ? 10.758 -25.672 -35.219 1 90.44 537 ALA B C 1
ATOM 8359 O O . ALA B 1 537 ? 11.766 -25.078 -35.625 1 90.44 537 ALA B O 1
ATOM 8360 N N . LEU B 1 538 ? 10.797 -26.516 -34.281 1 90.5 538 LEU B N 1
ATOM 8361 C CA . LEU B 1 538 ? 12.023 -26.812 -33.562 1 90.5 538 LEU B CA 1
ATOM 8362 C C . LEU B 1 538 ? 13.016 -27.547 -34.438 1 90.5 538 LEU B C 1
ATOM 8364 O O . LEU B 1 538 ? 14.219 -27.297 -34.375 1 90.5 538 LEU B O 1
ATOM 8368 N N . ASP B 1 539 ? 12.469 -28.438 -35.219 1 90.88 539 ASP B N 1
ATOM 8369 C CA . ASP B 1 539 ? 13.32 -29.172 -36.156 1 90.88 539 ASP B CA 1
ATOM 8370 C C . ASP B 1 539 ? 13.977 -28.234 -37.156 1 90.88 539 ASP B C 1
ATOM 8372 O O . ASP B 1 539 ? 15.164 -28.359 -37.469 1 90.88 539 ASP B O 1
ATOM 8376 N N . GLN B 1 540 ? 13.18 -27.359 -37.594 1 90.94 540 GLN B N 1
ATOM 8377 C CA . GLN B 1 540 ? 13.703 -26.375 -38.562 1 90.94 540 GLN B CA 1
ATOM 8378 C C . GLN B 1 540 ? 14.734 -25.469 -37.906 1 90.94 540 GLN B C 1
ATOM 8380 O O . GLN B 1 540 ? 15.766 -25.156 -38.5 1 90.94 540 GLN B O 1
ATOM 8385 N N . ALA B 1 541 ? 14.414 -25.062 -36.719 1 90.12 541 ALA B N 1
ATOM 8386 C CA . ALA B 1 541 ? 15.289 -24.141 -36 1 90.12 541 ALA B CA 1
ATOM 8387 C C . ALA B 1 541 ? 16.625 -24.797 -35.625 1 90.12 541 ALA B C 1
ATOM 8389 O O . ALA B 1 541 ? 17.641 -24.125 -35.531 1 90.12 541 ALA B O 1
ATOM 8390 N N . SER B 1 542 ? 16.594 -26.062 -35.469 1 91.69 542 SER B N 1
ATOM 8391 C CA . SER B 1 542 ? 17.781 -26.797 -35 1 91.69 542 SER B CA 1
ATOM 8392 C C . SER B 1 542 ? 18.719 -27.109 -36.188 1 91.69 542 SER B C 1
ATOM 8394 O O . SER B 1 542 ? 19.891 -27.453 -35.969 1 91.69 542 SER B O 1
ATOM 8396 N N . MET B 1 543 ? 18.234 -26.969 -37.344 1 88.88 543 MET B N 1
ATOM 8397 C CA . MET B 1 543 ? 19.047 -27.328 -38.531 1 88.88 543 MET B CA 1
ATOM 8398 C C . MET B 1 543 ? 20.312 -26.484 -38.594 1 88.88 543 MET B C 1
ATOM 8400 O O . MET B 1 543 ? 20.234 -25.25 -38.594 1 88.88 543 MET B O 1
ATOM 8404 N N . GLY B 1 544 ? 21.453 -27.125 -38.594 1 87.31 544 GLY B N 1
ATOM 8405 C CA . GLY B 1 544 ? 22.719 -26.453 -38.781 1 87.31 544 GLY B CA 1
ATOM 8406 C C . GLY B 1 544 ? 23.281 -25.891 -37.469 1 87.31 544 GLY B C 1
ATOM 8407 O O . GLY B 1 544 ? 24.234 -25.109 -37.5 1 87.31 544 GLY B O 1
ATOM 8408 N N . ARG B 1 545 ? 22.688 -26.141 -36.406 1 93.06 545 ARG B N 1
ATOM 8409 C CA . ARG B 1 545 ? 23.094 -25.609 -35.125 1 93.06 545 ARG B CA 1
ATOM 8410 C C . ARG B 1 545 ? 23.328 -26.734 -34.094 1 93.06 545 ARG B C 1
ATOM 8412 O O . ARG B 1 545 ? 22.781 -27.828 -34.25 1 93.06 545 ARG B O 1
ATOM 8419 N N . THR B 1 546 ? 24.188 -26.5 -33.156 1 94.69 546 THR B N 1
ATOM 8420 C CA . THR B 1 546 ? 24.281 -27.375 -31.984 1 94.69 546 THR B CA 1
ATOM 8421 C C . THR B 1 546 ? 23.062 -27.219 -31.078 1 94.69 546 THR B C 1
ATOM 8423 O O . THR B 1 546 ? 22.75 -26.109 -30.641 1 94.69 546 THR B O 1
ATOM 8426 N N . THR B 1 547 ? 22.375 -28.266 -30.906 1 94.5 547 THR B N 1
ATOM 8427 C CA . THR B 1 547 ? 21.109 -28.156 -30.172 1 94.5 547 THR B CA 1
ATOM 8428 C C . THR B 1 547 ? 21.109 -29.094 -28.969 1 94.5 547 THR B C 1
ATOM 8430 O O . THR B 1 547 ? 21.422 -30.281 -29.094 1 94.5 547 THR B O 1
ATOM 8433 N N . LEU B 1 548 ? 20.906 -28.531 -27.844 1 92.81 548 LEU B N 1
ATOM 8434 C CA . LEU B 1 548 ? 20.672 -29.281 -26.625 1 92.81 548 LEU B CA 1
ATOM 8435 C C . LEU B 1 548 ? 19.234 -29.172 -26.172 1 92.81 548 LEU B C 1
ATOM 8437 O O . LEU B 1 548 ? 18.734 -28.062 -25.922 1 92.81 548 LEU B O 1
ATOM 8441 N N . SER B 1 549 ? 18.578 -30.297 -26.125 1 89.38 549 SER B N 1
ATOM 8442 C CA . SER B 1 549 ? 17.156 -30.328 -25.766 1 89.38 549 SER B CA 1
ATOM 8443 C C . SER B 1 549 ? 16.891 -31.203 -24.562 1 89.38 549 SER B C 1
ATOM 8445 O O . SER B 1 549 ? 17.5 -32.281 -24.406 1 89.38 549 SER B O 1
#

Solvent-accessible surface area (backbone atoms only — not comparable to full-atom values): 53974 Å² total; per-residue (Å²): 126,76,73,60,61,62,60,49,55,58,20,52,54,42,63,58,66,67,54,51,73,68,34,51,52,27,45,50,48,13,48,52,8,18,41,47,44,19,36,44,64,56,56,48,35,58,44,47,20,51,44,43,40,48,41,29,48,49,72,71,54,69,80,55,79,71,57,52,57,55,49,52,52,54,41,51,53,40,28,50,50,30,40,54,48,13,53,51,35,24,51,27,20,19,37,20,30,23,25,23,26,42,35,21,48,54,34,40,53,48,49,48,52,48,39,52,54,32,58,68,45,43,34,56,59,54,61,65,24,88,80,41,46,73,64,53,54,51,41,43,62,48,54,39,40,49,45,41,30,45,37,43,37,48,43,47,49,50,31,46,16,22,47,29,23,22,54,41,10,51,52,47,10,36,70,51,30,52,72,59,33,64,67,45,54,67,51,43,53,66,62,42,49,59,54,52,51,42,53,53,50,50,50,53,50,50,51,54,46,48,52,48,47,48,53,44,50,49,53,50,53,50,46,62,73,25,42,69,59,35,55,42,43,63,35,53,66,58,52,50,50,54,45,48,55,49,52,54,62,42,48,61,49,38,49,53,48,10,50,49,40,5,50,54,46,12,50,55,16,53,55,37,38,50,48,22,49,50,52,48,52,41,50,49,38,32,71,73,64,70,43,59,50,21,32,43,50,36,16,50,50,25,37,50,54,10,48,53,24,44,62,64,23,56,66,45,51,58,54,49,52,54,31,12,54,40,32,42,54,50,49,52,50,45,67,51,74,48,90,50,61,53,79,43,83,86,31,45,77,75,91,75,72,69,33,24,39,35,38,41,49,26,30,33,45,50,85,78,40,65,88,48,70,50,38,74,62,39,67,48,77,42,59,58,46,39,75,48,73,71,82,70,60,91,79,57,34,66,65,52,54,56,36,46,74,69,52,47,49,79,60,82,38,54,48,50,25,48,71,82,37,53,55,88,52,35,21,44,53,60,54,32,58,36,33,20,63,32,52,66,76,42,63,46,57,60,42,25,50,46,58,52,31,32,51,36,34,78,84,59,50,71,65,51,50,50,50,20,20,49,50,15,64,30,42,66,65,33,62,68,36,95,52,28,52,65,32,67,29,39,66,64,30,67,77,47,52,75,49,57,41,40,18,44,28,41,14,10,26,47,48,39,63,34,31,25,38,37,37,37,63,67,65,66,94,49,54,73,70,44,36,52,52,46,48,50,15,49,55,56,62,38,60,86,15,10,25,44,57,125,76,71,59,61,62,59,51,55,57,20,53,53,41,62,58,68,67,55,52,74,69,34,49,52,26,47,51,49,12,48,52,8,18,41,47,45,19,38,44,64,55,56,47,36,58,42,47,19,52,44,44,40,50,40,30,47,48,73,71,55,68,81,55,80,72,60,52,57,56,51,52,52,54,41,51,51,40,28,52,50,30,41,54,48,13,54,52,35,22,52,27,19,19,38,20,30,24,26,23,26,41,37,21,47,55,34,41,53,50,47,47,51,49,39,50,54,32,60,67,46,42,36,56,58,54,61,64,25,86,80,42,47,72,66,53,55,52,39,43,61,47,54,38,40,49,44,41,30,46,36,43,37,45,44,48,48,50,32,46,17,22,46,29,24,22,54,41,11,51,52,47,9,35,68,51,29,51,74,59,34,64,67,45,54,67,52,44,53,68,63,44,49,59,55,52,52,44,53,54,49,48,51,53,51,49,51,53,45,50,52,48,48,49,54,46,49,49,51,50,52,50,46,62,75,26,42,66,58,35,56,44,44,63,36,54,65,58,52,51,51,54,45,48,54,48,52,55,62,44,49,60,50,38,50,53,49,10,51,49,41,5,51,55,46,12,50,56,16,53,56,36,37,50,49,21,49,48,52,49,54,41,50,48,38,34,71,74,64,71,43,59,48,20,32,43,50,35,16,50,51,25,38,51,54,10,50,52,23,44,64,64,24,54,64,47,52,56,53,51,53,53,29,11,54,40,33,42,54,51,49,51,52,44,67,53,76,47,91,49,60,51,80,44,82,84,32,46,75,73,91,75,73,70,33,24,39,35,37,43,48,25,30,32,45,50,86,78,40,66,88,47,71,50,37,73,62,38,68,47,78,42,57,58,46,40,75,47,73,70,82,70,60,91,79,58,34,65,65,51,54,55,37,44,75,70,54,48,49,79,60,82,37,54,49,50,25,48,70,83,37,51,54,87,50,34,21,44,52,61,55,30,58,36,34,20,63,30,53,65,77,42,63,47,58,60,42,25,50,46,55,52,31,31,52,36,34,80,84,59,50,70,66,51,50,50,51,19,22,49,49,14,63,30,42,67,65,34,62,67,37,94,55,28,51,65,31,68,31,39,67,63,30,66,76,49,52,74,51,56,40,41,17,45,29,41,13,11,27,46,49,39,62,33,31,25,38,37,37,38,64,67,64,64,95,50,53,72,70,45,35,51,51,45,47,51,16,49,55,56,62,39,61,87,15,10,23,45,56

pLDDT: mean 85.25, std 10.72, range [22.84, 97.19]

Nearest PDB structures (foldseek):
  5kpi-assembly2_B  TM=8.773E-01  e=3.900E-34  Mus musculus
  6fn4-assembly1_A  TM=9.032E-01  e=3.961E-33  Homo sapiens
  7zka-assembly1_A  TM=7.798E-01  e=7.256E-35  Mus musculus
  7zk4-assembly1_A  TM=7.699E-01  e=3.961E-33  Mus musculus
  4q4a-assembly1_A  TM=8.874E-01  e=1.551E-29  Thermotoga maritima MSB8

Radius of gyration: 37.74 Å; Cα contacts (8 Å, |Δi|>4): 1802; chains: 2; bounding box: 76×116×86 Å